Protein AF-A0A507EX76-F1 (afdb_monomer_lite)

Structure (mmCIF, N/CA/C/O backbone):
data_AF-A0A507EX76-F1
#
_entry.id   AF-A0A507EX76-F1
#
loop_
_atom_site.group_PDB
_atom_site.id
_atom_site.type_symbol
_atom_site.label_atom_id
_atom_site.label_alt_id
_atom_site.label_comp_id
_atom_site.label_asym_id
_atom_site.label_entity_id
_atom_site.label_seq_id
_atom_site.pdbx_PDB_ins_code
_atom_site.Cartn_x
_atom_site.Cartn_y
_atom_site.Cartn_z
_atom_site.occupancy
_atom_site.B_iso_or_equiv
_atom_site.auth_seq_id
_atom_site.auth_comp_id
_atom_site.auth_asym_id
_atom_site.auth_atom_id
_atom_site.pdbx_PDB_model_num
ATOM 1 N N . MET A 1 1 ? -33.481 60.467 2.332 1.00 41.09 1 MET A N 1
ATOM 2 C CA . MET A 1 1 ? -32.690 61.584 1.757 1.00 41.09 1 MET A CA 1
ATOM 3 C C . MET A 1 1 ? -32.570 61.379 0.252 1.00 41.09 1 MET A C 1
ATOM 5 O O . MET A 1 1 ? -32.519 60.219 -0.147 1.00 41.09 1 MET A O 1
ATOM 9 N N . PRO A 1 2 ? -32.547 62.432 -0.589 1.00 49.84 2 PRO A N 1
ATOM 10 C CA . PRO A 1 2 ? -32.192 62.260 -1.996 1.00 49.84 2 PRO A CA 1
ATOM 11 C C . PRO A 1 2 ? -30.768 61.697 -2.067 1.00 49.84 2 PRO A C 1
ATOM 13 O O . PRO A 1 2 ? -29.867 62.212 -1.405 1.00 49.84 2 PRO A O 1
ATOM 16 N N . LYS A 1 3 ? -30.585 60.593 -2.795 1.00 61.56 3 LYS A N 1
ATOM 17 C CA . LYS A 1 3 ? -29.275 59.946 -2.925 1.00 61.56 3 LYS A CA 1
ATOM 18 C C . LYS A 1 3 ? -28.311 60.891 -3.622 1.00 61.56 3 LYS A C 1
ATOM 20 O O . LYS A 1 3 ? -28.705 61.610 -4.540 1.00 61.56 3 LYS A O 1
ATOM 25 N N . SER A 1 4 ? -27.054 60.884 -3.189 1.00 78.00 4 SER A N 1
ATOM 26 C CA . SER A 1 4 ? -26.013 61.615 -3.896 1.00 78.00 4 SER A CA 1
ATOM 27 C C . SER A 1 4 ? -25.941 61.098 -5.345 1.00 78.00 4 SER A C 1
ATOM 29 O O . SER A 1 4 ? -26.165 59.909 -5.612 1.00 78.00 4 SER A O 1
ATOM 31 N N . LEU A 1 5 ? -25.678 61.988 -6.308 1.00 81.81 5 LEU A N 1
ATOM 32 C CA . LEU A 1 5 ? -25.467 61.589 -7.705 1.00 81.81 5 LEU A CA 1
ATOM 33 C C . LEU A 1 5 ? -24.406 60.462 -7.817 1.00 81.81 5 LEU A C 1
ATOM 35 O O . LEU A 1 5 ? -24.677 59.486 -8.520 1.00 81.81 5 LEU A O 1
ATOM 39 N N . PRO A 1 6 ? -23.274 60.505 -7.078 1.00 84.50 6 PRO A N 1
ATOM 40 C CA . PRO A 1 6 ? -22.315 59.400 -7.006 1.00 84.50 6 PRO A CA 1
ATOM 41 C C . PRO A 1 6 ? -22.879 58.046 -6.573 1.00 84.50 6 PRO A C 1
ATOM 43 O O . PRO A 1 6 ? -22.592 57.046 -7.225 1.00 84.50 6 PRO A O 1
ATOM 46 N N . ASP A 1 7 ? -23.685 57.989 -5.510 1.00 83.69 7 ASP A N 1
ATOM 47 C CA . ASP A 1 7 ? -24.254 56.723 -5.025 1.00 83.69 7 ASP A CA 1
ATOM 48 C C . ASP A 1 7 ? -25.274 56.151 -6.018 1.00 83.69 7 ASP A C 1
ATOM 50 O O . ASP A 1 7 ? -25.366 54.939 -6.205 1.00 83.69 7 ASP A O 1
ATOM 54 N N . THR A 1 8 ? -26.007 57.023 -6.717 1.00 85.00 8 THR A N 1
ATOM 55 C CA . THR A 1 8 ? -26.935 56.610 -7.783 1.00 85.00 8 THR A CA 1
ATOM 56 C C . THR A 1 8 ? -26.178 55.982 -8.955 1.00 85.00 8 THR A C 1
ATOM 58 O O . THR A 1 8 ? -26.580 54.935 -9.465 1.00 85.00 8 THR A O 1
ATOM 61 N N . ILE A 1 9 ? -25.047 56.577 -9.348 1.00 87.38 9 ILE A N 1
ATOM 62 C CA . ILE A 1 9 ? -24.164 56.030 -10.387 1.00 87.38 9 ILE A CA 1
ATOM 63 C C . ILE A 1 9 ? -23.546 54.704 -9.923 1.00 87.38 9 ILE A C 1
ATOM 65 O O . ILE A 1 9 ? -23.545 53.740 -10.685 1.00 87.38 9 ILE A O 1
ATOM 69 N N . ALA A 1 10 ? -23.070 54.619 -8.678 1.00 88.06 10 ALA A N 1
ATOM 70 C CA . ALA A 1 10 ? -22.468 53.406 -8.122 1.00 88.06 10 ALA A CA 1
ATOM 71 C C . ALA A 1 10 ? -23.462 52.235 -8.071 1.00 88.06 10 ALA A C 1
ATOM 73 O O . ALA A 1 10 ? -23.105 51.099 -8.388 1.00 88.06 10 ALA A O 1
ATOM 74 N N . PHE A 1 11 ? -24.722 52.512 -7.730 1.00 90.12 11 PHE A N 1
ATOM 75 C CA . PHE A 1 11 ? -25.801 51.528 -7.749 1.00 90.12 11 PHE A CA 1
ATOM 76 C C . PHE A 1 11 ? -26.088 51.004 -9.163 1.00 90.12 11 PHE A C 1
ATOM 78 O O . PHE A 1 11 ? -26.098 49.791 -9.375 1.00 90.12 11 PHE A O 1
ATOM 85 N N . LEU A 1 12 ? -26.279 51.902 -10.138 1.00 89.75 12 LEU A N 1
ATOM 86 C CA . LEU A 1 12 ? -26.525 51.517 -11.533 1.00 89.75 12 LEU A CA 1
ATOM 87 C C . LEU A 1 12 ? -25.348 50.727 -12.115 1.00 89.75 12 LEU A C 1
ATOM 89 O O . LEU A 1 12 ? -25.556 49.714 -12.782 1.00 89.75 12 LEU A O 1
ATOM 93 N N . LEU A 1 13 ? -24.118 51.154 -11.815 1.00 91.75 13 LEU A N 1
ATOM 94 C CA . LEU A 1 13 ? -22.902 50.459 -12.226 1.00 91.75 13 LEU A CA 1
ATOM 95 C C . LEU A 1 13 ? -22.820 49.059 -11.603 1.00 91.75 13 LEU A C 1
ATOM 97 O O . LEU A 1 13 ? -22.502 48.108 -12.307 1.00 91.75 13 LEU A O 1
ATOM 101 N N . SER A 1 14 ? -23.168 48.902 -10.324 1.00 91.81 14 SER A N 1
ATOM 102 C CA . SER A 1 14 ? -23.166 47.593 -9.654 1.00 91.81 14 SER A CA 1
ATOM 103 C C . SER A 1 14 ? -24.154 46.619 -10.306 1.00 91.81 14 SER A C 1
ATOM 105 O O . SER A 1 14 ? -23.786 45.489 -10.612 1.00 91.81 14 SER A O 1
ATOM 107 N N . ILE A 1 15 ? -25.379 47.059 -10.616 1.00 91.56 15 ILE A N 1
ATOM 108 C CA . ILE A 1 15 ? -26.365 46.217 -11.321 1.00 91.56 15 ILE A CA 1
ATOM 109 C C . ILE A 1 15 ? -25.871 45.843 -12.721 1.00 91.56 15 ILE A C 1
ATOM 111 O O . ILE A 1 15 ? -25.955 44.678 -13.114 1.00 91.56 15 ILE A O 1
ATOM 115 N N . ALA A 1 16 ? -25.331 46.811 -13.467 1.00 92.25 16 ALA A N 1
ATOM 116 C CA . ALA A 1 16 ? -24.793 46.563 -14.801 1.00 92.25 16 ALA A CA 1
ATOM 117 C C . ALA A 1 16 ? -23.645 45.539 -14.767 1.00 92.25 16 ALA A C 1
ATOM 119 O O . ALA A 1 16 ? -23.613 44.620 -15.586 1.00 92.25 16 ALA A O 1
ATOM 120 N N . MET A 1 17 ? -22.745 45.646 -13.787 1.00 93.06 17 MET A N 1
ATOM 121 C CA . MET A 1 17 ? -21.624 44.721 -13.621 1.00 93.06 17 MET A CA 1
ATOM 122 C C . MET A 1 17 ? -22.062 43.329 -13.142 1.00 93.06 17 MET A C 1
ATOM 124 O O . MET A 1 17 ? -21.502 42.339 -13.608 1.00 93.06 17 MET A O 1
ATOM 128 N N . ALA A 1 18 ? -23.095 43.216 -12.299 1.00 93.00 18 ALA A N 1
ATOM 129 C CA . ALA A 1 18 ? -23.684 41.925 -11.921 1.00 93.00 18 ALA A CA 1
ATOM 130 C C . ALA A 1 18 ? -24.320 41.208 -13.127 1.00 93.00 18 ALA A C 1
ATOM 132 O O . ALA A 1 18 ? -24.119 40.005 -13.328 1.00 93.00 18 ALA A O 1
ATOM 133 N N . ALA A 1 19 ? -25.050 41.952 -13.965 1.00 92.06 19 ALA A N 1
ATOM 134 C CA . ALA A 1 19 ? -25.617 41.425 -15.204 1.00 92.06 19 ALA A CA 1
ATOM 135 C C . ALA A 1 19 ? -24.511 40.988 -16.177 1.00 92.06 19 ALA A C 1
ATOM 137 O O . ALA A 1 19 ? -24.571 39.893 -16.735 1.00 92.06 19 ALA A O 1
ATOM 138 N N . PHE A 1 20 ? -23.460 41.798 -16.322 1.00 92.19 20 PHE A N 1
ATOM 139 C CA . PHE A 1 20 ? -22.304 41.466 -17.150 1.00 92.19 20 PHE A CA 1
ATOM 140 C C . PHE A 1 20 ? -21.574 40.205 -16.656 1.00 92.19 20 PHE A C 1
ATOM 142 O O . PHE A 1 20 ? -21.296 39.311 -17.453 1.00 92.19 20 PHE A O 1
ATOM 149 N N . ALA A 1 21 ? -21.345 40.076 -15.345 1.00 91.62 21 ALA A N 1
ATOM 150 C CA . ALA A 1 21 ? -20.762 38.881 -14.730 1.00 91.62 21 ALA A CA 1
ATOM 151 C C . ALA A 1 21 ? -21.608 37.622 -14.987 1.00 91.62 21 ALA A C 1
ATOM 153 O O . ALA A 1 21 ? -21.069 36.561 -15.299 1.00 91.62 21 ALA A O 1
ATOM 154 N N . SER A 1 22 ? -22.937 37.754 -14.925 1.00 92.50 22 SER A N 1
ATOM 155 C CA . SER A 1 22 ? -23.880 36.661 -15.200 1.00 92.50 22 SER A CA 1
ATOM 156 C C . SER A 1 22 ? -23.799 36.193 -16.653 1.00 92.50 22 SER A C 1
ATOM 158 O O . SER A 1 22 ? -23.755 34.992 -16.922 1.00 92.50 22 SER A O 1
ATOM 160 N N . VAL A 1 23 ? -23.712 37.134 -17.599 1.00 92.56 23 VAL A N 1
ATOM 161 C CA . VAL A 1 23 ? -23.510 36.819 -19.021 1.00 92.56 23 VAL A CA 1
ATOM 162 C C . VAL A 1 23 ? -22.162 36.130 -19.236 1.00 92.56 23 VAL A C 1
ATOM 164 O O . VAL A 1 23 ? -22.105 35.126 -19.943 1.00 92.56 23 VAL A O 1
ATOM 167 N N . LEU A 1 24 ? -21.086 36.608 -18.604 1.00 89.12 24 LEU A N 1
ATOM 168 C CA . LEU A 1 24 ? -19.767 35.977 -18.704 1.00 89.12 24 LEU A CA 1
ATOM 169 C C . LEU A 1 24 ? -19.748 34.553 -18.142 1.00 89.12 24 LEU A C 1
ATOM 171 O O . LEU A 1 24 ? -19.166 33.673 -18.775 1.00 89.12 24 LEU A O 1
ATOM 175 N N . LEU A 1 25 ? -20.409 34.301 -17.008 1.00 92.38 25 LEU A N 1
ATOM 176 C CA . LEU A 1 25 ? -20.537 32.955 -16.446 1.00 92.38 25 LEU A CA 1
ATOM 177 C C . LEU A 1 25 ? -21.272 32.022 -17.413 1.00 92.38 25 LEU A C 1
ATOM 179 O O . LEU A 1 25 ? -20.799 30.919 -17.681 1.00 92.38 25 LEU A O 1
ATOM 183 N N . LEU A 1 26 ? -22.393 32.470 -17.985 1.00 91.56 26 LEU A N 1
ATOM 184 C CA . LEU A 1 26 ? -23.139 31.683 -18.969 1.00 91.56 26 LEU A CA 1
ATOM 185 C C . LEU A 1 26 ? -22.303 31.390 -20.217 1.00 91.56 26 LEU A C 1
ATOM 187 O O . LEU A 1 26 ? -22.298 30.254 -20.688 1.00 91.56 26 LEU A O 1
ATOM 191 N N . LEU A 1 27 ? -21.563 32.376 -20.730 1.00 89.81 27 LEU A N 1
ATOM 192 C CA . LEU A 1 27 ? -20.666 32.189 -21.872 1.00 89.81 27 LEU A CA 1
ATOM 193 C C . LEU A 1 27 ? -19.531 31.209 -21.554 1.00 89.81 27 LEU A C 1
ATOM 195 O O . LEU A 1 27 ? -19.218 30.364 -22.390 1.00 89.81 27 LEU A O 1
ATOM 199 N N . LEU A 1 28 ? -18.948 31.279 -20.355 1.00 89.56 28 LEU A N 1
ATOM 200 C CA . LEU A 1 28 ? -17.910 30.353 -19.903 1.00 89.56 28 LEU A CA 1
ATOM 201 C C . LEU A 1 28 ? -18.449 28.921 -19.789 1.00 89.56 28 LEU A C 1
ATOM 203 O O . LEU A 1 28 ? -17.823 27.993 -20.297 1.00 89.56 28 LEU A O 1
ATOM 207 N N . LEU A 1 29 ? -19.622 28.735 -19.179 1.00 89.00 29 LEU A N 1
ATOM 208 C CA . LEU A 1 29 ? -20.264 27.423 -19.052 1.00 89.00 29 LEU A CA 1
ATOM 209 C C . LEU A 1 29 ? -20.664 26.854 -20.419 1.00 89.00 29 LEU A C 1
ATOM 211 O O . LEU A 1 29 ? -20.419 25.678 -20.686 1.00 89.00 29 LEU A O 1
ATOM 215 N N . CYS A 1 30 ? -21.205 27.689 -21.312 1.00 87.50 30 CYS A N 1
ATOM 216 C CA . CYS A 1 30 ? -21.492 27.299 -22.693 1.00 87.50 30 CYS A CA 1
ATOM 217 C C . CYS A 1 30 ? -20.215 26.900 -23.434 1.00 87.50 30 CYS A C 1
ATOM 219 O O . CYS A 1 30 ? -20.218 25.900 -24.147 1.00 87.50 30 CYS A O 1
ATOM 221 N N . PHE A 1 31 ? -19.120 27.641 -23.247 1.00 86.94 31 PHE A N 1
ATOM 222 C CA . PHE A 1 31 ? -17.830 27.321 -23.848 1.00 86.94 31 PHE A CA 1
ATOM 223 C C . PHE A 1 31 ? -17.302 25.966 -23.357 1.00 86.94 31 PHE A C 1
ATOM 225 O O . PHE A 1 31 ? -16.947 25.121 -24.177 1.00 86.94 31 PHE A O 1
ATOM 232 N N . ILE A 1 32 ? -17.310 25.719 -22.043 1.00 85.88 32 ILE A N 1
ATOM 233 C CA . ILE A 1 32 ? -16.873 24.439 -21.460 1.00 85.88 32 ILE A CA 1
ATOM 234 C C . ILE A 1 32 ? -17.737 23.288 -21.994 1.00 85.88 32 ILE A C 1
ATOM 236 O O . ILE A 1 32 ? -17.211 22.274 -22.453 1.00 85.88 32 ILE A O 1
ATOM 240 N N . TRP A 1 33 ? -19.060 23.456 -22.005 1.00 82.75 33 TRP A N 1
ATOM 241 C CA . TRP A 1 33 ? -19.975 22.446 -22.529 1.00 82.75 33 TRP A CA 1
ATOM 242 C C . TRP A 1 33 ? -19.717 22.140 -24.008 1.00 82.75 33 TRP A C 1
ATOM 244 O O . TRP A 1 33 ? -19.494 20.987 -24.378 1.00 82.75 33 TRP A O 1
ATOM 254 N N . GLN A 1 34 ? -19.744 23.169 -24.860 1.00 82.69 34 GLN A N 1
ATOM 255 C CA . GLN A 1 34 ? -19.665 23.003 -26.310 1.00 82.69 34 GLN A CA 1
ATOM 256 C C . GLN A 1 34 ? -18.292 22.490 -26.749 1.00 82.69 34 GLN A C 1
ATOM 258 O O . GLN A 1 34 ? -18.221 21.570 -27.561 1.00 82.69 34 GLN A O 1
ATOM 263 N N . TYR A 1 35 ? -17.209 23.039 -26.197 1.00 77.12 35 TYR A N 1
ATOM 264 C CA . TYR A 1 35 ? -15.861 22.828 -26.727 1.00 77.12 35 TYR A CA 1
ATOM 265 C C . TYR A 1 35 ? -15.013 21.827 -25.930 1.00 77.12 35 TYR A C 1
ATOM 267 O O . TYR A 1 35 ? -14.130 21.189 -26.506 1.00 77.12 35 TYR A O 1
ATOM 275 N N . GLU A 1 36 ? -15.263 21.630 -24.631 1.00 78.00 36 GLU A N 1
ATOM 276 C CA . GLU A 1 36 ? -14.480 20.681 -23.819 1.00 78.00 36 GLU A CA 1
ATOM 277 C C . GLU A 1 36 ? -15.178 19.326 -23.632 1.00 78.00 36 GLU A C 1
ATOM 279 O O . GLU A 1 36 ? -14.490 18.304 -23.542 1.00 78.00 36 GLU A O 1
ATOM 284 N N . VAL A 1 37 ? -16.517 19.295 -23.628 1.00 76.88 37 VAL A N 1
ATOM 285 C CA . VAL A 1 37 ? -17.309 18.066 -23.437 1.00 76.88 37 VAL A CA 1
ATOM 286 C C . VAL A 1 37 ? -17.909 17.572 -24.755 1.00 76.88 37 VAL A C 1
ATOM 288 O O . VAL A 1 37 ? -17.570 16.474 -25.204 1.00 76.88 37 VAL A O 1
ATOM 291 N N . ALA A 1 38 ? -18.750 18.383 -25.407 1.00 74.00 38 ALA A N 1
ATOM 292 C CA . ALA A 1 38 ? -19.508 17.971 -26.589 1.00 74.00 38 ALA A CA 1
ATOM 293 C C . ALA A 1 38 ? -18.615 17.762 -27.825 1.00 74.00 38 ALA A C 1
ATOM 295 O O . ALA A 1 38 ? -18.683 16.706 -28.453 1.00 74.00 38 ALA A O 1
ATOM 296 N N . ALA A 1 39 ? -17.716 18.705 -28.137 1.00 70.56 39 ALA A N 1
ATOM 297 C CA . ALA A 1 39 ? -16.789 18.585 -29.269 1.00 70.56 39 ALA A CA 1
ATOM 298 C C . ALA A 1 39 ? -15.811 17.397 -29.150 1.00 70.56 39 ALA A C 1
ATOM 300 O O . ALA A 1 39 ? -15.303 16.918 -30.160 1.00 70.56 39 ALA A O 1
ATOM 301 N N . LYS A 1 40 ? -15.559 16.900 -27.930 1.00 71.19 40 LYS A N 1
ATOM 302 C CA . LYS A 1 40 ? -14.662 15.762 -27.656 1.00 71.19 40 LYS A CA 1
ATOM 303 C C . LYS A 1 40 ? -15.400 14.445 -27.378 1.00 71.19 40 LYS A C 1
ATOM 305 O O . LYS A 1 40 ? -14.752 13.489 -26.963 1.00 71.19 40 LYS A O 1
ATOM 310 N N . GLN A 1 41 ? -16.726 14.401 -27.562 1.00 69.81 41 GLN A N 1
ATOM 311 C CA . GLN A 1 41 ? -17.591 13.240 -27.285 1.00 69.81 41 GLN A CA 1
ATOM 312 C C . GLN A 1 41 ? -17.397 12.621 -25.885 1.00 69.81 41 GLN A C 1
ATOM 314 O O . GLN A 1 41 ? -17.518 11.411 -25.698 1.00 69.81 41 GLN A O 1
ATOM 319 N N . ARG A 1 42 ? -17.082 13.437 -24.873 1.00 71.38 42 ARG A N 1
ATOM 320 C CA . ARG A 1 42 ? -16.904 12.947 -23.498 1.00 71.38 42 ARG A CA 1
ATOM 321 C C . ARG A 1 42 ? -18.252 12.846 -22.788 1.00 71.38 42 ARG A C 1
ATOM 323 O O . ARG A 1 42 ? -19.106 13.712 -22.950 1.00 71.38 42 ARG A O 1
ATOM 330 N N . VAL A 1 43 ? -18.422 11.819 -21.952 1.00 73.94 43 VAL A N 1
ATOM 331 C CA . VAL A 1 43 ? -19.617 11.670 -21.105 1.00 73.94 43 VAL A CA 1
ATOM 332 C C . VAL A 1 43 ? -19.693 12.833 -20.115 1.00 73.94 43 VAL A C 1
ATOM 334 O O . VAL A 1 43 ? -18.679 13.213 -19.516 1.00 73.94 43 VAL A O 1
ATOM 337 N N . LEU A 1 44 ? -20.893 13.387 -19.936 1.00 73.19 44 LEU A N 1
ATOM 338 C CA . LEU A 1 44 ? -21.138 14.486 -19.014 1.00 73.19 44 LEU A CA 1
ATOM 339 C C . LEU A 1 44 ? -21.016 14.016 -17.559 1.00 73.19 44 LEU A C 1
ATOM 341 O O . LEU A 1 44 ? -21.971 13.529 -16.963 1.00 73.19 44 LEU A O 1
ATOM 345 N N . THR A 1 45 ? -19.834 14.180 -16.977 1.00 74.94 45 THR A N 1
ATOM 346 C CA . THR A 1 45 ? -19.576 13.909 -15.560 1.00 74.94 45 THR A CA 1
ATOM 347 C C . THR A 1 45 ? -18.936 15.128 -14.905 1.00 74.94 45 THR A C 1
ATOM 349 O O . THR A 1 45 ? -18.193 15.873 -15.550 1.00 74.94 45 THR A O 1
ATOM 352 N N . PHE A 1 46 ? -19.179 15.323 -13.603 1.00 71.56 46 PHE A N 1
ATOM 353 C CA . PHE A 1 46 ? -18.568 16.417 -12.833 1.00 71.56 46 PHE A CA 1
ATOM 354 C C . PHE A 1 46 ? -17.036 16.408 -12.924 1.00 71.56 46 PHE A C 1
ATOM 356 O O . PHE A 1 46 ? -16.423 17.465 -13.013 1.00 71.56 46 PHE A O 1
ATOM 363 N N . LYS A 1 47 ? -16.423 15.221 -13.007 1.00 71.31 47 LYS A N 1
ATOM 364 C CA . LYS A 1 47 ? -14.974 15.042 -13.179 1.00 71.31 47 LYS A CA 1
ATOM 365 C C . LYS A 1 47 ? -14.456 15.580 -14.521 1.00 71.31 47 LYS A C 1
ATOM 367 O O . LYS A 1 47 ? -13.351 16.107 -14.580 1.00 71.31 47 LYS A O 1
ATOM 372 N N . ASN A 1 48 ? -15.252 15.480 -15.588 1.00 68.25 48 ASN A N 1
ATOM 373 C CA . ASN A 1 48 ? -14.870 15.938 -16.927 1.00 68.25 48 ASN A CA 1
ATOM 374 C C . ASN A 1 48 ? -15.059 17.451 -17.125 1.00 68.25 48 ASN A C 1
ATOM 376 O O . ASN A 1 48 ? -14.358 18.047 -17.938 1.00 68.25 48 ASN A O 1
ATOM 380 N N . ILE A 1 49 ? -15.983 18.067 -16.382 1.00 74.69 49 ILE A N 1
ATOM 381 C CA . ILE A 1 49 ? -16.257 19.515 -16.409 1.00 74.69 49 ILE A CA 1
ATOM 382 C C . ILE A 1 49 ? -15.366 20.252 -15.397 1.00 74.69 49 ILE A C 1
ATOM 384 O O . ILE A 1 49 ? -14.840 21.329 -15.683 1.00 74.69 49 ILE A O 1
ATOM 388 N N . GLY A 1 50 ? -15.176 19.657 -14.218 1.00 77.00 50 GLY A N 1
ATOM 389 C CA . GLY A 1 50 ? -14.507 20.220 -13.048 1.00 77.00 50 GLY A CA 1
ATOM 390 C C . GLY A 1 50 ? -12.988 20.110 -13.087 1.00 77.00 50 GLY A C 1
ATOM 391 O O . GLY A 1 50 ? -12.373 19.620 -12.144 1.00 77.00 50 GLY A O 1
ATOM 392 N N . THR A 1 51 ? -12.356 20.569 -14.168 1.00 82.81 51 THR A N 1
ATOM 393 C CA . THR A 1 51 ? -10.902 20.769 -14.137 1.00 82.81 51 THR A CA 1
ATOM 394 C C . THR A 1 51 ? -10.559 21.894 -13.149 1.00 82.81 51 THR A C 1
ATOM 396 O O . THR A 1 51 ? -11.351 22.833 -13.012 1.00 82.81 51 THR A O 1
ATOM 399 N N . PRO A 1 52 ? -9.381 21.874 -12.495 1.00 80.00 52 PRO A N 1
ATOM 400 C CA . PRO A 1 52 ? -8.984 22.936 -11.565 1.00 80.00 52 PRO A CA 1
ATOM 401 C C . PRO A 1 52 ? -9.099 24.351 -12.161 1.00 80.00 52 PRO A C 1
ATOM 403 O O . PRO A 1 52 ? -9.505 25.276 -11.465 1.00 80.00 52 PRO A O 1
ATOM 406 N N . PHE A 1 53 ? -8.833 24.503 -13.466 1.00 80.25 53 PHE A N 1
ATOM 407 C CA . PHE A 1 53 ? -8.979 25.764 -14.204 1.00 80.25 53 PHE A CA 1
ATOM 408 C C . PHE A 1 53 ? -10.445 26.197 -14.393 1.00 80.25 53 PHE A C 1
ATOM 410 O O . PHE A 1 53 ? -10.771 27.379 -14.262 1.00 80.25 53 PHE A O 1
ATOM 417 N N . ASN A 1 54 ? -11.343 25.254 -14.698 1.00 87.50 54 ASN A N 1
ATOM 418 C CA . ASN A 1 54 ? -12.770 25.539 -14.891 1.00 87.50 54 ASN A CA 1
ATOM 419 C C . ASN A 1 54 ? -13.452 25.899 -13.578 1.00 87.50 54 ASN A C 1
ATOM 421 O O . ASN A 1 54 ? -14.260 26.827 -13.544 1.00 87.50 54 ASN A O 1
ATOM 425 N N . ILE A 1 55 ? -13.095 25.186 -12.509 1.00 88.50 55 ILE A N 1
ATOM 426 C CA . ILE A 1 55 ? -13.602 25.437 -11.162 1.00 88.50 55 ILE A CA 1
ATOM 427 C C . ILE A 1 55 ? -13.184 26.838 -10.712 1.00 88.50 55 ILE A C 1
ATOM 429 O O . ILE A 1 55 ? -14.049 27.624 -10.337 1.00 88.50 55 ILE A O 1
ATOM 433 N N . SER A 1 56 ? -11.902 27.205 -10.839 1.00 89.62 56 SER A N 1
ATOM 434 C CA . SER A 1 56 ? -11.437 28.534 -10.421 1.00 89.62 56 SER A CA 1
ATOM 435 C C . SER A 1 56 ? -12.107 29.674 -11.193 1.00 89.62 56 SER A C 1
ATOM 437 O O . SER A 1 56 ? -12.539 30.644 -10.581 1.00 89.62 56 SER A O 1
ATOM 439 N N . LEU A 1 57 ? -12.247 29.574 -12.523 1.00 90.75 57 LEU A N 1
ATOM 440 C CA . LEU A 1 57 ? -12.868 30.646 -13.317 1.00 90.75 57 LEU A CA 1
ATOM 441 C C . LEU A 1 57 ? -14.376 30.763 -13.059 1.00 90.75 57 LEU A C 1
ATOM 443 O O . LEU A 1 57 ? -14.911 31.870 -13.018 1.00 90.75 57 LEU A O 1
ATOM 447 N N . SER A 1 58 ? -15.050 29.630 -12.858 1.00 90.81 58 SER A N 1
ATOM 448 C CA . SER A 1 58 ? -16.488 29.601 -12.579 1.00 90.81 58 SER A CA 1
ATOM 449 C C . SER A 1 58 ? -16.795 30.145 -11.182 1.00 90.81 58 SER A C 1
ATOM 451 O O . SER A 1 58 ? -17.750 30.904 -11.027 1.00 90.81 58 SER A O 1
ATOM 453 N N . LEU A 1 59 ? -15.952 29.834 -10.186 1.00 92.50 59 LEU A N 1
ATOM 454 C CA . LEU A 1 59 ? -16.040 30.417 -8.844 1.00 92.50 59 LEU A CA 1
ATOM 455 C C . LEU A 1 59 ? -15.793 31.928 -8.867 1.00 92.50 59 LEU A C 1
ATOM 457 O O . LEU A 1 59 ? -16.590 32.659 -8.292 1.00 92.50 59 LEU A O 1
ATOM 461 N N . ILE A 1 60 ? -14.777 32.417 -9.591 1.00 92.88 60 ILE A N 1
ATOM 462 C CA . ILE A 1 60 ? -14.538 33.867 -9.735 1.00 92.88 60 ILE A CA 1
ATOM 463 C C . ILE A 1 60 ? -15.775 34.571 -10.311 1.00 92.88 60 ILE A C 1
ATOM 465 O O . ILE A 1 60 ? -16.223 35.578 -9.762 1.00 92.88 60 ILE A O 1
ATOM 469 N N . ALA A 1 61 ? -16.358 34.039 -11.389 1.00 92.88 61 ALA A N 1
ATOM 470 C CA . ALA A 1 61 ? -17.540 34.630 -12.011 1.00 92.88 61 ALA A CA 1
ATOM 471 C C . ALA A 1 61 ? -18.760 34.625 -11.076 1.00 92.88 61 ALA A C 1
ATOM 473 O O . ALA A 1 61 ? -19.427 35.652 -10.939 1.00 92.88 61 ALA A O 1
ATOM 474 N N . ALA A 1 62 ? -19.028 33.505 -10.396 1.00 93.94 62 ALA A N 1
ATOM 475 C CA . ALA A 1 62 ? -20.114 33.401 -9.423 1.00 93.94 62 ALA A CA 1
ATOM 476 C C . ALA A 1 62 ? -19.930 34.387 -8.256 1.00 93.94 62 ALA A C 1
ATOM 478 O O . ALA A 1 62 ? -20.866 35.104 -7.897 1.00 93.94 62 ALA A O 1
ATOM 479 N N . SER A 1 63 ? -18.712 34.495 -7.719 1.00 95.25 63 SER A N 1
ATOM 480 C CA . SER A 1 63 ? -18.384 35.436 -6.647 1.00 95.25 63 SER A CA 1
ATOM 481 C C . SER A 1 63 ? -18.535 36.895 -7.081 1.00 95.25 63 SER A C 1
ATOM 483 O O . SER A 1 63 ? -19.003 37.701 -6.284 1.00 95.25 63 SER A O 1
ATOM 485 N N . PHE A 1 64 ? -18.225 37.260 -8.331 1.00 95.31 64 PHE A N 1
ATOM 486 C CA . PHE A 1 64 ? -18.473 38.622 -8.821 1.00 95.31 64 PHE A CA 1
ATOM 487 C C . PHE A 1 64 ? -19.963 38.968 -8.914 1.00 95.31 64 PHE A C 1
ATOM 489 O O . PHE A 1 64 ? -20.337 40.102 -8.610 1.00 95.31 64 PHE A O 1
ATOM 496 N N . ILE A 1 65 ? -20.818 38.021 -9.317 1.00 94.62 65 ILE A N 1
ATOM 497 C CA . ILE A 1 65 ? -22.275 38.238 -9.360 1.00 94.62 65 ILE A CA 1
ATOM 498 C C . ILE A 1 65 ? -22.770 38.591 -7.958 1.00 94.62 65 ILE A C 1
ATOM 500 O O . ILE A 1 65 ? -23.409 39.627 -7.768 1.00 94.62 65 ILE A O 1
ATOM 504 N N . VAL A 1 66 ? -22.418 37.761 -6.972 1.00 94.06 66 VAL A N 1
ATOM 505 C CA . VAL A 1 66 ? -22.814 37.970 -5.575 1.00 94.06 66 VAL A CA 1
ATOM 506 C C . VAL A 1 66 ? -22.222 39.274 -5.034 1.00 94.06 66 VAL A C 1
ATOM 508 O O . VAL A 1 66 ? -22.952 40.071 -4.452 1.00 94.06 66 VAL A O 1
ATOM 511 N N . LEU A 1 67 ? -20.945 39.561 -5.310 1.00 94.81 67 LEU A N 1
ATOM 512 C CA . LEU A 1 67 ? -20.265 40.789 -4.886 1.00 94.81 67 LEU A CA 1
ATOM 513 C C . LEU A 1 67 ? -21.007 42.055 -5.338 1.00 94.81 67 LEU A C 1
ATOM 515 O O . LEU A 1 67 ? -21.284 42.938 -4.525 1.00 94.81 67 LEU A O 1
ATOM 519 N N . TYR A 1 68 ? -21.349 42.155 -6.624 1.00 94.25 68 TYR A N 1
ATOM 520 C CA . TYR A 1 68 ? -22.021 43.340 -7.162 1.00 94.25 68 TYR A CA 1
ATOM 521 C C . TYR A 1 68 ? -23.486 43.454 -6.726 1.00 94.25 68 TYR A C 1
ATOM 523 O O . TYR A 1 68 ? -23.970 44.570 -6.519 1.00 94.25 68 TYR A O 1
ATOM 531 N N . VAL A 1 69 ? -24.183 42.330 -6.523 1.00 91.81 69 VAL A N 1
ATOM 532 C CA . VAL A 1 69 ? -25.522 42.326 -5.910 1.00 91.81 69 VAL A CA 1
ATOM 533 C C . VAL A 1 69 ? -25.448 42.848 -4.473 1.00 91.81 69 VAL A C 1
ATOM 535 O O . VAL A 1 69 ? -26.223 43.730 -4.103 1.00 91.81 69 VAL A O 1
ATOM 538 N N . CYS A 1 70 ? -24.475 42.391 -3.682 1.00 90.94 70 CYS A N 1
ATOM 539 C CA . CYS A 1 70 ? -24.263 42.884 -2.322 1.00 90.94 70 CYS A CA 1
ATOM 540 C C . CYS A 1 70 ? -23.876 44.372 -2.293 1.00 90.94 70 CYS A C 1
ATOM 542 O O . CYS A 1 70 ? -24.399 45.106 -1.456 1.00 90.94 70 CYS A O 1
ATOM 544 N N . PHE A 1 71 ? -23.049 44.861 -3.228 1.00 90.19 71 PHE A N 1
ATOM 545 C CA . PHE A 1 71 ? -22.780 46.302 -3.358 1.00 90.19 71 PHE A CA 1
ATOM 546 C C . PHE A 1 71 ? -24.050 47.103 -3.662 1.00 90.19 71 PHE A C 1
ATOM 548 O O . PHE A 1 71 ? -24.273 48.150 -3.053 1.00 90.19 71 PHE A O 1
ATOM 555 N N . ALA A 1 72 ? -24.914 46.612 -4.554 1.00 88.88 72 ALA A N 1
ATOM 556 C CA . ALA A 1 72 ? -26.173 47.277 -4.875 1.00 88.88 72 ALA A CA 1
ATOM 557 C C . ALA A 1 72 ? -27.109 47.363 -3.654 1.00 88.88 72 ALA A C 1
ATOM 559 O O . ALA A 1 72 ? -27.701 48.419 -3.419 1.00 88.88 72 ALA A O 1
ATOM 560 N N . ILE A 1 73 ? -27.197 46.295 -2.851 1.00 86.75 73 ILE A N 1
ATOM 561 C CA . ILE A 1 73 ? -27.979 46.256 -1.601 1.00 86.75 73 ILE A CA 1
ATOM 562 C C . ILE A 1 73 ? -27.399 47.231 -0.564 1.00 86.75 73 ILE A C 1
ATOM 564 O O . ILE A 1 73 ? -28.143 48.043 -0.007 1.00 86.75 73 ILE A O 1
ATOM 568 N N . ALA A 1 74 ? -26.076 47.216 -0.364 1.00 84.19 74 ALA A N 1
ATOM 569 C CA . ALA A 1 74 ? -25.381 48.090 0.584 1.00 84.19 74 ALA A CA 1
ATOM 570 C C . ALA A 1 74 ? -25.550 49.583 0.241 1.00 84.19 74 ALA A C 1
ATOM 572 O O . ALA A 1 74 ? -25.853 50.395 1.114 1.00 84.19 74 ALA A O 1
ATOM 573 N N . ILE A 1 75 ? -25.431 49.954 -1.040 1.00 84.00 75 ILE A N 1
ATOM 574 C CA . ILE A 1 75 ? -25.626 51.338 -1.514 1.00 84.00 75 ILE A CA 1
ATOM 575 C C . ILE A 1 75 ? -27.105 51.747 -1.434 1.00 84.00 75 ILE A C 1
ATOM 577 O O . ILE A 1 75 ? -27.431 52.918 -1.209 1.00 84.00 75 ILE A O 1
ATOM 581 N N . GLN A 1 76 ? -28.035 50.801 -1.617 1.00 79.88 76 GLN A N 1
ATOM 582 C CA . GLN A 1 76 ? -29.459 51.101 -1.499 1.00 79.88 76 GLN A CA 1
ATOM 583 C C . GLN A 1 76 ? -29.921 51.325 -0.061 1.00 79.88 76 GLN A C 1
ATOM 585 O O . GLN A 1 76 ? -30.969 51.950 0.103 1.00 79.88 76 GLN A O 1
ATOM 590 N N . GLN A 1 77 ? -29.138 50.881 0.930 1.00 71.19 77 GLN A N 1
ATOM 591 C CA . GLN A 1 77 ? -29.549 50.769 2.333 1.00 71.19 77 GLN A CA 1
ATOM 592 C C . GLN A 1 77 ? -30.853 49.968 2.479 1.00 71.19 77 GLN A C 1
ATOM 594 O O . GLN A 1 77 ? -31.673 50.249 3.347 1.00 71.19 77 GLN A O 1
ATOM 599 N N . ALA A 1 78 ? -31.060 48.977 1.604 1.00 61.31 78 ALA A N 1
ATOM 600 C CA . ALA A 1 78 ? -32.234 48.105 1.604 1.00 61.31 78 ALA A CA 1
ATOM 601 C C . ALA A 1 78 ? -32.093 47.001 2.672 1.00 61.31 78 ALA A C 1
ATOM 603 O O . ALA A 1 78 ? -32.143 45.811 2.367 1.00 61.31 78 ALA A O 1
ATOM 604 N N . TYR A 1 79 ? -31.867 47.408 3.924 1.00 62.88 79 TYR A N 1
ATOM 605 C CA . TYR A 1 79 ? -31.620 46.513 5.061 1.00 62.88 79 TYR A CA 1
ATOM 606 C C . TYR A 1 79 ? -32.888 45.836 5.603 1.00 62.88 79 TYR A C 1
ATOM 608 O O . TYR A 1 79 ? -32.803 45.027 6.518 1.00 62.88 79 TYR A O 1
ATOM 616 N N . ASP A 1 80 ? -34.052 46.101 5.002 1.00 58.22 80 ASP A N 1
ATOM 617 C CA . ASP A 1 80 ? -35.304 45.393 5.303 1.00 58.22 80 ASP A CA 1
ATOM 618 C C . ASP A 1 80 ? -35.275 43.913 4.850 1.00 58.22 80 ASP A C 1
ATOM 620 O O . ASP A 1 80 ? -36.119 43.126 5.268 1.00 58.22 80 ASP A O 1
ATOM 624 N N . ILE A 1 81 ? -34.318 43.527 3.988 1.00 57.16 81 ILE A N 1
ATOM 625 C CA . ILE A 1 81 ? -34.202 42.176 3.400 1.00 57.16 81 ILE A CA 1
ATOM 626 C C . ILE A 1 81 ? -33.017 41.384 3.986 1.00 57.16 81 ILE A C 1
ATOM 628 O O . ILE A 1 81 ? -33.105 40.164 4.106 1.00 57.16 81 ILE A O 1
ATOM 632 N N . LEU A 1 82 ? -31.908 42.045 4.343 1.00 62.59 82 LEU A N 1
ATOM 633 C CA . LEU A 1 82 ? -30.682 41.411 4.845 1.00 62.59 82 LEU A CA 1
ATOM 634 C C . LEU A 1 82 ? -29.928 42.371 5.786 1.00 62.59 82 LEU A C 1
ATOM 636 O O . LEU A 1 82 ? -29.786 43.552 5.463 1.00 62.59 82 LEU A O 1
ATOM 640 N N . ASP A 1 83 ? -29.406 41.865 6.908 1.00 76.75 83 ASP A N 1
ATOM 641 C CA . ASP A 1 83 ? -28.632 42.652 7.883 1.00 76.75 83 ASP A CA 1
ATOM 642 C C . ASP A 1 83 ? -27.372 43.282 7.242 1.00 76.75 83 ASP A C 1
ATOM 644 O O . ASP A 1 83 ? -26.652 42.636 6.475 1.00 76.75 83 ASP A O 1
ATOM 648 N N . ALA A 1 84 ? -27.085 44.549 7.556 1.00 73.44 84 ALA A N 1
ATOM 649 C CA . ALA A 1 84 ? -25.994 45.337 6.973 1.00 73.44 84 ALA A CA 1
ATOM 650 C C . ALA A 1 84 ? -24.610 44.711 7.200 1.00 73.44 84 ALA A C 1
ATOM 652 O O . ALA A 1 84 ? -23.731 44.759 6.327 1.00 73.44 84 ALA A O 1
ATOM 653 N N . ALA A 1 85 ? -24.422 44.099 8.368 1.00 75.94 85 ALA A N 1
ATOM 654 C CA . ALA A 1 85 ? -23.191 43.404 8.704 1.00 75.94 85 ALA A CA 1
ATOM 655 C C . ALA A 1 85 ? -23.044 42.097 7.915 1.00 75.94 85 ALA A C 1
ATOM 657 O O . ALA A 1 85 ? -21.964 41.803 7.403 1.00 75.94 85 ALA A O 1
ATOM 658 N N . LEU A 1 86 ? -24.148 41.372 7.716 1.00 81.81 86 LEU A N 1
ATOM 659 C CA . LEU A 1 86 ? -24.184 40.170 6.888 1.00 81.81 86 LEU A CA 1
ATOM 660 C C . LEU A 1 86 ? -23.844 40.495 5.423 1.00 81.81 86 LEU A C 1
ATOM 662 O O . LEU A 1 86 ? -23.029 39.811 4.808 1.00 81.81 86 LEU A O 1
ATOM 666 N N . VAL A 1 87 ? -24.399 41.583 4.872 1.00 85.19 87 VAL A N 1
ATOM 667 C CA . VAL A 1 87 ? -24.062 42.064 3.517 1.00 85.19 87 VAL A CA 1
ATOM 668 C C . VAL A 1 87 ? -22.571 42.403 3.408 1.00 85.19 87 VAL A C 1
ATOM 670 O O . VAL A 1 87 ? -21.925 42.030 2.429 1.00 85.19 87 VAL A O 1
ATOM 673 N N . SER A 1 88 ? -22.001 43.064 4.418 1.00 83.69 88 SER A N 1
ATOM 674 C CA . SER A 1 88 ? -20.572 43.409 4.451 1.00 83.69 88 SER A CA 1
ATOM 675 C C . SER A 1 88 ? -19.668 42.174 4.555 1.00 83.69 88 SER A C 1
ATOM 677 O O . SER A 1 88 ? -18.624 42.125 3.902 1.00 83.69 88 SER A O 1
ATOM 679 N N . LEU A 1 89 ? -20.086 41.153 5.309 1.00 87.56 89 LEU A N 1
ATOM 680 C CA . LEU A 1 89 ? -19.402 39.863 5.400 1.00 87.56 89 LEU A CA 1
ATOM 681 C C . LEU A 1 89 ? -19.385 39.146 4.042 1.00 87.56 89 LEU A C 1
ATOM 683 O O . LEU A 1 89 ? -18.326 38.703 3.596 1.00 87.56 89 LEU A O 1
ATOM 687 N N . PHE A 1 90 ? -20.526 39.096 3.345 1.00 89.62 90 PHE A N 1
ATOM 688 C CA . PHE A 1 90 ? -20.615 38.501 2.008 1.00 89.62 90 PHE A CA 1
ATOM 689 C C . PHE A 1 90 ? -19.743 39.227 0.978 1.00 89.62 90 PHE A C 1
ATOM 691 O O . PHE A 1 90 ? -19.110 38.565 0.155 1.00 89.62 90 PHE A O 1
ATOM 698 N N . ILE A 1 91 ? -19.650 40.561 1.044 1.00 90.25 91 ILE A N 1
ATOM 699 C CA . ILE A 1 91 ? -18.743 41.347 0.188 1.00 90.25 91 ILE A CA 1
ATOM 700 C C . ILE A 1 91 ? -17.290 40.901 0.393 1.00 90.25 91 ILE A C 1
ATOM 702 O O . ILE A 1 91 ? -16.597 40.627 -0.588 1.00 90.25 91 ILE A O 1
ATOM 706 N N . GLN A 1 92 ? -16.833 40.779 1.645 1.00 91.31 92 GLN A N 1
ATOM 707 C CA . GLN A 1 92 ? -15.456 40.351 1.925 1.00 91.31 92 GLN A CA 1
ATOM 708 C C . GLN A 1 92 ? -15.209 38.890 1.544 1.00 91.31 92 GLN A C 1
ATOM 710 O O . GLN A 1 92 ? -14.153 38.575 0.999 1.00 91.31 92 GLN A O 1
ATOM 715 N N . LEU A 1 93 ? -16.184 38.003 1.769 1.00 93.50 93 LEU A N 1
ATOM 716 C CA . LEU A 1 93 ? -16.081 36.593 1.394 1.00 93.50 93 LEU A CA 1
ATOM 717 C C . LEU A 1 93 ? -15.930 36.435 -0.121 1.00 93.50 93 LEU A C 1
ATOM 719 O O . LEU A 1 93 ? -15.051 35.709 -0.589 1.00 93.50 93 LEU A O 1
ATOM 723 N N . CYS A 1 94 ? -16.749 37.151 -0.894 1.00 94.12 94 CYS A N 1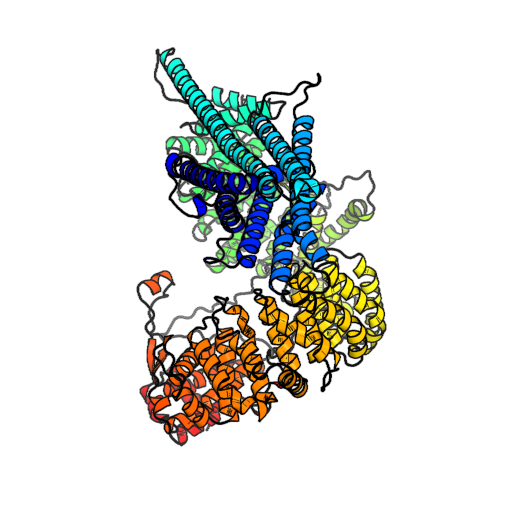
ATOM 724 C CA . CYS A 1 94 ? -16.672 37.130 -2.350 1.00 94.12 94 CYS A CA 1
ATOM 725 C C . CYS A 1 94 ? -15.338 37.692 -2.844 1.00 94.12 94 CYS A C 1
ATOM 727 O O . CYS A 1 94 ? -14.713 37.088 -3.714 1.00 94.12 94 CYS A O 1
ATOM 729 N N . LEU A 1 95 ? -14.869 38.807 -2.274 1.00 91.81 95 LEU A N 1
ATOM 730 C CA . LEU A 1 95 ? -13.596 39.417 -2.658 1.00 91.81 95 LEU A CA 1
ATOM 731 C C . LEU A 1 95 ? -12.399 38.504 -2.345 1.00 91.81 95 LEU A C 1
ATOM 733 O O . LEU A 1 95 ? -11.544 38.313 -3.212 1.00 91.81 95 LEU A O 1
ATOM 737 N N . GLY A 1 96 ? -12.372 37.885 -1.161 1.00 92.50 96 GLY A N 1
ATOM 738 C CA . GLY A 1 96 ? -11.346 36.909 -0.781 1.00 92.50 96 GLY A CA 1
ATOM 739 C C . GLY A 1 96 ? -11.352 35.676 -1.687 1.00 92.50 96 GLY A C 1
ATOM 740 O O . GLY A 1 96 ? -10.299 35.244 -2.156 1.00 92.50 96 GLY A O 1
ATOM 741 N N . THR A 1 97 ? -12.542 35.174 -2.037 1.00 94.12 97 THR A N 1
ATOM 742 C CA . THR A 1 97 ? -12.702 34.048 -2.976 1.00 94.12 97 THR A CA 1
ATOM 743 C C . THR A 1 97 ? -12.174 34.396 -4.368 1.00 94.12 97 THR A C 1
ATOM 745 O O . THR A 1 97 ? -11.450 33.596 -4.965 1.00 94.12 97 THR A O 1
ATOM 748 N N . ILE A 1 98 ? -12.478 35.597 -4.877 1.00 93.25 98 ILE A N 1
ATOM 749 C CA . ILE A 1 98 ? -11.989 36.088 -6.176 1.00 93.25 98 ILE A CA 1
ATOM 750 C C . ILE A 1 98 ? -10.459 36.162 -6.180 1.00 93.25 98 ILE A C 1
ATOM 752 O O . ILE A 1 98 ? -9.828 35.648 -7.104 1.00 93.25 98 ILE A O 1
ATOM 756 N N . GLN A 1 99 ? -9.858 36.768 -5.153 1.00 92.06 99 GLN A N 1
ATOM 757 C CA . GLN A 1 99 ? -8.405 36.953 -5.063 1.00 92.06 99 GLN A CA 1
ATOM 758 C C . GLN A 1 99 ? -7.662 35.617 -4.922 1.00 92.06 99 GLN A C 1
ATOM 760 O O . GLN A 1 99 ? -6.694 35.376 -5.645 1.00 92.06 99 GLN A O 1
ATOM 765 N N . PHE A 1 100 ? -8.151 34.712 -4.071 1.00 92.88 100 PHE A N 1
ATOM 766 C CA . PHE A 1 100 ? -7.572 33.377 -3.922 1.00 92.88 100 PHE A CA 1
ATOM 767 C C . PHE A 1 100 ? -7.679 32.560 -5.213 1.00 92.88 100 PHE A C 1
ATOM 769 O O . PHE A 1 100 ? -6.674 32.041 -5.699 1.00 92.88 100 PHE A O 1
ATOM 776 N N . CYS A 1 101 ? -8.873 32.477 -5.813 1.00 92.38 101 CYS A N 1
ATOM 777 C CA . CYS A 1 101 ? -9.070 31.711 -7.045 1.00 92.38 101 CYS A CA 1
ATOM 778 C C . CYS A 1 101 ? -8.233 32.270 -8.202 1.00 92.38 101 CYS A C 1
ATOM 780 O O . CYS A 1 101 ? -7.734 31.496 -9.020 1.00 92.38 101 CYS A O 1
ATOM 782 N N . TYR A 1 102 ? -8.040 33.593 -8.261 1.00 90.31 102 TYR A N 1
ATOM 783 C CA . TYR A 1 102 ? -7.161 34.239 -9.235 1.00 90.31 102 TYR A CA 1
ATOM 784 C C . TYR A 1 102 ? -5.704 33.790 -9.069 1.00 90.31 102 TYR A C 1
ATOM 786 O O . TYR A 1 102 ? -5.081 33.318 -10.024 1.00 90.31 102 TYR A O 1
ATOM 794 N N . VAL A 1 103 ? -5.167 33.886 -7.850 1.00 89.50 103 VAL A N 1
ATOM 795 C CA . VAL A 1 103 ? -3.777 33.515 -7.550 1.00 89.50 103 VAL A CA 1
ATOM 796 C C . VAL A 1 103 ? -3.554 32.013 -7.733 1.00 89.50 103 VAL A C 1
ATOM 798 O O . VAL A 1 103 ? -2.566 31.612 -8.351 1.00 89.50 103 VAL A O 1
ATOM 801 N N . PHE A 1 104 ? -4.503 31.178 -7.306 1.00 90.12 104 PHE A N 1
ATOM 802 C CA . PHE A 1 104 ? -4.476 29.735 -7.536 1.00 90.12 104 PHE A CA 1
ATOM 803 C C . PHE A 1 104 ? -4.476 29.396 -9.032 1.00 90.12 104 PHE A C 1
ATOM 805 O O . PHE A 1 104 ? -3.672 28.577 -9.478 1.00 90.12 104 PHE A O 1
ATOM 812 N N . HIS A 1 105 ? -5.311 30.060 -9.836 1.00 87.31 105 HIS A N 1
ATOM 813 C CA . HIS A 1 105 ? -5.323 29.888 -11.290 1.00 87.31 105 HIS A CA 1
ATOM 814 C C . HIS A 1 105 ? -3.981 30.301 -11.926 1.00 87.31 105 HIS A C 1
ATOM 816 O O . HIS A 1 105 ? -3.441 29.576 -12.768 1.00 87.31 105 HIS A O 1
ATOM 822 N N . SER A 1 106 ? -3.395 31.424 -11.491 1.00 85.56 106 SER A N 1
ATOM 823 C CA . SER A 1 106 ? -2.080 31.891 -11.963 1.00 85.56 106 SER A CA 1
ATOM 824 C C . SER A 1 106 ? -0.945 30.927 -11.566 1.00 85.56 106 SER A C 1
ATOM 826 O O . SER A 1 106 ? -0.048 30.663 -12.375 1.00 85.56 106 SER A O 1
ATOM 828 N N . TRP A 1 107 ? -1.025 30.304 -10.383 1.00 87.50 107 TRP A N 1
ATOM 829 C CA . TRP A 1 107 ? -0.111 29.245 -9.942 1.00 87.50 107 TRP A CA 1
ATOM 830 C C . TRP A 1 107 ? -0.252 27.960 -10.763 1.00 87.50 107 TRP A C 1
ATOM 832 O O . TRP A 1 107 ? 0.747 27.457 -11.272 1.00 87.50 107 TRP A O 1
ATOM 842 N N . GLN A 1 108 ? -1.470 27.442 -10.964 1.00 83.44 108 GLN A N 1
ATOM 843 C CA . GLN A 1 108 ? -1.690 26.217 -11.750 1.00 83.44 108 GLN A CA 1
ATOM 844 C C . GLN A 1 108 ? -1.142 26.340 -13.177 1.00 83.44 108 GLN A C 1
ATOM 846 O O . GLN A 1 108 ? -0.621 25.364 -13.721 1.00 83.44 108 GLN A O 1
ATOM 851 N N . ARG A 1 109 ? -1.195 27.547 -13.754 1.00 76.00 109 ARG A N 1
ATOM 852 C CA . ARG A 1 109 ? -0.574 27.881 -15.044 1.00 76.00 109 ARG A CA 1
ATOM 853 C C . ARG A 1 109 ? 0.956 27.871 -14.989 1.00 76.00 109 ARG A C 1
ATOM 855 O O . ARG A 1 109 ? 1.600 27.417 -15.928 1.00 76.00 109 ARG A O 1
ATOM 862 N N . SER A 1 110 ? 1.537 28.402 -13.918 1.00 77.31 110 SER A N 1
ATOM 863 C CA . SER A 1 110 ? 2.964 28.746 -13.871 1.00 77.31 110 SER A CA 1
ATOM 864 C C . SER A 1 110 ? 3.826 27.699 -13.154 1.00 77.31 110 SER A C 1
ATOM 866 O O . SER A 1 110 ? 5.039 27.693 -13.346 1.00 77.31 110 SER A O 1
ATOM 868 N N . LYS A 1 111 ? 3.238 26.773 -12.380 1.00 78.50 111 LYS A N 1
ATOM 869 C CA . LYS A 1 111 ? 3.955 25.824 -11.502 1.00 78.50 111 LYS A CA 1
ATOM 870 C C . LYS A 1 111 ? 5.015 24.986 -12.218 1.00 78.50 111 LYS A C 1
ATOM 872 O O . LYS A 1 111 ? 6.143 24.886 -11.750 1.00 78.50 111 LYS A O 1
ATOM 877 N N . PHE A 1 112 ? 4.700 24.444 -13.395 1.00 73.94 112 PHE A N 1
ATOM 878 C CA . PHE A 1 112 ? 5.642 23.615 -14.157 1.00 73.94 112 PHE A CA 1
ATOM 879 C C . PHE A 1 112 ? 6.795 24.434 -14.741 1.00 73.94 112 PHE A C 1
ATOM 881 O O . PHE A 1 112 ? 7.922 23.951 -14.833 1.00 73.94 112 PHE A O 1
ATOM 888 N N . ILE A 1 113 ? 6.517 25.687 -15.099 1.00 72.06 113 ILE A N 1
ATOM 889 C CA . ILE A 1 113 ? 7.514 26.611 -15.635 1.00 72.06 113 ILE A CA 1
ATOM 890 C C . ILE A 1 113 ? 8.435 27.056 -14.509 1.00 72.06 113 ILE A C 1
ATOM 892 O O . ILE A 1 113 ? 9.643 26.956 -14.658 1.00 72.06 113 ILE A O 1
ATOM 896 N N . ILE A 1 114 ? 7.876 27.426 -13.356 1.00 75.69 114 ILE A N 1
ATOM 897 C CA . ILE A 1 114 ? 8.628 27.807 -12.157 1.00 75.69 114 ILE A CA 1
ATOM 898 C C . ILE A 1 114 ? 9.500 26.643 -11.672 1.00 75.69 114 ILE A C 1
ATOM 900 O O . ILE A 1 114 ? 10.681 26.855 -11.406 1.00 75.69 114 ILE A O 1
ATOM 904 N N . LYS A 1 115 ? 8.982 25.403 -11.659 1.00 79.00 115 LYS A N 1
ATOM 905 C CA . LYS A 1 115 ? 9.766 24.192 -11.345 1.00 79.00 115 LYS A CA 1
ATOM 906 C C . LYS A 1 115 ? 11.000 24.057 -12.240 1.00 79.00 115 LYS A C 1
ATOM 908 O O . LYS A 1 115 ? 12.039 23.590 -11.789 1.00 79.00 115 LYS A O 1
ATOM 913 N N . ARG A 1 116 ? 10.890 24.475 -13.504 1.00 70.44 116 ARG A N 1
ATOM 914 C CA . ARG A 1 116 ? 11.957 24.362 -14.504 1.00 70.44 116 ARG A CA 1
ATOM 915 C C . ARG A 1 116 ? 12.872 25.588 -14.575 1.00 70.44 116 ARG A C 1
ATOM 917 O O . ARG A 1 116 ? 14.041 25.436 -14.906 1.00 70.44 116 ARG A O 1
ATOM 924 N N . SER A 1 117 ? 12.362 26.789 -14.305 1.00 71.94 117 SER A N 1
ATOM 925 C CA . SER A 1 117 ? 13.100 28.054 -14.414 1.00 71.94 117 SER A CA 1
ATOM 926 C C . SER A 1 117 ? 13.765 28.481 -13.106 1.00 71.94 117 SER A C 1
ATOM 928 O O . SER A 1 117 ? 14.772 29.182 -13.142 1.00 71.94 117 SER A O 1
ATOM 930 N N . ALA A 1 118 ? 13.191 28.104 -11.962 1.00 73.88 118 ALA A N 1
ATOM 931 C CA . ALA A 1 118 ? 13.651 28.465 -10.624 1.00 73.88 118 ALA A CA 1
ATOM 932 C C . ALA A 1 118 ? 13.286 27.353 -9.610 1.00 73.88 118 ALA A C 1
ATOM 934 O O . ALA A 1 118 ? 12.389 27.545 -8.783 1.00 73.88 118 ALA A O 1
ATOM 935 N N . PRO A 1 119 ? 13.967 26.189 -9.653 1.00 77.81 119 PRO A N 1
ATOM 936 C CA . PRO A 1 119 ? 13.615 25.017 -8.843 1.00 77.81 119 PRO A CA 1
ATOM 937 C C . PRO A 1 119 ? 13.659 25.289 -7.333 1.00 77.81 119 PRO A C 1
ATOM 939 O O . PRO A 1 119 ? 12.832 24.756 -6.603 1.00 77.81 119 PRO A O 1
ATOM 942 N N . LEU A 1 120 ? 14.545 26.183 -6.877 1.00 80.62 120 LEU A N 1
ATOM 943 C CA . LEU A 1 120 ? 14.642 26.604 -5.473 1.00 80.62 120 LEU A CA 1
ATOM 944 C C . LEU A 1 120 ? 13.426 27.421 -4.995 1.00 80.62 120 LEU A C 1
ATOM 946 O O . LEU A 1 120 ? 13.062 27.356 -3.827 1.00 80.62 120 LEU A O 1
ATOM 950 N N . LEU A 1 121 ? 12.773 28.177 -5.888 1.00 79.25 121 LEU A N 1
ATOM 951 C CA . LEU A 1 121 ? 11.594 28.988 -5.548 1.00 79.25 121 LEU A CA 1
ATOM 952 C C . LEU A 1 121 ? 10.283 28.200 -5.655 1.00 79.25 121 LEU A C 1
ATOM 954 O O . LEU A 1 121 ? 9.280 28.600 -5.070 1.00 79.25 121 LEU A O 1
ATOM 958 N N . HIS A 1 122 ? 10.268 27.087 -6.390 1.00 84.81 122 HIS A N 1
ATOM 959 C CA . HIS A 1 122 ? 9.082 26.246 -6.551 1.00 84.81 122 HIS A CA 1
ATOM 960 C C . HIS A 1 122 ? 8.482 25.741 -5.221 1.00 84.81 122 HIS A C 1
ATOM 962 O O . HIS A 1 122 ? 7.277 25.933 -5.042 1.00 84.81 122 HIS A O 1
ATOM 968 N N . PRO A 1 123 ? 9.247 25.141 -4.281 1.00 84.00 123 PRO A N 1
ATOM 969 C CA . PRO A 1 123 ? 8.683 24.706 -3.000 1.00 84.00 123 PRO A CA 1
ATOM 970 C C . PRO A 1 123 ? 8.184 25.893 -2.162 1.00 84.00 123 PRO A C 1
ATOM 972 O O . PRO A 1 123 ? 7.109 25.815 -1.575 1.00 84.00 123 PRO A O 1
ATOM 975 N N . ILE A 1 124 ? 8.891 27.029 -2.199 1.00 87.00 124 ILE A N 1
ATOM 976 C CA . ILE A 1 124 ? 8.507 28.257 -1.486 1.00 87.00 124 ILE A CA 1
ATOM 977 C C . ILE A 1 124 ? 7.164 28.789 -2.002 1.00 87.00 124 ILE A C 1
ATOM 979 O O . ILE A 1 124 ? 6.262 29.062 -1.214 1.00 87.00 124 ILE A O 1
ATOM 983 N N . PHE A 1 125 ? 6.989 28.900 -3.323 1.00 85.81 125 PHE A N 1
ATOM 984 C CA . PHE A 1 125 ? 5.707 29.308 -3.900 1.00 85.81 125 PHE A CA 1
ATOM 985 C C . PHE A 1 125 ? 4.596 28.290 -3.630 1.00 85.81 125 PHE A C 1
ATOM 987 O O . PHE A 1 125 ? 3.461 28.699 -3.405 1.00 85.81 125 PHE A O 1
ATOM 994 N N . GLY A 1 126 ? 4.911 26.991 -3.594 1.00 85.56 126 GLY A N 1
ATOM 995 C CA . GLY A 1 126 ? 3.964 25.949 -3.193 1.00 85.56 126 GLY A CA 1
ATOM 996 C C . GLY A 1 126 ? 3.388 26.203 -1.798 1.00 85.56 126 GLY A C 1
ATOM 997 O O . GLY A 1 126 ? 2.169 26.272 -1.647 1.00 85.56 126 GLY A O 1
ATOM 998 N N . ILE A 1 127 ? 4.256 26.446 -0.812 1.00 88.06 127 ILE A N 1
ATOM 999 C CA . ILE A 1 127 ? 3.861 26.767 0.569 1.00 88.06 127 ILE A CA 1
ATOM 1000 C C . ILE A 1 127 ? 3.074 28.082 0.621 1.00 88.06 127 ILE A C 1
ATOM 1002 O O . ILE A 1 127 ? 2.000 28.141 1.218 1.00 88.06 127 ILE A O 1
ATOM 1006 N N . LEU A 1 128 ? 3.558 29.133 -0.049 1.00 87.06 128 LEU A N 1
ATOM 1007 C CA . LEU A 1 128 ? 2.896 30.442 -0.059 1.00 87.06 128 LEU A CA 1
ATOM 1008 C C . LEU A 1 128 ? 1.478 30.387 -0.644 1.00 87.06 128 LEU A C 1
ATOM 1010 O O . LEU A 1 128 ? 0.600 31.099 -0.166 1.00 87.06 128 LEU A O 1
ATOM 1014 N N . ILE A 1 129 ? 1.232 29.549 -1.654 1.00 88.88 129 ILE A N 1
ATOM 1015 C CA . ILE A 1 129 ? -0.101 29.379 -2.246 1.00 88.88 129 ILE A CA 1
ATOM 1016 C C . ILE A 1 129 ? -1.037 28.625 -1.301 1.00 88.88 129 ILE A C 1
ATOM 1018 O O . ILE A 1 129 ? -2.191 29.032 -1.165 1.00 88.88 129 ILE A O 1
ATOM 1022 N N . VAL A 1 130 ? -0.548 27.589 -0.613 1.00 88.12 130 VAL A N 1
ATOM 1023 C CA . VAL A 1 130 ? -1.326 26.856 0.403 1.00 88.12 130 VAL A CA 1
ATOM 1024 C C . VAL A 1 130 ? -1.665 27.757 1.595 1.00 88.12 130 VAL A C 1
ATOM 1026 O O . VAL A 1 130 ? -2.787 27.706 2.088 1.00 88.12 130 VAL A O 1
ATOM 1029 N N . ALA A 1 131 ? -0.753 28.646 2.002 1.00 88.00 131 ALA A N 1
ATOM 1030 C CA . ALA A 1 131 ? -0.972 29.612 3.082 1.00 88.00 131 ALA A CA 1
ATOM 1031 C C . ALA A 1 131 ? -1.779 30.858 2.659 1.00 88.00 131 ALA A C 1
ATOM 1033 O O . ALA A 1 131 ? -2.320 31.573 3.504 1.00 88.00 131 ALA A O 1
ATOM 1034 N N . SER A 1 132 ? -1.898 31.130 1.355 1.00 89.31 132 SER A N 1
ATOM 1035 C CA . SER A 1 132 ? -2.557 32.334 0.829 1.00 89.31 132 SER A CA 1
ATOM 1036 C C . SER A 1 132 ? -4.029 32.550 1.239 1.00 89.31 132 SER A C 1
ATOM 1038 O O . SER A 1 132 ? -4.416 33.718 1.353 1.00 89.31 132 SER A O 1
ATOM 1040 N N . PRO A 1 133 ? -4.860 31.522 1.536 1.00 91.62 133 PRO A N 1
ATOM 1041 C CA . PRO A 1 133 ? -6.205 31.735 2.070 1.00 91.62 133 PRO A CA 1
ATOM 1042 C C . PRO A 1 133 ? -6.218 32.558 3.362 1.00 91.62 133 PRO A C 1
ATOM 1044 O O . PRO A 1 133 ? -7.094 33.402 3.526 1.00 91.62 133 PRO A O 1
ATOM 1047 N N . ILE A 1 134 ? -5.226 32.388 4.244 1.00 87.62 134 ILE A N 1
ATOM 1048 C CA . ILE A 1 134 ? -5.129 33.151 5.501 1.00 87.62 134 ILE A CA 1
ATOM 1049 C C . ILE A 1 134 ? -5.091 34.654 5.203 1.00 87.62 134 ILE A C 1
ATOM 1051 O O . ILE A 1 134 ? -5.760 35.449 5.858 1.00 87.62 134 ILE A O 1
ATOM 1055 N N . LEU A 1 135 ? -4.351 35.036 4.165 1.00 88.31 135 LEU A N 1
ATOM 1056 C CA . LEU A 1 135 ? -4.170 36.422 3.755 1.00 88.31 135 LEU A CA 1
ATOM 1057 C C . LEU A 1 135 ? -5.408 36.994 3.050 1.00 88.31 135 LEU A C 1
ATOM 1059 O O . LEU A 1 135 ? -5.826 38.108 3.358 1.00 88.31 135 LEU A O 1
ATOM 1063 N N . PHE A 1 136 ? -6.011 36.239 2.124 1.00 92.69 136 PHE A N 1
ATOM 1064 C CA . PHE A 1 136 ? -7.155 36.712 1.331 1.00 92.69 136 PHE A CA 1
ATOM 1065 C C . PHE A 1 136 ? -8.489 36.681 2.089 1.00 92.69 136 PHE A C 1
ATOM 1067 O O . PHE A 1 136 ? -9.376 37.473 1.776 1.00 92.69 136 PHE A O 1
ATOM 1074 N N . TYR A 1 137 ? -8.632 35.824 3.107 1.00 93.50 137 TYR A N 1
ATOM 1075 C CA . TYR A 1 137 ? -9.822 35.770 3.965 1.00 93.50 137 TYR A CA 1
ATOM 1076 C C . TYR A 1 137 ? -9.662 36.524 5.298 1.00 93.50 137 TYR A C 1
ATOM 1078 O O . TYR A 1 137 ? -10.646 36.684 6.021 1.00 93.50 137 TYR A O 1
ATOM 1086 N N . ALA A 1 138 ? -8.488 37.090 5.606 1.00 89.19 138 ALA A N 1
ATOM 1087 C CA . ALA A 1 138 ? -8.307 37.984 6.758 1.00 89.19 138 ALA A CA 1
ATOM 1088 C C . ALA A 1 138 ? -9.334 39.145 6.836 1.00 89.19 138 ALA A C 1
ATOM 1090 O O . ALA A 1 138 ? -9.803 39.450 7.940 1.00 89.19 138 ALA A O 1
ATOM 1091 N N . PRO A 1 139 ? -9.766 39.773 5.717 1.00 89.75 139 PRO A N 1
ATOM 1092 C CA . PRO A 1 139 ? -10.823 40.787 5.756 1.00 89.75 139 PRO A CA 1
ATOM 1093 C C . PRO A 1 139 ? -12.188 40.243 6.209 1.00 89.75 139 PRO A C 1
ATOM 1095 O O . PRO A 1 139 ? -12.966 40.972 6.824 1.00 89.75 139 PRO A O 1
ATOM 1098 N N . VAL A 1 140 ? -12.476 38.961 5.952 1.00 90.19 140 VAL A N 1
ATOM 1099 C CA . VAL A 1 140 ? -13.704 38.288 6.411 1.00 90.19 140 VAL A CA 1
ATOM 1100 C C . VAL A 1 140 ? -13.671 38.119 7.921 1.00 90.19 140 VAL A C 1
ATOM 1102 O O . VAL A 1 140 ? -14.641 38.458 8.591 1.00 90.19 140 VAL A O 1
ATOM 1105 N N . LEU A 1 141 ? -12.538 37.666 8.463 1.00 84.44 141 LEU A N 1
ATOM 1106 C CA . LEU A 1 141 ? -12.351 37.536 9.907 1.00 84.44 141 LEU A CA 1
ATOM 1107 C C . LEU A 1 141 ? -12.473 38.897 10.604 1.00 84.44 141 LEU A C 1
ATOM 1109 O O . LEU A 1 141 ? -13.143 39.009 11.626 1.00 84.44 141 LEU A O 1
ATOM 1113 N N . THR A 1 142 ? -11.900 39.945 10.007 1.00 82.06 142 THR A N 1
ATOM 1114 C CA . THR A 1 142 ? -12.010 41.323 10.512 1.00 82.06 142 THR A CA 1
ATOM 1115 C C . THR A 1 142 ? -13.473 41.772 10.577 1.00 82.06 142 THR A C 1
ATOM 1117 O O . THR A 1 142 ? -13.889 42.339 11.585 1.00 82.06 142 THR A O 1
ATOM 1120 N N . GLN A 1 143 ? -14.277 41.465 9.551 1.00 82.12 143 GLN A N 1
ATOM 1121 C CA . GLN A 1 143 ? -15.712 41.770 9.542 1.00 82.12 143 GLN A CA 1
ATOM 1122 C C . GLN A 1 143 ? -16.537 40.922 10.508 1.00 82.12 143 GLN A C 1
ATOM 1124 O O . GLN A 1 143 ? -17.478 41.422 11.119 1.00 82.12 143 GLN A O 1
ATOM 1129 N N . LEU A 1 144 ? -16.185 39.650 10.675 1.00 82.81 144 LEU A N 1
ATOM 1130 C CA . LEU A 1 144 ? -16.854 38.760 11.618 1.00 82.81 144 LEU A CA 1
ATOM 1131 C C . LEU A 1 144 ? -16.642 39.234 13.061 1.00 82.81 144 LEU A C 1
ATOM 1133 O O . LEU A 1 144 ? -17.588 39.280 13.841 1.00 82.81 144 LEU A O 1
ATOM 1137 N N . VAL A 1 145 ? -15.417 39.649 13.398 1.00 77.06 145 VAL A N 1
ATOM 1138 C CA . VAL A 1 145 ? -15.091 40.240 14.704 1.00 77.06 145 VAL A CA 1
ATOM 1139 C C . VAL A 1 145 ? -15.850 41.552 14.907 1.00 77.06 145 VAL A C 1
ATOM 1141 O O . VAL A 1 145 ? -16.453 41.748 15.955 1.00 77.06 145 VAL A O 1
ATOM 1144 N N . LEU A 1 146 ? -15.890 42.420 13.894 1.00 73.38 146 LEU A N 1
ATOM 1145 C CA . LEU A 1 146 ? -16.681 43.658 13.896 1.00 73.38 146 LEU A CA 1
ATOM 1146 C C . LEU A 1 146 ? -18.172 43.413 14.173 1.00 73.38 146 LEU A C 1
ATOM 1148 O O . LEU A 1 146 ? -18.777 44.138 14.961 1.00 73.38 146 LEU A O 1
ATOM 1152 N N . TRP A 1 147 ? -18.749 42.382 13.554 1.00 73.69 147 TRP A N 1
ATOM 1153 C CA . TRP A 1 147 ? -20.148 41.996 13.742 1.00 73.69 147 TRP A CA 1
ATOM 1154 C C . TRP A 1 147 ? -20.425 41.407 15.130 1.00 73.69 147 TRP A C 1
ATOM 1156 O O . TRP A 1 147 ? -21.450 41.712 15.730 1.00 73.69 147 TRP A O 1
ATOM 1166 N N . LEU A 1 148 ? -19.507 40.602 15.672 1.00 71.69 148 LEU A N 1
ATOM 1167 C CA . LEU A 1 148 ? -19.650 39.995 17.001 1.00 71.69 148 LEU A CA 1
ATOM 1168 C C . LEU A 1 148 ? -19.378 40.990 18.145 1.00 71.69 148 LEU A C 1
ATOM 1170 O O . LEU A 1 148 ? -19.921 40.841 19.239 1.00 71.69 148 LEU A O 1
ATOM 1174 N N . CYS A 1 149 ? -18.546 42.010 17.913 1.00 67.12 149 CYS A N 1
ATOM 1175 C CA . CYS A 1 149 ? -18.099 42.971 18.926 1.00 67.12 149 CYS A CA 1
ATOM 1176 C C . CYS A 1 149 ? -18.926 44.269 18.989 1.00 67.12 149 CYS A C 1
ATOM 1178 O O . CYS A 1 149 ? -18.449 45.256 19.553 1.00 67.12 149 CYS A O 1
ATOM 1180 N N . THR A 1 150 ? -20.171 44.283 18.494 1.00 56.94 150 THR A N 1
ATOM 1181 C CA . THR A 1 150 ? -21.072 45.461 18.438 1.00 56.94 150 THR A CA 1
ATOM 1182 C C . THR A 1 150 ? -21.346 46.173 19.778 1.00 56.94 150 THR A C 1
ATOM 1184 O O . THR A 1 150 ? -22.024 47.196 19.796 1.00 56.94 150 THR A O 1
ATOM 1187 N N . SER A 1 151 ? -20.802 45.685 20.897 1.00 51.69 151 SER A N 1
ATOM 1188 C CA . SER A 1 151 ? -20.969 46.236 22.250 1.00 51.69 151 SER A CA 1
ATOM 1189 C C . SER A 1 151 ? -19.755 47.017 22.793 1.00 51.69 151 SER A C 1
ATOM 1191 O O . SER A 1 151 ? -19.832 47.555 23.898 1.00 51.69 151 SER A O 1
ATOM 1193 N N . CYS A 1 152 ? -18.631 47.118 22.068 1.00 50.22 152 CYS A N 1
ATOM 1194 C CA . CYS A 1 152 ? -17.426 47.822 22.541 1.00 50.22 152 CYS A CA 1
ATOM 1195 C C . CYS A 1 152 ? -17.270 49.219 21.908 1.00 50.22 152 CYS A C 1
ATOM 1197 O O . CYS A 1 152 ? -16.625 49.388 20.881 1.00 50.22 152 CYS A O 1
ATOM 1199 N N . HIS A 1 153 ? -17.806 50.258 22.558 1.00 52.59 153 HIS A N 1
ATOM 1200 C CA . HIS A 1 153 ? -17.720 51.658 22.099 1.00 52.59 153 HIS A CA 1
ATOM 1201 C C . HIS A 1 153 ? -16.328 52.326 22.225 1.00 52.59 153 HIS A C 1
ATOM 1203 O O . HIS A 1 153 ? -16.165 53.483 21.832 1.00 52.59 153 HIS A O 1
ATOM 1209 N N . GLN A 1 154 ? -15.307 51.643 22.753 1.00 50.12 154 GLN A N 1
ATOM 1210 C CA . GLN A 1 154 ? -13.937 52.168 22.822 1.00 50.12 154 GLN A CA 1
ATOM 1211 C C . GLN A 1 154 ? -13.145 51.715 21.585 1.00 50.12 154 GLN A C 1
ATOM 1213 O O . GLN A 1 154 ? -12.796 50.548 21.483 1.00 50.12 154 GLN A O 1
ATOM 1218 N N . ASN A 1 155 ? -12.834 52.657 20.682 1.00 58.91 155 ASN A N 1
ATOM 1219 C CA . ASN A 1 155 ? -12.046 52.516 19.434 1.00 58.91 155 ASN A CA 1
ATOM 1220 C C . ASN A 1 155 ? -12.794 52.292 18.105 1.00 58.91 155 ASN A C 1
ATOM 1222 O O . ASN A 1 155 ? -12.170 51.844 17.144 1.00 58.91 155 ASN A O 1
ATOM 1226 N N . GLN A 1 156 ? -14.056 52.717 17.974 1.00 62.16 156 GLN A N 1
ATOM 1227 C CA . GLN A 1 156 ? -14.805 52.645 16.702 1.00 62.16 156 GLN A CA 1
ATOM 1228 C C . GLN A 1 156 ? -14.005 53.157 15.479 1.00 62.16 156 GLN A C 1
ATOM 1230 O O . GLN A 1 156 ? -13.951 52.491 14.455 1.00 62.16 156 GLN A O 1
ATOM 1235 N N . ALA A 1 157 ? -13.270 54.271 15.606 1.00 64.12 157 ALA A N 1
ATOM 1236 C CA . ALA A 1 157 ? -12.493 54.852 14.502 1.00 64.12 157 ALA A CA 1
ATOM 1237 C C . ALA A 1 157 ? -11.312 53.981 14.009 1.00 64.12 157 ALA A C 1
ATOM 1239 O O . ALA A 1 157 ? -10.985 53.990 12.819 1.00 64.12 157 ALA A O 1
ATOM 1240 N N . ALA A 1 158 ? -10.658 53.232 14.905 1.00 65.19 158 ALA A N 1
ATOM 1241 C CA . ALA A 1 158 ? -9.568 52.327 14.532 1.00 65.19 158 ALA A CA 1
ATOM 1242 C C . ALA A 1 158 ? -10.114 51.075 13.830 1.00 65.19 158 ALA A C 1
ATOM 1244 O O . ALA A 1 158 ? -9.532 50.603 12.853 1.00 65.19 158 ALA A O 1
ATOM 1245 N N . VAL A 1 159 ? -11.265 50.582 14.290 1.00 65.25 159 VAL A N 1
ATOM 1246 C CA . VAL A 1 159 ? -11.926 49.407 13.717 1.00 65.25 159 VAL A CA 1
ATOM 1247 C C . VAL A 1 159 ? -12.556 49.733 12.352 1.00 65.25 159 VAL A C 1
ATOM 1249 O O . VAL A 1 159 ? -12.359 48.981 11.397 1.00 65.25 159 VAL A O 1
ATOM 1252 N N . ASP A 1 160 ? -13.172 50.910 12.202 1.00 66.75 160 ASP A N 1
ATOM 1253 C CA . ASP A 1 160 ? -13.674 51.416 10.915 1.00 66.75 160 ASP A CA 1
ATOM 1254 C C . ASP A 1 160 ? -12.534 51.594 9.889 1.00 66.75 160 ASP A C 1
ATOM 1256 O O . ASP A 1 160 ? -12.729 51.411 8.688 1.00 66.75 160 ASP A O 1
ATOM 1260 N N . SER A 1 161 ? -11.314 51.909 10.343 1.00 72.56 161 SER A N 1
ATOM 1261 C CA . SER A 1 161 ? -10.133 52.009 9.471 1.00 72.56 161 SER A CA 1
ATOM 1262 C C . SER A 1 161 ? -9.630 50.631 9.015 1.00 72.56 161 SER A C 1
ATOM 1264 O O . SER A 1 161 ? -9.267 50.453 7.848 1.00 72.56 161 SER A O 1
ATOM 1266 N N . LEU A 1 162 ? -9.649 49.626 9.900 1.00 75.44 162 LEU A N 1
ATOM 1267 C CA . LEU A 1 162 ? -9.237 48.249 9.586 1.00 75.44 162 LEU A CA 1
ATOM 1268 C C . LEU A 1 162 ? -10.127 47.590 8.524 1.00 75.44 162 LEU A C 1
ATOM 1270 O O . LEU A 1 162 ? -9.622 46.821 7.699 1.00 75.44 162 LEU A O 1
ATOM 1274 N N . GLN A 1 163 ? -11.413 47.948 8.483 1.00 76.31 163 GLN A N 1
ATOM 1275 C CA . GLN A 1 163 ? -12.368 47.495 7.467 1.00 76.31 163 GLN A CA 1
ATOM 1276 C C . GLN A 1 163 ? -11.947 47.854 6.030 1.00 76.31 163 GLN A C 1
ATOM 1278 O O . GLN A 1 163 ? -12.273 47.117 5.100 1.00 76.31 163 GLN A O 1
ATOM 1283 N N . PHE A 1 164 ? -11.216 48.955 5.827 1.00 80.88 164 PHE A N 1
ATOM 1284 C CA . PHE A 1 164 ? -10.762 49.369 4.494 1.00 80.88 164 PHE A CA 1
ATOM 1285 C C . PHE A 1 164 ? -9.291 49.039 4.212 1.00 80.88 164 PHE A C 1
ATOM 1287 O O . PHE A 1 164 ? -8.928 48.855 3.047 1.00 80.88 164 PHE A O 1
ATOM 1294 N N . ILE A 1 165 ? -8.453 48.925 5.249 1.00 83.12 165 ILE A N 1
ATOM 1295 C CA . ILE A 1 165 ? -7.021 48.607 5.120 1.00 83.12 165 ILE A CA 1
ATOM 1296 C C . ILE A 1 165 ? -6.807 47.123 4.799 1.00 83.12 165 ILE A C 1
ATOM 1298 O O . ILE A 1 165 ? -6.028 46.800 3.902 1.00 83.12 165 ILE A O 1
ATOM 1302 N N . THR A 1 166 ? -7.511 46.217 5.485 1.00 85.75 166 THR A N 1
ATOM 1303 C CA . THR A 1 166 ? -7.307 44.766 5.3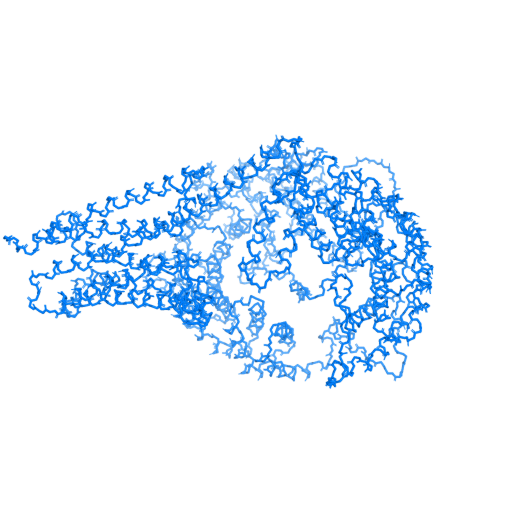23 1.00 85.75 166 THR A CA 1
ATOM 1304 C C . THR A 1 166 ? -7.601 44.252 3.903 1.00 85.75 166 THR A C 1
ATOM 1306 O O . THR A 1 166 ? -6.759 43.517 3.379 1.00 85.75 166 THR A O 1
ATOM 1309 N N . PRO A 1 167 ? -8.668 44.686 3.189 1.00 85.75 167 PRO A N 1
ATOM 1310 C CA . PRO A 1 167 ? -8.861 44.306 1.785 1.00 85.75 167 PRO A CA 1
ATOM 1311 C C . PRO A 1 167 ? -7.809 44.924 0.852 1.00 85.75 167 PRO A C 1
ATOM 1313 O O . PRO A 1 167 ? -7.475 44.341 -0.179 1.00 85.75 167 PRO A O 1
ATOM 1316 N N . GLY A 1 168 ? -7.262 46.092 1.213 1.00 85.62 168 GLY A N 1
ATOM 1317 C CA . GLY A 1 168 ? -6.176 46.738 0.478 1.00 85.62 168 GLY A CA 1
ATOM 1318 C C . GLY A 1 168 ? -4.880 45.927 0.530 1.00 85.62 168 GLY A C 1
ATOM 1319 O O . GLY A 1 168 ? -4.247 45.732 -0.505 1.00 85.62 168 GLY A O 1
ATOM 1320 N N . ILE A 1 169 ? -4.526 45.394 1.705 1.00 88.06 169 ILE A N 1
ATOM 1321 C CA . ILE A 1 169 ? -3.369 44.497 1.882 1.00 88.06 169 ILE A CA 1
ATOM 1322 C C . ILE A 1 169 ? -3.550 43.233 1.038 1.00 88.06 169 ILE A C 1
ATOM 1324 O O . ILE A 1 169 ? -2.661 42.892 0.261 1.00 88.06 169 ILE A O 1
ATOM 1328 N N . ALA A 1 170 ? -4.721 42.596 1.117 1.00 88.44 170 ALA A N 1
ATOM 1329 C CA . ALA A 1 170 ? -5.041 41.415 0.319 1.00 88.44 170 ALA A CA 1
ATOM 1330 C C . ALA A 1 170 ? -4.930 41.698 -1.197 1.00 88.44 170 ALA A C 1
ATOM 1332 O O . ALA A 1 170 ? -4.312 40.936 -1.942 1.00 88.44 170 ALA A O 1
ATOM 1333 N N . GLY A 1 171 ? -5.425 42.855 -1.655 1.00 87.38 171 GLY A N 1
ATOM 1334 C CA . GLY A 1 171 ? -5.269 43.309 -3.039 1.00 87.38 171 GLY A CA 1
ATOM 1335 C C . GLY A 1 171 ? -3.805 43.495 -3.461 1.00 87.38 171 GLY A C 1
ATOM 1336 O O . GLY A 1 171 ? -3.407 42.998 -4.514 1.00 87.38 171 GLY A O 1
ATOM 1337 N N . VAL A 1 172 ? -2.983 44.151 -2.634 1.00 89.81 172 VAL A N 1
ATOM 1338 C CA . VAL A 1 172 ? -1.541 44.334 -2.891 1.00 89.81 172 VAL A CA 1
ATOM 1339 C C . VAL A 1 172 ? -0.828 42.991 -2.995 1.00 89.81 172 VAL A C 1
ATOM 1341 O O . VAL A 1 172 ? -0.065 42.773 -3.936 1.00 89.81 172 VAL A O 1
ATOM 1344 N N . SER A 1 173 ? -1.112 42.064 -2.085 1.00 89.00 173 SER A N 1
ATOM 1345 C CA . SER A 1 173 ? -0.530 40.724 -2.108 1.00 89.00 173 SER A CA 1
ATOM 1346 C C . SER A 1 173 ? -0.888 39.955 -3.381 1.00 89.00 173 SER A C 1
ATOM 1348 O O . SER A 1 173 ? -0.016 39.309 -3.960 1.00 89.00 173 SER A O 1
ATOM 1350 N N . CYS A 1 174 ? -2.124 40.084 -3.876 1.00 88.19 174 CYS A N 1
ATOM 1351 C CA . CYS A 1 174 ? -2.539 39.507 -5.158 1.00 88.19 174 CYS A CA 1
ATOM 1352 C C . CYS A 1 174 ? -1.678 40.025 -6.330 1.00 88.19 174 CYS A C 1
ATOM 1354 O O . CYS A 1 174 ? -1.173 39.229 -7.124 1.00 88.19 174 CYS A O 1
ATOM 1356 N N . ALA A 1 175 ? -1.428 41.339 -6.403 1.00 86.69 175 ALA A N 1
ATOM 1357 C CA . ALA A 1 175 ? -0.565 41.915 -7.441 1.00 86.69 175 ALA A CA 1
ATOM 1358 C C . ALA A 1 175 ? 0.909 41.502 -7.303 1.00 86.69 175 ALA A C 1
ATOM 1360 O O . ALA A 1 175 ? 1.589 41.322 -8.311 1.00 86.69 175 ALA A O 1
ATOM 1361 N N . VAL A 1 176 ? 1.410 41.315 -6.077 1.00 89.12 176 VAL A N 1
ATOM 1362 C CA . VAL A 1 176 ? 2.776 40.819 -5.844 1.00 89.12 176 VAL A CA 1
ATOM 1363 C C . VAL A 1 176 ? 2.937 39.397 -6.379 1.00 89.12 176 VAL A C 1
ATOM 1365 O O . VAL A 1 176 ? 3.889 39.139 -7.115 1.00 89.12 176 VAL A O 1
ATOM 1368 N N . PHE A 1 177 ? 2.003 38.490 -6.069 1.00 87.56 177 PHE A N 1
ATOM 1369 C CA . PHE A 1 177 ? 2.034 37.126 -6.608 1.00 87.56 177 PHE A CA 1
ATOM 1370 C C . PHE A 1 177 ? 2.024 37.121 -8.139 1.00 87.56 177 PHE A C 1
ATOM 1372 O O . PHE A 1 177 ? 2.836 36.429 -8.755 1.00 87.56 177 PHE A O 1
ATOM 1379 N N . ASP A 1 178 ? 1.158 37.924 -8.760 1.00 84.19 178 ASP A N 1
ATOM 1380 C CA . ASP A 1 178 ? 1.045 37.960 -10.219 1.00 84.19 178 ASP A CA 1
ATOM 1381 C C . ASP A 1 178 ? 2.312 38.514 -10.892 1.00 84.19 178 ASP A C 1
ATOM 1383 O O . ASP A 1 178 ? 2.804 37.934 -11.861 1.00 84.19 178 ASP A O 1
ATOM 1387 N N . SER A 1 179 ? 2.916 39.560 -10.322 1.00 86.44 179 SER A N 1
ATOM 1388 C CA . SER A 1 179 ? 4.185 40.120 -10.804 1.00 86.44 179 SER A CA 1
ATOM 1389 C C . SER A 1 179 ? 5.355 39.148 -10.663 1.00 86.44 179 SER A C 1
ATOM 1391 O O . SER A 1 179 ? 6.189 39.058 -11.566 1.00 86.44 179 SER A O 1
ATOM 1393 N N . LEU A 1 180 ? 5.416 38.377 -9.573 1.00 85.62 180 LEU A N 1
ATOM 1394 C CA . LEU A 1 180 ? 6.445 37.348 -9.383 1.00 85.62 180 LEU A CA 1
ATOM 1395 C C . LEU A 1 180 ? 6.300 36.208 -10.399 1.00 85.62 180 LEU A C 1
ATOM 1397 O O . LEU A 1 180 ? 7.300 35.756 -10.969 1.00 85.62 180 LEU A O 1
ATOM 1401 N N . PHE A 1 181 ? 5.069 35.772 -10.675 1.00 84.69 181 PHE A N 1
ATOM 1402 C CA . PHE A 1 181 ? 4.802 34.751 -11.689 1.00 84.69 181 PHE A CA 1
ATOM 1403 C C . PHE A 1 181 ? 5.110 35.252 -13.101 1.00 84.69 181 PHE A C 1
ATOM 1405 O O . PHE A 1 181 ? 5.787 34.549 -13.857 1.00 84.69 181 PHE A O 1
ATOM 1412 N N . LEU A 1 182 ? 4.706 36.479 -13.442 1.00 83.31 182 LEU A N 1
ATOM 1413 C CA . LEU A 1 182 ? 5.021 37.095 -14.731 1.00 83.31 182 LEU A CA 1
ATOM 1414 C C . LEU A 1 182 ? 6.533 37.293 -14.913 1.00 83.31 182 LEU A C 1
ATOM 1416 O O . LEU A 1 182 ? 7.051 37.066 -16.009 1.00 83.31 182 LEU A O 1
ATOM 1420 N N . TRP A 1 183 ? 7.259 37.654 -13.853 1.00 84.25 183 TRP A N 1
ATOM 1421 C CA . TRP A 1 183 ? 8.717 37.786 -13.882 1.00 84.25 183 TRP A CA 1
ATOM 1422 C C . TRP A 1 183 ? 9.412 36.447 -14.151 1.00 84.25 183 TRP A C 1
ATOM 1424 O O . TRP A 1 183 ? 10.227 36.359 -15.074 1.00 84.25 183 TRP A O 1
ATOM 1434 N N . CYS A 1 184 ? 9.051 35.386 -13.417 1.00 78.62 184 CYS A N 1
ATOM 1435 C CA . CYS A 1 184 ? 9.600 34.042 -13.638 1.00 78.62 184 CYS A CA 1
ATOM 1436 C C . CYS A 1 184 ? 9.335 33.561 -15.071 1.00 78.62 184 CYS A C 1
ATOM 1438 O O . CYS A 1 184 ? 10.227 33.035 -15.739 1.00 78.62 184 CYS A O 1
ATOM 1440 N N . PHE A 1 185 ? 8.118 33.794 -15.560 1.00 76.38 185 PHE A N 1
ATOM 1441 C CA . PHE A 1 185 ? 7.694 33.422 -16.903 1.00 76.38 185 PHE A CA 1
ATOM 1442 C C . PHE A 1 185 ? 8.451 34.199 -17.995 1.00 76.38 185 PHE A C 1
ATOM 1444 O O . PHE A 1 185 ? 8.942 33.610 -18.955 1.00 76.38 185 PHE A O 1
ATOM 1451 N N . THR A 1 186 ? 8.628 35.512 -17.828 1.00 74.62 186 THR A N 1
ATOM 1452 C CA . THR A 1 186 ? 9.353 36.364 -18.789 1.00 74.62 186 THR A CA 1
ATOM 1453 C C . THR A 1 186 ? 10.843 36.027 -18.834 1.00 74.62 186 THR A C 1
ATOM 1455 O O . THR A 1 186 ? 11.436 35.990 -19.915 1.00 74.62 186 THR A O 1
ATOM 1458 N N . ARG A 1 187 ? 11.443 35.719 -17.676 1.00 75.56 187 ARG A N 1
ATOM 1459 C CA . ARG A 1 187 ? 12.830 35.247 -17.575 1.00 75.56 187 ARG A CA 1
ATOM 1460 C C . ARG A 1 187 ? 13.021 33.904 -18.279 1.00 75.56 187 ARG A C 1
ATOM 1462 O O . ARG A 1 187 ? 14.028 33.723 -18.954 1.00 75.56 187 ARG A O 1
ATOM 1469 N N . TYR A 1 188 ? 12.062 32.988 -18.144 1.00 72.56 188 TYR A N 1
ATOM 1470 C CA . TYR A 1 188 ? 12.076 31.701 -18.843 1.00 72.56 188 TYR A CA 1
ATOM 1471 C C . TYR A 1 188 ? 12.009 31.865 -20.368 1.00 72.56 188 TYR A C 1
ATOM 1473 O O . TYR A 1 188 ? 12.768 31.216 -21.080 1.00 72.56 188 TYR A O 1
ATOM 1481 N N . ILE A 1 189 ? 11.157 32.765 -20.873 1.00 68.19 189 ILE A N 1
ATOM 1482 C CA . ILE A 1 189 ? 11.097 33.068 -22.314 1.00 68.19 189 ILE A CA 1
ATOM 1483 C C . ILE A 1 189 ? 12.433 33.649 -22.798 1.00 68.19 189 ILE A C 1
ATOM 1485 O O . ILE A 1 189 ? 12.961 33.203 -23.815 1.00 68.19 189 ILE A O 1
ATOM 1489 N N . HIS A 1 190 ? 13.017 34.593 -22.053 1.00 67.25 190 HIS A N 1
ATOM 1490 C CA . HIS A 1 190 ? 14.301 35.197 -22.421 1.00 67.25 190 HIS A CA 1
ATOM 1491 C C . HIS A 1 190 ? 15.461 34.193 -22.416 1.00 67.25 190 HIS A C 1
ATOM 1493 O O . HIS A 1 190 ? 16.313 34.266 -23.291 1.00 67.25 190 HIS A O 1
ATOM 1499 N N . SER A 1 191 ? 15.508 33.241 -21.479 1.00 66.81 191 SER A N 1
ATOM 1500 C CA . SER A 1 191 ? 16.614 32.273 -21.416 1.00 66.81 191 SER A CA 1
ATOM 1501 C C . SER A 1 191 ? 16.558 31.180 -22.487 1.00 66.81 191 SER A C 1
ATOM 1503 O O . SER A 1 191 ? 17.552 30.485 -22.688 1.00 66.81 191 SER A O 1
ATOM 1505 N N . LYS A 1 192 ? 15.410 30.997 -23.152 1.00 60.81 192 LYS A N 1
ATOM 1506 C CA . LYS A 1 192 ? 15.173 29.906 -24.110 1.00 60.81 192 LYS A CA 1
ATOM 1507 C C . LYS A 1 192 ? 15.073 30.345 -25.575 1.00 60.81 192 LYS A C 1
ATOM 1509 O O . LYS A 1 192 ? 15.311 29.499 -26.427 1.00 60.81 192 LYS A O 1
ATOM 1514 N N . ASN A 1 193 ? 14.758 31.613 -25.863 1.00 56.56 193 ASN A N 1
ATOM 1515 C CA . ASN A 1 193 ? 14.427 32.084 -27.220 1.00 56.56 193 ASN A CA 1
ATOM 1516 C C . ASN A 1 193 ? 15.346 33.194 -27.779 1.00 56.56 193 ASN A C 1
ATOM 1518 O O . ASN A 1 193 ? 14.934 33.872 -28.718 1.00 56.56 193 ASN A O 1
ATOM 1522 N N . LEU A 1 194 ? 16.547 33.413 -27.231 1.00 51.88 194 LEU A N 1
ATOM 1523 C CA . LEU A 1 194 ? 17.539 34.319 -27.833 1.00 51.88 194 LEU A CA 1
ATOM 1524 C C . LEU A 1 194 ? 18.468 33.533 -28.768 1.00 51.88 194 LEU A C 1
ATOM 1526 O O . LEU A 1 194 ? 19.222 32.682 -28.298 1.00 51.88 194 LEU A O 1
ATOM 1530 N N . ASP A 1 195 ? 18.442 33.853 -30.062 1.00 51.66 195 ASP A N 1
ATOM 1531 C CA . ASP A 1 195 ? 19.516 33.467 -30.989 1.00 51.66 195 ASP A CA 1
ATOM 1532 C C . ASP A 1 195 ? 20.795 34.279 -30.700 1.00 51.66 195 ASP A C 1
ATOM 1534 O O . ASP A 1 195 ? 20.737 35.319 -30.038 1.00 51.66 195 ASP A O 1
ATOM 1538 N N . GLU A 1 196 ? 21.953 33.865 -31.235 1.00 49.81 196 GLU A N 1
ATOM 1539 C CA . GLU A 1 196 ? 23.268 34.519 -31.028 1.00 49.81 196 GLU A CA 1
ATOM 1540 C C . GLU A 1 196 ? 23.295 36.029 -31.373 1.00 49.81 196 GLU A C 1
ATOM 1542 O O . GLU A 1 196 ? 24.180 36.754 -30.922 1.00 49.81 196 GLU A O 1
ATOM 1547 N N . ALA A 1 197 ? 22.302 36.530 -32.120 1.00 47.16 197 ALA A N 1
ATOM 1548 C CA . ALA A 1 197 ? 22.125 37.943 -32.472 1.00 47.16 197 ALA A CA 1
ATOM 1549 C C . ALA A 1 197 ? 21.118 38.721 -31.588 1.00 47.16 197 ALA A C 1
ATOM 1551 O O . ALA A 1 197 ? 20.905 39.914 -31.805 1.00 47.16 197 ALA A O 1
ATOM 1552 N N . GLY A 1 198 ? 20.487 38.082 -30.599 1.00 49.56 198 GLY A N 1
ATOM 1553 C CA . GLY A 1 198 ? 19.624 38.740 -29.613 1.00 49.56 198 GLY A CA 1
ATOM 1554 C C . GLY A 1 198 ? 18.175 39.030 -30.042 1.00 49.56 198 GLY A C 1
ATOM 1555 O O . GLY A 1 198 ? 17.535 39.891 -29.438 1.00 49.56 198 GLY A O 1
ATOM 1556 N N . GLN A 1 199 ? 17.637 38.341 -31.057 1.00 43.97 199 GLN A N 1
ATOM 1557 C CA . GLN A 1 199 ? 16.219 38.428 -31.457 1.00 43.97 199 GLN A CA 1
ATOM 1558 C C . GLN A 1 199 ? 15.416 37.185 -31.021 1.00 43.97 199 GLN A C 1
ATOM 1560 O O . GLN A 1 199 ? 15.975 36.101 -30.885 1.00 43.97 199 GLN A O 1
ATOM 1565 N N . LEU A 1 200 ? 14.112 37.374 -30.758 1.00 48.91 200 LEU A N 1
ATOM 1566 C CA . LEU A 1 200 ? 13.179 36.361 -30.236 1.00 48.91 200 LEU A CA 1
ATOM 1567 C C . LEU A 1 200 ? 12.738 35.361 -31.321 1.00 48.91 200 LEU A C 1
ATOM 1569 O O . LEU A 1 200 ? 12.100 35.764 -32.291 1.00 48.91 200 LEU A O 1
ATOM 1573 N N . ASN A 1 201 ? 12.969 34.061 -31.105 1.00 49.81 201 ASN A N 1
ATOM 1574 C CA . ASN A 1 201 ? 12.421 32.988 -31.948 1.00 49.81 201 ASN A CA 1
ATOM 1575 C C . ASN A 1 201 ? 10.885 32.873 -31.818 1.00 49.81 201 ASN A C 1
ATOM 1577 O O . ASN A 1 201 ? 10.356 32.623 -30.732 1.00 49.81 201 ASN A O 1
ATOM 1581 N N . GLU A 1 202 ? 10.160 33.008 -32.936 1.00 51.59 202 GLU A N 1
ATOM 1582 C CA . GLU A 1 202 ? 8.683 32.969 -33.042 1.00 51.59 202 GLU A CA 1
ATOM 1583 C C . GLU A 1 202 ? 8.059 31.558 -32.886 1.00 51.59 202 GLU A C 1
ATOM 1585 O O . GLU A 1 202 ? 6.885 31.342 -33.189 1.00 51.59 202 GLU A O 1
ATOM 1590 N N . GLU A 1 203 ? 8.809 30.560 -32.417 1.00 54.97 203 GLU A N 1
ATOM 1591 C CA . GLU A 1 203 ? 8.447 29.146 -32.599 1.00 54.97 203 GLU A CA 1
ATOM 1592 C C . GLU A 1 203 ? 7.345 28.606 -31.660 1.00 54.97 203 GLU A C 1
ATOM 1594 O O . GLU A 1 203 ? 6.836 27.512 -31.901 1.00 54.97 203 GLU A O 1
ATOM 1599 N N . HIS A 1 204 ? 6.898 29.369 -30.651 1.00 61.41 204 HIS A N 1
ATOM 1600 C CA . HIS A 1 204 ? 5.844 28.943 -29.713 1.00 61.41 204 HIS A CA 1
ATOM 1601 C C . HIS A 1 204 ? 4.815 30.059 -29.398 1.00 61.41 204 HIS A C 1
ATOM 1603 O O . HIS A 1 204 ? 4.954 30.778 -28.399 1.00 61.41 204 HIS A O 1
ATOM 1609 N N . PRO A 1 205 ? 3.739 30.207 -30.201 1.00 67.38 205 PRO A N 1
ATOM 1610 C CA . PRO A 1 205 ? 2.748 31.285 -30.050 1.00 67.38 205 PRO A CA 1
ATOM 1611 C C . PRO A 1 205 ? 1.929 31.210 -28.748 1.00 67.38 205 PRO A C 1
ATOM 1613 O O . PRO A 1 205 ? 1.379 32.216 -28.292 1.00 67.38 205 PRO A O 1
ATOM 1616 N N . GLU A 1 206 ? 1.864 30.039 -28.115 1.00 72.31 206 GLU A N 1
ATOM 1617 C CA . GLU A 1 206 ? 1.184 29.816 -26.835 1.00 72.31 206 GLU A CA 1
ATOM 1618 C C . GLU A 1 206 ? 1.817 30.607 -25.679 1.00 72.31 206 GLU A C 1
ATOM 1620 O O . GLU A 1 206 ? 1.100 31.244 -24.904 1.00 72.31 206 GLU A O 1
ATOM 1625 N N . PHE A 1 207 ? 3.151 30.669 -25.601 1.00 73.19 207 PHE A N 1
ATOM 1626 C CA . PHE A 1 207 ? 3.846 31.398 -24.536 1.00 73.19 207 PHE A CA 1
ATOM 1627 C C . PHE A 1 207 ? 3.747 32.915 -24.713 1.00 73.19 207 PHE A C 1
ATOM 1629 O O . PHE A 1 207 ? 3.567 33.635 -23.730 1.00 73.19 207 PHE A O 1
ATOM 1636 N N . LEU A 1 208 ? 3.792 33.400 -25.957 1.00 73.94 208 LEU A N 1
ATOM 1637 C CA . LEU A 1 208 ? 3.566 34.813 -26.279 1.00 73.94 208 LEU A CA 1
ATOM 1638 C C . LEU A 1 208 ? 2.141 35.241 -25.920 1.00 73.94 208 LEU A C 1
ATOM 1640 O O . LEU A 1 208 ? 1.941 36.289 -25.308 1.00 73.94 208 LEU A O 1
ATOM 1644 N N . THR A 1 209 ? 1.160 34.389 -26.219 1.00 78.06 209 THR A N 1
ATOM 1645 C CA . THR A 1 209 ? -0.242 34.619 -25.853 1.00 78.06 209 THR A CA 1
ATOM 1646 C C . THR A 1 209 ? -0.403 34.670 -24.333 1.00 78.06 209 THR A C 1
ATOM 1648 O O . THR A 1 209 ? -0.987 35.614 -23.806 1.00 78.06 209 THR A O 1
ATOM 1651 N N . ILE A 1 210 ? 0.179 33.719 -23.598 1.00 77.50 210 ILE A N 1
ATOM 1652 C CA . ILE A 1 210 ? 0.154 33.724 -22.126 1.00 77.50 210 ILE A CA 1
ATOM 1653 C C . ILE A 1 210 ? 0.817 34.983 -21.554 1.00 77.50 210 ILE A C 1
ATOM 1655 O O . ILE A 1 210 ? 0.267 35.579 -20.626 1.00 77.50 210 ILE A O 1
ATOM 1659 N N . SER A 1 211 ? 1.956 35.409 -22.111 1.00 77.94 211 SER A N 1
ATOM 1660 C CA . SER A 1 211 ? 2.657 36.629 -21.688 1.00 77.94 211 SER A CA 1
ATOM 1661 C C . SER A 1 211 ? 1.795 37.874 -21.898 1.00 77.94 211 SER A C 1
ATOM 1663 O O . SER A 1 211 ? 1.627 38.666 -20.974 1.00 77.94 211 SER A O 1
ATOM 1665 N N . PHE A 1 212 ? 1.187 38.017 -23.078 1.00 83.50 212 PHE A N 1
ATOM 1666 C CA . PHE A 1 212 ? 0.358 39.168 -23.436 1.00 83.50 212 PHE A CA 1
ATOM 1667 C C . PHE A 1 212 ? -0.849 39.327 -22.506 1.00 83.50 212 PHE A C 1
ATOM 1669 O O . PHE A 1 212 ? -1.044 40.384 -21.905 1.00 83.50 212 PHE A O 1
ATOM 1676 N N . TYR A 1 213 ? -1.630 38.259 -22.318 1.00 84.88 213 TYR A N 1
ATOM 1677 C CA . TYR A 1 213 ? -2.774 38.304 -21.405 1.00 84.88 213 TYR A CA 1
ATOM 1678 C C . TYR A 1 213 ? -2.331 38.466 -19.941 1.00 84.88 213 TYR A C 1
ATOM 1680 O O . TYR A 1 213 ? -3.024 39.138 -19.181 1.00 84.88 213 TYR A O 1
ATOM 1688 N N . GLY A 1 214 ? -1.165 37.927 -19.554 1.00 81.50 214 GLY A N 1
ATOM 1689 C CA . GLY A 1 214 ? -0.565 38.133 -18.229 1.00 81.50 214 GLY A CA 1
ATOM 1690 C C . GLY A 1 214 ? -0.146 39.582 -17.951 1.00 81.50 214 GLY A C 1
ATOM 1691 O O . GLY A 1 214 ? -0.329 40.076 -16.843 1.00 81.50 214 GLY A O 1
ATOM 1692 N N . GLN A 1 215 ? 0.356 40.306 -18.955 1.00 85.06 215 GLN A N 1
ATOM 1693 C CA . GLN A 1 215 ? 0.648 41.739 -18.829 1.00 85.06 215 GLN A CA 1
ATOM 1694 C C . GLN A 1 215 ? -0.635 42.556 -18.647 1.00 85.06 215 GLN A C 1
ATOM 1696 O O . GLN A 1 215 ? -0.691 43.429 -17.782 1.00 85.06 215 GLN A O 1
ATOM 1701 N N . ILE A 1 216 ? -1.684 42.242 -19.418 1.00 87.31 216 ILE A N 1
ATOM 1702 C CA . ILE A 1 216 ? -2.992 42.900 -19.292 1.00 87.31 216 ILE A CA 1
ATOM 1703 C C . ILE A 1 216 ? -3.557 42.700 -17.885 1.00 87.31 216 ILE A C 1
ATOM 1705 O O . ILE A 1 216 ? -3.993 43.672 -17.268 1.00 87.31 216 ILE A O 1
ATOM 1709 N N . THR A 1 217 ? -3.522 41.473 -17.354 1.00 86.75 217 THR A N 1
ATOM 1710 C CA . THR A 1 217 ? -4.048 41.203 -16.010 1.00 86.75 217 THR A CA 1
ATOM 1711 C C . THR A 1 217 ? -3.265 41.943 -14.929 1.00 86.75 217 THR A C 1
ATOM 1713 O O . THR A 1 217 ? -3.880 42.625 -14.108 1.00 86.75 217 THR A O 1
ATOM 1716 N N . CYS A 1 218 ? -1.928 41.926 -14.982 1.00 85.94 218 CYS A N 1
ATOM 1717 C CA . CYS A 1 218 ? -1.078 42.693 -14.067 1.00 85.94 218 CYS A CA 1
ATOM 1718 C C . CYS A 1 218 ? -1.421 44.192 -14.082 1.00 85.94 218 CYS A C 1
ATOM 1720 O O . CYS A 1 218 ? -1.633 44.786 -13.024 1.00 85.94 218 CYS A O 1
ATOM 1722 N N . ILE A 1 219 ? -1.542 44.804 -15.269 1.00 88.19 219 ILE A N 1
ATOM 1723 C CA . ILE A 1 219 ? -1.903 46.225 -15.409 1.00 88.19 219 ILE A CA 1
ATOM 1724 C C . ILE A 1 219 ? -3.264 46.499 -14.762 1.00 88.19 219 ILE A C 1
ATOM 1726 O O . ILE A 1 219 ? -3.394 47.440 -13.978 1.00 88.19 219 ILE A O 1
ATOM 1730 N N . THR A 1 220 ? -4.272 45.666 -15.036 1.00 89.00 220 THR A N 1
ATOM 1731 C CA . THR A 1 220 ? -5.607 45.844 -14.444 1.00 89.00 220 THR A CA 1
ATOM 1732 C C . THR A 1 220 ? -5.608 45.697 -12.920 1.00 89.00 220 THR A C 1
ATOM 1734 O O . THR A 1 220 ? -6.292 46.469 -12.249 1.00 89.00 220 THR A O 1
ATOM 1737 N N . CYS A 1 221 ? -4.797 44.796 -12.354 1.00 87.69 221 CYS A N 1
ATOM 1738 C CA . CYS A 1 221 ? -4.642 44.638 -10.905 1.00 87.69 221 CYS A CA 1
ATOM 1739 C C . CYS A 1 221 ? -3.990 45.869 -10.257 1.00 87.69 221 CYS A C 1
ATOM 1741 O O . CYS A 1 221 ? -4.487 46.365 -9.245 1.00 87.69 221 CYS A O 1
ATOM 1743 N N . TYR A 1 222 ? -2.927 46.417 -10.855 1.00 90.56 222 TYR A N 1
ATOM 1744 C CA . TYR A 1 222 ? -2.282 47.633 -10.347 1.00 90.56 222 TYR A CA 1
ATOM 1745 C C . TYR A 1 222 ? -3.204 48.854 -10.409 1.00 90.56 222 TYR A C 1
ATOM 1747 O O . TYR A 1 222 ? -3.259 49.630 -9.454 1.00 90.56 222 TYR A O 1
ATOM 1755 N N . VAL A 1 223 ? -3.971 49.005 -11.494 1.00 91.62 223 VAL A N 1
ATOM 1756 C CA . VAL A 1 223 ? -4.969 50.079 -11.612 1.00 91.62 223 VAL A CA 1
ATOM 1757 C C . VAL A 1 223 ? -6.080 49.906 -10.573 1.00 91.62 223 VAL A C 1
ATOM 1759 O O . VAL A 1 223 ? -6.440 50.880 -9.913 1.00 91.62 223 VAL A O 1
ATOM 1762 N N . ALA A 1 224 ? -6.579 48.684 -10.359 1.00 91.12 224 ALA A N 1
ATOM 1763 C CA . ALA A 1 224 ? -7.584 48.400 -9.333 1.00 91.12 224 ALA A CA 1
ATOM 1764 C C . ALA A 1 224 ? -7.106 48.807 -7.928 1.00 91.12 224 ALA A C 1
ATOM 1766 O O . ALA A 1 224 ? -7.830 49.495 -7.206 1.00 91.12 224 ALA A O 1
ATOM 1767 N N . ILE A 1 225 ? -5.871 48.446 -7.562 1.00 90.62 225 ILE A N 1
ATOM 1768 C CA . ILE A 1 225 ? -5.265 48.802 -6.269 1.00 90.62 225 ILE A CA 1
ATOM 1769 C C . ILE A 1 225 ? -5.100 50.315 -6.142 1.00 90.62 225 ILE A C 1
ATOM 1771 O O . ILE A 1 225 ? -5.463 50.881 -5.113 1.00 90.62 225 ILE A O 1
ATOM 1775 N N . ALA A 1 226 ? -4.591 50.986 -7.178 1.00 89.38 226 ALA A N 1
ATOM 1776 C CA . ALA A 1 226 ? -4.397 52.433 -7.158 1.00 89.38 226 ALA A CA 1
ATOM 1777 C C . ALA A 1 226 ? -5.726 53.176 -6.944 1.00 89.38 226 ALA A C 1
ATOM 1779 O O . ALA A 1 226 ? -5.813 54.052 -6.082 1.00 89.38 226 ALA A O 1
ATOM 1780 N N . VAL A 1 227 ? -6.778 52.787 -7.672 1.00 91.06 227 VAL A N 1
ATOM 1781 C CA . VAL A 1 227 ? -8.126 53.361 -7.529 1.00 91.06 227 VAL A CA 1
ATOM 1782 C C . VAL A 1 227 ? -8.700 53.085 -6.135 1.00 91.06 227 VAL A C 1
ATOM 1784 O O . VAL A 1 227 ? -9.284 53.988 -5.533 1.00 91.06 227 VAL A O 1
ATOM 1787 N N . TYR A 1 228 ? -8.504 51.877 -5.597 1.00 90.62 228 TYR A N 1
ATOM 1788 C CA . TYR A 1 228 ? -8.968 51.509 -4.257 1.00 90.62 228 TYR A CA 1
ATOM 1789 C C . TYR A 1 228 ? -8.270 52.326 -3.160 1.00 90.62 228 TYR A C 1
ATOM 1791 O O . TYR A 1 228 ? -8.946 52.924 -2.324 1.00 90.62 228 TYR A O 1
ATOM 1799 N N . ILE A 1 229 ? -6.934 52.416 -3.192 1.00 87.88 229 ILE A N 1
ATOM 1800 C CA . ILE A 1 229 ? -6.147 53.177 -2.210 1.00 87.88 229 ILE A CA 1
ATOM 1801 C C . ILE A 1 229 ? -6.548 54.649 -2.245 1.00 87.88 229 ILE A C 1
ATOM 1803 O O . ILE A 1 229 ? -6.898 55.194 -1.204 1.00 87.88 229 ILE A O 1
ATOM 1807 N N . VAL A 1 230 ? -6.583 55.277 -3.428 1.00 87.81 230 VAL A N 1
ATOM 1808 C CA . VAL A 1 230 ? -6.976 56.690 -3.568 1.00 87.81 230 VAL A CA 1
ATOM 1809 C C . VAL A 1 230 ? -8.405 56.924 -3.068 1.00 87.81 230 VAL A C 1
ATOM 1811 O O . VAL A 1 230 ? -8.655 57.909 -2.374 1.00 87.81 230 VAL A O 1
ATOM 1814 N N . GLY A 1 231 ? -9.336 56.016 -3.375 1.00 84.50 231 GLY A N 1
ATOM 1815 C CA . GLY A 1 231 ? -10.732 56.111 -2.940 1.00 84.50 231 GLY A CA 1
ATOM 1816 C C . GLY A 1 231 ? -10.929 55.981 -1.426 1.00 84.50 231 GLY A C 1
ATOM 1817 O O . GLY A 1 231 ? -11.872 56.560 -0.887 1.00 84.50 231 GLY A O 1
ATOM 1818 N N . VAL A 1 232 ? -10.048 55.250 -0.739 1.00 84.00 232 VAL A N 1
ATOM 1819 C CA . VAL A 1 232 ? -10.110 55.017 0.713 1.00 84.00 232 VAL A CA 1
ATOM 1820 C C . VAL A 1 232 ? -9.302 56.052 1.501 1.00 84.00 232 VAL A C 1
ATOM 1822 O O . VAL A 1 232 ? -9.757 56.502 2.551 1.00 84.00 232 VAL A O 1
ATOM 1825 N N . SER A 1 233 ? -8.116 56.440 1.025 1.00 81.38 233 SER A N 1
ATOM 1826 C CA . SER A 1 233 ? -7.157 57.237 1.801 1.00 81.38 233 SER A CA 1
ATOM 1827 C C . SER A 1 233 ? -7.369 58.747 1.703 1.00 81.38 233 SER A C 1
ATOM 1829 O O . SER A 1 233 ? -6.860 59.479 2.549 1.00 81.38 233 SER A O 1
ATOM 1831 N N . ALA A 1 234 ? -8.074 59.241 0.679 1.00 83.50 234 ALA A N 1
ATOM 1832 C CA . ALA A 1 234 ? -8.277 60.671 0.461 1.00 83.50 234 ALA A CA 1
ATOM 1833 C C . ALA A 1 234 ? -9.574 61.169 1.136 1.00 83.50 234 ALA A C 1
ATOM 1835 O O . ALA A 1 234 ? -10.667 60.868 0.648 1.00 83.50 234 ALA A O 1
ATOM 1836 N N . PRO A 1 235 ? -9.505 62.011 2.190 1.00 77.62 235 PRO A N 1
ATOM 1837 C CA . PRO A 1 235 ? -10.699 62.491 2.899 1.00 77.62 235 PRO A CA 1
ATOM 1838 C C . PRO A 1 235 ? -11.658 63.287 2.000 1.00 77.62 235 PRO A C 1
ATOM 1840 O O . PRO A 1 235 ? -12.873 63.230 2.170 1.00 77.62 235 PRO A O 1
ATOM 1843 N N . VAL A 1 236 ? -11.113 63.987 0.997 1.00 80.38 236 VAL A N 1
ATOM 1844 C CA . VAL A 1 236 ? -11.867 64.779 0.005 1.00 80.38 236 VAL A CA 1
ATOM 1845 C C . VAL A 1 236 ? -12.774 63.899 -0.870 1.00 80.38 236 VAL A C 1
ATOM 1847 O O . VAL A 1 236 ? -13.787 64.372 -1.379 1.00 80.38 236 VAL A O 1
ATOM 1850 N N . LEU A 1 237 ? -12.451 62.609 -1.014 1.00 81.75 237 LEU A N 1
ATOM 1851 C CA . LEU A 1 237 ? -13.207 61.645 -1.819 1.00 81.75 237 LEU A CA 1
ATOM 1852 C C . LEU A 1 237 ? -14.236 60.845 -1.004 1.00 81.75 237 LEU A C 1
ATOM 1854 O O . LEU A 1 237 ? -14.929 60.001 -1.570 1.00 81.75 237 LEU A O 1
ATOM 1858 N N . ALA A 1 238 ? -14.414 61.130 0.291 1.00 78.44 238 ALA A N 1
ATOM 1859 C CA . ALA A 1 238 ? -15.418 60.462 1.125 1.00 78.44 238 ALA A CA 1
ATOM 1860 C C . ALA A 1 238 ? -16.845 60.429 0.515 1.00 78.44 238 ALA A C 1
ATOM 1862 O O . ALA A 1 238 ? -17.477 59.375 0.614 1.00 78.44 238 ALA A O 1
ATOM 1863 N N . PRO A 1 239 ? -17.349 61.481 -0.175 1.00 81.25 239 PRO A N 1
ATOM 1864 C CA . PRO A 1 239 ? -18.675 61.464 -0.813 1.00 81.25 239 PRO A CA 1
ATOM 1865 C C . PRO A 1 239 ? -18.789 60.556 -2.050 1.00 81.25 239 PRO A C 1
ATOM 1867 O O . PRO A 1 239 ? -19.891 60.256 -2.492 1.00 81.25 239 PRO A O 1
ATOM 1870 N N . VAL A 1 240 ? -17.661 60.148 -2.639 1.00 86.00 240 VAL A N 1
ATOM 1871 C CA . VAL A 1 240 ? -17.571 59.301 -3.848 1.00 86.00 240 VAL A CA 1
ATOM 1872 C C . VAL A 1 240 ? -16.906 57.949 -3.557 1.00 86.00 240 VAL A C 1
ATOM 1874 O O . VAL A 1 240 ? -16.687 57.158 -4.471 1.00 86.00 240 VAL A O 1
ATOM 1877 N N . ARG A 1 241 ? -16.611 57.636 -2.290 1.00 85.56 241 ARG A N 1
ATOM 1878 C CA . ARG A 1 241 ? -15.873 56.431 -1.877 1.00 85.56 241 ARG A CA 1
ATOM 1879 C C . ARG A 1 241 ? -16.522 55.130 -2.357 1.00 85.56 241 ARG A C 1
ATOM 1881 O O . ARG A 1 241 ? -15.828 54.276 -2.900 1.00 85.56 241 ARG A O 1
ATOM 1888 N N . ASN A 1 242 ? -17.843 54.995 -2.225 1.00 85.75 242 ASN A N 1
ATOM 1889 C CA . ASN A 1 242 ? -18.573 53.809 -2.693 1.00 85.75 242 ASN A CA 1
ATOM 1890 C C . ASN A 1 242 ? -18.427 53.617 -4.208 1.00 85.75 242 ASN A C 1
ATOM 1892 O O . ASN A 1 242 ? -18.163 52.513 -4.678 1.00 85.75 242 ASN A O 1
ATOM 1896 N N . LEU A 1 243 ? -18.531 54.712 -4.968 1.00 88.44 243 LEU A N 1
ATOM 1897 C CA . LEU A 1 243 ? -18.334 54.705 -6.413 1.00 88.44 243 LEU A CA 1
ATOM 1898 C C . LEU A 1 243 ? -16.903 54.281 -6.778 1.00 88.44 243 LEU A C 1
ATOM 1900 O O . LEU A 1 243 ? -16.724 53.431 -7.646 1.00 88.44 243 LEU A O 1
ATOM 1904 N N . MET A 1 244 ? -15.893 54.802 -6.079 1.00 89.25 244 MET A N 1
ATOM 1905 C CA . MET A 1 244 ? -14.487 54.441 -6.302 1.00 89.25 244 MET A CA 1
ATOM 1906 C C . MET A 1 244 ? -14.203 52.961 -6.010 1.00 89.25 244 MET A C 1
ATOM 1908 O O . MET A 1 244 ? -13.487 52.319 -6.776 1.00 89.25 244 MET A O 1
ATOM 1912 N N . ILE A 1 245 ? -14.803 52.388 -4.961 1.00 89.12 245 ILE A N 1
ATOM 1913 C CA . ILE A 1 245 ? -14.675 50.956 -4.638 1.00 89.12 245 ILE A CA 1
ATOM 1914 C C . ILE A 1 245 ? -15.308 50.088 -5.736 1.00 89.12 245 ILE A C 1
ATOM 1916 O O . ILE A 1 245 ? -14.710 49.097 -6.161 1.00 89.12 245 ILE A O 1
ATOM 1920 N N . VAL A 1 246 ? -16.485 50.462 -6.248 1.00 90.56 246 VAL A N 1
ATOM 1921 C CA . VAL A 1 246 ? -17.135 49.746 -7.362 1.00 90.56 246 VAL A CA 1
ATOM 1922 C C . VAL A 1 246 ? -16.290 49.839 -8.641 1.00 90.56 246 VAL A C 1
ATOM 1924 O O . VAL A 1 246 ? -16.130 48.840 -9.348 1.00 90.56 246 VAL A O 1
ATOM 1927 N N . ILE A 1 247 ? -15.684 50.998 -8.923 1.00 91.88 247 ILE A N 1
ATOM 1928 C CA . ILE A 1 247 ? -14.776 51.184 -10.068 1.00 91.88 247 ILE A CA 1
ATOM 1929 C C . ILE A 1 247 ? -13.516 50.321 -9.915 1.00 91.88 247 ILE A C 1
ATOM 1931 O O . ILE A 1 247 ? -13.146 49.624 -10.858 1.00 91.88 247 ILE A O 1
ATOM 1935 N N . ALA A 1 248 ? -12.891 50.297 -8.735 1.00 91.12 248 ALA A N 1
ATOM 1936 C CA . ALA A 1 248 ? -11.719 49.459 -8.468 1.00 91.12 248 ALA A CA 1
ATOM 1937 C C . ALA A 1 248 ? -12.004 47.970 -8.735 1.00 91.12 248 ALA A C 1
ATOM 1939 O O . ALA A 1 248 ? -11.253 47.305 -9.447 1.00 91.12 248 ALA A O 1
ATOM 1940 N N . ASN A 1 249 ? -13.139 47.457 -8.252 1.00 91.56 249 ASN A N 1
ATOM 1941 C CA . ASN A 1 249 ? -13.550 46.071 -8.501 1.00 91.56 249 ASN A CA 1
ATOM 1942 C C . ASN A 1 249 ? -13.908 45.806 -9.973 1.00 91.56 249 ASN A C 1
ATOM 1944 O O . ASN A 1 249 ? -13.741 44.690 -10.461 1.00 91.56 249 ASN A O 1
ATOM 1948 N N . SER A 1 250 ? -14.326 46.833 -10.717 1.00 91.81 250 SER A N 1
ATOM 1949 C CA . SER A 1 250 ? -14.578 46.718 -12.160 1.00 91.81 250 SER A CA 1
ATOM 1950 C C . SER A 1 250 ? -13.291 46.503 -12.961 1.00 91.81 250 SER A C 1
ATOM 1952 O O . SER A 1 250 ? -13.306 45.785 -13.960 1.00 91.81 250 SER A O 1
ATOM 1954 N N . PHE A 1 251 ? -12.154 47.028 -12.493 1.00 92.19 251 PHE A N 1
ATOM 1955 C CA . PHE A 1 251 ? -10.845 46.690 -13.060 1.00 92.19 251 PHE A CA 1
ATOM 1956 C C . PHE A 1 251 ? -10.423 45.247 -12.744 1.00 92.19 251 PHE A C 1
ATOM 1958 O O . PHE A 1 251 ? -9.861 44.587 -13.615 1.00 92.19 251 PHE A O 1
ATOM 1965 N N . LEU A 1 252 ? -10.763 44.706 -11.567 1.00 89.81 252 LEU A N 1
ATOM 1966 C CA . LEU A 1 252 ? -10.560 43.275 -11.281 1.00 89.81 252 LEU A CA 1
ATOM 1967 C C . LEU A 1 252 ? -11.413 42.384 -12.199 1.00 89.81 252 LEU A C 1
ATOM 1969 O O . LEU A 1 252 ? -10.926 41.370 -12.700 1.00 89.81 252 LEU A O 1
ATOM 1973 N N . MET A 1 253 ? -12.654 42.786 -12.494 1.00 90.56 253 MET A N 1
ATOM 1974 C CA . MET A 1 253 ? -13.496 42.112 -13.489 1.00 90.56 253 MET A CA 1
ATOM 1975 C C . MET A 1 253 ? -12.879 42.162 -14.899 1.00 90.56 253 MET A C 1
ATOM 1977 O O . MET A 1 253 ? -12.928 41.175 -15.631 1.00 90.56 253 MET A O 1
ATOM 1981 N N . ALA A 1 254 ? -12.253 43.278 -15.287 1.00 90.12 254 ALA A N 1
ATOM 1982 C CA . ALA A 1 254 ? -11.518 43.362 -16.553 1.00 90.12 254 ALA A CA 1
ATOM 1983 C C . ALA A 1 254 ? -10.319 42.391 -16.591 1.00 90.12 254 ALA A C 1
ATOM 1985 O O . ALA A 1 254 ? -10.076 41.751 -17.617 1.00 90.12 254 ALA A O 1
ATOM 1986 N N . GLY A 1 255 ? -9.626 42.207 -15.463 1.00 87.69 255 GLY A N 1
ATOM 1987 C CA . GLY A 1 255 ? -8.610 41.164 -15.301 1.00 87.69 255 GLY A CA 1
ATOM 1988 C C . GLY A 1 255 ? -9.183 39.752 -15.475 1.00 87.69 255 GLY A C 1
ATOM 1989 O O . GLY A 1 255 ? -8.626 38.936 -16.209 1.00 87.69 255 GLY A O 1
ATOM 1990 N N . PHE A 1 256 ? -10.351 39.468 -14.895 1.00 90.31 256 PHE A N 1
ATOM 1991 C CA . PHE A 1 256 ? -11.051 38.195 -15.105 1.00 90.31 256 PHE A CA 1
ATOM 1992 C C . PHE A 1 256 ? -11.452 37.967 -16.573 1.00 90.31 256 PHE A C 1
ATOM 1994 O O . PHE A 1 256 ? -11.287 36.863 -17.102 1.00 90.31 256 PHE A O 1
ATOM 2001 N N . LEU A 1 257 ? -11.914 39.009 -17.270 1.00 89.81 257 LEU A N 1
ATOM 2002 C CA . LEU A 1 257 ? -12.226 38.936 -18.698 1.00 89.81 257 LEU A CA 1
ATOM 2003 C C . LEU A 1 257 ? -10.987 38.583 -19.533 1.00 89.81 257 LEU A C 1
ATOM 2005 O O . LEU A 1 257 ? -11.077 37.766 -20.450 1.00 89.81 257 LEU A O 1
ATOM 2009 N N . SER A 1 258 ? -9.826 39.143 -19.181 1.00 88.81 258 SER A N 1
ATOM 2010 C CA . SER A 1 258 ? -8.538 38.795 -19.791 1.00 88.81 258 SER A CA 1
ATOM 2011 C C . SER A 1 258 ? -8.199 37.309 -19.591 1.00 88.81 258 SER A C 1
ATOM 2013 O O . SER A 1 258 ? -7.802 36.642 -20.545 1.00 88.81 258 SER A O 1
ATOM 2015 N N . LEU A 1 259 ? -8.452 36.734 -18.407 1.00 87.81 259 LEU A N 1
ATOM 2016 C CA . LEU A 1 259 ? -8.258 35.294 -18.165 1.00 87.81 259 LEU A CA 1
ATOM 2017 C C . LEU A 1 259 ? -9.196 34.412 -19.005 1.00 87.81 259 LEU A C 1
ATOM 2019 O O . LEU A 1 259 ? -8.765 33.392 -19.548 1.00 87.81 259 LEU A O 1
ATOM 2023 N N . CYS A 1 260 ? -10.460 34.812 -19.161 1.00 87.88 260 CYS A N 1
ATOM 2024 C CA . CYS A 1 260 ? -11.397 34.120 -20.051 1.00 87.88 260 CYS A CA 1
ATOM 2025 C C . CYS A 1 260 ? -10.948 34.210 -21.519 1.00 87.88 260 CYS A C 1
ATOM 2027 O O . CYS A 1 260 ? -10.994 33.217 -22.251 1.00 87.88 260 CYS A O 1
ATOM 2029 N N . GLY A 1 261 ? -10.463 35.383 -21.936 1.00 86.25 261 GLY A N 1
ATOM 2030 C CA . GLY A 1 261 ? -9.871 35.614 -23.253 1.00 86.25 261 GLY A CA 1
ATOM 2031 C C . GLY A 1 261 ? -8.648 34.736 -23.501 1.00 86.25 261 GLY A C 1
ATOM 2032 O O . GLY A 1 261 ? -8.566 34.097 -24.548 1.00 86.25 261 GLY A O 1
ATOM 2033 N N . LEU A 1 262 ? -7.759 34.613 -22.514 1.00 86.19 262 LEU A N 1
ATOM 2034 C CA . LEU A 1 262 ? -6.596 33.731 -22.565 1.00 86.19 262 LEU A CA 1
ATOM 2035 C C . LEU A 1 262 ? -7.003 32.264 -22.730 1.00 86.19 262 LEU A C 1
ATOM 2037 O O . LEU A 1 262 ? -6.466 31.581 -23.599 1.00 86.19 262 LEU A O 1
ATOM 2041 N N . LYS A 1 263 ? -7.969 31.779 -21.938 1.00 85.81 263 LYS A N 1
ATOM 2042 C CA . LYS A 1 263 ? -8.472 30.399 -22.046 1.00 85.81 263 LYS A CA 1
ATOM 2043 C C . LYS A 1 263 ? -9.003 30.116 -23.451 1.00 85.81 263 LYS A C 1
ATOM 2045 O O . LYS A 1 263 ? -8.674 29.089 -24.042 1.00 85.81 263 LYS A O 1
ATOM 2050 N N . ARG A 1 264 ? -9.775 31.049 -24.014 1.00 85.19 264 ARG A N 1
ATOM 2051 C CA . ARG A 1 264 ? -10.278 30.946 -25.387 1.00 85.19 264 ARG A CA 1
ATOM 2052 C C . ARG A 1 264 ? -9.151 31.009 -26.420 1.00 85.19 264 ARG A C 1
ATOM 2054 O O . ARG A 1 264 ? -9.167 30.224 -27.358 1.00 85.19 264 ARG A O 1
ATOM 2061 N N . ALA A 1 265 ? -8.184 31.910 -26.263 1.00 83.44 265 ALA A N 1
ATOM 2062 C CA . ALA A 1 265 ? -7.066 32.065 -27.192 1.00 83.44 265 ALA A CA 1
ATOM 2063 C C . ALA A 1 265 ? -6.165 30.823 -27.214 1.00 83.44 265 ALA A C 1
ATOM 2065 O O . ALA A 1 265 ? -5.795 30.361 -28.287 1.00 83.44 265 ALA A O 1
ATOM 2066 N N . LEU A 1 266 ? -5.880 30.233 -26.051 1.00 80.75 266 LEU A N 1
ATOM 2067 C CA . LEU A 1 266 ? -5.143 28.972 -25.949 1.00 80.75 266 LEU A CA 1
ATOM 2068 C C . LEU A 1 266 ? -5.914 27.804 -26.557 1.00 80.75 266 LEU A C 1
ATOM 2070 O O . LEU A 1 266 ? -5.323 26.973 -27.239 1.00 80.75 266 LEU A O 1
ATOM 2074 N N . PHE A 1 267 ? -7.233 27.756 -26.360 1.00 80.00 267 PHE A N 1
ATOM 2075 C CA . PHE A 1 267 ? -8.065 26.757 -27.020 1.00 80.00 267 PHE A CA 1
ATOM 2076 C C . PHE A 1 267 ? -8.035 26.915 -28.545 1.00 80.00 267 PHE A C 1
ATOM 2078 O O . PHE A 1 267 ? -7.814 25.932 -29.241 1.00 80.00 267 PHE A O 1
ATOM 2085 N N . LEU A 1 268 ? -8.197 28.138 -29.060 1.00 78.75 268 LEU A N 1
ATOM 2086 C CA . LEU A 1 268 ? -8.147 28.420 -30.497 1.00 78.75 268 LEU A CA 1
ATOM 2087 C C . LEU A 1 268 ? -6.765 28.140 -31.089 1.00 78.75 268 LEU A C 1
ATOM 2089 O O . LEU A 1 268 ? -6.695 27.629 -32.196 1.00 78.75 268 LEU A O 1
ATOM 2093 N N . LEU A 1 269 ? -5.677 28.410 -30.365 1.00 75.69 269 LEU A N 1
ATOM 2094 C CA . LEU A 1 269 ? -4.325 28.016 -30.774 1.00 75.69 269 LEU A CA 1
ATOM 2095 C C . LEU A 1 269 ? -4.168 26.496 -30.795 1.00 75.69 269 LEU A C 1
ATOM 2097 O O . LEU A 1 269 ? -3.625 25.958 -31.754 1.00 75.69 269 LEU A O 1
ATOM 2101 N N . GLY A 1 270 ? -4.691 25.793 -29.789 1.00 70.62 270 GLY A N 1
ATOM 2102 C CA . GLY A 1 270 ? -4.720 24.331 -29.761 1.00 70.62 270 GLY A CA 1
ATOM 2103 C C . GLY A 1 270 ? -5.570 23.734 -30.886 1.00 70.62 270 GLY A C 1
ATOM 2104 O O . GLY A 1 270 ? -5.195 22.721 -31.469 1.00 70.62 270 GLY A O 1
ATOM 2105 N N . GLU A 1 271 ? -6.682 24.375 -31.246 1.00 70.69 271 GLU A N 1
ATOM 2106 C CA . GLU A 1 271 ? -7.535 23.990 -32.369 1.00 70.69 271 GLU A CA 1
ATOM 2107 C C . GLU A 1 271 ? -6.899 24.358 -33.709 1.00 70.69 271 GLU A C 1
ATOM 2109 O O . GLU A 1 271 ? -6.959 23.565 -34.636 1.00 70.69 271 GLU A O 1
ATOM 2114 N N . GLU A 1 272 ? -6.230 25.502 -33.840 1.00 68.69 272 GLU A N 1
ATOM 2115 C CA . GLU A 1 272 ? -5.468 25.868 -35.032 1.00 68.69 272 GLU A CA 1
ATOM 2116 C C . GLU A 1 272 ? -4.260 24.969 -35.221 1.00 68.69 272 GLU A C 1
ATOM 2118 O O . GLU A 1 272 ? -3.955 24.626 -36.356 1.00 68.69 272 GLU A O 1
ATOM 2123 N N . GLN A 1 273 ? -3.593 24.553 -34.150 1.00 62.41 273 GLN A N 1
ATOM 2124 C CA . GLN A 1 273 ? -2.505 23.587 -34.193 1.00 62.41 273 GLN A CA 1
ATOM 2125 C C . GLN A 1 273 ? -3.043 22.186 -34.464 1.00 62.41 273 GLN A C 1
ATOM 2127 O O . GLN A 1 273 ? -2.487 21.490 -35.297 1.00 62.41 273 GLN A O 1
ATOM 2132 N N . GLY A 1 274 ? -4.186 21.803 -33.895 1.00 58.12 274 GLY A N 1
ATOM 2133 C CA . GLY A 1 274 ? -4.897 20.568 -34.229 1.00 58.12 274 GLY A CA 1
ATOM 2134 C C . GLY A 1 274 ? -5.420 20.554 -35.667 1.00 58.12 274 GLY A C 1
ATOM 2135 O O . GLY A 1 274 ? -5.338 19.536 -36.344 1.00 58.12 274 GLY A O 1
ATOM 2136 N N . ARG A 1 275 ? -5.887 21.691 -36.186 1.00 60.72 275 ARG A N 1
ATOM 2137 C CA . ARG A 1 275 ? -6.370 21.883 -37.558 1.00 60.72 275 ARG A CA 1
ATOM 2138 C C . ARG A 1 275 ? -5.217 22.051 -38.526 1.00 60.72 275 ARG A C 1
ATOM 2140 O O . ARG A 1 275 ? -5.357 21.603 -39.649 1.00 60.72 275 ARG A O 1
ATOM 2147 N N . ARG A 1 276 ? -4.085 22.641 -38.130 1.00 57.50 276 ARG A N 1
ATOM 2148 C CA . ARG A 1 276 ? -2.824 22.616 -38.881 1.00 57.50 276 ARG A CA 1
ATOM 2149 C C . ARG A 1 276 ? -2.327 21.193 -38.918 1.00 57.50 276 ARG A C 1
ATOM 2151 O O . ARG A 1 276 ? -2.179 20.707 -40.009 1.00 57.50 276 ARG A O 1
ATOM 2158 N N . ASN A 1 277 ? -2.219 20.478 -37.809 1.00 53.59 277 ASN A N 1
ATOM 2159 C CA . ASN A 1 277 ? -1.832 19.070 -37.788 1.00 53.59 277 ASN A CA 1
ATOM 2160 C C . ASN A 1 277 ? -2.798 18.213 -38.610 1.00 53.59 277 ASN A C 1
ATOM 2162 O O . ASN A 1 277 ? -2.342 17.411 -39.402 1.00 53.59 277 ASN A O 1
ATOM 2166 N N . SER A 1 278 ? -4.110 18.448 -38.542 1.00 46.75 278 SER A N 1
ATOM 2167 C CA . SER A 1 278 ? -5.118 17.751 -39.352 1.00 46.75 278 SER A CA 1
ATOM 2168 C C . SER A 1 278 ? -5.132 18.200 -40.819 1.00 46.75 278 SER A C 1
ATOM 2170 O O . SER A 1 278 ? -5.437 17.401 -41.693 1.00 46.75 278 SER A O 1
ATOM 2172 N N . ALA A 1 279 ? -4.778 19.448 -41.136 1.00 49.25 279 ALA A N 1
ATOM 2173 C CA . ALA A 1 279 ? -4.640 19.967 -42.499 1.00 49.25 279 ALA A CA 1
ATOM 2174 C C . ALA A 1 279 ? -3.284 19.616 -43.112 1.00 49.25 279 ALA A C 1
ATOM 2176 O O . ALA A 1 279 ? -3.201 19.485 -44.322 1.00 49.25 279 ALA A O 1
ATOM 2177 N N . THR A 1 280 ? -2.239 19.453 -42.308 1.00 50.81 280 THR A N 1
ATOM 2178 C CA . THR A 1 280 ? -0.933 18.903 -42.661 1.00 50.81 280 THR A CA 1
ATOM 2179 C C . THR A 1 280 ? -1.110 17.414 -42.863 1.00 50.81 280 THR A C 1
ATOM 2181 O O . THR A 1 280 ? -0.735 16.950 -43.916 1.00 50.81 280 THR A O 1
ATOM 2184 N N . LEU A 1 281 ? -1.829 16.707 -41.988 1.00 43.94 281 LEU A N 1
ATOM 2185 C CA . LEU A 1 281 ? -2.245 15.317 -42.169 1.00 43.94 281 LEU A CA 1
ATOM 2186 C C . LEU A 1 281 ? -3.130 15.161 -43.410 1.00 43.94 281 LEU A C 1
ATOM 2188 O O . LEU A 1 281 ? -2.845 14.314 -44.235 1.00 43.94 281 LEU A O 1
ATOM 2192 N N . LYS A 1 282 ? -4.135 16.017 -43.640 1.00 47.94 282 LYS A N 1
ATOM 2193 C CA . LYS A 1 282 ? -4.947 16.013 -44.873 1.00 47.94 282 LYS A CA 1
ATOM 2194 C C . LYS A 1 282 ? -4.146 16.407 -46.102 1.00 47.94 282 LYS A C 1
ATOM 2196 O O . LYS A 1 282 ? -4.382 15.833 -47.148 1.00 47.94 282 LYS A O 1
ATOM 2201 N N . ARG A 1 283 ? -3.200 17.346 -46.017 1.00 48.34 283 ARG A N 1
ATOM 2202 C CA . ARG A 1 283 ? -2.283 17.683 -47.119 1.00 48.34 283 ARG A CA 1
ATOM 2203 C C . ARG A 1 283 ? -1.239 16.598 -47.328 1.00 48.34 283 ARG A C 1
ATOM 2205 O O . ARG A 1 283 ? -0.792 16.467 -48.450 1.00 48.34 283 ARG A O 1
ATOM 2212 N N . SER A 1 284 ? -0.868 15.831 -46.312 1.00 44.28 284 SER A N 1
ATOM 2213 C CA . SER A 1 284 ? 0.018 14.671 -46.385 1.00 44.28 284 SER A CA 1
ATOM 2214 C C . SER A 1 284 ? -0.734 13.464 -46.927 1.00 44.28 284 SER A C 1
ATOM 2216 O O . SER A 1 284 ? -0.173 12.757 -47.739 1.00 44.28 284 SER A O 1
ATOM 2218 N N . ILE A 1 285 ? -2.021 13.297 -46.611 1.00 45.97 285 ILE A N 1
ATOM 2219 C CA . ILE A 1 285 ? -2.937 12.313 -47.206 1.00 45.97 285 ILE A CA 1
ATOM 2220 C C . ILE A 1 285 ? -3.301 12.716 -48.640 1.00 45.97 285 ILE A C 1
ATOM 2222 O O . ILE A 1 285 ? -3.351 11.863 -49.510 1.00 45.97 285 ILE A O 1
ATOM 2226 N N . GLU A 1 286 ? -3.500 14.002 -48.939 1.00 45.00 286 GLU A N 1
ATOM 2227 C CA . GLU A 1 286 ? -3.710 14.508 -50.302 1.00 45.00 286 GLU A CA 1
ATOM 2228 C C . GLU A 1 286 ? -2.410 14.542 -51.105 1.00 45.00 286 GLU A C 1
ATOM 2230 O O . GLU A 1 286 ? -2.473 14.409 -52.316 1.00 45.00 286 GLU A O 1
ATOM 2235 N N . ARG A 1 287 ? -1.232 14.724 -50.493 1.00 44.09 287 ARG A N 1
ATOM 2236 C CA . ARG A 1 287 ? 0.074 14.605 -51.167 1.00 44.09 287 ARG A CA 1
ATOM 2237 C C . ARG A 1 287 ? 0.482 13.153 -51.323 1.00 44.09 287 ARG A C 1
ATOM 2239 O O . ARG A 1 287 ? 1.025 12.845 -52.365 1.00 44.09 287 ARG A O 1
ATOM 2246 N N . ALA A 1 288 ? 0.181 12.272 -50.374 1.00 40.16 288 ALA A N 1
ATOM 2247 C CA . ALA A 1 288 ? 0.304 10.827 -50.530 1.00 40.16 288 ALA A CA 1
ATOM 2248 C C . ALA A 1 288 ? -0.687 10.345 -51.591 1.00 40.16 288 ALA A C 1
ATOM 2250 O O . ALA A 1 288 ? -0.291 9.639 -52.499 1.00 40.16 288 ALA A O 1
ATOM 2251 N N . GLY A 1 289 ? -1.929 10.832 -51.568 1.00 37.41 289 GLY A N 1
ATOM 2252 C CA . GLY A 1 289 ? -2.966 10.580 -52.569 1.00 37.41 289 GLY A CA 1
ATOM 2253 C C . GLY A 1 289 ? -2.643 11.160 -53.950 1.00 37.41 289 GLY A C 1
ATOM 2254 O O . GLY A 1 289 ? -2.884 10.497 -54.951 1.00 37.41 289 GLY A O 1
ATOM 2255 N N . ARG A 1 290 ? -2.037 12.356 -54.033 1.00 39.78 290 ARG A N 1
ATOM 2256 C CA . ARG A 1 290 ? -1.542 12.954 -55.290 1.00 39.78 290 ARG A CA 1
ATOM 2257 C C . ARG A 1 290 ? -0.221 12.348 -55.752 1.00 39.78 290 ARG A C 1
ATOM 2259 O O . ARG A 1 290 ? 0.003 12.299 -56.950 1.00 39.78 290 ARG A O 1
ATOM 2266 N N . ALA A 1 291 ? 0.634 11.862 -54.856 1.00 40.25 291 ALA A N 1
ATOM 2267 C CA . ALA A 1 291 ? 1.811 11.067 -55.202 1.00 40.25 291 ALA A CA 1
ATOM 2268 C C . ALA A 1 291 ? 1.388 9.676 -55.702 1.00 40.25 291 ALA A C 1
ATOM 2270 O O . ALA A 1 291 ? 1.944 9.205 -56.686 1.00 40.25 291 ALA A O 1
ATOM 2271 N N . LEU A 1 292 ? 0.337 9.085 -55.123 1.00 36.75 292 LEU A N 1
ATOM 2272 C CA . LEU A 1 292 ? -0.346 7.869 -55.586 1.00 36.75 292 LEU A CA 1
ATOM 2273 C C . LEU A 1 292 ? -1.083 8.080 -56.924 1.00 36.75 292 LEU A C 1
ATOM 2275 O O . LEU A 1 292 ? -1.134 7.164 -57.737 1.00 36.75 292 LEU A O 1
ATOM 2279 N N . SER A 1 293 ? -1.618 9.279 -57.203 1.00 36.31 293 SER A N 1
ATOM 2280 C CA . SER A 1 293 ? -2.295 9.587 -58.477 1.00 36.31 293 SER A CA 1
ATOM 2281 C C . SER A 1 293 ? -1.373 10.148 -59.568 1.00 36.31 293 SER A C 1
ATOM 2283 O O . SER A 1 293 ? -1.723 10.088 -60.738 1.00 36.31 293 SER A O 1
ATOM 2285 N N . ALA A 1 294 ? -0.212 10.714 -59.220 1.00 39.62 294 ALA A N 1
ATOM 2286 C CA . ALA A 1 294 ? 0.816 11.147 -60.175 1.00 39.62 294 ALA A CA 1
ATOM 2287 C C . ALA A 1 294 ? 1.784 10.010 -60.545 1.00 39.62 294 ALA A C 1
ATOM 2289 O O . ALA A 1 294 ? 2.448 10.084 -61.575 1.00 39.62 294 ALA A O 1
ATOM 2290 N N . SER A 1 295 ? 1.823 8.944 -59.741 1.00 39.78 295 SER A N 1
ATOM 2291 C CA . SER A 1 295 ? 2.503 7.681 -60.047 1.00 39.78 295 SER A CA 1
ATOM 2292 C C . SER A 1 295 ? 1.536 6.589 -60.516 1.00 39.78 295 SER A C 1
ATOM 2294 O O . SER A 1 295 ? 1.884 5.412 -60.473 1.00 39.78 295 SER A O 1
ATOM 2296 N N . SER A 1 296 ? 0.339 6.955 -61.008 1.00 33.22 296 SER A N 1
ATOM 2297 C CA . SER A 1 296 ? -0.625 6.016 -61.594 1.00 33.22 296 SER A CA 1
ATOM 2298 C C . SER A 1 296 ? -0.109 5.439 -62.917 1.00 33.22 296 SER A C 1
ATOM 2300 O O . SER A 1 296 ? -0.514 5.809 -64.018 1.00 33.22 296 SER A O 1
ATOM 2302 N N . GLY A 1 297 ? 0.804 4.501 -62.739 1.00 32.78 297 GLY A N 1
ATOM 2303 C CA . GLY A 1 297 ? 1.242 3.451 -63.622 1.00 32.78 297 GLY A CA 1
ATOM 2304 C C . GLY A 1 297 ? 1.662 2.228 -62.798 1.00 32.78 297 GLY A C 1
ATOM 2305 O O . GLY A 1 297 ? 2.575 1.541 -63.223 1.00 32.78 297 GLY A O 1
ATOM 2306 N N . SER A 1 298 ? 1.091 1.986 -61.603 1.00 32.84 298 SER A N 1
ATOM 2307 C CA . SER A 1 298 ? 0.790 0.650 -61.029 1.00 32.84 298 SER A CA 1
ATOM 2308 C C . SER A 1 298 ? 0.418 0.715 -59.531 1.00 32.84 298 SER A C 1
ATOM 2310 O O . SER A 1 298 ? 1.067 1.389 -58.747 1.00 32.84 298 SER A O 1
ATOM 2312 N N . SER A 1 299 ? -0.683 0.033 -59.185 1.00 34.34 299 SER A N 1
ATOM 2313 C CA . SER A 1 299 ? -1.119 -0.501 -57.872 1.00 34.34 299 SER A CA 1
ATOM 2314 C C . SER A 1 299 ? -0.616 0.127 -56.552 1.00 34.34 299 SER A C 1
ATOM 2316 O O . SER A 1 299 ? 0.529 -0.050 -56.151 1.00 34.34 299 SER A O 1
ATOM 2318 N N . ALA A 1 300 ? -1.550 0.718 -55.799 1.00 41.25 300 ALA A N 1
ATOM 2319 C CA . ALA A 1 300 ? -1.432 1.048 -54.376 1.00 41.25 300 ALA A CA 1
ATOM 2320 C C . ALA A 1 300 ? -1.386 -0.214 -53.482 1.00 41.25 300 ALA A C 1
ATOM 2322 O O . ALA A 1 300 ? -2.194 -1.095 -53.762 1.00 41.25 300 ALA A O 1
ATOM 2323 N N . THR A 1 301 ? -0.527 -0.247 -52.433 1.00 40.44 301 THR A N 1
ATOM 2324 C CA . THR A 1 301 ? -0.848 -0.664 -51.026 1.00 40.44 301 THR A CA 1
ATOM 2325 C C . THR A 1 301 ? 0.324 -0.854 -50.025 1.00 40.44 301 THR A C 1
ATOM 2327 O O . THR A 1 301 ? 0.020 -1.068 -48.859 1.00 40.44 301 THR A O 1
ATOM 2330 N N . SER A 1 302 ? 1.625 -0.756 -50.340 1.00 54.06 302 SER A N 1
ATOM 2331 C CA . SER A 1 302 ? 2.684 -1.075 -49.340 1.00 54.06 302 SER A CA 1
ATOM 2332 C C . SER A 1 302 ? 3.518 0.125 -48.865 1.00 54.06 302 SER A C 1
ATOM 2334 O O . SER A 1 302 ? 4.073 0.861 -49.682 1.00 54.06 302 SER A O 1
ATOM 2336 N N . LEU A 1 303 ? 3.658 0.287 -47.542 1.00 70.69 303 LEU A N 1
ATOM 2337 C CA . LEU A 1 303 ? 4.687 1.128 -46.915 1.00 70.69 303 LEU A CA 1
ATOM 2338 C C . LEU A 1 303 ? 6.086 0.624 -47.339 1.00 70.69 303 LEU A C 1
ATOM 2340 O O . LEU A 1 303 ? 6.336 -0.577 -47.298 1.00 70.69 303 LEU A O 1
ATOM 2344 N N . ASP A 1 304 ? 6.983 1.518 -47.774 1.00 79.38 304 ASP A N 1
ATOM 2345 C CA . ASP A 1 304 ? 8.337 1.160 -48.240 1.00 79.38 304 ASP A CA 1
ATOM 2346 C C . ASP A 1 304 ? 9.345 1.158 -47.076 1.00 79.38 304 ASP A C 1
ATOM 2348 O O . ASP A 1 304 ? 9.472 2.149 -46.345 1.00 79.38 304 ASP A O 1
ATOM 2352 N N . ALA A 1 305 ? 10.109 0.071 -46.928 1.00 81.00 305 ALA A N 1
ATOM 2353 C CA . ALA A 1 305 ? 11.159 -0.061 -45.920 1.00 81.00 305 ALA A CA 1
ATOM 2354 C C . ALA A 1 305 ? 12.233 1.036 -46.037 1.00 81.00 305 ALA A C 1
ATOM 2356 O O . ALA A 1 305 ? 12.756 1.496 -45.019 1.00 81.00 305 ALA A O 1
ATOM 2357 N N . ASN A 1 306 ? 12.516 1.541 -47.244 1.00 82.25 306 ASN A N 1
ATOM 2358 C CA . ASN A 1 306 ? 13.470 2.642 -47.428 1.00 82.25 306 ASN A CA 1
ATOM 2359 C C . ASN A 1 306 ? 12.971 3.960 -46.820 1.00 82.25 306 ASN A C 1
ATOM 2361 O O . ASN A 1 306 ? 13.765 4.738 -46.288 1.00 82.25 306 ASN A O 1
ATOM 2365 N N . ALA A 1 307 ? 11.658 4.207 -46.855 1.00 81.19 307 ALA A N 1
ATOM 2366 C CA . ALA A 1 307 ? 11.062 5.399 -46.257 1.00 81.19 307 ALA A CA 1
ATOM 2367 C C . ALA A 1 307 ? 11.147 5.354 -44.723 1.00 81.19 307 ALA A C 1
ATOM 2369 O O . ALA A 1 307 ? 11.516 6.350 -44.096 1.00 81.19 307 ALA A O 1
ATOM 2370 N N . VAL A 1 308 ? 10.886 4.185 -44.126 1.00 87.12 308 VAL A N 1
ATOM 2371 C CA . VAL A 1 308 ? 11.044 3.964 -42.679 1.00 87.12 308 VAL A CA 1
ATOM 2372 C C . VAL A 1 308 ? 12.515 4.095 -42.270 1.00 87.12 308 VAL A C 1
ATOM 2374 O O . VAL A 1 308 ? 12.822 4.791 -41.302 1.00 87.12 308 VAL A O 1
ATOM 2377 N N . ALA A 1 309 ? 13.445 3.518 -43.036 1.00 85.56 309 ALA A N 1
ATOM 2378 C CA . ALA A 1 309 ? 14.881 3.657 -42.788 1.00 85.56 309 ALA A CA 1
ATOM 2379 C C . ALA A 1 309 ? 15.347 5.124 -42.851 1.00 85.56 309 ALA A C 1
ATOM 2381 O O . ALA A 1 309 ? 16.130 5.556 -42.005 1.00 85.56 309 ALA A O 1
ATOM 2382 N N . GLY A 1 310 ? 14.827 5.911 -43.799 1.00 85.00 310 GLY A N 1
ATOM 2383 C CA . GLY A 1 310 ? 15.098 7.348 -43.903 1.00 85.00 310 GLY A CA 1
ATOM 2384 C C . GLY A 1 310 ? 14.586 8.153 -42.703 1.00 85.00 310 GLY A C 1
ATOM 2385 O O . GLY A 1 310 ? 15.291 9.035 -42.205 1.00 85.00 310 GLY A O 1
ATOM 2386 N N . ALA A 1 311 ? 13.396 7.826 -42.188 1.00 84.50 311 ALA A N 1
ATOM 2387 C CA . ALA A 1 311 ? 12.857 8.446 -40.976 1.00 84.50 311 ALA A CA 1
ATOM 2388 C C . ALA A 1 311 ? 13.705 8.101 -39.739 1.00 84.50 311 ALA A C 1
ATOM 2390 O O . ALA A 1 311 ? 14.093 9.001 -38.995 1.00 84.50 311 ALA A O 1
ATOM 2391 N N . LEU A 1 312 ? 14.084 6.829 -39.569 1.00 89.06 312 LEU A N 1
ATOM 2392 C CA . LEU A 1 312 ? 14.988 6.395 -38.495 1.00 89.06 312 LEU A CA 1
ATOM 2393 C C . LEU A 1 312 ? 16.349 7.097 -38.585 1.00 89.06 312 LEU A C 1
ATOM 2395 O O . LEU A 1 312 ? 16.858 7.586 -37.578 1.00 89.06 312 LEU A O 1
ATOM 2399 N N . GLN A 1 313 ? 16.920 7.205 -39.788 1.00 90.50 313 GLN A N 1
ATOM 2400 C CA . GLN A 1 313 ? 18.178 7.918 -40.010 1.00 90.50 313 GLN A CA 1
ATOM 2401 C C . GLN A 1 313 ? 18.066 9.392 -39.619 1.00 90.50 313 GLN A C 1
ATOM 2403 O O . GLN A 1 313 ? 18.995 9.917 -39.012 1.00 90.50 313 GLN A O 1
ATOM 2408 N N . SER A 1 314 ? 16.929 10.027 -39.913 1.00 85.31 314 SER A N 1
ATOM 2409 C CA . SER A 1 314 ? 16.665 11.431 -39.581 1.00 85.31 314 SER A CA 1
ATOM 2410 C C . SER A 1 314 ? 16.567 11.664 -38.072 1.00 85.31 314 SER A C 1
ATOM 2412 O O . SER A 1 314 ? 17.079 12.670 -37.583 1.00 85.31 314 SER A O 1
ATOM 2414 N N . VAL A 1 315 ? 15.972 10.724 -37.323 1.00 88.19 315 VAL A N 1
ATOM 2415 C CA . VAL A 1 315 ? 15.951 10.762 -35.847 1.00 88.19 315 VAL A CA 1
ATOM 2416 C C . VAL A 1 315 ? 17.372 10.674 -35.289 1.00 88.19 315 VAL A C 1
ATOM 2418 O O . VAL A 1 315 ? 17.731 11.431 -34.391 1.00 88.19 315 VAL A O 1
ATOM 2421 N N . LEU A 1 316 ? 18.192 9.772 -35.833 1.00 87.50 316 LEU A N 1
ATOM 2422 C CA . LEU A 1 316 ? 19.554 9.528 -35.346 1.00 87.50 316 LEU A CA 1
ATOM 2423 C C . LEU A 1 316 ? 20.550 10.624 -35.743 1.00 87.50 316 LEU A C 1
ATOM 2425 O O . LEU A 1 316 ? 21.537 10.823 -35.042 1.00 87.50 316 LEU A O 1
ATOM 2429 N N . SER A 1 317 ? 20.321 11.324 -36.858 1.00 85.88 317 SER A N 1
ATOM 2430 C CA . SER A 1 317 ? 21.192 12.408 -37.330 1.00 85.88 317 SER A CA 1
ATOM 2431 C C . SER A 1 317 ? 20.819 13.791 -36.791 1.00 85.88 317 SER A C 1
ATOM 2433 O O . SER A 1 317 ? 21.498 14.763 -37.113 1.00 85.88 317 SER A O 1
ATOM 2435 N N . ALA A 1 318 ? 19.728 13.910 -36.032 1.00 84.62 318 ALA A N 1
ATOM 2436 C CA . ALA A 1 318 ? 19.266 15.184 -35.497 1.00 84.62 318 ALA A CA 1
ATOM 2437 C C . ALA A 1 318 ? 20.262 15.762 -34.476 1.00 84.62 318 ALA A C 1
ATOM 2439 O O . ALA A 1 318 ? 20.582 15.127 -33.472 1.00 84.62 318 ALA A O 1
ATOM 2440 N N . THR A 1 319 ? 20.732 16.987 -34.719 1.00 80.69 319 THR A N 1
ATOM 2441 C CA . THR A 1 319 ? 21.676 17.706 -33.842 1.00 80.69 319 THR A CA 1
ATOM 2442 C C . THR A 1 319 ? 20.984 18.579 -32.794 1.00 80.69 319 THR A C 1
ATOM 2444 O O . THR A 1 319 ? 21.628 19.048 -31.858 1.00 80.69 319 THR A O 1
ATOM 2447 N N . ASP A 1 320 ? 19.677 18.804 -32.934 1.00 82.75 320 ASP A N 1
ATOM 2448 C CA . ASP A 1 320 ? 18.865 19.638 -32.052 1.00 82.75 320 ASP A CA 1
ATOM 2449 C C . ASP A 1 320 ? 17.537 18.950 -31.686 1.00 82.75 320 ASP A C 1
ATOM 2451 O O . ASP A 1 320 ? 17.031 18.069 -32.383 1.00 82.75 320 ASP A O 1
ATOM 2455 N N . ASN A 1 321 ? 16.950 19.349 -30.553 1.00 79.38 321 ASN A N 1
ATOM 2456 C CA . ASN A 1 321 ? 15.740 18.702 -30.034 1.00 79.38 321 ASN A CA 1
ATOM 2457 C C . ASN A 1 321 ? 14.519 18.872 -30.952 1.00 79.38 321 ASN A C 1
ATOM 2459 O O . ASN A 1 321 ? 13.636 18.019 -30.930 1.00 79.38 321 ASN A O 1
ATOM 2463 N N . ARG A 1 322 ? 14.450 19.948 -31.745 1.00 77.31 322 ARG A N 1
ATOM 2464 C CA . ARG A 1 322 ? 13.304 20.236 -32.615 1.00 77.31 322 ARG A CA 1
ATOM 2465 C C . ARG A 1 322 ? 13.331 19.351 -33.857 1.00 77.31 322 ARG A C 1
ATOM 2467 O O . ARG A 1 322 ? 12.305 18.766 -34.202 1.00 77.31 322 ARG A O 1
ATOM 2474 N N . THR A 1 323 ? 14.484 19.203 -34.510 1.00 77.06 323 THR A N 1
ATOM 2475 C CA . THR A 1 323 ? 14.637 18.269 -35.640 1.00 77.06 323 THR A CA 1
ATOM 2476 C C . THR A 1 323 ? 14.392 16.827 -35.209 1.00 77.06 323 THR A C 1
ATOM 2478 O O . THR A 1 323 ? 13.687 16.106 -35.918 1.00 77.06 323 THR A O 1
ATOM 2481 N N . ARG A 1 324 ? 14.848 16.437 -34.009 1.00 81.06 324 ARG A N 1
ATOM 2482 C CA . ARG A 1 324 ? 14.555 15.112 -33.443 1.00 81.06 324 ARG A CA 1
ATOM 2483 C C . ARG A 1 324 ? 13.061 14.907 -33.193 1.00 81.06 324 ARG A C 1
ATOM 2485 O O . ARG A 1 324 ? 12.521 13.905 -33.644 1.00 81.06 324 ARG A O 1
ATOM 2492 N N . GLN A 1 325 ? 12.378 15.864 -32.559 1.00 81.25 325 GLN A N 1
ATOM 2493 C CA . GLN A 1 325 ? 10.929 15.787 -32.314 1.00 81.25 325 GLN A CA 1
ATOM 2494 C C . GLN A 1 325 ? 10.114 15.695 -33.609 1.00 81.25 325 GLN A C 1
ATOM 2496 O O . GLN A 1 325 ? 9.170 14.915 -33.684 1.00 81.25 325 GLN A O 1
ATOM 2501 N N . ASN A 1 326 ? 10.492 16.447 -34.647 1.00 77.81 326 ASN A N 1
ATOM 2502 C CA . ASN A 1 326 ? 9.832 16.365 -35.951 1.00 77.81 326 ASN A CA 1
ATOM 2503 C C . ASN A 1 326 ? 10.034 14.988 -36.602 1.00 77.81 326 ASN A C 1
ATOM 2505 O O . ASN A 1 326 ? 9.086 14.417 -37.138 1.00 77.81 326 ASN A O 1
ATOM 2509 N N . ALA A 1 327 ? 11.249 14.437 -36.544 1.00 75.31 327 ALA A N 1
ATOM 2510 C CA . ALA A 1 327 ? 11.538 13.107 -37.074 1.00 75.31 327 ALA A CA 1
ATOM 2511 C C . ALA A 1 327 ? 10.828 11.994 -36.272 1.00 75.31 327 ALA A C 1
ATOM 2513 O O . ALA A 1 327 ? 10.281 11.067 -36.867 1.00 75.31 327 ALA A O 1
ATOM 2514 N N . GLU A 1 328 ? 10.761 12.113 -34.941 1.00 83.50 328 GLU A N 1
ATOM 2515 C CA . GLU A 1 328 ? 9.996 11.217 -34.060 1.00 83.50 328 GLU A CA 1
ATOM 2516 C C . GLU A 1 328 ? 8.491 11.291 -34.344 1.00 83.50 328 GLU A C 1
ATOM 2518 O O . GLU A 1 328 ? 7.823 10.258 -34.372 1.00 83.50 328 GLU A O 1
ATOM 2523 N N . GLN A 1 329 ? 7.951 12.483 -34.619 1.00 82.19 329 GLN A N 1
ATOM 2524 C CA . GLN A 1 329 ? 6.552 12.643 -35.016 1.00 82.19 329 GLN A CA 1
ATOM 2525 C C . GLN A 1 329 ? 6.268 11.939 -36.349 1.00 82.19 329 GLN A C 1
ATOM 2527 O O . GLN A 1 329 ? 5.283 11.212 -36.445 1.00 82.19 329 GLN A O 1
ATOM 2532 N N . ILE A 1 330 ? 7.136 12.106 -37.354 1.00 80.88 330 ILE A N 1
ATOM 2533 C CA . ILE A 1 330 ? 7.005 11.418 -38.651 1.00 80.88 330 ILE A CA 1
ATOM 2534 C C . ILE A 1 330 ? 7.029 9.898 -38.457 1.00 80.88 330 ILE A C 1
ATOM 2536 O O . ILE A 1 330 ? 6.203 9.188 -39.029 1.00 80.88 330 ILE A O 1
ATOM 2540 N N . LEU A 1 331 ? 7.939 9.391 -37.623 1.00 84.06 331 LEU A N 1
ATOM 2541 C CA . LEU A 1 331 ? 8.010 7.966 -37.306 1.00 84.06 331 LEU A CA 1
ATOM 2542 C C . LEU A 1 331 ? 6.744 7.481 -36.576 1.00 84.06 331 LEU A C 1
ATOM 2544 O O . LEU A 1 331 ? 6.237 6.404 -36.879 1.00 84.06 331 LEU A O 1
ATOM 2548 N N . GLY A 1 332 ? 6.196 8.293 -35.667 1.00 81.50 332 GLY A N 1
ATOM 2549 C CA . GLY A 1 332 ? 4.927 8.025 -34.989 1.00 81.50 332 GLY A CA 1
ATOM 2550 C C . GLY A 1 332 ? 3.724 7.996 -35.936 1.00 81.50 332 GLY A C 1
ATOM 2551 O O . GLY A 1 332 ? 2.832 7.172 -35.759 1.00 81.50 332 GLY A O 1
ATOM 2552 N N . GLU A 1 333 ? 3.711 8.839 -36.972 1.00 79.69 333 GLU A N 1
ATOM 2553 C CA . GLU A 1 333 ? 2.693 8.808 -38.032 1.00 79.69 333 GLU A CA 1
ATOM 2554 C C . GLU A 1 333 ? 2.819 7.541 -38.896 1.00 79.69 333 GLU A C 1
ATOM 2556 O O . GLU A 1 333 ? 1.810 6.906 -39.206 1.00 79.69 333 GLU A O 1
ATOM 2561 N N . MET A 1 334 ? 4.048 7.127 -39.236 1.00 81.94 334 MET A N 1
ATOM 2562 C CA . MET A 1 334 ? 4.304 5.872 -39.959 1.00 81.94 334 MET A CA 1
ATOM 2563 C C . MET A 1 334 ? 3.900 4.635 -39.149 1.00 81.94 334 MET A C 1
ATOM 2565 O O . MET A 1 334 ? 3.428 3.664 -39.735 1.00 81.94 334 MET A O 1
ATOM 2569 N N . ALA A 1 335 ? 4.022 4.679 -37.818 1.00 80.44 335 ALA A N 1
ATOM 2570 C CA . ALA A 1 335 ? 3.698 3.561 -36.931 1.00 80.44 335 ALA A CA 1
ATOM 2571 C C . ALA A 1 335 ? 2.215 3.149 -36.933 1.00 80.44 335 ALA A C 1
ATOM 2573 O O . ALA A 1 335 ? 1.883 2.057 -36.478 1.00 80.44 335 ALA A O 1
ATOM 2574 N N . ILE A 1 336 ? 1.325 4.002 -37.451 1.00 78.56 336 ILE A N 1
ATOM 2575 C CA . ILE A 1 336 ? -0.117 3.731 -37.567 1.00 78.56 336 ILE A CA 1
ATOM 2576 C C . ILE A 1 336 ? -0.431 2.915 -38.837 1.00 78.56 336 ILE A C 1
ATOM 2578 O O . ILE A 1 336 ? -1.494 2.301 -38.931 1.00 78.56 336 ILE A O 1
ATOM 2582 N N . VAL A 1 337 ? 0.471 2.912 -39.824 1.00 79.31 337 VAL A N 1
ATOM 2583 C CA . VAL A 1 337 ? 0.249 2.283 -41.132 1.00 79.31 337 VAL A CA 1
ATOM 2584 C C . VAL A 1 337 ? 0.463 0.769 -41.061 1.00 79.31 337 VAL A C 1
ATOM 2586 O O . VAL A 1 337 ? 1.457 0.284 -40.517 1.00 79.31 337 VAL A O 1
ATOM 2589 N N . GLU A 1 338 ? -0.456 0.019 -41.672 1.00 71.56 338 GLU A N 1
ATOM 2590 C CA . GLU A 1 338 ? -0.354 -1.434 -41.816 1.00 71.56 338 GLU A CA 1
ATOM 2591 C C . GLU A 1 338 ? 0.931 -1.808 -42.581 1.00 71.56 338 GLU A C 1
ATOM 2593 O O . GLU A 1 338 ? 1.222 -1.264 -43.646 1.00 71.56 338 GLU A O 1
ATOM 2598 N N . GLY A 1 339 ? 1.743 -2.697 -42.003 1.00 81.75 339 GLY A N 1
ATOM 2599 C CA . GLY A 1 339 ? 3.052 -3.084 -42.546 1.00 81.75 339 GLY A CA 1
ATOM 2600 C C . GLY A 1 339 ? 4.263 -2.374 -41.924 1.00 81.75 339 GLY A C 1
ATOM 2601 O O . GLY A 1 339 ? 5.383 -2.838 -42.117 1.00 81.75 339 GLY A O 1
ATOM 2602 N N . PHE A 1 340 ? 4.082 -1.340 -41.091 1.00 88.25 340 PHE A N 1
ATOM 2603 C CA . PHE A 1 340 ? 5.184 -0.720 -40.337 1.00 88.25 340 PHE A CA 1
ATOM 2604 C C . PHE A 1 340 ? 6.084 -1.712 -39.569 1.00 88.25 340 PHE A C 1
ATOM 2606 O O . PHE A 1 340 ? 7.306 -1.653 -39.745 1.00 88.25 340 PHE A O 1
ATOM 2613 N N . PRO A 1 341 ? 5.553 -2.664 -38.772 1.00 91.19 341 PRO A N 1
ATOM 2614 C CA . PRO A 1 341 ? 6.407 -3.623 -38.069 1.00 91.19 341 PRO A CA 1
ATOM 2615 C C . PRO A 1 341 ? 7.128 -4.600 -39.016 1.00 91.19 341 PRO A C 1
ATOM 2617 O O . PRO A 1 341 ? 8.224 -5.057 -38.693 1.00 91.19 341 PRO A O 1
ATOM 2620 N N . VAL A 1 342 ? 6.574 -4.868 -40.205 1.00 92.31 342 VAL A N 1
ATOM 2621 C CA . VAL A 1 342 ? 7.221 -5.682 -41.251 1.00 92.31 342 VAL A CA 1
ATOM 2622 C C . VAL A 1 342 ? 8.424 -4.937 -41.833 1.00 92.31 342 VAL A C 1
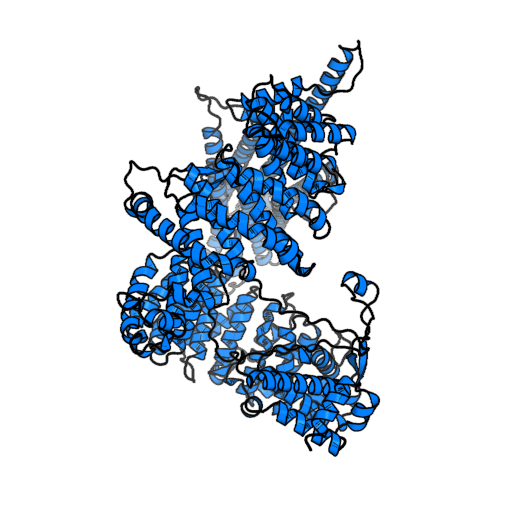ATOM 2624 O O . VAL A 1 342 ? 9.503 -5.517 -41.932 1.00 92.31 342 VAL A O 1
ATOM 2627 N N . CYS A 1 343 ? 8.287 -3.637 -42.118 1.00 91.69 343 CYS A N 1
ATOM 2628 C CA . CYS A 1 343 ? 9.404 -2.797 -42.558 1.00 91.69 343 CYS A CA 1
ATOM 2629 C C . CYS A 1 343 ? 10.519 -2.723 -41.504 1.00 91.69 343 CYS A C 1
ATOM 2631 O O . CYS A 1 343 ? 11.696 -2.830 -41.844 1.00 91.69 343 CYS A O 1
ATOM 2633 N N . LEU A 1 344 ? 10.172 -2.570 -40.219 1.00 94.12 344 LEU A N 1
ATOM 2634 C CA . LEU A 1 344 ? 11.159 -2.575 -39.132 1.00 94.12 344 LEU A CA 1
ATOM 2635 C C . LEU A 1 344 ? 11.919 -3.906 -39.059 1.00 94.12 344 LEU A C 1
ATOM 2637 O O . LEU A 1 344 ? 13.146 -3.905 -38.938 1.00 94.12 344 LEU A O 1
ATOM 2641 N N . ALA A 1 345 ? 11.209 -5.031 -39.176 1.00 94.19 345 ALA A N 1
ATOM 2642 C CA . ALA A 1 345 ? 11.818 -6.357 -39.218 1.00 94.19 345 ALA A CA 1
ATOM 2643 C C . ALA A 1 345 ? 12.742 -6.520 -40.442 1.00 94.19 345 ALA A C 1
ATOM 2645 O O . ALA A 1 345 ? 13.871 -6.995 -40.311 1.00 94.19 345 ALA A O 1
ATOM 2646 N N . GLU A 1 346 ? 12.324 -6.060 -41.622 1.00 93.25 346 GLU A N 1
ATOM 2647 C CA . GLU A 1 346 ? 13.133 -6.121 -42.843 1.00 93.25 346 GLU A CA 1
ATOM 2648 C C . GLU A 1 346 ? 14.431 -5.305 -42.737 1.00 93.25 346 GLU A C 1
ATOM 2650 O O . GLU A 1 346 ? 15.511 -5.807 -43.074 1.00 93.25 346 GLU A O 1
ATOM 2655 N N . ILE A 1 347 ? 14.359 -4.081 -42.202 1.00 93.06 347 ILE A N 1
ATOM 2656 C CA . ILE A 1 347 ? 15.540 -3.237 -41.962 1.00 93.06 347 ILE A CA 1
ATOM 2657 C C . ILE A 1 347 ? 16.482 -3.924 -40.971 1.00 93.06 347 ILE A C 1
ATOM 2659 O O . ILE A 1 347 ? 17.686 -4.000 -41.216 1.00 93.06 347 ILE A O 1
ATOM 2663 N N . ALA A 1 348 ? 15.948 -4.465 -39.874 1.00 93.19 348 ALA A N 1
ATOM 2664 C CA . ALA A 1 348 ? 16.752 -5.137 -38.861 1.00 93.19 348 ALA A CA 1
ATOM 2665 C C . ALA A 1 348 ? 17.459 -6.396 -39.409 1.00 93.19 348 ALA A C 1
ATOM 2667 O O . ALA A 1 348 ? 18.619 -6.645 -39.067 1.00 93.19 348 ALA A O 1
ATOM 2668 N N . ARG A 1 349 ? 16.817 -7.145 -40.318 1.00 91.88 349 ARG A N 1
ATOM 2669 C CA . ARG A 1 349 ? 17.381 -8.336 -40.986 1.00 91.88 349 ARG A CA 1
ATOM 2670 C C . ARG A 1 349 ? 18.482 -8.013 -42.003 1.00 91.88 349 ARG A C 1
ATOM 2672 O O . ARG A 1 349 ? 19.332 -8.855 -42.276 1.00 91.88 349 ARG A O 1
ATOM 2679 N N . THR A 1 350 ? 18.462 -6.828 -42.608 1.00 90.06 350 THR A N 1
ATOM 2680 C CA . THR A 1 350 ? 19.329 -6.503 -43.750 1.00 90.06 350 THR A CA 1
ATOM 2681 C C . THR A 1 350 ? 20.782 -6.309 -43.310 1.00 90.06 350 THR A C 1
ATOM 2683 O O . THR A 1 350 ? 21.166 -5.233 -42.863 1.00 90.06 350 THR A O 1
ATOM 2686 N N . THR A 1 351 ? 21.618 -7.339 -43.468 1.00 84.31 351 THR A N 1
ATOM 2687 C CA . THR A 1 351 ? 23.025 -7.351 -43.013 1.00 84.31 351 THR A CA 1
ATOM 2688 C C . THR A 1 351 ? 23.896 -6.263 -43.646 1.00 84.31 351 THR A C 1
ATOM 2690 O O . THR A 1 351 ? 24.815 -5.771 -43.001 1.00 84.31 351 THR A O 1
ATOM 2693 N N . ASN A 1 352 ? 23.579 -5.840 -44.873 1.00 83.12 352 ASN A N 1
ATOM 2694 C CA . ASN A 1 352 ? 24.284 -4.763 -45.577 1.00 83.12 352 ASN A CA 1
ATOM 2695 C C . ASN A 1 352 ? 23.872 -3.346 -45.125 1.00 83.12 352 ASN A C 1
ATOM 2697 O O . ASN A 1 352 ? 24.482 -2.371 -45.561 1.00 83.12 352 ASN A O 1
ATOM 2701 N N . ALA A 1 353 ? 22.831 -3.202 -44.295 1.00 86.31 353 ALA A N 1
ATOM 2702 C CA . ALA A 1 353 ? 22.403 -1.903 -43.786 1.00 86.31 353 ALA A CA 1
ATOM 2703 C C . ALA A 1 353 ? 23.311 -1.429 -42.630 1.00 86.31 353 ALA A C 1
ATOM 2705 O O . ALA A 1 353 ? 23.830 -2.255 -41.875 1.00 86.31 353 ALA A O 1
ATOM 2706 N N . PRO A 1 354 ? 23.482 -0.106 -42.433 1.00 89.25 354 PRO A N 1
ATOM 2707 C CA . PRO A 1 354 ? 24.261 0.424 -41.317 1.00 89.25 354 PRO A CA 1
ATOM 2708 C C . PRO A 1 354 ? 23.775 -0.087 -39.953 1.00 89.25 354 PRO A C 1
ATOM 2710 O O . PRO A 1 354 ? 22.579 -0.053 -39.658 1.00 89.25 354 PRO A O 1
ATOM 2713 N N . VAL A 1 355 ? 24.707 -0.517 -39.094 1.00 90.19 355 VAL A N 1
ATOM 2714 C CA . VAL A 1 355 ? 24.396 -1.159 -37.802 1.00 90.19 355 VAL A CA 1
ATOM 2715 C C . VAL A 1 355 ? 23.498 -0.288 -36.918 1.00 90.19 355 VAL A C 1
ATOM 2717 O O . VAL A 1 355 ? 22.549 -0.796 -36.330 1.00 90.19 355 VAL A O 1
ATOM 2720 N N . HIS A 1 356 ? 23.724 1.030 -36.862 1.00 89.50 356 HIS A N 1
ATOM 2721 C CA . HIS A 1 356 ? 22.891 1.946 -36.069 1.00 89.50 356 HIS A CA 1
ATOM 2722 C C . HIS A 1 356 ? 21.432 1.995 -36.545 1.00 89.50 356 HIS A C 1
ATOM 2724 O O . HIS A 1 356 ? 20.530 2.119 -35.718 1.00 89.50 356 HIS A O 1
ATOM 2730 N N . LEU A 1 357 ? 21.181 1.839 -37.850 1.00 91.75 357 LEU A N 1
ATOM 2731 C CA . LEU A 1 357 ? 19.823 1.750 -38.395 1.00 91.75 357 LEU A CA 1
ATOM 2732 C C . LEU A 1 357 ? 19.172 0.413 -38.067 1.00 91.75 357 LEU A C 1
ATOM 2734 O O . LEU A 1 357 ? 18.015 0.398 -37.653 1.00 91.75 357 LEU A O 1
ATOM 2738 N N . ARG A 1 358 ? 19.918 -0.691 -38.184 1.00 94.31 358 ARG A N 1
ATOM 2739 C CA . ARG A 1 358 ? 19.436 -2.025 -37.793 1.00 94.31 358 ARG A CA 1
ATOM 2740 C C . ARG A 1 358 ? 19.053 -2.061 -36.309 1.00 94.31 358 ARG A C 1
ATOM 2742 O O . ARG A 1 358 ? 17.988 -2.566 -35.966 1.00 94.31 358 ARG A O 1
ATOM 2749 N N . LEU A 1 359 ? 19.879 -1.462 -35.443 1.00 92.19 359 LEU A N 1
ATOM 2750 C CA . LEU A 1 359 ? 19.619 -1.345 -34.004 1.00 92.19 359 LEU A CA 1
ATOM 2751 C C . LEU A 1 359 ? 18.381 -0.490 -33.723 1.00 92.19 359 LEU A C 1
ATOM 2753 O O . LEU A 1 359 ? 17.509 -0.907 -32.966 1.00 92.19 359 LEU A O 1
ATOM 2757 N N . SER A 1 360 ? 18.269 0.678 -34.359 1.00 93.50 360 SER A N 1
ATOM 2758 C CA . SER A 1 360 ? 17.107 1.556 -34.195 1.00 93.50 360 SER A CA 1
ATOM 2759 C C . SER A 1 360 ? 15.810 0.889 -34.664 1.00 93.50 360 SER A C 1
ATOM 2761 O O . SER A 1 360 ? 14.790 0.964 -33.975 1.00 93.50 360 SER A O 1
ATOM 2763 N N . ALA A 1 361 ? 15.852 0.157 -35.782 1.00 94.62 361 ALA A N 1
ATOM 2764 C CA . ALA A 1 361 ? 14.715 -0.614 -36.270 1.00 94.62 361 ALA A CA 1
ATOM 2765 C C . ALA A 1 361 ? 14.309 -1.722 -35.285 1.00 94.62 361 ALA A C 1
ATOM 2767 O O . ALA A 1 361 ? 13.132 -1.833 -34.950 1.00 94.62 361 ALA A O 1
ATOM 2768 N N . ALA A 1 362 ? 15.272 -2.480 -34.750 1.00 94.81 362 ALA A N 1
ATOM 2769 C CA . ALA A 1 362 ? 15.015 -3.519 -33.753 1.00 94.81 362 ALA A CA 1
ATOM 2770 C C . ALA A 1 362 ? 14.461 -2.951 -32.428 1.00 94.81 362 ALA A C 1
ATOM 2772 O O . ALA A 1 362 ? 13.529 -3.516 -31.861 1.00 94.81 362 ALA A O 1
ATOM 2773 N N . VAL A 1 363 ? 14.952 -1.801 -31.949 1.00 95.25 363 VAL A N 1
ATOM 2774 C CA . VAL A 1 363 ? 14.395 -1.126 -30.757 1.00 95.25 363 VAL A CA 1
ATOM 2775 C C . VAL A 1 363 ? 12.943 -0.705 -30.988 1.00 95.25 363 VAL A C 1
ATOM 2777 O O . VAL A 1 363 ? 12.088 -0.939 -30.132 1.00 95.25 363 VAL A O 1
ATOM 2780 N N . ASN A 1 364 ? 12.642 -0.114 -32.147 1.00 93.12 364 ASN A N 1
ATOM 2781 C CA . ASN A 1 364 ? 11.273 0.269 -32.494 1.00 93.12 364 ASN A CA 1
ATOM 2782 C C . ASN A 1 364 ? 10.365 -0.955 -32.660 1.00 93.12 364 ASN A C 1
ATOM 2784 O O . ASN A 1 364 ? 9.221 -0.916 -32.213 1.00 93.12 364 ASN A O 1
ATOM 2788 N N . LEU A 1 365 ? 10.881 -2.057 -33.213 1.00 95.44 365 LEU A N 1
ATOM 2789 C CA . LEU A 1 365 ? 10.146 -3.315 -33.321 1.00 95.44 365 LEU A CA 1
ATOM 2790 C C . LEU A 1 365 ? 9.821 -3.876 -31.933 1.00 95.44 365 LEU A C 1
ATOM 2792 O O . LEU A 1 365 ? 8.668 -4.198 -31.672 1.00 95.44 365 LEU A O 1
ATOM 2796 N N . LYS A 1 366 ? 10.785 -3.897 -31.005 1.00 95.12 366 LYS A N 1
ATOM 2797 C CA . LYS A 1 366 ? 10.554 -4.296 -29.605 1.00 95.12 366 LYS A CA 1
ATOM 2798 C C . LYS A 1 366 ? 9.456 -3.465 -28.944 1.00 95.12 366 LYS A C 1
ATOM 2800 O O . LYS A 1 366 ? 8.554 -4.013 -28.314 1.00 95.12 366 LYS A O 1
ATOM 2805 N N . ASN A 1 367 ? 9.514 -2.144 -29.108 1.00 91.62 367 ASN A N 1
ATOM 2806 C CA . ASN A 1 367 ? 8.514 -1.231 -28.552 1.00 91.62 367 ASN A CA 1
ATOM 2807 C C . ASN A 1 367 ? 7.130 -1.433 -29.179 1.00 91.62 367 ASN A C 1
ATOM 2809 O O . ASN A 1 367 ? 6.127 -1.309 -28.479 1.00 91.62 367 ASN A O 1
ATOM 2813 N N . PHE A 1 368 ? 7.080 -1.752 -30.474 1.00 91.62 368 PHE A N 1
ATOM 2814 C CA . PHE A 1 368 ? 5.847 -2.108 -31.164 1.00 91.62 368 PHE A CA 1
ATOM 2815 C C . PHE A 1 368 ? 5.269 -3.414 -30.609 1.00 91.62 368 PHE A C 1
ATOM 2817 O O . PHE A 1 368 ? 4.102 -3.434 -30.235 1.00 91.62 368 PHE A O 1
ATOM 2824 N N . VAL A 1 369 ? 6.074 -4.477 -30.472 1.00 92.69 369 VAL A N 1
ATOM 2825 C CA . VAL A 1 369 ? 5.604 -5.750 -29.897 1.00 92.69 369 VAL A CA 1
ATOM 2826 C C . VAL A 1 369 ? 5.024 -5.527 -28.496 1.00 92.69 369 VAL A C 1
ATOM 2828 O O . VAL A 1 369 ? 3.930 -5.988 -28.190 1.00 92.69 369 VAL A O 1
ATOM 2831 N N . ALA A 1 370 ? 5.697 -4.737 -27.662 1.00 89.25 370 ALA A N 1
ATOM 2832 C CA . ALA A 1 370 ? 5.238 -4.477 -26.301 1.00 89.25 370 ALA A CA 1
ATOM 2833 C C . ALA A 1 370 ? 3.898 -3.722 -26.204 1.00 89.25 370 ALA A C 1
ATOM 2835 O O . ALA A 1 370 ? 3.246 -3.813 -25.169 1.00 89.25 370 ALA A O 1
ATOM 2836 N N . LYS A 1 371 ? 3.504 -2.954 -27.230 1.00 87.75 371 LYS A N 1
ATOM 2837 C CA . LYS A 1 371 ? 2.320 -2.072 -27.186 1.00 87.75 371 LYS A CA 1
ATOM 2838 C C . LYS A 1 371 ? 1.210 -2.459 -28.158 1.00 87.75 371 LYS A C 1
ATOM 2840 O O . LYS A 1 371 ? 0.078 -2.033 -27.966 1.00 87.75 371 LYS A O 1
ATOM 2845 N N . SER A 1 372 ? 1.524 -3.209 -29.207 1.00 87.69 372 SER A N 1
ATOM 2846 C CA . SER A 1 372 ? 0.656 -3.360 -30.379 1.00 87.69 372 SER A CA 1
ATOM 2847 C C . SER A 1 372 ? 0.606 -4.795 -30.914 1.00 87.69 372 SER A C 1
ATOM 2849 O O . SER A 1 372 ? 0.022 -5.017 -31.967 1.00 87.69 372 SER A O 1
ATOM 2851 N N . TRP A 1 373 ? 1.194 -5.788 -30.231 1.00 91.50 373 TRP A N 1
ATOM 2852 C CA . TRP A 1 373 ? 1.239 -7.171 -30.735 1.00 91.50 373 TRP A CA 1
ATOM 2853 C C . TRP A 1 373 ? -0.079 -7.946 -30.610 1.00 91.50 373 TRP A C 1
ATOM 2855 O O . TRP A 1 373 ? -0.389 -8.758 -31.481 1.00 91.50 373 TRP A O 1
ATOM 2865 N N . SER A 1 374 ? -0.845 -7.714 -29.540 1.00 88.06 374 SER A N 1
ATOM 2866 C CA . SER A 1 374 ? -2.095 -8.425 -29.240 1.00 88.06 374 SER A CA 1
ATOM 2867 C C . SER A 1 374 ? -3.102 -7.483 -28.594 1.00 88.06 374 SER A C 1
ATOM 2869 O O . SER A 1 374 ? -2.776 -6.816 -27.610 1.00 88.06 374 SER A O 1
ATOM 2871 N N . SER A 1 375 ? -4.343 -7.456 -29.091 1.00 86.19 375 SER A N 1
ATOM 2872 C CA . SER A 1 375 ? -5.407 -6.615 -28.524 1.00 86.19 375 SER A CA 1
ATOM 2873 C C . SER A 1 375 ? -5.869 -7.046 -27.124 1.00 86.19 375 SER A C 1
ATOM 2875 O O . SER A 1 375 ? -6.750 -6.405 -26.550 1.00 86.19 375 SER A O 1
ATOM 2877 N N . ARG A 1 376 ? -5.351 -8.166 -26.601 1.00 81.00 376 ARG A N 1
ATOM 2878 C CA . ARG A 1 376 ? -5.695 -8.720 -25.280 1.00 81.00 376 ARG A CA 1
ATOM 2879 C C . ARG A 1 376 ? -4.871 -8.110 -24.141 1.00 81.00 376 ARG A C 1
ATOM 2881 O O . ARG A 1 376 ? -5.288 -8.201 -22.992 1.00 81.00 376 ARG A O 1
ATOM 2888 N N . GLU A 1 377 ? -3.747 -7.473 -24.462 1.00 81.06 377 GLU A N 1
ATOM 2889 C CA . GLU A 1 377 ? -2.824 -6.895 -23.483 1.00 81.06 377 GLU A CA 1
ATOM 2890 C C . GLU A 1 377 ? -3.357 -5.590 -22.867 1.00 81.06 377 GLU A C 1
ATOM 2892 O O . GLU A 1 377 ? -3.913 -4.720 -23.551 1.00 81.06 377 GLU A O 1
ATOM 2897 N N . PHE A 1 378 ? -3.135 -5.404 -21.562 1.00 72.44 378 PHE A N 1
ATOM 2898 C CA . PHE A 1 378 ? -3.453 -4.149 -20.881 1.00 72.44 378 PHE A CA 1
ATOM 2899 C C . PHE A 1 378 ? -2.539 -3.020 -21.390 1.00 72.44 378 PHE A C 1
ATOM 2901 O O . PHE A 1 378 ? -1.317 -3.106 -21.309 1.00 72.44 378 PHE A O 1
ATOM 2908 N N . GLY A 1 379 ? -3.128 -1.936 -21.905 1.00 76.12 379 GLY A N 1
ATOM 2909 C CA . GLY A 1 379 ? -2.371 -0.816 -22.482 1.00 76.12 379 GLY A CA 1
ATOM 2910 C C . GLY A 1 379 ? -2.077 -0.932 -23.983 1.00 76.12 379 GLY A C 1
ATOM 2911 O O . GLY A 1 379 ? -1.219 -0.198 -24.475 1.00 76.12 379 GLY A O 1
ATOM 2912 N N . PHE A 1 380 ? -2.789 -1.802 -24.711 1.00 81.56 380 PHE A N 1
ATOM 2913 C CA . PHE A 1 380 ? -2.708 -1.918 -26.171 1.00 81.56 380 PHE A CA 1
ATOM 2914 C C . PHE A 1 380 ? -2.966 -0.585 -26.906 1.00 81.56 380 PHE A C 1
ATOM 2916 O O . PHE A 1 380 ? -3.912 0.148 -26.601 1.00 81.56 380 PHE A O 1
ATOM 2923 N N . VAL A 1 381 ? -2.142 -0.286 -27.913 1.00 73.75 381 VAL A N 1
ATOM 2924 C CA . VAL A 1 381 ? -2.213 0.920 -28.752 1.00 73.75 381 VAL A CA 1
ATOM 2925 C C . VAL A 1 381 ? -2.131 0.535 -30.228 1.00 73.75 381 VAL A C 1
ATOM 2927 O O . VAL A 1 381 ? -1.231 -0.193 -30.631 1.00 73.75 381 VAL A O 1
ATOM 2930 N N . GLY A 1 382 ? -2.996 1.108 -31.066 1.00 76.44 382 GLY A N 1
ATOM 2931 C CA . GLY A 1 382 ? -2.913 0.964 -32.523 1.00 76.44 382 GLY A CA 1
ATOM 2932 C C . GLY A 1 382 ? -3.716 -0.216 -33.071 1.00 76.44 382 GLY A C 1
ATOM 2933 O O . GLY A 1 382 ? -4.778 -0.539 -32.544 1.00 76.44 382 GLY A O 1
ATOM 2934 N N . THR A 1 383 ? -3.250 -0.796 -34.178 1.00 77.31 383 THR A N 1
ATOM 2935 C CA . THR A 1 383 ? -3.889 -1.940 -34.845 1.00 77.31 383 THR A CA 1
ATOM 2936 C C . THR A 1 383 ? -3.049 -3.199 -34.666 1.00 77.31 383 THR A C 1
ATOM 2938 O O . THR A 1 383 ? -1.819 -3.144 -34.671 1.00 77.31 383 THR A O 1
ATOM 2941 N N . GLU A 1 384 ? -3.720 -4.334 -34.468 1.00 85.56 384 GLU A N 1
ATOM 2942 C CA . GLU A 1 384 ? -3.047 -5.617 -34.278 1.00 85.56 384 GLU A CA 1
ATOM 2943 C C . GLU A 1 384 ? -2.511 -6.135 -35.628 1.00 85.56 384 GLU A C 1
ATOM 2945 O O . GLU A 1 384 ? -3.253 -6.106 -36.615 1.00 85.56 384 GLU A O 1
ATOM 2950 N N . PRO A 1 385 ? -1.254 -6.618 -35.709 1.00 87.56 385 PRO A N 1
ATOM 2951 C CA . PRO A 1 385 ? -0.707 -7.185 -36.937 1.00 87.56 385 PRO A CA 1
ATOM 2952 C C . PRO A 1 385 ? -1.481 -8.417 -37.410 1.00 87.56 385 PRO A C 1
ATOM 2954 O O . PRO A 1 385 ? -1.799 -9.307 -36.620 1.00 87.56 385 PRO A O 1
ATOM 2957 N N . GLY A 1 386 ? -1.696 -8.519 -38.724 1.00 86.88 386 GLY A N 1
ATOM 2958 C CA . GLY A 1 386 ? -2.247 -9.724 -39.345 1.00 86.88 386 GLY A CA 1
ATOM 2959 C C . GLY A 1 386 ? -1.335 -10.952 -39.192 1.00 86.88 386 GLY A C 1
ATOM 2960 O O . GLY A 1 386 ? -0.129 -10.831 -38.969 1.00 86.88 386 GLY A O 1
ATOM 2961 N N . ALA A 1 387 ? -1.903 -12.150 -39.363 1.00 87.56 387 ALA A N 1
ATOM 2962 C CA . ALA A 1 387 ? -1.196 -13.420 -39.156 1.00 87.56 387 ALA A CA 1
ATOM 2963 C C . ALA A 1 387 ? 0.070 -13.574 -40.026 1.00 87.56 387 ALA A C 1
ATOM 2965 O O . ALA A 1 387 ? 1.098 -14.036 -39.539 1.00 87.56 387 ALA A O 1
ATOM 2966 N N . GLU A 1 388 ? 0.024 -13.136 -41.288 1.00 88.12 388 GLU A N 1
ATOM 2967 C CA . GLU A 1 388 ? 1.175 -13.175 -42.203 1.00 88.12 388 GLU A CA 1
ATOM 2968 C C . GLU A 1 388 ? 2.310 -12.245 -41.741 1.00 88.12 388 GLU A C 1
ATOM 2970 O O . GLU A 1 388 ? 3.477 -12.637 -41.728 1.00 88.12 388 GLU A O 1
ATOM 2975 N N . ALA A 1 389 ? 1.965 -11.042 -41.267 1.00 89.00 389 ALA A N 1
ATOM 2976 C CA . ALA A 1 389 ? 2.929 -10.104 -40.699 1.00 89.00 389 ALA A CA 1
ATOM 2977 C C . ALA A 1 389 ? 3.567 -10.663 -39.417 1.00 89.00 389 ALA A C 1
ATOM 2979 O O . ALA A 1 389 ? 4.789 -10.603 -39.272 1.00 89.00 389 ALA A O 1
ATOM 2980 N N . LYS A 1 390 ? 2.770 -11.262 -38.516 1.00 93.75 390 LYS A N 1
ATOM 2981 C CA . LYS A 1 390 ? 3.287 -11.933 -37.310 1.00 93.75 390 LYS A CA 1
ATOM 2982 C C . LYS A 1 390 ? 4.243 -13.070 -37.669 1.00 93.75 390 LYS A C 1
ATOM 2984 O O . LYS A 1 390 ? 5.335 -13.128 -37.109 1.00 93.75 390 LYS A O 1
ATOM 2989 N N . ALA A 1 391 ? 3.881 -13.928 -38.624 1.00 92.56 391 ALA A N 1
ATOM 2990 C CA . ALA A 1 391 ? 4.721 -15.041 -39.069 1.00 92.56 391 ALA A CA 1
ATOM 2991 C C . ALA A 1 391 ? 6.063 -14.564 -39.653 1.00 92.56 391 ALA A C 1
ATOM 2993 O O . ALA A 1 391 ? 7.117 -15.090 -39.295 1.00 92.56 391 ALA A O 1
ATOM 2994 N N . PHE A 1 392 ? 6.047 -13.523 -40.493 1.00 93.56 392 PHE A N 1
ATOM 2995 C CA . PHE A 1 392 ? 7.272 -12.934 -41.039 1.00 93.56 392 PHE A CA 1
ATOM 2996 C C . PHE A 1 392 ? 8.173 -12.345 -39.947 1.00 93.56 392 PHE A C 1
ATOM 2998 O O . PHE A 1 392 ? 9.376 -12.608 -39.928 1.00 93.56 392 PHE A O 1
ATOM 3005 N N . ILE A 1 393 ? 7.600 -11.576 -39.016 1.00 95.56 393 ILE A N 1
ATOM 3006 C CA . ILE A 1 393 ? 8.350 -10.974 -37.906 1.00 95.56 393 ILE A CA 1
ATOM 3007 C C . ILE A 1 393 ? 8.963 -12.067 -37.026 1.00 95.56 393 ILE A C 1
ATOM 3009 O O . ILE A 1 393 ? 10.151 -11.993 -36.721 1.00 95.56 393 ILE A O 1
ATOM 3013 N N . LYS A 1 394 ? 8.201 -13.113 -36.681 1.00 95.69 394 LYS A N 1
ATOM 3014 C CA . LYS A 1 394 ? 8.700 -14.281 -35.939 1.00 95.69 394 LYS A CA 1
ATOM 3015 C C . LYS A 1 394 ? 9.889 -14.938 -36.648 1.00 95.69 394 LYS A C 1
ATOM 3017 O O . LYS A 1 394 ? 10.917 -15.169 -36.017 1.00 95.69 394 LYS A O 1
ATOM 3022 N N . ALA A 1 395 ? 9.801 -15.169 -37.959 1.00 94.69 395 ALA A N 1
ATOM 3023 C CA . ALA A 1 395 ? 10.897 -15.752 -38.737 1.00 94.69 395 ALA A CA 1
ATOM 3024 C C . ALA A 1 395 ? 12.158 -14.864 -38.752 1.00 94.69 395 ALA A C 1
ATOM 3026 O O . ALA A 1 395 ? 13.274 -15.363 -38.600 1.00 94.69 395 ALA A O 1
ATOM 3027 N N . VAL A 1 396 ? 11.990 -13.544 -38.894 1.00 95.06 396 VAL A N 1
ATOM 3028 C CA . VAL A 1 396 ? 13.095 -12.572 -38.828 1.00 95.06 396 VAL A CA 1
ATOM 3029 C C . VAL A 1 396 ? 13.756 -12.579 -37.452 1.00 95.06 396 VAL A C 1
ATOM 3031 O O . VAL A 1 396 ? 14.983 -12.575 -37.366 1.00 95.06 396 VAL A O 1
ATOM 3034 N N . VAL A 1 397 ? 12.953 -12.591 -36.388 1.00 96.19 397 VAL A N 1
ATOM 3035 C CA . VAL A 1 397 ? 13.429 -12.596 -35.002 1.00 96.19 397 VAL A CA 1
ATOM 3036 C C . VAL A 1 397 ? 14.250 -13.854 -34.719 1.00 96.19 397 VAL A C 1
ATOM 3038 O O . VAL A 1 397 ? 15.362 -13.729 -34.211 1.00 96.19 397 VAL A O 1
ATOM 3041 N N . LEU A 1 398 ? 13.770 -15.038 -35.124 1.00 94.69 398 LEU A N 1
ATOM 3042 C CA . LEU A 1 398 ? 14.506 -16.301 -34.966 1.00 94.69 398 LEU A CA 1
ATOM 3043 C C . LEU A 1 398 ? 15.838 -16.294 -35.724 1.00 94.69 398 LEU A C 1
ATOM 3045 O O . LEU A 1 398 ? 16.868 -16.646 -35.154 1.00 94.69 398 LEU A O 1
ATOM 3049 N N . ALA A 1 399 ? 15.846 -15.832 -36.977 1.00 93.19 399 ALA A N 1
ATOM 3050 C CA . ALA A 1 399 ? 17.080 -15.706 -37.756 1.00 93.19 399 ALA A CA 1
ATOM 3051 C C . ALA A 1 399 ? 18.063 -14.695 -37.134 1.00 93.19 399 ALA A C 1
ATOM 3053 O O . ALA A 1 399 ? 19.277 -14.891 -37.167 1.00 93.19 399 ALA A O 1
ATOM 3054 N N . GLY A 1 400 ? 17.540 -13.621 -36.536 1.00 92.75 400 GLY A N 1
ATOM 3055 C CA . GLY A 1 400 ? 18.318 -12.578 -35.874 1.00 92.75 400 GLY A CA 1
ATOM 3056 C C . GLY A 1 400 ? 19.001 -13.017 -34.574 1.00 92.75 400 GLY A C 1
ATOM 3057 O O . GLY A 1 400 ? 19.935 -12.347 -34.131 1.00 92.75 400 GLY A O 1
ATOM 3058 N N . LEU A 1 401 ? 18.609 -14.153 -33.985 1.00 93.06 401 LEU A N 1
ATOM 3059 C CA . LEU A 1 401 ? 19.315 -14.744 -32.838 1.00 93.06 401 LEU A CA 1
ATOM 3060 C C . LEU A 1 401 ? 20.735 -15.196 -33.199 1.00 93.06 401 LEU A C 1
ATOM 3062 O O . LEU A 1 401 ? 21.588 -15.276 -32.322 1.00 93.06 401 LEU A O 1
ATOM 3066 N N . SER A 1 402 ? 21.000 -15.447 -34.481 1.00 93.31 402 SER A N 1
ATOM 3067 C CA . SER A 1 402 ? 22.297 -15.888 -35.005 1.00 93.31 402 SER A CA 1
ATOM 3068 C C . SER A 1 402 ? 23.107 -14.756 -35.654 1.00 93.31 402 SER A C 1
ATOM 3070 O O . SER A 1 402 ? 24.079 -15.029 -36.355 1.00 93.31 402 SER A O 1
ATOM 3072 N N . ASP A 1 403 ? 22.712 -13.489 -35.474 1.00 92.88 403 ASP A N 1
ATOM 3073 C CA . ASP A 1 403 ? 23.384 -12.348 -36.111 1.00 92.88 403 ASP A CA 1
ATOM 3074 C C . ASP A 1 403 ? 24.840 -12.197 -35.649 1.00 92.88 403 ASP A C 1
ATOM 3076 O O . ASP A 1 403 ? 25.149 -12.452 -34.490 1.00 92.88 403 ASP A O 1
ATOM 3080 N N . SER A 1 404 ? 25.744 -11.722 -36.508 1.00 89.69 404 SER A N 1
ATOM 3081 C CA . SER A 1 404 ? 27.140 -11.473 -36.121 1.00 89.69 404 SER A CA 1
ATOM 3082 C C . SER A 1 404 ? 27.282 -10.341 -35.092 1.00 89.69 404 SER A C 1
ATOM 3084 O O . SER A 1 404 ? 28.166 -10.392 -34.237 1.00 89.69 404 SER A O 1
ATOM 3086 N N . GLU A 1 405 ? 26.401 -9.334 -35.123 1.00 89.00 405 GLU A N 1
ATOM 3087 C CA . GLU A 1 405 ? 26.421 -8.200 -34.192 1.00 89.00 405 GLU A CA 1
ATOM 3088 C C . GLU A 1 405 ? 25.719 -8.555 -32.869 1.00 89.00 405 GLU A C 1
ATOM 3090 O O . GLU A 1 405 ? 24.504 -8.770 -32.820 1.00 89.00 405 GLU A O 1
ATOM 3095 N N . SER A 1 406 ? 26.464 -8.547 -31.758 1.00 86.69 406 SER A N 1
ATOM 3096 C CA . SER A 1 406 ? 25.954 -8.946 -30.434 1.00 86.69 406 SER A CA 1
ATOM 3097 C C . SER A 1 406 ? 24.746 -8.127 -29.974 1.00 86.69 406 SER A C 1
ATOM 3099 O O . SER A 1 406 ? 23.782 -8.690 -29.459 1.00 86.69 406 SER A O 1
ATOM 3101 N N . ARG A 1 407 ? 24.745 -6.811 -30.214 1.00 88.19 407 ARG A N 1
ATOM 3102 C CA . ARG A 1 407 ? 23.635 -5.915 -29.841 1.00 88.19 407 ARG A CA 1
ATOM 3103 C C . ARG A 1 407 ? 22.346 -6.212 -30.611 1.00 88.19 407 ARG A C 1
ATOM 3105 O O . ARG A 1 407 ? 21.261 -6.069 -30.052 1.00 88.19 407 ARG A O 1
ATOM 3112 N N . ILE A 1 408 ? 22.450 -6.655 -31.868 1.00 90.75 408 ILE A N 1
ATOM 3113 C CA . ILE A 1 408 ? 21.287 -7.098 -32.649 1.00 90.75 408 ILE A CA 1
ATOM 3114 C C . ILE A 1 408 ? 20.758 -8.411 -32.077 1.00 90.75 408 ILE A C 1
ATOM 3116 O O . ILE A 1 408 ? 19.561 -8.489 -31.812 1.00 90.75 408 ILE A O 1
ATOM 3120 N N . ARG A 1 409 ? 21.632 -9.390 -31.788 1.00 91.31 409 ARG A N 1
ATOM 3121 C CA . ARG A 1 409 ? 21.221 -10.648 -31.133 1.00 91.31 409 ARG A CA 1
ATOM 3122 C C . ARG A 1 409 ? 20.473 -10.394 -29.825 1.00 91.31 409 ARG A C 1
ATOM 3124 O O . ARG A 1 409 ? 19.431 -10.994 -29.592 1.00 91.31 409 ARG A O 1
ATOM 3131 N N . VAL A 1 410 ? 20.974 -9.478 -28.993 1.00 89.56 410 VAL A N 1
ATOM 3132 C CA . VAL A 1 410 ? 20.352 -9.099 -27.713 1.00 89.56 410 VAL A CA 1
ATOM 3133 C C . VAL A 1 410 ? 18.950 -8.518 -27.908 1.00 89.56 410 VAL A C 1
ATOM 3135 O O . VAL A 1 410 ? 18.019 -8.918 -27.208 1.00 89.56 410 VAL A O 1
ATOM 3138 N N . LEU A 1 411 ? 18.772 -7.606 -28.868 1.00 91.56 411 LEU A N 1
ATOM 3139 C CA . LEU A 1 411 ? 17.459 -7.028 -29.162 1.00 91.56 411 LEU A CA 1
ATOM 3140 C C . LEU A 1 411 ? 16.495 -8.058 -29.755 1.00 91.56 411 LEU A C 1
ATOM 3142 O O . LEU A 1 411 ? 15.331 -8.072 -29.369 1.00 91.56 411 LEU A O 1
ATOM 3146 N N . MET A 1 412 ? 16.968 -8.929 -30.648 1.00 94.75 412 MET A N 1
ATOM 3147 C CA . MET A 1 412 ? 16.153 -9.999 -31.230 1.00 94.75 412 MET A CA 1
ATOM 3148 C C . MET A 1 412 ? 15.711 -11.001 -30.168 1.00 94.75 412 MET A C 1
ATOM 3150 O O . MET A 1 412 ? 14.536 -11.351 -30.131 1.00 94.75 412 MET A O 1
ATOM 3154 N N . ALA A 1 413 ? 16.600 -11.376 -29.247 1.00 91.44 413 ALA A N 1
ATOM 3155 C CA . ALA A 1 413 ? 16.242 -12.202 -28.101 1.00 91.44 413 ALA A CA 1
ATOM 3156 C C . ALA A 1 413 ? 15.162 -11.531 -27.240 1.00 91.44 413 ALA A C 1
ATOM 3158 O O . ALA A 1 413 ? 14.148 -12.153 -26.959 1.00 91.44 413 ALA A O 1
ATOM 3159 N N . ALA A 1 414 ? 15.310 -10.241 -26.916 1.00 91.25 414 ALA A N 1
ATOM 3160 C CA . ALA A 1 414 ? 14.306 -9.505 -26.145 1.00 91.25 414 ALA A CA 1
ATOM 3161 C C . ALA A 1 414 ? 12.943 -9.400 -26.860 1.00 91.25 414 ALA A C 1
ATOM 3163 O O . ALA A 1 414 ? 11.899 -9.415 -26.210 1.00 91.25 414 ALA A O 1
ATOM 3164 N N . ILE A 1 415 ? 12.935 -9.286 -28.194 1.00 94.62 415 ILE A N 1
ATOM 3165 C CA . ILE A 1 415 ? 11.700 -9.329 -28.989 1.00 94.62 415 ILE A CA 1
ATOM 3166 C C . ILE A 1 415 ? 11.088 -10.733 -28.936 1.00 94.62 415 ILE A C 1
ATOM 3168 O O . ILE A 1 415 ? 9.885 -10.843 -28.718 1.00 94.62 415 ILE A O 1
ATOM 3172 N N . ALA A 1 416 ? 11.895 -11.787 -29.099 1.00 93.75 416 ALA A N 1
ATOM 3173 C CA . ALA A 1 416 ? 11.441 -13.177 -29.033 1.00 93.75 416 ALA A CA 1
ATOM 3174 C C . ALA A 1 416 ? 10.781 -13.483 -27.685 1.00 93.75 416 ALA A C 1
ATOM 3176 O O . ALA A 1 416 ? 9.650 -13.959 -27.672 1.00 93.75 416 ALA A O 1
ATOM 3177 N N . THR A 1 417 ? 11.435 -13.118 -26.578 1.00 90.62 417 THR A N 1
ATOM 3178 C CA . THR A 1 417 ? 10.877 -13.193 -25.221 1.00 90.62 417 THR A CA 1
ATOM 3179 C C . THR A 1 417 ? 9.533 -12.484 -25.144 1.00 90.62 417 THR A C 1
ATOM 3181 O O . THR A 1 417 ? 8.541 -13.062 -24.724 1.00 90.62 417 THR A O 1
ATOM 3184 N N . LYS A 1 418 ? 9.456 -11.229 -25.607 1.00 90.62 418 LYS A N 1
ATOM 3185 C CA . LYS A 1 418 ? 8.214 -10.458 -25.494 1.00 90.62 418 LYS A CA 1
ATOM 3186 C C . LYS A 1 418 ? 7.065 -11.079 -26.292 1.00 90.62 418 LYS A C 1
ATOM 3188 O O . LYS A 1 418 ? 5.930 -10.994 -25.845 1.00 90.62 418 LYS A O 1
ATOM 3193 N N . ILE A 1 419 ? 7.344 -11.678 -27.451 1.00 92.31 419 ILE A N 1
ATOM 3194 C CA . ILE A 1 419 ? 6.339 -12.414 -28.232 1.00 92.31 419 ILE A CA 1
ATOM 3195 C C . ILE A 1 419 ? 5.931 -13.698 -27.498 1.00 92.31 419 ILE A C 1
ATOM 3197 O O . ILE A 1 419 ? 4.737 -13.968 -27.401 1.00 92.31 419 ILE A O 1
ATOM 3201 N N . ALA A 1 420 ? 6.897 -14.461 -26.975 1.00 88.25 420 ALA A N 1
ATOM 3202 C CA . ALA A 1 420 ? 6.647 -15.706 -26.251 1.00 88.25 420 ALA A CA 1
ATOM 3203 C C . ALA A 1 420 ? 5.735 -15.482 -25.038 1.00 88.25 420 ALA A C 1
ATOM 3205 O O . ALA A 1 420 ? 4.733 -16.171 -24.917 1.00 88.25 420 ALA A O 1
ATOM 3206 N N . ASN A 1 421 ? 5.985 -14.446 -24.235 1.00 86.56 421 ASN A N 1
ATOM 3207 C CA . ASN A 1 421 ? 5.168 -14.139 -23.056 1.00 86.56 421 ASN A CA 1
ATOM 3208 C C . ASN A 1 421 ? 3.739 -13.669 -23.402 1.00 86.56 421 ASN A C 1
ATOM 3210 O O . ASN A 1 421 ? 2.885 -13.638 -22.526 1.00 86.56 421 ASN A O 1
ATOM 3214 N N . ILE A 1 422 ? 3.473 -13.247 -24.648 1.00 88.31 422 ILE A N 1
ATOM 3215 C CA . ILE A 1 422 ? 2.132 -12.819 -25.091 1.00 88.31 422 ILE A CA 1
ATOM 3216 C C . ILE A 1 422 ? 1.353 -13.978 -25.730 1.00 88.31 422 ILE A C 1
ATOM 3218 O O . ILE A 1 422 ? 0.129 -14.030 -25.622 1.00 88.31 422 ILE A O 1
ATOM 3222 N N . GLU A 1 423 ? 2.029 -14.861 -26.470 1.00 85.44 423 GLU A N 1
ATOM 3223 C CA . GLU A 1 423 ? 1.377 -15.917 -27.257 1.00 85.44 423 GLU A CA 1
ATOM 3224 C C . GLU A 1 423 ? 1.539 -17.335 -26.677 1.00 85.44 423 GLU A C 1
ATOM 3226 O O . GLU A 1 423 ? 0.847 -18.237 -27.143 1.00 85.44 423 GLU A O 1
ATOM 3231 N N . ASP A 1 424 ? 2.379 -17.529 -25.658 1.00 76.19 424 ASP A N 1
ATOM 3232 C CA . ASP A 1 424 ? 2.839 -18.820 -25.123 1.00 76.19 424 ASP A CA 1
ATOM 3233 C C . ASP A 1 424 ? 3.602 -19.706 -26.128 1.00 76.19 424 ASP A C 1
ATOM 3235 O O . ASP A 1 424 ? 3.531 -19.554 -27.355 1.00 76.19 424 ASP A O 1
ATOM 3239 N N . LEU A 1 425 ? 4.349 -20.682 -25.595 1.00 75.75 425 LEU A N 1
ATOM 3240 C CA . LEU A 1 425 ? 5.107 -21.669 -26.380 1.00 75.75 425 LEU A CA 1
ATOM 3241 C C . LEU A 1 425 ? 4.204 -22.538 -27.271 1.00 75.75 425 LEU A C 1
ATOM 3243 O O . LEU A 1 425 ? 4.614 -22.929 -28.364 1.00 75.75 425 LEU A O 1
ATOM 3247 N N . GLU A 1 426 ? 2.966 -22.804 -26.847 1.00 77.56 426 GLU A N 1
ATOM 3248 C CA . GLU A 1 426 ? 2.008 -23.615 -27.611 1.00 77.56 426 GLU A CA 1
ATOM 3249 C C . GLU A 1 426 ? 1.585 -22.940 -28.922 1.00 77.56 426 GLU A C 1
ATOM 3251 O O . GLU A 1 426 ? 1.441 -23.608 -29.949 1.00 77.56 426 GLU A O 1
ATOM 3256 N N . SER A 1 427 ? 1.440 -21.610 -28.922 1.00 81.88 427 SER A N 1
ATOM 3257 C CA . SER A 1 427 ? 1.080 -20.845 -30.125 1.00 81.88 427 SER A CA 1
ATOM 3258 C C . SER A 1 427 ? 2.291 -20.497 -30.997 1.00 81.88 427 SER A C 1
ATOM 3260 O O . SER A 1 427 ? 2.129 -19.948 -32.094 1.00 81.88 427 SER A O 1
ATOM 3262 N N . TRP A 1 428 ? 3.512 -20.787 -30.534 1.00 88.56 428 TRP A N 1
ATOM 3263 C CA . TRP A 1 428 ? 4.748 -20.586 -31.290 1.00 88.56 428 TRP A CA 1
ATOM 3264 C C . TRP A 1 428 ? 5.721 -21.778 -31.168 1.00 88.56 428 TRP A C 1
ATOM 3266 O O . TRP A 1 428 ? 6.846 -21.629 -30.681 1.00 88.56 428 TRP A O 1
ATOM 3276 N N . PRO A 1 429 ? 5.336 -22.967 -31.668 1.00 82.25 429 PRO A N 1
ATOM 3277 C CA . PRO A 1 429 ? 6.110 -24.199 -31.493 1.00 82.25 429 PRO A CA 1
ATOM 3278 C C . PRO A 1 429 ? 7.481 -24.170 -32.191 1.00 82.25 429 PRO A C 1
ATOM 3280 O O . PRO A 1 429 ? 8.412 -24.872 -31.781 1.00 82.25 429 PRO A O 1
ATOM 3283 N N . GLU A 1 430 ? 7.653 -23.349 -33.237 1.00 87.88 430 GLU A N 1
ATOM 3284 C CA . GLU A 1 430 ? 8.948 -23.225 -33.916 1.00 87.88 430 GLU A CA 1
ATOM 3285 C C . GLU A 1 430 ? 10.024 -22.575 -33.035 1.00 87.88 430 GLU A C 1
ATOM 3287 O O . GLU A 1 430 ? 11.212 -22.791 -33.287 1.00 87.88 430 GLU A O 1
ATOM 3292 N N . LEU A 1 431 ? 9.639 -21.813 -32.001 1.00 89.81 431 LEU A N 1
ATOM 3293 C CA . LEU A 1 431 ? 10.577 -21.125 -31.115 1.00 89.81 431 LEU A CA 1
ATOM 3294 C C . LEU A 1 431 ? 11.504 -22.122 -30.416 1.00 89.81 431 LEU A C 1
ATOM 3296 O O . LEU A 1 431 ? 12.716 -22.066 -30.613 1.00 89.81 431 LEU A O 1
ATOM 3300 N N . PHE A 1 432 ? 10.949 -23.073 -29.659 1.00 86.94 432 PHE A N 1
ATOM 3301 C CA . PHE A 1 432 ? 11.751 -24.048 -28.914 1.00 86.94 432 PHE A CA 1
ATOM 3302 C C . PHE A 1 432 ? 12.627 -24.894 -29.849 1.00 86.94 432 PHE A C 1
ATOM 3304 O O . PHE A 1 432 ? 13.823 -25.059 -29.611 1.00 86.94 432 PHE A O 1
ATOM 3311 N N . THR A 1 433 ? 12.063 -25.341 -30.975 1.00 88.56 433 THR A N 1
ATOM 3312 C CA . THR A 1 433 ? 12.793 -26.125 -31.984 1.00 88.56 433 THR A CA 1
ATOM 3313 C C . THR A 1 433 ? 13.991 -25.350 -32.548 1.00 88.56 433 THR A C 1
ATOM 3315 O O . THR A 1 433 ? 15.091 -25.894 -32.658 1.00 88.56 433 THR A O 1
ATOM 3318 N N . SER A 1 434 ? 13.812 -24.062 -32.862 1.00 91.44 434 SER A N 1
ATOM 3319 C CA . SER A 1 434 ? 14.891 -23.203 -33.362 1.00 91.44 434 SER A CA 1
ATOM 3320 C C . SER A 1 434 ? 15.960 -22.930 -32.305 1.00 91.44 434 SER A C 1
ATOM 3322 O O . SER A 1 434 ? 17.141 -22.847 -32.644 1.00 91.44 434 SER A O 1
ATOM 3324 N N . LEU A 1 435 ? 15.573 -22.774 -31.038 1.00 92.12 435 LEU A N 1
ATOM 3325 C CA . LEU A 1 435 ? 16.514 -22.547 -29.941 1.00 92.12 435 LEU A CA 1
ATOM 3326 C C . LEU A 1 435 ? 17.388 -23.778 -29.701 1.00 92.12 435 LEU A C 1
ATOM 3328 O O . LEU A 1 435 ? 18.608 -23.640 -29.629 1.00 92.12 435 LEU A O 1
ATOM 3332 N N . MET A 1 436 ? 16.797 -24.974 -29.681 1.00 90.75 436 MET A N 1
ATOM 3333 C CA . MET A 1 436 ? 17.550 -26.224 -29.537 1.00 90.75 436 MET A CA 1
ATOM 3334 C C . MET A 1 436 ? 18.523 -26.451 -30.699 1.00 90.75 436 MET A C 1
ATOM 3336 O O . MET A 1 436 ? 19.681 -26.796 -30.467 1.00 90.75 436 MET A O 1
ATOM 3340 N N . ALA A 1 437 ? 18.103 -26.177 -31.939 1.00 92.00 437 ALA A N 1
ATOM 3341 C CA . ALA A 1 437 ? 18.989 -26.254 -33.103 1.00 92.00 437 ALA A CA 1
ATOM 3342 C C . ALA A 1 437 ? 20.175 -25.274 -33.002 1.00 92.00 437 ALA A C 1
ATOM 3344 O O . ALA A 1 437 ? 21.301 -25.613 -33.366 1.00 92.00 437 ALA A O 1
ATOM 3345 N N . ASN A 1 438 ? 19.943 -24.071 -32.469 1.00 92.56 438 ASN A N 1
ATOM 3346 C CA . ASN A 1 438 ? 20.995 -23.081 -32.250 1.00 92.56 438 ASN A CA 1
ATOM 3347 C C . ASN A 1 438 ? 21.978 -23.501 -31.145 1.00 92.56 438 ASN A C 1
ATOM 3349 O O . ASN A 1 438 ? 23.182 -23.302 -31.324 1.00 92.56 438 ASN A O 1
ATOM 3353 N N . LEU A 1 439 ? 21.508 -24.122 -30.055 1.00 91.50 439 LEU A N 1
ATOM 3354 C CA . LEU A 1 439 ? 22.383 -24.685 -29.014 1.00 91.50 439 LEU A CA 1
ATOM 3355 C C . LEU A 1 439 ? 23.291 -25.795 -29.570 1.00 91.50 439 LEU A C 1
ATOM 3357 O O . LEU A 1 439 ? 24.479 -25.832 -29.262 1.00 91.50 439 LEU A O 1
ATOM 3361 N N . GLN A 1 440 ? 22.757 -26.633 -30.461 1.00 90.88 440 GLN A N 1
ATOM 3362 C CA . GLN A 1 440 ? 23.469 -27.754 -31.090 1.00 90.88 440 GLN A CA 1
ATOM 3363 C C . GLN A 1 440 ? 24.376 -27.352 -32.265 1.00 90.88 440 GLN A C 1
ATOM 3365 O O . GLN A 1 440 ? 25.085 -28.188 -32.822 1.00 90.88 440 GLN A O 1
ATOM 3370 N N . SER A 1 441 ? 24.363 -26.081 -32.673 1.00 87.62 441 SER A N 1
ATOM 3371 C CA . SER A 1 441 ? 25.060 -25.624 -33.883 1.00 87.62 441 SER A CA 1
ATOM 3372 C C . SER A 1 441 ? 26.590 -25.582 -33.761 1.00 87.62 441 SER A C 1
ATOM 3374 O O . SER A 1 441 ? 27.284 -25.544 -34.777 1.00 87.62 441 SER A O 1
ATOM 3376 N N . GLY A 1 442 ? 27.122 -25.536 -32.533 1.00 79.94 442 GLY A N 1
ATOM 3377 C CA . GLY A 1 442 ? 28.548 -25.338 -32.246 1.00 79.94 442 GLY A CA 1
ATOM 3378 C C . GLY A 1 442 ? 29.069 -23.910 -32.481 1.00 79.94 442 GLY A C 1
ATOM 3379 O O . GLY A 1 442 ? 30.233 -23.640 -32.189 1.00 79.94 442 GLY A O 1
ATOM 3380 N N . GLY A 1 443 ? 28.239 -22.989 -32.986 1.00 87.56 443 GLY A N 1
ATOM 3381 C CA . GLY A 1 443 ? 28.597 -21.585 -33.202 1.00 87.56 443 GLY A CA 1
ATOM 3382 C C . GLY A 1 443 ? 28.338 -20.718 -31.966 1.00 87.56 443 GLY A C 1
ATOM 3383 O O . GLY A 1 443 ? 27.257 -20.765 -31.377 1.00 87.56 443 GLY A O 1
ATOM 3384 N N . ALA A 1 444 ? 29.323 -19.911 -31.564 1.00 86.62 444 ALA A N 1
ATOM 3385 C CA . ALA A 1 444 ? 29.271 -19.114 -30.334 1.00 86.62 444 ALA A CA 1
ATOM 3386 C C . ALA A 1 444 ? 28.129 -18.076 -30.341 1.00 86.62 444 ALA A C 1
ATOM 3388 O O . ALA A 1 444 ? 27.516 -17.787 -29.314 1.00 86.62 444 ALA A O 1
ATOM 3389 N N . GLU A 1 445 ? 27.821 -17.523 -31.506 1.00 88.25 445 GLU A N 1
ATOM 3390 C CA . GLU A 1 445 ? 26.841 -16.475 -31.753 1.00 88.25 445 GLU A CA 1
ATOM 3391 C C . GLU A 1 445 ? 25.418 -17.028 -31.670 1.00 88.25 445 GLU A C 1
ATOM 3393 O O . GLU A 1 445 ? 24.576 -16.449 -30.979 1.00 88.25 445 GLU A O 1
ATOM 3398 N N . GLN A 1 446 ? 25.178 -18.173 -32.314 1.00 91.19 446 GLN A N 1
ATOM 3399 C CA . GLN A 1 446 ? 23.925 -18.924 -32.264 1.00 91.19 446 GLN A CA 1
ATOM 3400 C C . GLN A 1 446 ? 23.611 -19.364 -30.833 1.00 91.19 446 GLN A C 1
ATOM 3402 O O . GLN A 1 446 ? 22.504 -19.127 -30.348 1.00 91.19 446 GLN A O 1
ATOM 3407 N N . ILE A 1 447 ? 24.597 -19.953 -30.148 1.00 92.19 447 ILE A N 1
ATOM 3408 C CA . ILE A 1 447 ? 24.463 -20.404 -28.758 1.00 92.19 447 ILE A CA 1
ATOM 3409 C C . ILE A 1 447 ? 24.149 -19.216 -27.847 1.00 92.19 447 ILE A C 1
ATOM 3411 O O . ILE A 1 447 ? 23.211 -19.276 -27.054 1.00 92.19 447 ILE A O 1
ATOM 3415 N N . HIS A 1 448 ? 24.876 -18.106 -27.993 1.00 87.88 448 HIS A N 1
ATOM 3416 C CA . HIS A 1 448 ? 24.637 -16.897 -27.209 1.00 87.88 448 HIS A CA 1
ATOM 3417 C C . HIS A 1 448 ? 23.206 -16.362 -27.382 1.00 87.88 448 HIS A C 1
ATOM 3419 O O . HIS A 1 448 ? 22.558 -16.004 -26.398 1.00 87.88 448 HIS A O 1
ATOM 3425 N N . GLY A 1 449 ? 22.709 -16.271 -28.621 1.00 88.19 449 GLY A N 1
ATOM 3426 C CA . GLY A 1 449 ? 21.337 -15.831 -28.891 1.00 88.19 449 GLY A CA 1
ATOM 3427 C C . GLY A 1 449 ? 20.291 -16.771 -28.292 1.00 88.19 449 GLY A C 1
ATOM 3428 O O . GLY A 1 449 ? 19.335 -16.305 -27.675 1.00 88.19 449 GLY A O 1
ATOM 3429 N N . ALA A 1 450 ? 20.503 -18.083 -28.418 1.00 92.69 450 ALA A N 1
ATOM 3430 C CA . ALA A 1 450 ? 19.583 -19.091 -27.904 1.00 92.69 450 ALA A CA 1
ATOM 3431 C C . ALA A 1 450 ? 19.514 -19.112 -26.372 1.00 92.69 450 ALA A C 1
ATOM 3433 O O . ALA A 1 450 ? 18.420 -19.020 -25.817 1.00 92.69 450 ALA A O 1
ATOM 3434 N N . LEU A 1 451 ? 20.662 -19.148 -25.684 1.00 90.88 451 LEU A N 1
ATOM 3435 C CA . LEU A 1 451 ? 20.714 -19.137 -24.217 1.00 90.88 451 LEU A CA 1
ATOM 3436 C C . LEU A 1 451 ? 20.034 -17.899 -23.621 1.00 90.88 451 LEU A C 1
ATOM 3438 O O . LEU A 1 451 ? 19.425 -17.989 -22.559 1.00 90.88 451 LEU A O 1
ATOM 3442 N N . ARG A 1 452 ? 20.096 -16.749 -24.305 1.00 87.75 452 ARG A N 1
ATOM 3443 C CA . ARG A 1 452 ? 19.442 -15.518 -23.843 1.00 87.75 452 ARG A CA 1
ATOM 3444 C C . ARG A 1 452 ? 17.919 -15.617 -23.873 1.00 87.75 452 ARG A C 1
ATOM 3446 O O . ARG A 1 452 ? 17.273 -15.171 -22.933 1.00 87.75 452 ARG A O 1
ATOM 3453 N N . VAL A 1 453 ? 17.350 -16.200 -24.928 1.00 89.69 453 VAL A N 1
ATOM 3454 C CA . VAL A 1 453 ? 15.897 -16.424 -24.993 1.00 89.69 453 VAL A CA 1
ATOM 3455 C C . VAL A 1 453 ? 15.488 -17.487 -23.977 1.00 89.69 453 VAL A C 1
ATOM 3457 O O . VAL A 1 453 ? 14.526 -17.282 -23.248 1.00 89.69 453 VAL A O 1
ATOM 3460 N N . ILE A 1 454 ? 16.252 -18.573 -23.856 1.00 90.06 454 ILE A N 1
ATOM 3461 C CA . ILE A 1 454 ? 15.987 -19.638 -22.877 1.00 90.06 454 ILE A CA 1
ATOM 3462 C C . ILE A 1 454 ? 15.958 -19.093 -21.453 1.00 90.06 454 ILE A C 1
ATOM 3464 O O . ILE A 1 454 ? 14.981 -19.297 -20.744 1.00 90.06 454 ILE A O 1
ATOM 3468 N N . SER A 1 455 ? 16.958 -18.300 -21.073 1.00 86.88 455 SER A N 1
ATOM 3469 C CA . SER A 1 455 ? 17.004 -17.640 -19.765 1.00 86.88 455 SER A CA 1
ATOM 3470 C C . SER A 1 455 ? 15.750 -16.809 -19.458 1.00 86.88 455 SER A C 1
ATOM 3472 O O . SER A 1 455 ? 15.438 -16.590 -18.297 1.00 86.88 455 SER A O 1
ATOM 3474 N N . SER A 1 456 ? 15.012 -16.347 -20.467 1.00 81.81 456 SER A N 1
ATOM 3475 C CA . SER A 1 456 ? 13.824 -15.522 -20.251 1.00 81.81 456 SER A CA 1
ATOM 3476 C C . SER A 1 456 ? 12.500 -16.275 -20.126 1.00 81.81 456 SER A C 1
ATOM 3478 O O . SER A 1 456 ? 11.582 -15.694 -19.570 1.00 81.81 456 SER A O 1
ATOM 3480 N N . PHE A 1 457 ? 12.390 -17.511 -20.630 1.00 80.00 457 PHE A N 1
ATOM 3481 C CA . PHE A 1 457 ? 11.142 -18.290 -20.539 1.00 80.00 457 PHE A CA 1
ATOM 3482 C C . PHE A 1 457 ? 11.260 -19.520 -19.641 1.00 80.00 457 PHE A C 1
ATOM 3484 O O . PHE A 1 457 ? 10.245 -20.146 -19.368 1.00 80.00 457 PHE A O 1
ATOM 3491 N N . VAL A 1 458 ? 12.469 -19.908 -19.206 1.00 83.25 458 VAL A N 1
ATOM 3492 C CA . VAL A 1 458 ? 12.643 -21.064 -18.307 1.00 83.25 458 VAL A CA 1
ATOM 3493 C C . VAL A 1 458 ? 11.785 -20.916 -17.051 1.00 83.25 458 VAL A C 1
ATOM 3495 O O . VAL A 1 458 ? 11.127 -21.880 -16.681 1.00 83.25 458 VAL A O 1
ATOM 3498 N N . ASP A 1 459 ? 11.713 -19.701 -16.502 1.00 78.38 459 ASP A N 1
ATOM 3499 C CA . ASP A 1 459 ? 10.902 -19.365 -15.325 1.00 78.38 459 ASP A CA 1
ATOM 3500 C C . ASP A 1 459 ? 9.380 -19.488 -15.589 1.00 78.38 459 ASP A C 1
ATOM 3502 O O . ASP A 1 459 ? 8.604 -19.686 -14.659 1.00 78.38 459 ASP A O 1
ATOM 3506 N N . ASP A 1 460 ? 8.957 -19.423 -16.859 1.00 75.69 460 ASP A N 1
ATOM 3507 C CA . ASP A 1 460 ? 7.559 -19.515 -17.307 1.00 75.69 460 ASP A CA 1
ATOM 3508 C C . ASP A 1 460 ? 7.167 -20.948 -17.741 1.00 75.69 460 ASP A C 1
ATOM 3510 O O . ASP A 1 460 ? 6.056 -21.184 -18.227 1.00 75.69 460 ASP A O 1
ATOM 3514 N N . ILE A 1 461 ? 8.064 -21.935 -17.606 1.00 81.94 461 ILE A N 1
ATOM 3515 C CA . ILE A 1 461 ? 7.757 -23.331 -17.945 1.00 81.94 461 ILE A CA 1
ATOM 3516 C C . ILE A 1 461 ? 6.752 -23.887 -16.930 1.00 81.94 461 ILE A C 1
ATOM 3518 O O . ILE A 1 461 ? 7.049 -24.027 -15.746 1.00 81.94 461 ILE A O 1
ATOM 3522 N N . SER A 1 462 ? 5.572 -24.282 -17.411 1.00 78.69 462 SER A N 1
ATOM 3523 C CA . SER A 1 462 ? 4.562 -24.930 -16.564 1.00 78.69 462 SER A CA 1
ATOM 3524 C C . SER A 1 462 ? 5.005 -26.312 -16.063 1.00 78.69 462 SER A C 1
ATOM 3526 O O . SER A 1 462 ? 5.768 -27.017 -16.728 1.00 78.69 462 SER A O 1
ATOM 3528 N N . GLU A 1 463 ? 4.420 -26.765 -14.951 1.00 79.75 463 GLU A N 1
ATOM 3529 C CA . GLU A 1 463 ? 4.617 -28.113 -14.383 1.00 79.75 463 GLU A CA 1
ATOM 3530 C C . GLU A 1 463 ? 4.426 -29.229 -15.426 1.00 79.75 463 GLU A C 1
ATOM 3532 O O . GLU A 1 463 ? 5.193 -30.191 -15.490 1.00 79.75 463 GLU A O 1
ATOM 3537 N N . THR A 1 464 ? 3.440 -29.069 -16.314 1.00 79.19 464 THR A N 1
ATOM 3538 C CA . THR A 1 464 ? 3.146 -30.046 -17.375 1.00 79.19 464 THR A CA 1
ATOM 3539 C C . THR A 1 464 ? 4.206 -30.080 -18.481 1.00 79.19 464 THR A C 1
ATOM 3541 O O . THR A 1 464 ? 4.479 -31.139 -19.052 1.00 79.19 464 THR A O 1
ATOM 3544 N N . GLN A 1 465 ? 4.831 -28.938 -18.778 1.00 82.44 465 GLN A N 1
ATOM 3545 C CA . GLN A 1 465 ? 5.855 -28.801 -19.817 1.00 82.44 465 GLN A CA 1
ATOM 3546 C C . GLN A 1 465 ? 7.252 -29.153 -19.296 1.00 82.44 465 GLN A C 1
ATOM 3548 O O . GLN A 1 465 ? 8.097 -29.618 -20.067 1.00 82.44 465 GLN A O 1
ATOM 3553 N N . PHE A 1 466 ? 7.486 -28.999 -17.991 1.00 86.62 466 PHE A N 1
ATOM 3554 C CA . PHE A 1 466 ? 8.767 -29.258 -17.339 1.00 86.62 466 PHE A CA 1
ATOM 3555 C C . PHE A 1 466 ? 9.317 -30.650 -17.672 1.00 86.62 466 PHE A C 1
ATOM 3557 O O . PHE A 1 466 ? 10.443 -30.780 -18.153 1.00 86.62 466 PHE A O 1
ATOM 3564 N N . SER A 1 467 ? 8.480 -31.684 -17.542 1.00 84.81 467 SER A N 1
ATOM 3565 C CA . SER A 1 467 ? 8.859 -33.083 -17.799 1.00 84.81 467 SER A CA 1
ATOM 3566 C C . SER A 1 467 ? 9.297 -33.354 -19.247 1.00 84.81 467 SER A C 1
ATOM 3568 O O . SER A 1 467 ? 10.042 -34.303 -19.501 1.00 84.81 467 SER A O 1
ATOM 3570 N N . GLN A 1 468 ? 8.848 -32.531 -20.202 1.00 84.56 468 GLN A N 1
ATOM 3571 C CA . GLN A 1 468 ? 9.186 -32.654 -21.624 1.00 84.56 468 GLN A CA 1
ATOM 3572 C C . GLN A 1 468 ? 10.436 -31.847 -21.991 1.00 84.56 468 GLN A C 1
ATOM 3574 O O . GLN A 1 468 ? 11.244 -32.295 -22.805 1.00 84.56 468 GLN A O 1
ATOM 3579 N N . ILE A 1 469 ? 10.606 -30.666 -21.391 1.00 87.56 469 ILE A N 1
ATOM 3580 C CA . ILE A 1 469 ? 11.698 -29.738 -21.710 1.00 87.56 469 ILE A CA 1
ATOM 3581 C C . ILE A 1 469 ? 12.989 -30.124 -20.975 1.00 87.56 469 ILE A C 1
ATOM 3583 O O . ILE A 1 469 ? 14.067 -30.109 -21.577 1.00 87.56 469 ILE A O 1
ATOM 3587 N N . ALA A 1 470 ? 12.893 -30.524 -19.705 1.00 88.12 470 ALA A N 1
ATOM 3588 C CA . ALA A 1 470 ? 14.036 -30.816 -18.841 1.00 88.12 470 ALA A CA 1
ATOM 3589 C C . ALA A 1 470 ? 15.039 -31.840 -19.415 1.00 88.12 470 ALA A C 1
ATOM 3591 O O . ALA A 1 470 ? 16.230 -31.516 -19.468 1.00 88.12 470 ALA A O 1
ATOM 3592 N N . PRO A 1 471 ? 14.619 -33.030 -19.913 1.00 88.12 471 PRO A N 1
ATOM 3593 C CA . PRO A 1 471 ? 15.555 -34.036 -20.431 1.00 88.12 471 PRO A CA 1
ATOM 3594 C C . PRO A 1 471 ? 16.341 -33.575 -21.660 1.00 88.12 471 PRO A C 1
ATOM 3596 O O . PRO A 1 471 ? 17.400 -34.121 -21.958 1.00 88.12 471 PRO A O 1
ATOM 3599 N N . VAL A 1 472 ? 15.797 -32.615 -22.409 1.00 88.81 472 VAL A N 1
ATOM 3600 C CA . VAL A 1 472 ? 16.370 -32.139 -23.671 1.00 88.81 472 VAL A CA 1
ATOM 3601 C C . VAL A 1 472 ? 17.259 -30.920 -23.433 1.00 88.81 472 VAL A C 1
ATOM 3603 O O . VAL A 1 472 ? 18.331 -30.814 -24.028 1.00 88.81 472 VAL A O 1
ATOM 3606 N N . LEU A 1 473 ? 16.837 -30.011 -22.551 1.00 90.19 473 LEU A N 1
ATOM 3607 C CA . LEU A 1 473 ? 17.538 -28.758 -22.296 1.00 90.19 473 LEU A CA 1
ATOM 3608 C C . LEU A 1 473 ? 18.754 -28.938 -21.375 1.00 90.19 473 LEU A C 1
ATOM 3610 O O . LEU A 1 473 ? 19.832 -28.437 -21.698 1.00 90.19 473 LEU A O 1
ATOM 3614 N N . LEU A 1 474 ? 18.612 -29.667 -20.261 1.00 90.69 474 LEU A N 1
ATOM 3615 C CA . LEU A 1 474 ? 19.669 -29.790 -19.246 1.00 90.69 474 LEU A CA 1
ATOM 3616 C C . LEU A 1 474 ? 20.992 -30.354 -19.794 1.00 90.69 474 LEU A C 1
ATOM 3618 O O . LEU A 1 474 ? 22.032 -29.736 -19.543 1.00 90.69 474 LEU A O 1
ATOM 3622 N N . PRO A 1 475 ? 21.006 -31.451 -20.585 1.00 91.06 475 PRO A N 1
ATOM 3623 C CA . PRO A 1 475 ? 22.258 -31.978 -21.129 1.00 91.06 475 PRO A CA 1
ATOM 3624 C C . PRO A 1 475 ? 22.953 -30.988 -22.067 1.00 91.06 475 PRO A C 1
ATOM 3626 O O . PRO A 1 475 ? 24.172 -30.856 -22.032 1.00 91.06 475 PRO A O 1
ATOM 3629 N N . GLN A 1 476 ? 22.184 -30.251 -22.873 1.00 91.75 476 GLN A N 1
ATOM 3630 C CA . GLN A 1 476 ? 22.725 -29.276 -23.824 1.00 91.75 476 GLN A CA 1
ATOM 3631 C C . GLN A 1 476 ? 23.352 -28.073 -23.115 1.00 91.75 476 GLN A C 1
ATOM 3633 O O . GLN A 1 476 ? 24.425 -27.606 -23.496 1.00 91.75 476 GLN A O 1
ATOM 3638 N N . VAL A 1 477 ? 22.715 -27.596 -22.044 1.00 93.62 477 VAL A N 1
ATOM 3639 C CA . VAL A 1 477 ? 23.259 -26.525 -21.202 1.00 93.62 477 VAL A CA 1
ATOM 3640 C C . VAL A 1 477 ? 24.556 -26.980 -20.519 1.00 93.62 477 VAL A C 1
ATOM 3642 O O . VAL A 1 477 ? 25.534 -26.228 -20.518 1.00 93.62 477 VAL A O 1
ATOM 3645 N N . TYR A 1 478 ? 24.610 -28.219 -20.015 1.00 94.25 478 TYR A N 1
ATOM 3646 C CA . TYR A 1 478 ? 25.832 -28.778 -19.430 1.00 94.25 478 TYR A CA 1
ATOM 3647 C C . TYR A 1 478 ? 26.967 -28.917 -20.455 1.00 94.25 478 TYR A C 1
ATOM 3649 O O . TYR A 1 478 ? 28.090 -28.509 -20.168 1.00 94.25 478 TYR A O 1
ATOM 3657 N N . GLU A 1 479 ? 26.695 -29.421 -21.664 1.00 93.31 479 GLU A N 1
ATOM 3658 C CA . GLU A 1 479 ? 27.699 -29.551 -22.735 1.00 93.31 479 GLU A CA 1
ATOM 3659 C C . GLU A 1 479 ? 28.342 -28.202 -23.093 1.00 93.31 479 GLU A C 1
ATOM 3661 O O . GLU A 1 479 ? 29.562 -28.114 -23.255 1.00 93.31 479 GLU A O 1
ATOM 3666 N N . ILE A 1 480 ? 27.545 -27.131 -23.162 1.00 93.50 480 ILE A N 1
ATOM 3667 C CA . ILE A 1 480 ? 28.048 -25.773 -23.418 1.00 93.50 480 ILE A CA 1
ATOM 3668 C C . ILE A 1 480 ? 28.907 -25.275 -22.250 1.00 93.50 480 ILE A C 1
ATOM 3670 O O . ILE A 1 480 ? 29.967 -24.688 -22.472 1.00 93.50 480 ILE A O 1
ATOM 3674 N N . PHE A 1 481 ? 28.480 -25.511 -21.010 1.00 93.94 481 PHE A N 1
ATOM 3675 C CA . PHE A 1 481 ? 29.237 -25.129 -19.817 1.00 93.94 481 PHE A CA 1
ATOM 3676 C C . PHE A 1 481 ? 30.564 -25.899 -19.685 1.00 93.94 481 PHE A C 1
ATOM 3678 O O . PHE A 1 481 ? 31.592 -25.303 -19.343 1.00 93.94 481 PHE A O 1
ATOM 3685 N N . ALA A 1 482 ? 30.569 -27.202 -19.966 1.00 91.62 482 ALA A N 1
ATOM 3686 C CA . ALA A 1 482 ? 31.736 -28.069 -19.821 1.00 91.62 482 ALA A CA 1
ATOM 3687 C C . ALA A 1 482 ? 32.782 -27.860 -20.931 1.00 91.62 482 ALA A C 1
ATOM 3689 O O . ALA A 1 482 ? 33.963 -28.140 -20.732 1.00 91.62 482 ALA A O 1
ATOM 3690 N N . ASN A 1 483 ? 32.379 -27.347 -22.095 1.00 90.62 483 ASN A N 1
ATOM 3691 C CA . ASN A 1 483 ? 33.275 -27.168 -23.230 1.00 90.62 483 ASN A CA 1
ATOM 3692 C C . ASN A 1 483 ? 34.175 -25.924 -23.081 1.00 90.62 483 ASN A C 1
ATOM 3694 O O . ASN A 1 483 ? 33.746 -24.781 -23.246 1.00 90.62 483 ASN A O 1
ATOM 3698 N N . GLU A 1 484 ? 35.466 -26.160 -22.834 1.00 86.44 484 GLU A N 1
ATOM 3699 C CA . GLU A 1 484 ? 36.493 -25.118 -22.684 1.00 86.44 484 GLU A CA 1
ATOM 3700 C C . GLU A 1 484 ? 36.771 -24.307 -23.962 1.00 86.44 484 GLU A C 1
ATOM 3702 O O . GLU A 1 484 ? 37.403 -23.254 -23.884 1.00 86.44 484 GLU A O 1
ATOM 3707 N N . ALA A 1 485 ? 36.295 -24.749 -25.133 1.00 87.00 485 ALA A N 1
ATOM 3708 C CA . ALA A 1 485 ? 36.427 -23.990 -26.378 1.00 87.00 485 ALA A CA 1
ATOM 3709 C C . ALA A 1 485 ? 35.541 -22.731 -26.406 1.00 87.00 485 ALA A C 1
ATOM 3711 O O . ALA A 1 485 ? 35.809 -21.809 -27.181 1.00 87.00 485 ALA A O 1
ATOM 3712 N N . PHE A 1 486 ? 34.492 -22.673 -25.577 1.00 87.12 486 PHE A N 1
ATOM 3713 C CA . PHE A 1 486 ? 33.649 -21.487 -25.448 1.00 87.12 486 PHE A CA 1
ATOM 3714 C C . PHE A 1 486 ? 34.236 -20.481 -24.457 1.00 87.12 486 PHE A C 1
ATOM 3716 O O . PHE A 1 486 ? 34.850 -20.834 -23.450 1.00 87.12 486 PHE A O 1
ATOM 3723 N N . ASN A 1 487 ? 34.006 -19.193 -24.723 1.00 82.81 487 ASN A N 1
ATOM 3724 C CA . ASN A 1 487 ? 34.466 -18.132 -23.833 1.00 82.81 487 ASN A CA 1
ATOM 3725 C C . ASN A 1 487 ? 33.743 -18.174 -22.463 1.00 82.81 487 ASN A C 1
ATOM 3727 O O . ASN A 1 487 ? 32.623 -18.689 -22.366 1.00 82.81 487 ASN A O 1
ATOM 3731 N N . PRO A 1 488 ? 34.337 -17.595 -21.399 1.00 82.81 488 PRO A N 1
ATOM 3732 C CA . PRO A 1 488 ? 33.742 -17.602 -20.059 1.00 82.81 488 PRO A CA 1
ATOM 3733 C C . PRO A 1 488 ? 32.334 -16.997 -19.992 1.00 82.81 488 PRO A C 1
ATOM 3735 O O . PRO A 1 488 ? 31.523 -17.436 -19.186 1.00 82.81 488 PRO A O 1
ATOM 3738 N N . ARG A 1 489 ? 32.001 -16.035 -20.864 1.00 79.81 489 ARG A N 1
ATOM 3739 C CA . ARG A 1 489 ? 30.679 -15.383 -20.889 1.00 79.81 489 ARG A CA 1
ATOM 3740 C C . ARG A 1 489 ? 29.562 -16.332 -21.334 1.00 79.81 489 ARG A C 1
ATOM 3742 O O . ARG A 1 489 ? 28.508 -16.367 -20.708 1.00 79.81 489 ARG A O 1
ATOM 3749 N N . ILE A 1 490 ? 29.785 -17.121 -22.387 1.00 85.56 490 ILE A N 1
ATOM 3750 C CA . ILE A 1 490 ? 28.815 -18.123 -22.864 1.00 85.56 490 ILE A CA 1
ATOM 3751 C C . ILE A 1 490 ? 28.649 -19.235 -21.825 1.00 85.56 490 ILE A C 1
ATOM 3753 O O . ILE A 1 490 ? 27.526 -19.641 -21.532 1.00 85.56 490 ILE A O 1
ATOM 3757 N N . ARG A 1 491 ? 29.758 -19.680 -21.225 1.00 89.94 491 ARG A N 1
ATOM 3758 C CA . ARG A 1 491 ? 29.746 -20.698 -20.167 1.00 89.94 491 ARG A CA 1
ATOM 3759 C C . ARG A 1 491 ? 29.022 -20.202 -18.912 1.00 89.94 491 ARG A C 1
ATOM 3761 O O . ARG A 1 491 ? 28.194 -20.931 -18.382 1.00 89.94 491 ARG A O 1
ATOM 3768 N N . SER A 1 492 ? 29.260 -18.956 -18.494 1.00 87.06 492 SER A N 1
ATOM 3769 C CA . SER A 1 492 ? 28.533 -18.293 -17.400 1.00 87.06 492 SER A CA 1
ATOM 3770 C C . SER A 1 492 ? 27.029 -18.262 -17.673 1.00 87.06 492 SER A C 1
ATOM 3772 O O . SER A 1 492 ? 26.224 -18.678 -16.848 1.00 87.06 492 SER A O 1
ATOM 3774 N N . ARG A 1 493 ? 26.629 -17.887 -18.894 1.00 87.06 493 ARG A N 1
ATOM 3775 C CA . ARG A 1 493 ? 25.214 -17.880 -19.278 1.00 87.06 493 ARG A CA 1
ATOM 3776 C C . ARG A 1 493 ? 24.569 -19.266 -19.194 1.00 87.06 493 ARG A C 1
ATOM 3778 O O . ARG A 1 493 ? 23.412 -19.360 -18.799 1.00 87.06 493 ARG A O 1
ATOM 3785 N N . ALA A 1 494 ? 25.288 -20.325 -19.558 1.00 92.19 494 ALA A N 1
ATOM 3786 C CA . ALA A 1 494 ? 24.793 -21.691 -19.406 1.00 92.19 494 ALA A CA 1
ATOM 3787 C C . ALA A 1 494 ? 24.554 -22.044 -17.925 1.00 92.19 494 ALA A C 1
ATOM 3789 O O . ALA A 1 494 ? 23.501 -22.582 -17.593 1.00 92.19 494 ALA A O 1
ATOM 3790 N N . VAL A 1 495 ? 25.467 -21.655 -17.027 1.00 93.00 495 VAL A N 1
ATOM 3791 C CA . VAL A 1 495 ? 25.277 -21.787 -15.568 1.00 93.00 495 VAL A CA 1
ATOM 3792 C C . VAL A 1 495 ? 24.042 -21.005 -15.099 1.00 93.00 495 VAL A C 1
ATOM 3794 O O . VAL A 1 495 ? 23.218 -21.543 -14.369 1.00 93.00 495 VAL A O 1
ATOM 3797 N N . SER A 1 496 ? 23.850 -19.784 -15.599 1.00 89.81 496 SER A N 1
ATOM 3798 C CA . SER A 1 496 ? 22.677 -18.954 -15.297 1.00 89.81 496 SER A CA 1
ATOM 3799 C C . SER A 1 496 ? 21.352 -19.605 -15.700 1.00 89.81 496 SER A C 1
ATOM 3801 O O . SER A 1 496 ? 20.391 -19.629 -14.932 1.00 89.81 496 SER A O 1
ATOM 3803 N N . VAL A 1 497 ? 21.300 -20.180 -16.908 1.00 91.69 497 VAL A N 1
ATOM 3804 C CA . VAL A 1 497 ? 20.133 -20.931 -17.397 1.00 91.69 497 VAL A CA 1
ATOM 3805 C C . VAL A 1 497 ? 19.872 -22.158 -16.525 1.00 91.69 497 VAL A C 1
ATOM 3807 O O . VAL A 1 497 ? 18.717 -22.443 -16.222 1.00 91.69 497 VAL A O 1
ATOM 3810 N N . PHE A 1 498 ? 20.924 -22.858 -16.095 1.00 93.94 498 PHE A N 1
ATOM 3811 C CA . PHE A 1 498 ? 20.790 -23.969 -15.158 1.00 93.94 498 PHE A CA 1
ATOM 3812 C C . PHE A 1 498 ? 20.216 -23.506 -13.814 1.00 93.94 498 PHE A C 1
ATOM 3814 O O . PHE A 1 498 ? 19.242 -24.092 -13.360 1.00 93.94 498 PHE A O 1
ATOM 3821 N N . ARG A 1 499 ? 20.718 -22.414 -13.220 1.00 91.88 499 ARG A N 1
ATOM 3822 C CA . ARG A 1 499 ? 20.172 -21.861 -11.967 1.00 91.88 499 ARG A CA 1
ATOM 3823 C C . ARG A 1 499 ? 18.686 -21.513 -12.081 1.00 91.88 499 ARG A C 1
ATOM 3825 O O . ARG A 1 499 ? 17.904 -21.940 -11.244 1.00 91.88 499 ARG A O 1
ATOM 3832 N N . LYS A 1 500 ? 18.274 -20.817 -13.143 1.00 90.38 500 LYS A N 1
ATOM 3833 C CA . LYS A 1 500 ? 16.850 -20.518 -13.403 1.00 90.38 500 LYS A CA 1
ATOM 3834 C C . LYS A 1 500 ? 15.990 -21.773 -13.534 1.00 90.38 500 LYS A C 1
ATOM 3836 O O . LYS A 1 500 ? 14.863 -21.842 -13.047 1.00 90.38 500 LYS A O 1
ATOM 3841 N N . PHE A 1 501 ? 16.548 -22.806 -14.157 1.00 91.25 501 PHE A N 1
ATOM 3842 C CA . PHE A 1 501 ? 15.889 -24.098 -14.229 1.00 91.25 501 PHE A CA 1
ATOM 3843 C C . PHE A 1 501 ? 15.710 -24.721 -12.834 1.00 91.25 501 PHE A C 1
ATOM 3845 O O . PHE A 1 501 ? 14.660 -25.298 -12.571 1.00 91.25 501 PHE A O 1
ATOM 3852 N N . LEU A 1 502 ? 16.681 -24.570 -11.924 1.00 91.81 502 LEU A N 1
ATOM 3853 C CA . LEU A 1 502 ? 16.544 -25.003 -10.528 1.00 91.81 502 LEU A CA 1
ATOM 3854 C C . LEU A 1 502 ? 15.438 -24.234 -9.792 1.00 91.81 502 LEU A C 1
ATOM 3856 O O . LEU A 1 502 ? 14.671 -24.843 -9.053 1.00 91.81 502 LEU A O 1
ATOM 3860 N N . THR A 1 503 ? 15.306 -22.927 -10.031 1.00 90.12 503 THR A N 1
ATOM 3861 C CA . THR A 1 503 ? 14.196 -22.124 -9.490 1.00 90.12 503 THR A CA 1
ATOM 3862 C C . THR A 1 503 ? 12.845 -22.666 -9.955 1.00 90.12 503 THR A C 1
ATOM 3864 O O . THR A 1 503 ? 11.936 -22.868 -9.154 1.00 90.12 503 THR A O 1
ATOM 3867 N N . THR A 1 504 ? 12.730 -22.997 -11.242 1.00 89.75 504 THR A N 1
ATOM 3868 C CA . THR A 1 504 ? 11.512 -23.610 -11.796 1.00 89.75 504 THR A CA 1
ATOM 3869 C C . THR A 1 504 ? 11.264 -24.997 -11.203 1.00 89.75 504 THR A C 1
ATOM 3871 O O . THR A 1 504 ? 10.142 -25.321 -10.827 1.00 89.75 504 THR A O 1
ATOM 3874 N N . LEU A 1 505 ? 12.314 -25.812 -11.064 1.00 91.12 505 LEU A N 1
ATOM 3875 C CA . LEU A 1 505 ? 12.239 -27.132 -10.441 1.00 91.12 505 LEU A CA 1
ATOM 3876 C C . LEU A 1 505 ? 11.700 -27.052 -9.008 1.00 91.12 505 LEU A C 1
ATOM 3878 O O . LEU A 1 505 ? 10.872 -27.883 -8.643 1.00 91.12 505 LEU A O 1
ATOM 3882 N N . LYS A 1 506 ? 12.123 -26.053 -8.222 1.00 88.00 506 LYS A N 1
ATOM 3883 C CA . LYS A 1 506 ? 11.644 -25.862 -6.847 1.00 88.00 506 LYS A CA 1
ATOM 3884 C C . LYS A 1 506 ? 10.138 -25.608 -6.795 1.00 88.00 506 LYS A C 1
ATOM 3886 O O . LYS A 1 506 ? 9.444 -26.153 -5.943 1.00 88.00 506 LYS A O 1
ATOM 3891 N N . ASN A 1 507 ? 9.619 -24.840 -7.750 1.00 86.06 507 ASN A N 1
ATOM 3892 C CA . ASN A 1 507 ? 8.180 -24.612 -7.875 1.00 86.06 507 ASN A CA 1
ATOM 3893 C C . ASN A 1 507 ? 7.433 -25.896 -8.264 1.00 86.06 507 ASN A C 1
ATOM 3895 O O . ASN A 1 507 ? 6.376 -26.182 -7.709 1.00 86.06 507 ASN A O 1
ATOM 3899 N N . VAL A 1 508 ? 7.993 -26.690 -9.183 1.00 88.31 508 VAL A N 1
ATOM 3900 C CA . VAL A 1 508 ? 7.382 -27.944 -9.660 1.00 88.31 508 VAL A CA 1
ATOM 3901 C C . VAL A 1 508 ? 7.407 -29.048 -8.596 1.00 88.31 508 VAL A C 1
ATOM 3903 O O . VAL A 1 508 ? 6.467 -29.840 -8.532 1.00 88.31 508 VAL A O 1
ATOM 3906 N N . GLU A 1 509 ? 8.432 -29.089 -7.741 1.00 88.06 509 GLU A N 1
ATOM 3907 C CA . GLU A 1 509 ? 8.543 -30.029 -6.613 1.00 88.06 509 GLU A CA 1
ATOM 3908 C C . GLU A 1 509 ? 7.308 -29.978 -5.698 1.00 88.06 509 GLU A C 1
ATOM 3910 O O . GLU A 1 509 ? 6.846 -31.023 -5.245 1.00 88.06 509 GLU A O 1
ATOM 3915 N N . LYS A 1 510 ? 6.712 -28.789 -5.509 1.00 83.12 510 LYS A N 1
ATOM 3916 C CA . LYS A 1 510 ? 5.502 -28.599 -4.687 1.00 83.12 510 LYS A CA 1
ATOM 3917 C C . LYS A 1 510 ? 4.273 -29.345 -5.218 1.00 83.12 510 LYS A C 1
ATOM 3919 O O . LYS A 1 510 ? 3.335 -29.578 -4.461 1.00 83.12 510 LYS A O 1
ATOM 3924 N N . VAL A 1 511 ? 4.242 -29.681 -6.509 1.00 84.62 511 VAL A N 1
ATOM 3925 C CA . VAL A 1 511 ? 3.076 -30.306 -7.159 1.00 84.62 511 VAL A CA 1
ATOM 3926 C C . VAL A 1 511 ? 3.363 -31.723 -7.639 1.00 84.62 511 VAL A C 1
ATOM 3928 O O . VAL A 1 511 ? 2.466 -32.567 -7.639 1.00 84.62 511 VAL A O 1
ATOM 3931 N N . ILE A 1 512 ? 4.603 -32.009 -8.036 1.00 83.75 512 ILE A N 1
ATOM 3932 C CA . ILE A 1 512 ? 5.016 -33.326 -8.511 1.00 83.75 512 ILE A CA 1
ATOM 3933 C C . ILE A 1 512 ? 6.081 -33.880 -7.549 1.00 83.75 512 ILE A C 1
ATOM 3935 O O . ILE A 1 512 ? 7.246 -33.468 -7.617 1.00 83.75 512 ILE A O 1
ATOM 3939 N N . PRO A 1 513 ? 5.717 -34.845 -6.683 1.00 81.81 513 PRO A N 1
ATOM 3940 C CA . PRO A 1 513 ? 6.668 -35.501 -5.792 1.00 81.81 513 PRO A CA 1
ATOM 3941 C C . PRO A 1 513 ? 7.809 -36.166 -6.573 1.00 81.81 513 PRO A C 1
ATOM 3943 O O . PRO A 1 513 ? 7.612 -36.656 -7.687 1.00 81.81 513 PRO A O 1
ATOM 3946 N N . ASN A 1 514 ? 9.001 -36.241 -5.977 1.00 86.56 514 ASN A N 1
ATOM 3947 C CA . ASN A 1 514 ? 10.195 -36.906 -6.531 1.00 86.56 514 ASN A CA 1
ATOM 3948 C C . ASN A 1 514 ? 10.815 -36.284 -7.803 1.00 86.56 514 ASN A C 1
ATOM 3950 O O . ASN A 1 514 ? 11.756 -36.851 -8.362 1.00 86.56 514 ASN A O 1
ATOM 3954 N N . VAL A 1 515 ? 10.373 -35.112 -8.277 1.00 88.69 515 VAL A N 1
ATOM 3955 C CA . VAL A 1 515 ? 10.989 -34.485 -9.470 1.00 88.69 515 VAL A CA 1
ATOM 3956 C C . VAL A 1 515 ? 12.453 -34.098 -9.222 1.00 88.69 515 VAL A C 1
ATOM 3958 O O . VAL A 1 515 ? 13.277 -34.199 -10.133 1.00 88.69 515 VAL A O 1
ATOM 3961 N N . VAL A 1 516 ? 12.823 -33.742 -7.989 1.00 89.00 516 VAL A N 1
ATOM 3962 C CA . VAL A 1 516 ? 14.218 -33.442 -7.621 1.00 89.00 516 VAL A CA 1
ATOM 3963 C C . VAL A 1 516 ? 15.128 -34.662 -7.794 1.00 89.00 516 VAL A C 1
ATOM 3965 O O . VAL A 1 516 ? 16.164 -34.561 -8.459 1.00 89.00 516 VAL A O 1
ATOM 3968 N N . SER A 1 517 ? 14.731 -35.830 -7.285 1.00 90.00 517 SER A N 1
ATOM 3969 C CA . SER A 1 517 ? 15.518 -37.063 -7.433 1.00 90.00 517 SER A CA 1
ATOM 3970 C C . SER A 1 517 ? 15.561 -37.556 -8.882 1.00 90.00 517 SER A C 1
ATOM 3972 O O . SER A 1 517 ? 16.562 -38.118 -9.328 1.00 90.00 517 SER A O 1
ATOM 3974 N N . GLN A 1 518 ? 14.517 -37.281 -9.668 1.00 89.81 518 GLN A N 1
ATOM 3975 C CA . GLN A 1 518 ? 14.465 -37.653 -11.079 1.00 89.81 518 GLN A CA 1
ATOM 3976 C C . GLN A 1 518 ? 15.342 -36.768 -11.982 1.00 89.81 518 GLN A C 1
ATOM 3978 O O . GLN A 1 518 ? 15.962 -37.283 -12.917 1.00 89.81 518 GLN A O 1
ATOM 3983 N N . TYR A 1 519 ? 15.380 -35.452 -11.748 1.00 89.31 519 TYR A N 1
ATOM 3984 C CA . TYR A 1 519 ? 15.973 -34.492 -12.690 1.00 89.31 519 TYR A CA 1
ATOM 3985 C C . TYR A 1 519 ? 17.214 -33.758 -12.170 1.00 89.31 519 TYR A C 1
ATOM 3987 O O . TYR A 1 519 ? 18.089 -33.454 -12.981 1.00 89.31 519 TYR A O 1
ATOM 3995 N N . LEU A 1 520 ? 17.331 -33.488 -10.865 1.00 91.56 520 LEU A N 1
ATOM 3996 C CA . LEU A 1 520 ? 18.474 -32.767 -10.287 1.00 91.56 520 LEU A CA 1
ATOM 3997 C C . LEU A 1 520 ? 19.585 -33.709 -9.825 1.00 91.56 520 LEU A C 1
ATOM 3999 O O . LEU A 1 520 ? 20.730 -33.555 -10.254 1.00 91.56 520 LEU A O 1
ATOM 4003 N N . GLU A 1 521 ? 19.267 -34.701 -8.990 1.00 91.69 521 GLU A N 1
ATOM 4004 C CA . GLU A 1 521 ? 20.273 -35.609 -8.414 1.00 91.69 521 GLU A CA 1
ATOM 4005 C C . GLU A 1 521 ? 21.180 -36.288 -9.460 1.00 91.69 521 GLU A C 1
ATOM 4007 O O . GLU A 1 521 ? 22.395 -36.321 -9.241 1.00 91.69 521 GLU A O 1
ATOM 4012 N N . PRO A 1 522 ? 20.683 -36.747 -10.632 1.00 92.12 522 PRO A N 1
ATOM 4013 C CA . PRO A 1 522 ? 21.539 -37.344 -11.659 1.00 92.12 522 PRO A CA 1
ATOM 4014 C C . PRO A 1 522 ? 22.524 -36.355 -12.299 1.00 92.12 522 PRO A C 1
ATOM 4016 O O . PRO A 1 522 ? 23.529 -36.771 -12.877 1.00 92.12 522 PRO A O 1
ATOM 4019 N N . GLN A 1 523 ? 22.238 -35.053 -12.229 1.00 90.56 523 GLN A N 1
ATOM 4020 C CA . GLN A 1 523 ? 23.054 -33.995 -12.829 1.00 90.56 523 GLN A CA 1
ATOM 4021 C C . GLN A 1 523 ? 24.142 -33.502 -11.866 1.00 90.56 523 GLN A C 1
ATOM 4023 O O . GLN A 1 523 ? 25.253 -33.187 -12.305 1.00 90.56 523 GLN A O 1
ATOM 4028 N N . LEU A 1 524 ? 23.858 -33.469 -10.558 1.00 93.06 524 LEU A N 1
ATOM 4029 C CA . LEU A 1 524 ? 24.742 -32.884 -9.542 1.00 93.06 524 LEU A CA 1
ATOM 4030 C C . LEU A 1 524 ? 26.199 -33.382 -9.579 1.00 93.06 524 LEU A C 1
ATOM 4032 O O . LEU A 1 524 ? 27.080 -32.523 -9.522 1.00 93.06 524 LEU A O 1
ATOM 4036 N N . PRO A 1 525 ? 26.517 -34.685 -9.743 1.00 94.62 525 PRO A N 1
ATOM 4037 C CA . PRO A 1 525 ? 27.910 -35.142 -9.733 1.00 94.62 525 PRO A CA 1
ATOM 4038 C C . PRO A 1 525 ? 28.782 -34.453 -10.793 1.00 94.62 525 PRO A C 1
ATOM 4040 O O . PRO A 1 525 ? 29.898 -34.012 -10.511 1.00 94.62 525 PRO A O 1
ATOM 4043 N N . SER A 1 526 ? 28.254 -34.322 -12.012 1.00 93.38 526 SER A N 1
ATOM 4044 C CA . SER A 1 526 ? 28.967 -33.754 -13.161 1.00 93.38 526 SER A CA 1
ATOM 4045 C C . SER A 1 526 ? 29.114 -32.236 -13.042 1.00 93.38 526 SER A C 1
ATOM 4047 O O . SER A 1 526 ? 30.187 -31.686 -13.317 1.00 93.38 526 SER A O 1
ATOM 4049 N N . TRP A 1 527 ? 28.052 -31.556 -12.599 1.00 95.31 527 TRP A N 1
ATOM 4050 C CA . TRP A 1 527 ? 28.043 -30.108 -12.378 1.00 95.31 527 TRP A CA 1
ATOM 4051 C C . TRP A 1 527 ? 28.966 -29.706 -11.227 1.00 95.31 527 TRP A C 1
ATOM 4053 O O . TRP A 1 527 ? 29.844 -28.868 -11.425 1.00 95.31 527 TRP A O 1
ATOM 4063 N N . MET A 1 528 ? 28.851 -30.359 -10.067 1.00 95.00 528 MET A N 1
ATOM 4064 C CA . MET A 1 528 ? 29.661 -30.049 -8.885 1.00 95.00 528 MET A CA 1
ATOM 4065 C C . MET A 1 528 ? 31.147 -30.315 -9.117 1.00 95.00 528 MET A C 1
ATOM 4067 O O . MET A 1 528 ? 31.966 -29.445 -8.828 1.00 95.00 528 MET A O 1
ATOM 4071 N N . SER A 1 529 ? 31.503 -31.446 -9.738 1.00 93.88 529 SER A N 1
ATOM 4072 C CA . SER A 1 529 ? 32.902 -31.735 -10.086 1.00 93.88 529 SER A CA 1
ATOM 4073 C C . SER A 1 529 ? 33.498 -30.661 -11.006 1.00 93.88 529 SER A C 1
ATOM 4075 O O . SER A 1 529 ? 34.628 -30.212 -10.806 1.00 93.88 529 SER A O 1
ATOM 4077 N N . SER A 1 530 ? 32.714 -30.186 -11.978 1.00 93.38 530 SER A N 1
ATOM 4078 C CA . SER A 1 530 ? 33.134 -29.119 -12.893 1.00 93.38 530 SER A CA 1
ATOM 4079 C C . SER A 1 530 ? 33.245 -27.764 -12.184 1.00 93.38 530 SER A C 1
ATOM 4081 O O . SER A 1 530 ? 34.212 -27.036 -12.410 1.00 93.38 530 SER A O 1
ATOM 4083 N N . PHE A 1 531 ? 32.301 -27.425 -11.297 1.00 94.25 531 PHE A N 1
ATOM 4084 C CA . PHE A 1 531 ? 32.371 -26.218 -10.470 1.00 94.25 531 PHE A CA 1
ATOM 4085 C C . PHE A 1 531 ? 33.622 -26.213 -9.594 1.00 94.25 531 PHE A C 1
ATOM 4087 O O . PHE A 1 531 ? 34.378 -25.243 -9.619 1.00 94.25 531 PHE A O 1
ATOM 4094 N N . HIS A 1 532 ? 33.905 -27.305 -8.882 1.00 91.69 532 HIS A N 1
ATOM 4095 C CA . HIS A 1 532 ? 35.106 -27.421 -8.052 1.00 91.69 532 HIS A CA 1
ATOM 4096 C C . HIS A 1 532 ? 36.386 -27.299 -8.879 1.00 91.69 532 HIS A C 1
ATOM 4098 O O . HIS A 1 532 ? 37.284 -26.548 -8.496 1.00 91.69 532 HIS A O 1
ATOM 4104 N N . ALA A 1 533 ? 36.452 -27.946 -10.047 1.00 89.62 533 ALA A N 1
ATOM 4105 C CA . ALA A 1 533 ? 37.603 -27.858 -10.945 1.00 89.62 533 ALA A CA 1
ATOM 4106 C C . ALA A 1 533 ? 37.862 -26.426 -11.453 1.00 89.62 533 ALA A C 1
ATOM 4108 O O . ALA A 1 533 ? 39.017 -26.011 -11.544 1.00 89.62 533 ALA A O 1
ATOM 4109 N N . ILE A 1 534 ? 36.807 -25.657 -11.747 1.00 88.44 534 ILE A N 1
ATOM 4110 C CA . ILE A 1 534 ? 36.902 -24.265 -12.224 1.00 88.44 534 ILE A CA 1
ATOM 4111 C C . ILE A 1 534 ? 37.231 -23.293 -11.082 1.00 88.44 534 ILE A C 1
ATOM 4113 O O . ILE A 1 534 ? 37.984 -22.332 -11.272 1.00 88.44 534 ILE A O 1
ATOM 4117 N N . LEU A 1 535 ? 36.688 -23.526 -9.886 1.00 86.69 535 LEU A N 1
ATOM 4118 C CA . LEU A 1 535 ? 36.908 -22.666 -8.723 1.00 86.69 535 LEU A CA 1
ATOM 4119 C C . LEU A 1 535 ? 38.277 -22.901 -8.059 1.00 86.69 535 LEU A C 1
ATOM 4121 O O . LEU A 1 535 ? 38.855 -21.957 -7.519 1.00 86.69 535 LEU A O 1
ATOM 4125 N N . ALA A 1 536 ? 38.835 -24.115 -8.142 1.00 78.75 536 ALA A N 1
ATOM 4126 C CA . ALA A 1 536 ? 40.126 -24.483 -7.550 1.00 78.75 536 ALA A CA 1
ATOM 4127 C C . ALA A 1 536 ? 41.339 -23.623 -7.996 1.00 78.75 536 ALA A C 1
ATOM 4129 O O . ALA A 1 536 ? 42.157 -23.263 -7.134 1.00 78.75 536 ALA A O 1
ATOM 4130 N N . PRO A 1 537 ? 41.529 -23.284 -9.292 1.00 75.38 537 PRO A N 1
ATOM 4131 C CA . PRO A 1 537 ? 42.592 -22.381 -9.727 1.00 75.38 537 PRO A CA 1
ATOM 4132 C C . PRO A 1 537 ? 42.253 -20.912 -9.429 1.00 75.38 537 PRO A C 1
ATOM 4134 O O . PRO A 1 537 ? 41.243 -20.370 -9.873 1.00 75.38 537 PRO A O 1
ATOM 4137 N N . MET A 1 538 ? 43.148 -20.215 -8.725 1.00 65.38 538 MET A N 1
ATOM 4138 C CA . MET A 1 538 ? 42.997 -18.795 -8.380 1.00 65.38 538 MET A CA 1
ATOM 4139 C C . MET A 1 538 ? 43.477 -17.879 -9.517 1.00 65.38 538 MET A C 1
ATOM 4141 O O . MET A 1 538 ? 44.556 -17.296 -9.445 1.00 65.38 538 MET A O 1
ATOM 4145 N N . HIS A 1 539 ? 42.678 -17.759 -10.579 1.00 66.69 539 HIS A N 1
ATOM 4146 C CA . HIS A 1 539 ? 42.823 -16.700 -11.582 1.00 66.69 539 HIS A CA 1
ATOM 4147 C C . HIS A 1 539 ? 41.780 -15.598 -11.336 1.00 66.69 539 HIS A C 1
ATOM 4149 O O . HIS A 1 539 ? 40.620 -15.909 -11.068 1.00 66.69 539 HIS A O 1
ATOM 4155 N N . LEU A 1 540 ? 42.213 -14.332 -11.365 1.00 65.38 540 LEU A N 1
ATOM 4156 C CA . LEU A 1 540 ? 41.457 -13.158 -10.896 1.00 65.38 540 LEU A CA 1
ATOM 4157 C C . LEU A 1 540 ? 41.382 -12.055 -11.970 1.00 65.38 540 LEU A C 1
ATOM 4159 O O . LEU A 1 540 ? 41.492 -10.874 -11.661 1.00 65.38 540 LEU A O 1
ATOM 4163 N N . SER A 1 541 ? 41.247 -12.425 -13.247 1.00 69.75 541 SER A N 1
ATOM 4164 C CA . SER A 1 541 ? 40.853 -11.453 -14.277 1.00 69.75 541 SER A CA 1
ATOM 4165 C C . SER A 1 541 ? 39.361 -11.117 -14.145 1.00 69.75 541 SER A C 1
ATOM 4167 O O . SER A 1 541 ? 38.589 -11.962 -13.696 1.00 69.75 541 SER A O 1
ATOM 4169 N N . ASN A 1 542 ? 38.927 -9.929 -14.581 1.00 65.06 542 ASN A N 1
ATOM 4170 C CA . ASN A 1 542 ? 37.518 -9.500 -14.487 1.00 65.06 542 ASN A CA 1
ATOM 4171 C C . ASN A 1 542 ? 36.541 -10.516 -15.109 1.00 65.06 542 ASN A C 1
ATOM 4173 O O . ASN A 1 542 ? 35.572 -10.917 -14.473 1.00 65.06 542 ASN A O 1
ATOM 4177 N N . GLU A 1 543 ? 36.860 -11.045 -16.296 1.00 66.44 543 GLU A N 1
ATOM 4178 C CA . GLU A 1 543 ? 36.048 -12.084 -16.951 1.00 66.44 543 GLU A CA 1
ATOM 4179 C C . GLU A 1 543 ? 35.938 -13.385 -16.133 1.00 66.44 543 GLU A C 1
ATOM 4181 O O . GLU A 1 543 ? 34.931 -14.086 -16.212 1.00 66.44 543 GLU A O 1
ATOM 4186 N N . GLN A 1 544 ? 36.968 -13.718 -15.349 1.00 74.06 544 GLN A N 1
ATOM 4187 C CA . GLN A 1 544 ? 36.965 -14.889 -14.471 1.00 74.06 544 GLN A CA 1
ATOM 4188 C C . GLN A 1 544 ? 36.227 -14.610 -13.164 1.00 74.06 544 GLN A C 1
ATOM 4190 O O . GLN A 1 544 ? 35.608 -15.524 -12.633 1.00 74.06 544 GLN A O 1
ATOM 4195 N N . ILE A 1 545 ? 36.249 -13.371 -12.663 1.00 74.00 545 ILE A N 1
ATOM 4196 C CA . ILE A 1 545 ? 35.436 -12.958 -11.513 1.00 74.00 545 ILE A CA 1
ATOM 4197 C C . ILE A 1 545 ? 33.958 -13.134 -11.863 1.00 74.00 545 ILE A C 1
ATOM 4199 O O . ILE A 1 545 ? 33.283 -13.883 -11.173 1.00 74.00 545 ILE A O 1
ATOM 4203 N N . ILE A 1 546 ? 33.495 -12.576 -12.987 1.00 72.81 546 ILE A N 1
ATOM 4204 C CA . ILE A 1 546 ? 32.111 -12.721 -13.481 1.00 72.81 546 ILE A CA 1
ATOM 4205 C C . ILE A 1 546 ? 31.712 -14.196 -13.605 1.00 72.81 546 ILE A C 1
ATOM 4207 O O . ILE A 1 546 ? 30.682 -14.625 -13.089 1.00 72.81 546 ILE A O 1
ATOM 4211 N N . PHE A 1 547 ? 32.548 -15.005 -14.263 1.00 81.06 547 PHE A N 1
ATOM 4212 C CA . PHE A 1 547 ? 32.244 -16.421 -14.456 1.00 81.06 547 PHE A CA 1
ATOM 4213 C C . PHE A 1 547 ? 32.163 -17.193 -13.132 1.00 81.06 547 PHE A C 1
ATOM 4215 O O . PHE A 1 547 ? 31.274 -18.024 -12.953 1.00 81.06 547 PHE A O 1
ATOM 4222 N N . LYS A 1 548 ? 33.061 -16.907 -12.183 1.00 84.62 548 LYS A N 1
ATOM 4223 C CA . LYS A 1 548 ? 33.053 -17.543 -10.861 1.00 84.62 548 LYS A CA 1
ATOM 4224 C C . LYS A 1 548 ? 31.896 -17.069 -9.991 1.00 84.62 548 LYS A C 1
ATOM 4226 O O . LYS A 1 548 ? 31.329 -17.896 -9.287 1.00 84.62 548 LYS A O 1
ATOM 4231 N N . THR A 1 549 ? 31.528 -15.791 -10.047 1.00 83.69 549 THR A N 1
ATOM 4232 C CA . THR A 1 549 ? 30.366 -15.243 -9.333 1.00 83.69 549 THR A CA 1
ATOM 4233 C C . THR A 1 549 ? 29.096 -16.000 -9.702 1.00 83.69 549 THR A C 1
ATOM 4235 O O . THR A 1 549 ? 28.354 -16.399 -8.809 1.00 83.69 549 THR A O 1
ATOM 4238 N N . GLU A 1 550 ? 28.893 -16.299 -10.987 1.00 86.62 550 GLU A N 1
ATOM 4239 C CA . GLU A 1 550 ? 27.716 -17.052 -11.437 1.00 86.62 550 GLU A CA 1
ATOM 4240 C C . GLU A 1 550 ? 27.696 -18.501 -10.922 1.00 86.62 550 GLU A C 1
ATOM 4242 O O . GLU A 1 550 ? 26.642 -19.027 -10.552 1.00 86.62 550 GLU A O 1
ATOM 4247 N N . ILE A 1 551 ? 28.870 -19.134 -10.821 1.00 91.69 551 ILE A N 1
ATOM 4248 C CA . ILE A 1 551 ? 29.009 -20.448 -10.182 1.00 91.69 551 ILE A CA 1
ATOM 4249 C C . ILE A 1 551 ? 28.675 -20.355 -8.687 1.00 91.69 551 ILE A C 1
ATOM 4251 O O . ILE A 1 551 ? 27.932 -21.196 -8.188 1.00 91.69 551 ILE A O 1
ATOM 4255 N N . PHE A 1 552 ? 29.170 -19.338 -7.973 1.00 90.56 552 PHE A N 1
ATOM 4256 C CA . PHE A 1 552 ? 28.866 -19.163 -6.548 1.00 90.56 552 PHE A CA 1
ATOM 4257 C C . PHE A 1 552 ? 27.383 -18.903 -6.290 1.00 90.56 552 PHE A C 1
ATOM 4259 O O . PHE A 1 552 ? 26.843 -19.548 -5.403 1.00 90.56 552 PHE A O 1
ATOM 4266 N N . TYR A 1 553 ? 26.704 -18.069 -7.085 1.00 90.06 553 TYR A N 1
ATOM 4267 C CA . TYR A 1 553 ? 25.244 -17.916 -6.990 1.00 90.06 553 TYR A CA 1
ATOM 4268 C C . TYR A 1 553 ? 24.510 -19.251 -7.164 1.00 90.06 553 TYR A C 1
ATOM 4270 O O . TYR A 1 553 ? 23.516 -19.526 -6.507 1.00 90.06 553 TYR A O 1
ATOM 4278 N N . THR A 1 554 ? 24.987 -20.100 -8.075 1.00 93.25 554 THR A N 1
ATOM 4279 C CA . THR A 1 554 ? 24.350 -21.402 -8.317 1.00 93.25 554 THR A CA 1
ATOM 4280 C C . THR A 1 554 ? 24.592 -22.372 -7.161 1.00 93.25 554 THR A C 1
ATOM 4282 O O . THR A 1 554 ? 23.690 -23.113 -6.787 1.00 93.25 554 THR A O 1
ATOM 4285 N N . ILE A 1 555 ? 25.794 -22.365 -6.577 1.00 94.00 555 ILE A N 1
ATOM 4286 C CA . ILE A 1 555 ? 26.129 -23.163 -5.388 1.00 94.00 555 ILE A CA 1
ATOM 4287 C C . ILE A 1 555 ? 25.331 -22.698 -4.170 1.00 94.00 555 ILE A C 1
ATOM 4289 O O . ILE A 1 555 ? 24.854 -23.537 -3.415 1.00 94.00 555 ILE A O 1
ATOM 4293 N N . GLU A 1 556 ? 25.208 -21.388 -3.978 1.00 91.56 556 GLU A N 1
ATOM 4294 C CA . GLU A 1 556 ? 24.402 -20.792 -2.915 1.00 91.56 556 GLU A CA 1
ATOM 4295 C C . GLU A 1 556 ? 22.941 -21.229 -3.028 1.00 91.56 556 GLU A C 1
ATOM 4297 O O . GLU A 1 556 ? 22.424 -21.823 -2.087 1.00 91.56 556 GLU A O 1
ATOM 4302 N N . PHE A 1 557 ? 22.329 -21.054 -4.202 1.00 92.19 557 PHE A N 1
ATOM 4303 C CA . PHE A 1 557 ? 20.961 -21.501 -4.463 1.00 92.19 557 PHE A CA 1
ATOM 4304 C C . PHE A 1 557 ? 20.783 -23.006 -4.201 1.00 92.19 557 PHE A C 1
ATOM 4306 O O . PHE A 1 557 ? 19.849 -23.427 -3.531 1.00 92.19 557 PHE A O 1
ATOM 4313 N N . LEU A 1 558 ? 21.718 -23.846 -4.660 1.00 93.69 558 LEU A N 1
ATOM 4314 C CA . LEU A 1 558 ? 21.687 -25.287 -4.375 1.00 93.69 558 LEU A CA 1
ATOM 4315 C C . LEU A 1 558 ? 21.805 -25.605 -2.877 1.00 93.69 558 LEU A C 1
ATOM 4317 O O . LEU A 1 558 ? 21.184 -26.556 -2.411 1.00 93.69 558 LEU A O 1
ATOM 4321 N N . ALA A 1 559 ? 22.615 -24.855 -2.129 1.00 90.56 559 ALA A N 1
ATOM 4322 C CA . ALA A 1 559 ? 22.796 -25.063 -0.695 1.00 90.56 559 ALA A CA 1
ATOM 4323 C C . ALA A 1 559 ? 21.587 -24.595 0.126 1.00 90.56 559 ALA A C 1
ATOM 4325 O O . ALA A 1 559 ? 21.282 -25.235 1.131 1.00 90.56 559 ALA A O 1
ATOM 4326 N N . SER A 1 560 ? 20.928 -23.519 -0.310 1.00 89.31 560 SER A N 1
ATOM 4327 C CA . SER A 1 560 ? 19.741 -22.942 0.326 1.00 89.31 560 SER A CA 1
ATOM 4328 C C . SER A 1 560 ? 18.480 -23.756 0.021 1.00 89.31 560 SER A C 1
ATOM 4330 O O . SER A 1 560 ? 17.840 -24.275 0.929 1.00 89.31 560 SER A O 1
ATOM 4332 N N . ASP A 1 561 ? 18.156 -23.942 -1.261 1.00 90.56 561 ASP A N 1
ATOM 4333 C CA . ASP A 1 561 ? 16.863 -24.483 -1.704 1.00 90.56 561 ASP A CA 1
ATOM 4334 C C . ASP A 1 561 ? 16.841 -26.015 -1.847 1.00 90.56 561 ASP A C 1
ATOM 4336 O O . ASP A 1 561 ? 15.769 -26.634 -1.839 1.00 90.56 561 ASP A O 1
ATOM 4340 N N . PHE A 1 562 ? 18.021 -26.641 -1.968 1.00 92.06 562 PHE A N 1
ATOM 4341 C CA . PHE A 1 562 ? 18.193 -28.096 -2.105 1.00 92.06 562 PHE A CA 1
ATOM 4342 C C . PHE A 1 562 ? 19.258 -28.666 -1.139 1.00 92.06 562 PHE A C 1
ATOM 4344 O O . PHE A 1 562 ? 20.187 -29.370 -1.566 1.00 92.06 562 PHE A O 1
ATOM 4351 N N . PRO A 1 563 ? 19.133 -28.434 0.184 1.00 88.62 563 PRO A N 1
ATOM 4352 C CA . PRO A 1 563 ? 20.165 -28.787 1.160 1.00 88.62 563 PRO A CA 1
ATOM 4353 C C . PRO A 1 563 ? 20.421 -30.299 1.239 1.00 88.62 563 PRO A C 1
ATOM 4355 O O . PRO A 1 563 ? 21.561 -30.725 1.447 1.00 88.62 563 PRO A O 1
ATOM 4358 N N . ILE A 1 564 ? 19.384 -31.124 1.035 1.00 88.69 564 ILE A N 1
ATOM 4359 C CA . ILE A 1 564 ? 19.472 -32.590 1.106 1.00 88.69 564 ILE A CA 1
ATOM 4360 C C . ILE A 1 564 ? 20.380 -33.145 -0.014 1.00 88.69 564 ILE A C 1
ATOM 4362 O O . ILE A 1 564 ? 21.402 -33.755 0.329 1.00 88.69 564 ILE A O 1
ATOM 4366 N N . PRO A 1 565 ? 20.113 -32.903 -1.319 1.00 90.12 565 PRO A N 1
ATOM 4367 C CA . PRO A 1 565 ? 21.034 -33.292 -2.390 1.00 90.12 565 PRO A CA 1
ATOM 4368 C C . PRO A 1 565 ? 22.428 -32.656 -2.281 1.00 90.12 565 PRO A C 1
ATOM 4370 O O . PRO A 1 565 ? 23.432 -33.290 -2.619 1.00 90.12 565 PRO A O 1
ATOM 4373 N N . MET A 1 566 ? 22.517 -31.409 -1.805 1.00 90.94 566 MET A N 1
ATOM 4374 C CA . MET A 1 566 ? 23.776 -30.656 -1.764 1.00 90.94 566 MET A CA 1
ATOM 4375 C C . MET A 1 566 ? 24.731 -31.121 -0.651 1.00 90.94 566 MET A C 1
ATOM 4377 O O . MET A 1 566 ? 25.954 -30.986 -0.774 1.00 90.94 566 MET A O 1
ATOM 4381 N N . LYS A 1 567 ? 24.208 -31.739 0.416 1.00 87.56 567 LYS A N 1
ATOM 4382 C CA . LYS A 1 567 ? 24.960 -32.175 1.606 1.00 87.56 567 LYS A CA 1
ATOM 4383 C C . LYS A 1 567 ? 26.230 -32.975 1.299 1.00 87.56 567 LYS A C 1
ATOM 4385 O O . LYS A 1 567 ? 27.239 -32.799 1.979 1.00 87.56 567 LYS A O 1
ATOM 4390 N N . ALA A 1 568 ? 26.208 -33.836 0.279 1.00 89.75 568 ALA A N 1
ATOM 4391 C CA . ALA A 1 568 ? 27.357 -34.664 -0.098 1.00 89.75 568 ALA A CA 1
ATOM 4392 C C . ALA A 1 568 ? 28.541 -33.853 -0.664 1.00 89.75 568 ALA A C 1
ATOM 4394 O O . ALA A 1 568 ? 29.682 -34.309 -0.599 1.00 89.75 568 ALA A O 1
ATOM 4395 N N . TYR A 1 569 ? 28.285 -32.651 -1.186 1.00 91.31 569 TYR A N 1
ATOM 4396 C CA . TYR A 1 569 ? 29.270 -31.820 -1.884 1.00 91.31 569 TYR A CA 1
ATOM 4397 C C . TYR A 1 569 ? 29.793 -30.657 -1.032 1.00 91.31 569 TYR A C 1
ATOM 4399 O O . TYR A 1 569 ? 30.856 -30.100 -1.330 1.00 91.31 569 TYR A O 1
ATOM 4407 N N . LEU A 1 570 ? 29.090 -30.281 0.042 1.00 86.12 570 LEU A N 1
ATOM 4408 C CA . LEU A 1 570 ? 29.501 -29.196 0.943 1.00 86.12 570 LEU A CA 1
ATOM 4409 C C . LEU A 1 570 ? 30.906 -29.380 1.553 1.00 86.12 570 LEU A C 1
ATOM 4411 O O . LEU A 1 570 ? 31.653 -28.398 1.559 1.00 86.12 570 LEU A O 1
ATOM 4415 N N . PRO A 1 571 ? 31.342 -30.583 1.989 1.00 83.88 571 PRO A N 1
ATOM 4416 C CA . PRO A 1 571 ? 32.678 -30.766 2.568 1.00 83.88 571 PRO A CA 1
ATOM 4417 C C . PRO A 1 571 ? 33.834 -30.382 1.633 1.00 83.88 571 PRO A C 1
ATOM 4419 O O . PRO A 1 571 ? 34.866 -29.906 2.100 1.00 83.88 571 PRO A O 1
ATOM 4422 N N . GLU A 1 572 ? 33.664 -30.559 0.320 1.00 84.69 572 GLU A N 1
ATOM 4423 C CA . GLU A 1 572 ? 34.642 -30.141 -0.696 1.00 84.69 572 GLU A CA 1
ATOM 4424 C C . GLU A 1 572 ? 34.438 -28.677 -1.126 1.00 84.69 572 GLU A C 1
ATOM 4426 O O . GLU A 1 572 ? 35.401 -27.957 -1.393 1.00 84.69 572 GLU A O 1
ATOM 4431 N N . THR A 1 573 ? 33.191 -28.200 -1.113 1.00 87.88 573 THR A N 1
ATOM 4432 C CA . THR A 1 573 ? 32.822 -26.834 -1.512 1.00 87.88 573 THR A CA 1
ATOM 4433 C C . THR A 1 573 ? 33.336 -25.773 -0.533 1.00 87.88 573 THR A C 1
ATOM 4435 O O . THR A 1 573 ? 33.918 -24.773 -0.959 1.00 87.88 573 THR A O 1
ATOM 4438 N N . ILE A 1 574 ? 33.177 -25.977 0.778 1.00 83.88 574 ILE A N 1
ATOM 4439 C CA . ILE A 1 574 ? 33.501 -24.965 1.802 1.00 83.88 574 ILE A CA 1
ATOM 4440 C C . ILE A 1 574 ? 34.989 -24.563 1.816 1.00 83.88 574 ILE A C 1
ATOM 4442 O O . ILE A 1 574 ? 35.271 -23.361 1.817 1.00 83.88 574 ILE A O 1
ATOM 4446 N N . PRO A 1 575 ? 35.969 -25.488 1.742 1.00 81.19 575 PRO A N 1
ATOM 4447 C CA . PRO A 1 575 ? 37.379 -25.112 1.623 1.00 81.19 575 PRO A CA 1
ATOM 4448 C C . PRO A 1 575 ? 37.682 -24.240 0.395 1.00 81.19 575 PRO A C 1
ATOM 4450 O O . PRO A 1 575 ? 38.525 -23.342 0.463 1.00 81.19 575 PRO A O 1
ATOM 4453 N N . ILE A 1 576 ? 36.991 -24.477 -0.725 1.00 82.69 576 ILE A N 1
ATOM 4454 C CA . ILE A 1 576 ? 37.138 -23.702 -1.965 1.00 82.69 576 ILE A CA 1
ATOM 4455 C C . ILE A 1 576 ? 36.542 -22.296 -1.795 1.00 82.69 576 ILE A C 1
ATOM 4457 O O . ILE A 1 576 ? 37.194 -21.312 -2.162 1.00 82.69 576 ILE A O 1
ATOM 4461 N N . VAL A 1 577 ? 35.354 -22.187 -1.188 1.00 83.12 577 VAL A N 1
ATOM 4462 C CA . VAL A 1 577 ? 34.700 -20.910 -0.835 1.00 83.12 577 VAL A CA 1
ATOM 4463 C C . VAL A 1 577 ? 35.620 -20.080 0.069 1.00 83.12 577 VAL A C 1
ATOM 4465 O O . VAL A 1 577 ? 35.951 -18.940 -0.258 1.00 83.12 577 VAL A O 1
ATOM 4468 N N . TRP A 1 578 ? 36.140 -20.678 1.146 1.00 78.81 578 TRP A N 1
ATOM 4469 C CA . TRP A 1 578 ? 37.027 -20.011 2.106 1.00 78.81 578 TRP A CA 1
ATOM 4470 C C . TRP A 1 578 ? 38.350 -19.547 1.486 1.00 78.81 578 TRP A C 1
ATOM 4472 O O . TRP A 1 578 ? 38.814 -18.424 1.716 1.00 78.81 578 TRP A O 1
ATOM 4482 N N . ARG A 1 579 ? 38.967 -20.398 0.658 1.00 79.75 579 ARG A N 1
ATOM 4483 C CA . ARG A 1 579 ? 40.188 -20.049 -0.078 1.00 79.75 579 ARG A CA 1
ATOM 4484 C C . ARG A 1 579 ? 39.948 -18.879 -1.031 1.00 79.75 579 ARG A C 1
ATOM 4486 O O . ARG A 1 579 ? 40.814 -18.013 -1.148 1.00 79.75 579 ARG A O 1
ATOM 4493 N N . THR A 1 580 ? 38.789 -18.848 -1.685 1.00 77.88 580 THR A N 1
ATOM 4494 C CA . THR A 1 580 ? 38.405 -17.756 -2.586 1.00 77.88 580 THR A CA 1
ATOM 4495 C C . THR A 1 580 ? 38.218 -16.455 -1.806 1.00 77.88 580 THR A C 1
ATOM 4497 O O . THR A 1 580 ? 38.827 -15.451 -2.171 1.00 77.88 580 THR A O 1
ATOM 4500 N N . ALA A 1 581 ? 37.499 -16.485 -0.677 1.00 75.69 581 ALA A N 1
ATOM 4501 C CA . ALA A 1 581 ? 37.328 -15.342 0.227 1.00 75.69 581 ALA A CA 1
ATOM 4502 C C . ALA A 1 581 ? 38.678 -14.749 0.670 1.00 75.69 581 ALA A C 1
ATOM 4504 O O . ALA A 1 581 ? 38.942 -13.553 0.522 1.00 75.69 581 ALA A O 1
ATOM 4505 N N . SER A 1 582 ? 39.576 -15.623 1.136 1.00 75.75 582 SER A N 1
ATOM 4506 C CA . SER A 1 582 ? 40.908 -15.256 1.631 1.00 75.75 582 SER A CA 1
ATOM 4507 C C . SER A 1 582 ? 41.766 -14.583 0.559 1.00 75.75 582 SER A C 1
ATOM 4509 O O . SER A 1 582 ? 42.554 -13.686 0.851 1.00 75.75 582 SER A O 1
ATOM 4511 N N . ALA A 1 583 ? 41.623 -15.008 -0.694 1.00 72.62 583 ALA A N 1
ATOM 4512 C CA . ALA A 1 583 ? 42.393 -14.467 -1.803 1.00 72.62 583 ALA A CA 1
ATOM 4513 C C . ALA A 1 583 ? 41.781 -13.200 -2.427 1.00 72.62 583 ALA A C 1
ATOM 4515 O O . ALA A 1 583 ? 42.504 -12.445 -3.077 1.00 72.62 583 ALA A O 1
ATOM 4516 N N . LEU A 1 584 ? 40.488 -12.936 -2.213 1.00 74.50 584 LEU A N 1
ATOM 4517 C CA . LEU A 1 584 ? 39.842 -11.674 -2.595 1.00 74.50 584 LEU A CA 1
ATOM 4518 C C . LEU A 1 584 ? 40.165 -10.539 -1.618 1.00 74.50 584 LEU A C 1
ATOM 4520 O O . LEU A 1 584 ? 40.215 -9.382 -2.033 1.00 74.50 584 LEU A O 1
ATOM 4524 N N . PHE A 1 585 ? 40.445 -10.853 -0.350 1.00 71.25 585 PHE A N 1
ATOM 4525 C CA . PHE A 1 585 ? 40.711 -9.862 0.697 1.00 71.25 585 PHE A CA 1
ATOM 4526 C C . PHE A 1 585 ? 41.796 -8.817 0.340 1.00 71.25 585 PHE A C 1
ATOM 4528 O O . PHE A 1 585 ? 41.530 -7.625 0.504 1.00 71.25 585 PHE A O 1
ATOM 4535 N N . PRO A 1 586 ? 42.976 -9.173 -0.218 1.00 69.88 586 PRO A N 1
ATOM 4536 C CA . PRO A 1 586 ? 43.980 -8.179 -0.622 1.00 69.88 586 PRO A CA 1
ATOM 4537 C C . PRO A 1 586 ? 43.503 -7.246 -1.749 1.00 69.88 586 PRO A C 1
ATOM 4539 O O . PRO A 1 586 ? 43.872 -6.069 -1.791 1.00 69.88 586 PRO A O 1
ATOM 4542 N N . ILE A 1 587 ? 42.661 -7.748 -2.657 1.00 70.25 587 ILE A N 1
ATOM 4543 C CA . ILE A 1 587 ? 42.107 -6.964 -3.770 1.00 70.25 587 ILE A CA 1
ATOM 4544 C C . ILE A 1 587 ? 41.016 -6.032 -3.245 1.00 70.25 587 ILE A C 1
ATOM 4546 O O . ILE A 1 587 ? 41.044 -4.836 -3.523 1.00 70.25 587 ILE A O 1
ATOM 4550 N N . TYR A 1 588 ? 40.113 -6.543 -2.410 1.00 70.00 588 TYR A N 1
ATOM 4551 C CA . TYR A 1 588 ? 39.090 -5.743 -1.742 1.00 70.00 588 TYR A CA 1
ATOM 4552 C C . TYR A 1 588 ? 39.710 -4.629 -0.883 1.00 70.00 588 TYR A C 1
ATOM 4554 O O . TYR A 1 588 ? 39.325 -3.467 -0.988 1.00 70.00 588 TYR A O 1
ATOM 4562 N N . SER A 1 589 ? 40.752 -4.941 -0.106 1.00 68.00 589 SER A N 1
ATOM 4563 C CA . SER A 1 589 ? 41.452 -3.952 0.719 1.00 68.00 589 SER A CA 1
ATOM 4564 C C . SER A 1 589 ? 42.113 -2.844 -0.105 1.00 68.00 589 SER A C 1
ATOM 4566 O O . SER A 1 589 ? 42.124 -1.692 0.326 1.00 68.00 589 SER A O 1
ATOM 4568 N N . SER A 1 590 ? 42.667 -3.160 -1.275 1.00 64.81 590 SER A N 1
ATOM 4569 C CA . SER A 1 590 ? 43.345 -2.161 -2.115 1.00 64.81 590 SER A CA 1
ATOM 4570 C C . SER A 1 590 ? 42.386 -1.313 -2.958 1.00 64.81 590 SER A C 1
ATOM 4572 O O . SER A 1 590 ? 42.702 -0.158 -3.234 1.00 64.81 590 SER A O 1
ATOM 4574 N N . THR A 1 591 ? 41.215 -1.849 -3.316 1.00 62.53 591 THR A N 1
ATOM 4575 C CA . THR A 1 591 ? 40.201 -1.172 -4.150 1.00 62.53 591 THR A CA 1
ATOM 4576 C C . THR A 1 591 ? 39.144 -0.420 -3.341 1.00 62.53 591 THR A C 1
ATOM 4578 O O . THR A 1 591 ? 38.764 0.677 -3.728 1.00 62.53 591 THR A O 1
ATOM 4581 N N . SER A 1 592 ? 38.690 -0.974 -2.211 1.00 60.47 592 SER A N 1
ATOM 4582 C CA . SER A 1 592 ? 37.538 -0.452 -1.452 1.00 60.47 592 SER A CA 1
ATOM 4583 C C . SER A 1 592 ? 37.911 0.195 -0.112 1.00 60.47 592 SER A C 1
ATOM 4585 O O . SER A 1 592 ? 37.172 1.043 0.373 1.00 60.47 592 SER A O 1
ATOM 4587 N N . ILE A 1 593 ? 39.051 -0.173 0.496 1.00 62.16 593 ILE A N 1
ATOM 4588 C CA . ILE A 1 593 ? 39.452 0.325 1.831 1.00 62.16 593 ILE A CA 1
ATOM 4589 C C . ILE A 1 593 ? 40.523 1.424 1.744 1.00 62.16 593 ILE A C 1
ATOM 4591 O O . ILE A 1 593 ? 40.431 2.428 2.442 1.00 62.16 593 ILE A O 1
ATOM 4595 N N . VAL A 1 594 ? 41.554 1.245 0.909 1.00 60.47 594 VAL A N 1
ATOM 4596 C CA . VAL A 1 594 ? 42.707 2.171 0.838 1.00 60.47 594 VAL A CA 1
ATOM 4597 C C . VAL A 1 594 ? 42.579 3.211 -0.289 1.00 60.47 594 VAL A C 1
ATOM 4599 O O . VAL A 1 594 ? 43.315 4.190 -0.270 1.00 60.47 594 VAL A O 1
ATOM 4602 N N . VAL A 1 595 ? 41.646 3.022 -1.236 1.00 53.06 595 VAL A N 1
ATOM 4603 C CA . VAL A 1 595 ? 41.376 3.865 -2.426 1.00 53.06 595 VAL A CA 1
ATOM 4604 C C . VAL A 1 595 ? 42.647 4.513 -3.000 1.00 53.06 595 VAL A C 1
ATOM 4606 O O . VAL A 1 595 ? 42.913 5.700 -2.823 1.00 53.06 595 VAL A O 1
ATOM 4609 N N . ASN A 1 596 ? 43.460 3.729 -3.711 1.00 50.53 596 ASN A N 1
ATOM 4610 C CA . ASN A 1 596 ? 44.498 4.305 -4.566 1.00 50.53 596 ASN A CA 1
ATOM 4611 C C . ASN A 1 596 ? 43.844 4.834 -5.852 1.00 50.53 596 ASN A C 1
ATOM 4613 O O . ASN A 1 596 ? 43.273 4.044 -6.598 1.00 50.53 596 ASN A O 1
ATOM 4617 N N . GLU A 1 597 ? 44.016 6.124 -6.168 1.00 48.56 597 GLU A N 1
ATOM 4618 C CA . GLU A 1 597 ? 43.479 6.812 -7.369 1.00 48.56 597 GLU A CA 1
ATOM 4619 C C . GLU A 1 597 ? 43.879 6.179 -8.729 1.00 48.56 597 GLU A C 1
ATOM 4621 O O . GLU A 1 597 ? 43.443 6.639 -9.777 1.00 48.56 597 GLU A O 1
ATOM 4626 N N . ASN A 1 598 ? 44.706 5.126 -8.731 1.00 46.66 598 ASN A N 1
ATOM 4627 C CA . ASN A 1 598 ? 45.223 4.443 -9.922 1.00 46.66 598 ASN A CA 1
ATOM 4628 C C . ASN A 1 598 ? 44.666 3.019 -10.133 1.00 46.66 598 ASN A C 1
ATOM 4630 O O . ASN A 1 598 ? 45.162 2.310 -11.009 1.00 46.66 598 ASN A O 1
ATOM 4634 N N . ILE A 1 599 ? 43.706 2.560 -9.321 1.00 49.38 599 ILE A N 1
ATOM 4635 C CA . ILE A 1 599 ? 43.080 1.239 -9.477 1.00 49.38 599 ILE A CA 1
ATOM 4636 C C . ILE A 1 599 ? 41.572 1.447 -9.599 1.00 49.38 599 ILE A C 1
ATOM 4638 O O . ILE A 1 599 ? 40.886 1.571 -8.588 1.00 49.38 599 ILE A O 1
ATOM 4642 N N . ASP A 1 600 ? 41.064 1.488 -10.832 1.00 48.94 600 ASP A N 1
ATOM 4643 C CA . ASP A 1 600 ? 39.622 1.450 -11.075 1.00 48.94 600 ASP A CA 1
ATOM 4644 C C . ASP A 1 600 ? 39.070 0.161 -10.446 1.00 48.94 600 ASP A C 1
ATOM 4646 O O . ASP A 1 600 ? 39.495 -0.946 -10.800 1.00 48.94 600 ASP A O 1
ATOM 4650 N N . ALA A 1 601 ? 38.161 0.290 -9.475 1.00 52.34 601 ALA A N 1
ATOM 4651 C CA . ALA A 1 601 ? 37.390 -0.845 -8.992 1.00 52.34 601 ALA A CA 1
ATOM 4652 C C . ALA A 1 601 ? 36.660 -1.434 -10.205 1.00 52.34 601 ALA A C 1
ATOM 4654 O O . ALA A 1 601 ? 35.891 -0.742 -10.869 1.00 52.34 601 ALA A O 1
ATOM 4655 N N . ALA A 1 602 ? 36.981 -2.679 -10.555 1.00 53.66 602 ALA A N 1
ATOM 4656 C CA . ALA A 1 602 ? 36.459 -3.334 -11.743 1.00 53.66 602 ALA A CA 1
ATOM 4657 C C . ALA A 1 602 ? 34.982 -3.712 -11.552 1.00 53.66 602 ALA A C 1
ATOM 4659 O O . ALA A 1 602 ? 34.649 -4.865 -11.289 1.00 53.66 602 ALA A O 1
ATOM 4660 N N . GLU A 1 603 ? 34.104 -2.722 -11.652 1.00 57.56 603 GLU A N 1
ATOM 4661 C CA . GLU A 1 603 ? 32.679 -2.909 -11.882 1.00 57.56 603 GLU A CA 1
ATOM 4662 C C . GLU A 1 603 ? 32.481 -3.067 -13.391 1.00 57.56 603 GLU A C 1
ATOM 4664 O O . GLU A 1 603 ? 32.536 -2.098 -14.151 1.00 57.56 603 GLU A O 1
ATOM 4669 N N . GLU A 1 604 ? 32.308 -4.306 -13.853 1.00 55.16 604 GLU A N 1
ATOM 4670 C CA . GLU A 1 604 ? 31.816 -4.550 -15.206 1.00 55.16 604 GLU A CA 1
ATOM 4671 C C . GLU A 1 604 ? 30.302 -4.738 -15.142 1.00 55.16 604 GLU A C 1
ATOM 4673 O O . GLU A 1 604 ? 29.778 -5.586 -14.421 1.00 55.16 604 GLU A O 1
ATOM 4678 N N . VAL A 1 605 ? 29.602 -3.925 -15.926 1.00 55.41 605 VAL A N 1
ATOM 4679 C CA . VAL A 1 605 ? 28.197 -4.151 -16.241 1.00 55.41 605 VAL A CA 1
ATOM 4680 C C . VAL A 1 605 ? 28.157 -5.312 -17.223 1.00 55.41 605 VAL A C 1
ATOM 4682 O O . VAL A 1 605 ? 28.753 -5.243 -18.306 1.00 55.41 605 VAL A O 1
ATOM 4685 N N . ASP A 1 606 ? 27.501 -6.397 -16.838 1.00 56.94 606 ASP A N 1
ATOM 4686 C CA . ASP A 1 606 ? 27.359 -7.556 -17.698 1.00 56.94 606 ASP A CA 1
ATOM 4687 C C . ASP A 1 606 ? 26.485 -7.227 -18.935 1.00 56.94 606 ASP A C 1
ATOM 4689 O O . ASP A 1 606 ? 25.965 -6.125 -19.124 1.00 56.94 606 ASP A O 1
ATOM 4693 N N . THR A 1 607 ? 26.319 -8.193 -19.838 1.00 43.41 607 THR A N 1
ATOM 4694 C CA . THR A 1 607 ? 25.481 -8.021 -21.044 1.00 43.41 607 THR A CA 1
ATOM 4695 C C . THR A 1 607 ? 23.991 -7.748 -20.770 1.00 43.41 607 THR A C 1
ATOM 4697 O O . THR A 1 607 ? 23.252 -7.484 -21.727 1.00 43.41 607 THR A O 1
ATOM 4700 N N . ASP A 1 608 ? 23.538 -7.840 -19.521 1.00 47.59 608 ASP A N 1
ATOM 4701 C CA . ASP A 1 608 ? 22.150 -7.647 -19.094 1.00 47.59 608 ASP A CA 1
ATOM 4702 C C . ASP A 1 608 ? 21.931 -6.360 -18.303 1.00 47.59 608 ASP A C 1
ATOM 4704 O O . ASP A 1 608 ? 20.786 -5.923 -18.187 1.00 47.59 608 ASP A O 1
ATOM 4708 N N . GLY A 1 609 ? 23.005 -5.681 -17.904 1.00 48.91 609 GLY A N 1
ATOM 4709 C CA . GLY A 1 609 ? 22.928 -4.447 -17.130 1.00 48.91 609 GLY A CA 1
ATOM 4710 C C . GLY A 1 609 ? 23.247 -4.639 -15.651 1.00 48.91 609 GLY A C 1
ATOM 4711 O O . GLY A 1 609 ? 23.232 -3.647 -14.922 1.00 48.91 609 GLY A O 1
ATOM 4712 N N . ASP A 1 610 ? 23.566 -5.861 -15.223 1.00 53.22 610 ASP A N 1
ATOM 4713 C CA . ASP A 1 610 ? 23.870 -6.165 -13.833 1.00 53.22 610 ASP A CA 1
ATOM 4714 C C . ASP A 1 610 ? 25.319 -5.796 -13.536 1.00 53.22 610 ASP A C 1
ATOM 4716 O O . ASP A 1 610 ? 26.255 -6.210 -14.228 1.00 53.22 610 ASP A O 1
ATOM 4720 N N . VAL A 1 611 ? 25.511 -4.990 -12.494 1.00 57.59 611 VAL A N 1
ATOM 4721 C CA . VAL A 1 611 ? 26.844 -4.650 -11.998 1.00 57.59 611 VAL A CA 1
ATOM 4722 C C . VAL A 1 611 ? 27.380 -5.876 -11.268 1.00 57.59 611 VAL A C 1
ATOM 4724 O O . VAL A 1 611 ? 26.986 -6.165 -10.138 1.00 57.59 611 VAL A O 1
ATOM 4727 N N . GLN A 1 612 ? 28.270 -6.620 -11.921 1.00 65.06 612 GLN A N 1
ATOM 4728 C CA . GLN A 1 612 ? 28.956 -7.744 -11.298 1.00 65.06 612 GLN A CA 1
ATOM 4729 C C . GLN A 1 612 ? 30.363 -7.309 -10.906 1.00 65.06 612 GLN A C 1
ATOM 4731 O O . GLN A 1 612 ? 31.202 -6.982 -11.746 1.00 65.06 612 GLN A O 1
ATOM 4736 N N . GLY A 1 613 ? 30.614 -7.296 -9.599 1.00 67.00 613 GLY A N 1
ATOM 4737 C CA . GLY A 1 613 ? 31.881 -6.859 -9.031 1.00 67.00 613 GLY A CA 1
ATOM 4738 C C . GLY A 1 613 ? 32.344 -7.740 -7.878 1.00 67.00 613 GLY A C 1
ATOM 4739 O O . GLY A 1 613 ? 31.728 -8.746 -7.521 1.00 67.00 613 GLY A O 1
ATOM 4740 N N . ILE A 1 614 ? 33.450 -7.330 -7.262 1.00 72.69 614 ILE A N 1
ATOM 4741 C CA . ILE A 1 614 ? 34.040 -8.020 -6.105 1.00 72.69 614 ILE A CA 1
ATOM 4742 C C . ILE A 1 614 ? 33.048 -8.084 -4.931 1.00 72.69 614 ILE A C 1
ATOM 4744 O O . ILE A 1 614 ? 33.041 -9.069 -4.199 1.00 72.69 614 ILE A O 1
ATOM 4748 N N . GLN A 1 615 ? 32.196 -7.068 -4.768 1.00 73.25 615 GLN A N 1
ATOM 4749 C CA . GLN A 1 615 ? 31.202 -7.011 -3.693 1.00 73.25 615 GLN A CA 1
ATOM 4750 C C . GLN A 1 615 ? 30.131 -8.100 -3.829 1.00 73.25 615 GLN A C 1
ATOM 4752 O O . GLN A 1 615 ? 29.889 -8.818 -2.863 1.00 73.25 615 GLN A O 1
ATOM 4757 N N . SER A 1 616 ? 29.562 -8.293 -5.025 1.00 74.88 616 SER A N 1
ATOM 4758 C CA . SER A 1 616 ? 28.568 -9.346 -5.288 1.00 74.88 616 SER A CA 1
ATOM 4759 C C . SER A 1 616 ? 29.147 -10.738 -5.018 1.00 74.88 616 SER A C 1
ATOM 4761 O O . SER A 1 616 ? 28.514 -11.581 -4.391 1.00 74.88 616 SER A O 1
ATOM 4763 N N . LEU A 1 617 ? 30.403 -10.958 -5.421 1.00 78.06 617 LEU A N 1
ATOM 4764 C CA . LEU A 1 617 ? 31.112 -12.205 -5.145 1.00 78.06 617 LEU A CA 1
ATOM 4765 C C . LEU A 1 617 ? 31.332 -12.431 -3.640 1.00 78.06 617 LEU A C 1
ATOM 4767 O O . LEU A 1 617 ? 31.148 -13.547 -3.158 1.00 78.06 617 LEU A O 1
ATOM 4771 N N . LEU A 1 618 ? 31.724 -11.392 -2.895 1.00 76.94 618 LEU A N 1
ATOM 4772 C CA . LEU A 1 618 ? 31.905 -11.475 -1.442 1.00 76.94 618 LEU A CA 1
ATOM 4773 C C . LEU A 1 618 ? 30.590 -11.769 -0.720 1.00 76.94 618 LEU A C 1
ATOM 4775 O O . LEU A 1 618 ? 30.583 -12.621 0.163 1.00 76.94 618 LEU A O 1
ATOM 4779 N N . PHE A 1 619 ? 29.498 -11.110 -1.112 1.00 79.62 619 PHE A N 1
ATOM 4780 C CA . PHE A 1 619 ? 28.171 -11.369 -0.557 1.00 79.62 619 PHE A CA 1
ATOM 4781 C C . PHE A 1 619 ? 27.795 -12.849 -0.692 1.00 79.62 619 PHE A C 1
ATOM 4783 O O . PHE A 1 619 ? 27.527 -13.500 0.312 1.00 79.62 619 PHE A O 1
ATOM 4790 N N . ASN A 1 620 ? 27.907 -13.417 -1.897 1.00 80.25 620 ASN A N 1
ATOM 4791 C CA . ASN A 1 620 ? 27.581 -14.827 -2.142 1.00 80.25 620 ASN A CA 1
ATOM 4792 C C . ASN A 1 620 ? 28.462 -15.784 -1.335 1.00 80.25 620 ASN A C 1
ATOM 4794 O O . ASN A 1 620 ? 27.990 -16.784 -0.802 1.00 80.25 620 ASN A O 1
ATOM 4798 N N . ILE A 1 621 ? 29.758 -15.480 -1.235 1.00 82.25 621 ILE A N 1
ATOM 4799 C CA . ILE A 1 621 ? 30.698 -16.262 -0.428 1.00 82.25 621 ILE A CA 1
ATOM 4800 C C . ILE A 1 621 ? 30.257 -16.277 1.039 1.00 82.25 621 ILE A C 1
ATOM 4802 O O . ILE A 1 621 ? 30.258 -17.342 1.656 1.00 82.25 621 ILE A O 1
ATOM 4806 N N . PHE A 1 622 ? 29.885 -15.124 1.600 1.00 80.50 622 PHE A N 1
ATOM 4807 C CA . PHE A 1 622 ? 29.424 -15.043 2.985 1.00 80.50 622 PHE A CA 1
ATOM 4808 C C . PHE A 1 622 ? 28.044 -15.676 3.183 1.00 80.50 622 PHE A C 1
ATOM 4810 O O . PHE A 1 622 ? 27.867 -16.343 4.197 1.00 80.50 622 PHE A O 1
ATOM 4817 N N . SER A 1 623 ? 27.130 -15.562 2.214 1.00 84.06 623 SER A N 1
ATOM 4818 C CA . SER A 1 623 ? 25.832 -16.256 2.220 1.00 84.06 623 SER A CA 1
ATOM 4819 C C . SER A 1 623 ? 26.021 -17.774 2.336 1.00 84.06 623 SER A C 1
ATOM 4821 O O . SER A 1 623 ? 25.543 -18.393 3.286 1.00 84.06 623 SER A O 1
ATOM 4823 N N . ILE A 1 624 ? 26.860 -18.372 1.476 1.00 83.75 624 ILE A N 1
ATOM 4824 C CA . ILE A 1 624 ? 27.171 -19.815 1.523 1.00 83.75 624 ILE A CA 1
ATOM 4825 C C . ILE A 1 624 ? 27.769 -20.224 2.877 1.00 83.75 624 ILE A C 1
ATOM 4827 O O . ILE A 1 624 ? 27.449 -21.294 3.399 1.00 83.75 624 ILE A O 1
ATOM 4831 N N . LEU A 1 625 ? 28.658 -19.402 3.449 1.00 80.25 625 LEU A N 1
ATOM 4832 C CA . LEU A 1 625 ? 29.247 -19.672 4.764 1.00 80.25 625 LEU A CA 1
ATOM 4833 C C . LEU A 1 625 ? 28.212 -19.565 5.893 1.00 80.25 625 LEU A C 1
ATOM 4835 O O . LEU A 1 625 ? 28.263 -20.385 6.807 1.00 80.25 625 LEU A O 1
ATOM 4839 N N . GLY A 1 626 ? 27.286 -18.605 5.818 1.00 76.56 626 GLY A N 1
ATOM 4840 C CA . GLY A 1 626 ? 26.167 -18.442 6.749 1.00 76.56 626 GLY A CA 1
ATOM 4841 C C . GLY A 1 626 ? 25.255 -19.666 6.745 1.00 76.56 626 GLY A C 1
ATOM 4842 O O . GLY A 1 626 ? 25.151 -20.341 7.769 1.00 76.56 626 GLY A O 1
ATOM 4843 N N . ILE A 1 627 ? 24.744 -20.041 5.567 1.00 79.62 627 ILE A N 1
ATOM 4844 C CA . ILE A 1 627 ? 23.919 -21.244 5.363 1.00 79.62 627 ILE A CA 1
ATOM 4845 C C . ILE A 1 627 ? 24.628 -22.481 5.933 1.00 79.62 627 ILE A C 1
ATOM 4847 O O . ILE A 1 627 ? 24.072 -23.248 6.718 1.00 79.62 627 ILE A O 1
ATOM 4851 N N . ALA A 1 628 ? 25.903 -22.674 5.584 1.00 77.81 628 ALA A N 1
ATOM 4852 C CA . ALA A 1 628 ? 26.661 -23.827 6.055 1.00 77.81 628 ALA A CA 1
ATOM 4853 C C . ALA A 1 628 ? 26.912 -23.813 7.575 1.00 77.81 628 ALA A C 1
ATOM 4855 O O . ALA A 1 628 ? 27.080 -24.884 8.159 1.00 77.81 628 ALA A O 1
ATOM 4856 N N . SER A 1 629 ? 26.941 -22.642 8.219 1.00 73.50 629 SER A N 1
ATOM 4857 C CA . SER A 1 629 ? 27.118 -22.521 9.671 1.00 73.50 629 SER A CA 1
ATOM 4858 C C . SER A 1 629 ? 25.866 -22.912 10.464 1.00 73.50 629 SER A C 1
ATOM 4860 O O . SER A 1 629 ? 25.986 -23.458 11.561 1.00 73.50 629 SER A O 1
ATOM 4862 N N . GLU A 1 630 ? 24.682 -22.720 9.883 1.00 74.44 630 GLU A N 1
ATOM 4863 C CA . GLU A 1 630 ? 23.389 -23.091 10.474 1.00 74.44 630 GLU A CA 1
ATOM 4864 C C . GLU A 1 630 ? 23.082 -24.590 10.307 1.00 74.44 630 GLU A C 1
ATOM 4866 O O . GLU A 1 630 ? 22.367 -25.203 11.107 1.00 74.44 630 GLU A O 1
ATOM 4871 N N . MET A 1 631 ? 23.691 -25.241 9.310 1.00 72.06 631 MET A N 1
ATOM 4872 C CA . MET A 1 631 ? 23.544 -26.678 9.094 1.00 72.06 631 MET A CA 1
ATOM 4873 C C . MET A 1 631 ? 24.199 -27.498 10.218 1.00 72.06 631 MET A C 1
ATOM 4875 O O . MET A 1 631 ? 25.418 -27.680 10.259 1.00 72.06 631 MET A O 1
ATOM 4879 N N . LYS A 1 632 ? 23.382 -28.151 11.060 1.00 69.31 632 LYS A N 1
ATOM 4880 C CA . LYS A 1 632 ? 23.835 -29.041 12.159 1.00 69.31 632 LYS A CA 1
ATOM 4881 C C . LYS A 1 632 ? 24.912 -30.053 11.739 1.00 69.31 632 LYS A C 1
ATOM 4883 O O . LYS A 1 632 ? 25.835 -30.330 12.500 1.00 69.31 632 LYS A O 1
ATOM 4888 N N . SER A 1 633 ? 24.817 -30.599 10.523 1.00 66.12 633 SER A N 1
ATOM 4889 C CA . SER A 1 633 ? 25.784 -31.579 9.998 1.00 66.12 633 SER A CA 1
ATOM 4890 C C . SER A 1 633 ? 27.166 -31.002 9.658 1.00 66.12 633 SER A C 1
ATOM 4892 O O . SER A 1 633 ? 28.141 -31.750 9.617 1.00 66.12 633 SER A O 1
ATOM 4894 N N . MET A 1 634 ? 27.257 -29.685 9.464 1.00 64.38 634 MET A N 1
ATOM 4895 C CA . MET A 1 634 ? 28.475 -28.951 9.114 1.00 64.38 634 MET A CA 1
ATOM 4896 C C . MET A 1 634 ? 29.096 -28.221 10.310 1.00 64.38 634 MET A C 1
ATOM 4898 O O . MET A 1 634 ? 30.191 -27.678 10.176 1.00 64.38 634 MET A O 1
ATOM 4902 N N . GLY A 1 635 ? 28.476 -28.273 11.497 1.00 59.59 635 GLY A N 1
ATOM 4903 C CA . GLY A 1 635 ? 28.978 -27.606 12.703 1.00 59.59 635 GLY A CA 1
ATOM 4904 C C . GLY A 1 635 ? 30.450 -27.916 13.006 1.00 59.59 635 GLY A C 1
ATOM 4905 O O . GLY A 1 635 ? 31.214 -27.015 13.326 1.00 59.59 635 GLY A O 1
ATOM 4906 N N . HIS A 1 636 ? 30.905 -29.157 12.787 1.00 60.78 636 HIS A N 1
ATOM 4907 C CA . HIS A 1 636 ? 32.312 -29.544 12.969 1.00 60.78 636 HIS A CA 1
ATOM 4908 C C . HIS A 1 636 ? 33.305 -28.830 12.031 1.00 60.78 636 HIS A C 1
ATOM 4910 O O . HIS A 1 636 ? 34.478 -28.730 12.380 1.00 60.78 636 HIS A O 1
ATOM 4916 N N . ALA A 1 637 ? 32.868 -28.335 10.866 1.00 54.78 637 ALA A N 1
ATOM 4917 C CA . ALA A 1 637 ? 33.713 -27.601 9.919 1.00 54.78 637 ALA A CA 1
ATOM 4918 C C . ALA A 1 637 ? 33.961 -26.142 10.348 1.00 54.78 637 ALA A C 1
ATOM 4920 O O . ALA A 1 637 ? 34.979 -25.562 9.975 1.00 54.78 637 ALA A O 1
ATOM 4921 N N . PHE A 1 638 ? 33.064 -25.577 11.163 1.00 58.06 638 PHE A N 1
ATOM 4922 C CA . PHE A 1 638 ? 33.178 -24.235 11.747 1.00 58.06 638 PHE A CA 1
ATOM 4923 C C . PHE A 1 638 ? 33.712 -24.257 13.191 1.00 58.06 638 PHE A C 1
ATOM 4925 O O . PHE A 1 638 ? 33.951 -23.210 13.792 1.00 58.06 638 PHE A O 1
ATOM 4932 N N . VAL A 1 639 ? 33.961 -25.450 13.744 1.00 52.91 639 VAL A N 1
ATOM 4933 C CA . VAL A 1 639 ? 34.641 -25.643 15.029 1.00 52.91 639 VAL A CA 1
ATOM 4934 C C . VAL A 1 639 ? 36.147 -25.491 14.820 1.00 52.91 639 VAL A C 1
ATOM 4936 O O . VAL A 1 639 ? 36.820 -26.368 14.279 1.00 52.91 639 VAL A O 1
ATOM 4939 N N . VAL A 1 640 ? 36.699 -24.364 15.269 1.00 46.34 640 VAL A N 1
ATOM 4940 C CA . VAL A 1 640 ? 38.150 -24.145 15.285 1.00 46.34 640 VAL A CA 1
ATOM 4941 C C . VAL A 1 640 ? 38.789 -25.039 16.366 1.00 46.34 640 VAL A C 1
ATOM 4943 O O . VAL A 1 640 ? 38.393 -24.947 17.530 1.00 46.34 640 VAL A O 1
ATOM 4946 N N . PRO A 1 641 ? 39.803 -25.873 16.052 1.00 42.56 641 PRO A N 1
ATOM 4947 C CA . PRO A 1 641 ? 40.511 -26.654 17.062 1.00 42.56 641 PRO A CA 1
ATOM 4948 C C . PRO A 1 641 ? 41.481 -25.783 17.878 1.00 42.56 641 PRO A C 1
ATOM 4950 O O . PRO A 1 641 ? 42.346 -25.126 17.300 1.00 42.56 641 PRO A O 1
ATOM 4953 N N . GLU A 1 642 ? 41.314 -25.812 19.209 1.00 43.25 642 GLU A N 1
ATOM 4954 C CA . GLU A 1 642 ? 42.170 -25.452 20.375 1.00 43.25 642 GLU A CA 1
ATOM 4955 C C . GLU A 1 642 ? 43.303 -24.396 20.286 1.00 43.25 642 GLU A C 1
ATOM 4957 O O . GLU A 1 642 ? 44.030 -24.201 21.257 1.00 43.25 642 GLU A O 1
ATOM 4962 N N . SER A 1 643 ? 43.459 -23.635 19.205 1.00 42.81 643 SER A N 1
ATOM 4963 C CA . SER A 1 643 ? 44.544 -22.648 19.064 1.00 42.81 643 SER A CA 1
ATOM 4964 C C . SER A 1 643 ? 44.108 -21.259 18.584 1.00 42.81 643 SER A C 1
ATOM 4966 O O . SER A 1 643 ? 44.963 -20.405 18.363 1.00 42.81 643 SER A O 1
ATOM 4968 N N . GLY A 1 644 ? 42.800 -20.978 18.504 1.00 47.88 644 GLY A N 1
ATOM 4969 C CA . GLY A 1 644 ? 42.317 -19.630 18.173 1.00 47.88 644 GLY A CA 1
ATOM 4970 C C . GLY A 1 644 ? 40.838 -19.524 17.798 1.00 47.88 644 GLY A C 1
ATOM 4971 O O . GLY A 1 644 ? 40.531 -19.025 16.721 1.00 47.88 644 GLY A O 1
ATOM 4972 N N . ALA A 1 645 ? 39.926 -19.980 18.662 1.00 40.88 645 ALA A N 1
ATOM 4973 C CA . ALA A 1 645 ? 38.485 -19.809 18.459 1.00 40.88 645 ALA A CA 1
ATOM 4974 C C . ALA A 1 645 ? 37.963 -18.487 19.074 1.00 40.88 645 ALA A C 1
ATOM 4976 O O . ALA A 1 645 ? 38.368 -18.152 20.194 1.00 40.88 645 ALA A O 1
ATOM 4977 N N . PRO A 1 646 ? 37.029 -17.769 18.413 1.00 38.88 646 PRO A N 1
ATOM 4978 C CA . PRO A 1 646 ? 36.095 -16.892 19.109 1.00 38.88 646 PRO A CA 1
ATOM 4979 C C . PRO A 1 646 ? 35.223 -17.765 20.023 1.00 38.88 646 PRO A C 1
ATOM 4981 O O . PRO A 1 646 ? 34.731 -18.815 19.615 1.00 38.88 646 PRO A O 1
ATOM 4984 N N . SER A 1 647 ? 35.140 -17.386 21.295 1.00 41.44 647 SER A N 1
ATOM 4985 C CA . SER A 1 647 ? 34.628 -18.241 22.365 1.00 41.44 647 SER A CA 1
ATOM 4986 C C . SER A 1 647 ? 33.108 -18.410 22.315 1.00 41.44 647 SER A C 1
ATOM 4988 O O . SER A 1 647 ? 32.403 -17.630 21.674 1.00 41.44 647 SER A O 1
ATOM 4990 N N . ASP A 1 648 ? 32.608 -19.374 23.098 1.00 43.38 648 ASP A N 1
ATOM 4991 C CA . ASP A 1 648 ? 31.205 -19.569 23.511 1.00 43.38 648 ASP A CA 1
ATOM 4992 C C . ASP A 1 648 ? 30.427 -18.273 23.831 1.00 43.38 648 ASP A C 1
ATOM 4994 O O . ASP A 1 648 ? 29.202 -18.270 23.866 1.00 43.38 648 ASP A O 1
ATOM 4998 N N . PHE A 1 649 ? 31.146 -17.169 24.030 1.00 41.91 649 PHE A N 1
ATOM 4999 C CA . PHE A 1 649 ? 30.668 -15.799 24.091 1.00 41.91 649 PHE A CA 1
ATOM 5000 C C . PHE A 1 649 ? 29.800 -15.370 22.900 1.00 41.91 649 PHE A C 1
ATOM 5002 O O . PHE A 1 649 ? 28.722 -14.849 23.142 1.00 41.91 649 PHE A O 1
ATOM 5009 N N . LEU A 1 650 ? 30.216 -15.576 21.640 1.00 42.44 650 LEU A N 1
ATOM 5010 C CA . LEU A 1 650 ? 29.421 -15.110 20.485 1.00 42.44 650 LEU A CA 1
ATOM 5011 C C . LEU A 1 650 ? 28.135 -15.923 20.314 1.00 42.44 650 LEU A C 1
ATOM 5013 O O . LEU A 1 650 ? 27.090 -15.361 20.006 1.00 42.44 650 LEU A O 1
ATOM 5017 N N . ARG A 1 651 ? 28.206 -17.227 20.600 1.00 40.72 651 ARG A N 1
ATOM 5018 C CA . ARG A 1 651 ? 27.036 -18.108 20.629 1.00 40.72 651 ARG A CA 1
ATOM 5019 C C . ARG A 1 651 ? 26.074 -17.721 21.759 1.00 40.72 651 ARG A C 1
ATOM 5021 O O . ARG A 1 651 ? 24.881 -17.604 21.528 1.00 40.72 651 ARG A O 1
ATOM 5028 N N . GLY A 1 652 ? 26.596 -17.424 22.951 1.00 41.53 652 GLY A N 1
ATOM 5029 C CA . GLY A 1 652 ? 25.790 -16.945 24.077 1.00 41.53 652 GLY A CA 1
ATOM 5030 C C . GLY A 1 652 ? 25.183 -15.551 23.867 1.00 41.53 652 GLY A C 1
ATOM 5031 O O . GLY A 1 652 ? 24.072 -15.308 24.326 1.00 41.53 652 GLY A O 1
ATOM 5032 N N . LEU A 1 653 ? 25.877 -14.651 23.159 1.00 41.38 653 LEU A N 1
ATOM 5033 C CA . LEU A 1 653 ? 25.403 -13.295 22.854 1.00 41.38 653 LEU A CA 1
ATOM 5034 C C . LEU A 1 653 ? 24.257 -13.295 21.830 1.00 41.38 653 LEU A C 1
ATOM 5036 O O . LEU A 1 653 ? 23.351 -12.478 21.952 1.00 41.38 653 LEU A O 1
ATOM 5040 N N . ALA A 1 654 ? 24.308 -14.202 20.848 1.00 41.00 654 ALA A N 1
ATOM 5041 C CA . ALA A 1 654 ? 23.266 -14.364 19.837 1.00 41.00 654 ALA A CA 1
ATOM 5042 C C . ALA A 1 654 ? 22.027 -15.094 20.382 1.00 41.00 654 ALA A C 1
ATOM 5044 O O . ALA A 1 654 ? 20.911 -14.752 20.017 1.00 41.00 654 ALA A O 1
ATOM 5045 N N . GLU A 1 655 ? 22.212 -16.076 21.272 1.00 39.91 655 GLU A N 1
ATOM 5046 C CA . GLU A 1 655 ? 21.099 -16.880 21.791 1.00 39.91 655 GLU A CA 1
ATOM 5047 C C . GLU A 1 655 ? 20.373 -16.219 22.977 1.00 39.91 655 GLU A C 1
ATOM 5049 O O . GLU A 1 655 ? 19.145 -16.247 23.009 1.00 39.91 655 GLU A O 1
ATOM 5054 N N . LYS A 1 656 ? 21.090 -15.647 23.966 1.00 49.22 656 LYS A N 1
ATOM 5055 C CA . LYS A 1 656 ? 20.509 -14.964 25.149 1.00 49.22 656 LYS A CA 1
ATOM 5056 C C . LYS A 1 656 ? 21.481 -13.935 25.760 1.00 49.22 656 LYS A C 1
ATOM 5058 O O . LYS A 1 656 ? 22.288 -14.305 26.622 1.00 49.22 656 LYS A O 1
ATOM 5063 N N . PRO A 1 657 ? 21.363 -12.633 25.435 1.00 44.47 657 PRO A N 1
ATOM 5064 C CA . PRO A 1 657 ? 22.245 -11.579 25.958 1.00 44.47 657 PRO A CA 1
ATOM 5065 C C . PRO A 1 657 ? 22.301 -11.524 27.496 1.00 44.47 657 PRO A C 1
ATOM 5067 O O . PRO A 1 657 ? 23.357 -11.289 28.087 1.00 44.47 657 PRO A O 1
ATOM 5070 N N . GLU A 1 658 ? 21.175 -11.811 28.154 1.00 44.69 658 GLU A N 1
ATOM 5071 C CA . GLU A 1 658 ? 21.008 -11.795 29.615 1.00 44.69 658 GLU A CA 1
ATOM 5072 C C . GLU A 1 658 ? 21.771 -12.914 30.344 1.00 44.69 658 GLU A C 1
ATOM 5074 O O . GLU A 1 658 ? 22.066 -12.806 31.536 1.00 44.69 658 GLU A O 1
ATOM 5079 N N . ALA A 1 659 ? 22.127 -13.995 29.641 1.00 45.91 659 ALA A N 1
ATOM 5080 C CA . ALA A 1 659 ? 22.847 -15.133 30.213 1.00 45.91 659 ALA A CA 1
ATOM 5081 C C . ALA A 1 659 ? 24.356 -14.864 30.383 1.00 45.91 659 ALA A C 1
ATOM 5083 O O . ALA A 1 659 ? 25.072 -15.649 31.015 1.00 45.91 659 ALA A O 1
ATOM 5084 N N . VAL A 1 660 ? 24.863 -13.747 29.848 1.00 52.56 660 VAL A N 1
ATOM 5085 C CA . VAL A 1 660 ? 26.285 -13.392 29.879 1.00 52.56 660 VAL A CA 1
ATOM 5086 C C . VAL A 1 660 ? 26.591 -12.545 31.118 1.00 52.56 660 VAL A C 1
ATOM 5088 O O . VAL A 1 660 ? 26.428 -11.327 31.132 1.00 52.56 660 VAL A O 1
ATOM 5091 N N . SER A 1 661 ? 27.132 -13.185 32.159 1.00 49.88 661 SER A N 1
ATOM 5092 C CA . SER A 1 661 ? 27.425 -12.587 33.481 1.00 49.88 661 SER A CA 1
ATOM 5093 C C . SER A 1 661 ? 28.354 -11.353 33.494 1.00 49.88 661 SER A C 1
ATOM 5095 O O . SER A 1 661 ? 28.584 -10.769 34.556 1.00 49.88 661 SER A O 1
ATOM 5097 N N . HIS A 1 662 ? 28.924 -10.944 32.356 1.00 57.69 662 HIS A N 1
ATOM 5098 C CA . HIS A 1 662 ? 29.810 -9.776 32.217 1.00 57.69 662 HIS A CA 1
ATOM 5099 C C . HIS A 1 662 ? 29.269 -8.695 31.264 1.00 57.69 662 HIS A C 1
ATOM 5101 O O . HIS A 1 662 ? 29.854 -7.615 31.198 1.00 57.69 662 HIS A O 1
ATOM 5107 N N . PHE A 1 663 ? 28.149 -8.932 30.568 1.00 61.25 663 PHE A N 1
ATOM 5108 C CA . PHE A 1 663 ? 27.578 -7.978 29.607 1.00 61.25 663 PHE A CA 1
ATOM 5109 C C . PHE A 1 663 ? 27.147 -6.664 30.277 1.00 61.25 663 PHE A C 1
ATOM 5111 O O . PHE A 1 663 ? 27.402 -5.585 29.744 1.00 61.25 663 PHE A O 1
ATOM 5118 N N . ASN A 1 664 ? 26.643 -6.735 31.516 1.00 63.06 664 ASN A N 1
ATOM 5119 C CA . ASN A 1 664 ? 26.206 -5.565 32.289 1.00 63.06 664 ASN A CA 1
ATOM 5120 C C . ASN A 1 664 ? 27.292 -4.488 32.469 1.00 63.06 664 ASN A C 1
ATOM 5122 O O . ASN A 1 664 ? 26.979 -3.309 32.615 1.00 63.06 664 ASN A O 1
ATOM 5126 N N . GLN A 1 665 ? 28.577 -4.861 32.428 1.00 68.31 665 GLN A N 1
ATOM 5127 C CA . GLN A 1 665 ? 29.689 -3.910 32.548 1.00 68.31 665 GLN A CA 1
ATOM 5128 C C . GLN A 1 665 ? 29.904 -3.076 31.275 1.00 68.31 665 GLN A C 1
ATOM 5130 O O . GLN A 1 665 ? 30.478 -1.989 31.348 1.00 68.31 665 GLN A O 1
ATOM 5135 N N . PHE A 1 666 ? 29.434 -3.560 30.123 1.00 69.69 666 PHE A N 1
ATOM 5136 C CA . PHE A 1 666 ? 29.602 -2.917 28.819 1.00 69.69 666 PHE A CA 1
ATOM 5137 C C . PHE A 1 666 ? 28.389 -2.085 28.389 1.00 69.69 666 PHE A C 1
ATOM 5139 O O . PHE A 1 666 ? 28.533 -1.252 27.499 1.00 69.69 666 PHE A O 1
ATOM 5146 N N . ILE A 1 667 ? 27.237 -2.222 29.057 1.00 73.44 667 ILE A N 1
ATOM 5147 C CA . ILE A 1 667 ? 26.012 -1.465 28.740 1.00 73.44 667 ILE A CA 1
ATOM 5148 C C . ILE A 1 667 ? 26.268 0.045 28.745 1.00 73.44 667 ILE A C 1
ATOM 5150 O O . ILE A 1 667 ? 25.958 0.726 27.773 1.00 73.44 667 ILE A O 1
ATOM 5154 N N . GLY A 1 668 ? 26.871 0.573 29.815 1.00 76.44 668 GLY A N 1
ATOM 5155 C CA . GLY A 1 668 ? 27.153 2.008 29.936 1.00 76.44 668 GLY A CA 1
ATOM 5156 C C . GLY A 1 668 ? 28.011 2.556 28.784 1.00 76.44 668 GLY A C 1
ATOM 5157 O O . GLY A 1 668 ? 27.576 3.487 28.107 1.00 76.44 668 GLY A O 1
ATOM 5158 N N . PRO A 1 669 ? 29.190 1.963 28.509 1.00 78.00 669 PRO A N 1
ATOM 5159 C CA . PRO A 1 669 ? 30.013 2.326 27.355 1.00 78.00 669 PRO A CA 1
ATOM 5160 C C . PRO A 1 669 ? 29.296 2.223 26.001 1.00 78.00 669 PRO A C 1
ATOM 5162 O O . PRO A 1 669 ? 29.509 3.074 25.139 1.00 78.00 669 PRO A O 1
ATOM 5165 N N . ILE A 1 670 ? 28.442 1.211 25.802 1.00 77.38 670 ILE A N 1
ATOM 5166 C CA . ILE A 1 670 ? 27.680 1.047 24.555 1.00 77.38 670 ILE A CA 1
ATOM 5167 C C . ILE A 1 670 ? 26.636 2.165 24.416 1.00 77.38 670 ILE A C 1
ATOM 5169 O O . ILE A 1 670 ? 26.577 2.795 23.363 1.00 77.38 670 ILE A O 1
ATOM 5173 N N . ILE A 1 671 ? 25.876 2.485 25.473 1.00 83.00 671 ILE A N 1
ATOM 5174 C CA . ILE A 1 671 ? 24.916 3.609 25.470 1.00 83.00 671 ILE A CA 1
ATOM 5175 C C . ILE A 1 671 ? 25.633 4.929 25.166 1.00 83.00 671 ILE A C 1
ATOM 5177 O O . ILE A 1 671 ? 25.139 5.733 24.375 1.00 83.00 671 ILE A O 1
ATOM 5181 N N . GLU A 1 672 ? 26.804 5.158 25.763 1.00 83.38 672 GLU A N 1
ATOM 5182 C CA . GLU A 1 672 ? 27.611 6.358 25.519 1.00 83.38 672 GLU A CA 1
ATOM 5183 C C . GLU A 1 672 ? 28.075 6.446 24.058 1.00 83.38 672 GLU A C 1
ATOM 5185 O O . GLU A 1 672 ? 27.971 7.506 23.433 1.00 83.38 672 GLU A O 1
ATOM 5190 N N . CYS A 1 673 ? 28.515 5.322 23.486 1.00 78.81 673 CYS A N 1
ATOM 5191 C CA . CYS A 1 673 ? 28.898 5.230 22.082 1.00 78.81 673 CYS A CA 1
ATOM 5192 C C . CYS A 1 673 ? 27.709 5.525 21.160 1.00 78.81 673 CYS A C 1
ATOM 5194 O O . CYS A 1 673 ? 27.812 6.403 20.304 1.00 78.81 673 CYS A O 1
ATOM 5196 N N . ILE A 1 674 ? 26.554 4.897 21.395 1.00 84.81 674 ILE A N 1
ATOM 5197 C CA . ILE A 1 674 ? 25.339 5.145 20.611 1.00 84.81 674 ILE A CA 1
ATOM 5198 C C . ILE A 1 674 ? 24.919 6.619 20.707 1.00 84.81 674 ILE A C 1
ATOM 5200 O O . ILE A 1 674 ? 24.672 7.250 19.681 1.00 84.81 674 ILE A O 1
ATOM 5204 N N . CYS A 1 675 ? 24.925 7.216 21.906 1.00 86.12 675 CYS A N 1
ATOM 5205 C CA . CYS A 1 675 ? 24.617 8.640 22.089 1.00 86.12 675 CYS A CA 1
ATOM 5206 C C . CYS A 1 675 ? 25.571 9.558 21.303 1.00 86.12 675 CYS A C 1
ATOM 5208 O O . CYS A 1 675 ? 25.157 10.620 20.843 1.00 86.12 675 CYS A O 1
ATOM 5210 N N . SER A 1 676 ? 26.838 9.166 21.131 1.00 84.88 676 SER A N 1
ATOM 5211 C CA . SER A 1 676 ? 27.808 9.931 20.333 1.00 84.88 676 SER A CA 1
ATOM 5212 C C . SER A 1 676 ? 27.576 9.825 18.820 1.00 84.88 676 SER A C 1
ATOM 5214 O O . SER A 1 676 ? 27.935 10.743 18.080 1.00 84.88 676 SER A O 1
ATOM 5216 N N . MET A 1 677 ? 26.966 8.728 18.362 1.00 84.12 677 MET A N 1
ATOM 5217 C CA . MET A 1 677 ? 26.724 8.440 16.945 1.00 84.12 677 MET A CA 1
ATOM 5218 C C . MET A 1 677 ? 25.352 8.931 16.468 1.00 84.12 677 MET A C 1
ATOM 5220 O O . MET A 1 677 ? 25.247 9.377 15.327 1.00 84.12 677 MET A O 1
ATOM 5224 N N . LEU A 1 678 ? 24.339 8.926 17.345 1.00 85.31 678 LEU A N 1
ATOM 5225 C CA . LEU A 1 678 ? 22.952 9.317 17.048 1.00 85.31 678 LEU A CA 1
ATOM 5226 C C . LEU A 1 678 ? 22.818 10.639 16.258 1.00 85.31 678 LEU A C 1
ATOM 5228 O O . LEU A 1 678 ? 22.078 10.656 15.280 1.00 85.31 678 LEU A O 1
ATOM 5232 N N . PRO A 1 679 ? 23.529 11.737 16.605 1.00 84.06 679 PRO A N 1
ATOM 5233 C CA . PRO A 1 679 ? 23.372 13.022 15.915 1.00 84.06 679 PRO A CA 1
ATOM 5234 C C . PRO A 1 679 ? 23.822 13.031 14.450 1.00 84.06 679 PRO A C 1
ATOM 5236 O O . PRO A 1 679 ? 23.415 13.914 13.700 1.00 84.06 679 PRO A O 1
ATOM 5239 N N . ASN A 1 680 ? 24.711 12.110 14.071 1.00 80.31 680 ASN A N 1
ATOM 5240 C CA . ASN A 1 680 ? 25.304 12.039 12.734 1.00 80.31 680 ASN A CA 1
ATOM 5241 C C . ASN A 1 680 ? 24.816 10.818 11.942 1.00 80.31 680 ASN A C 1
ATOM 5243 O O . ASN A 1 680 ? 25.245 10.626 10.806 1.00 80.31 680 ASN A O 1
ATOM 5247 N N . ALA A 1 681 ? 23.979 9.975 12.547 1.00 81.88 681 ALA A N 1
ATOM 5248 C CA . ALA A 1 681 ? 23.415 8.811 11.890 1.00 81.88 681 ALA A CA 1
ATOM 5249 C C . ALA A 1 681 ? 22.287 9.236 10.940 1.00 81.88 681 ALA A C 1
ATOM 5251 O O . ALA A 1 681 ? 21.505 10.132 11.255 1.00 81.88 681 ALA A O 1
ATOM 5252 N N . ALA A 1 682 ? 22.219 8.595 9.777 1.00 75.88 682 ALA A N 1
ATOM 5253 C CA . ALA A 1 682 ? 21.195 8.827 8.766 1.00 75.88 682 ALA A CA 1
ATOM 5254 C C . ALA A 1 682 ? 20.663 7.485 8.254 1.00 75.88 682 ALA A C 1
ATOM 5256 O O . ALA A 1 682 ? 21.369 6.475 8.336 1.00 75.88 682 ALA A O 1
ATOM 5257 N N . ASP A 1 683 ? 19.439 7.513 7.727 1.00 79.12 683 ASP A N 1
ATOM 5258 C CA . ASP A 1 683 ? 18.777 6.394 7.053 1.00 79.12 683 ASP A CA 1
ATOM 5259 C C . ASP A 1 683 ? 18.839 5.095 7.890 1.00 79.12 683 ASP A C 1
ATOM 5261 O O . ASP A 1 683 ? 18.573 5.108 9.096 1.00 79.12 683 ASP A O 1
ATOM 5265 N N . ASP A 1 684 ? 19.240 3.980 7.280 1.00 76.25 684 ASP A N 1
ATOM 5266 C CA . ASP A 1 684 ? 19.261 2.652 7.904 1.00 76.25 684 ASP A CA 1
ATOM 5267 C C . ASP A 1 684 ? 20.192 2.568 9.124 1.00 76.25 684 ASP A C 1
ATOM 5269 O O . ASP A 1 684 ? 19.934 1.826 10.072 1.00 76.25 684 ASP A O 1
ATOM 5273 N N . PHE A 1 685 ? 21.269 3.363 9.151 1.00 81.94 685 PHE A N 1
ATOM 5274 C CA . PHE A 1 685 ? 22.194 3.359 10.283 1.00 81.94 685 PHE A CA 1
ATOM 5275 C C . PHE A 1 685 ? 21.569 3.982 11.537 1.00 81.94 685 PHE A C 1
ATOM 5277 O O . PHE A 1 685 ? 21.820 3.516 12.648 1.00 81.94 685 PHE A O 1
ATOM 5284 N N . LEU A 1 686 ? 20.731 5.012 11.380 1.00 84.81 686 LEU A N 1
ATOM 5285 C CA . LEU A 1 686 ? 19.980 5.590 12.498 1.00 84.81 686 LEU A CA 1
ATOM 5286 C C . LEU A 1 686 ? 18.998 4.566 13.079 1.00 84.81 686 LEU A C 1
ATOM 5288 O O . LEU A 1 686 ? 18.909 4.434 14.300 1.00 84.81 686 LEU A O 1
ATOM 5292 N N . LEU A 1 687 ? 18.305 3.827 12.213 1.00 84.69 687 LEU A N 1
ATOM 5293 C CA . LEU A 1 687 ? 17.335 2.807 12.611 1.00 84.69 687 LEU A CA 1
ATOM 5294 C C . LEU A 1 687 ? 18.012 1.665 13.371 1.00 84.69 687 LEU A C 1
ATOM 5296 O O . LEU A 1 687 ? 17.596 1.370 14.490 1.00 84.69 687 LEU A O 1
ATOM 5300 N N . LEU A 1 688 ? 19.140 1.158 12.867 1.00 83.00 688 LEU A N 1
ATOM 5301 C CA . LEU A 1 688 ? 19.947 0.149 13.559 1.00 83.00 688 LEU A CA 1
ATOM 5302 C C . LEU A 1 688 ? 20.371 0.602 14.967 1.00 83.00 688 LEU A C 1
ATOM 5304 O O . LEU A 1 688 ? 20.303 -0.172 15.923 1.00 83.00 688 LEU A O 1
ATOM 5308 N N . LEU A 1 689 ? 20.806 1.859 15.125 1.00 84.88 689 LEU A N 1
ATOM 5309 C CA . LEU A 1 689 ? 21.191 2.393 16.436 1.00 84.88 689 LEU A CA 1
ATOM 5310 C C . LEU A 1 689 ? 20.004 2.474 17.405 1.00 84.88 689 LEU A C 1
ATOM 5312 O O . LEU A 1 689 ? 20.164 2.166 18.587 1.00 84.88 689 LEU A O 1
ATOM 5316 N N . LEU A 1 690 ? 18.829 2.892 16.928 1.00 86.62 690 LEU A N 1
ATOM 5317 C CA . LEU A 1 690 ? 17.615 2.977 17.743 1.00 86.62 690 LEU A CA 1
ATOM 5318 C C . LEU A 1 690 ? 17.095 1.589 18.133 1.00 86.62 690 LEU A C 1
ATOM 5320 O O . LEU A 1 690 ? 16.746 1.385 19.294 1.00 86.62 690 LEU A O 1
ATOM 5324 N N . GLU A 1 691 ? 17.103 0.629 17.211 1.00 84.19 691 GLU A N 1
ATOM 5325 C CA . GLU A 1 691 ? 16.740 -0.767 17.482 1.00 84.19 691 GLU A CA 1
ATOM 5326 C C . GLU A 1 691 ? 17.700 -1.410 18.479 1.00 84.19 691 GLU A C 1
ATOM 5328 O O . GLU A 1 691 ? 17.261 -2.073 19.413 1.00 84.19 691 GLU A O 1
ATOM 5333 N N . THR A 1 692 ? 19.000 -1.120 18.373 1.00 80.94 692 THR A N 1
ATOM 5334 C CA . THR A 1 692 ? 20.003 -1.590 19.342 1.00 80.94 692 THR A CA 1
ATOM 5335 C C . THR A 1 692 ? 19.762 -1.012 20.744 1.00 80.94 692 THR A C 1
ATOM 5337 O O . THR A 1 692 ? 20.055 -1.672 21.745 1.00 80.94 692 THR A O 1
ATOM 5340 N N . LEU A 1 693 ? 19.214 0.207 20.860 1.00 84.00 693 LEU A N 1
ATOM 5341 C CA . LEU A 1 693 ? 18.900 0.814 22.160 1.00 84.00 693 LEU A CA 1
ATOM 5342 C C . LEU A 1 693 ? 17.751 0.109 22.883 1.00 84.00 693 LEU A C 1
ATOM 5344 O O . LEU A 1 693 ? 17.804 0.032 24.109 1.00 84.00 693 LEU A O 1
ATOM 5348 N N . ILE A 1 694 ? 16.741 -0.395 22.166 1.00 83.06 694 ILE A N 1
ATOM 5349 C CA . ILE A 1 694 ? 15.526 -0.999 22.744 1.00 83.06 694 ILE A CA 1
ATOM 5350 C C . ILE A 1 694 ? 15.851 -2.113 23.757 1.00 83.06 694 ILE A C 1
ATOM 5352 O O . ILE A 1 694 ? 15.460 -1.968 24.920 1.00 83.06 694 ILE A O 1
ATOM 5356 N N . PRO A 1 695 ? 16.584 -3.187 23.403 1.00 76.88 695 PRO A N 1
ATOM 5357 C CA . PRO A 1 695 ? 16.940 -4.222 24.367 1.00 76.88 695 PRO A CA 1
ATOM 5358 C C . PRO A 1 695 ? 17.964 -3.702 25.381 1.00 76.88 695 PRO A C 1
ATOM 5360 O O . PRO A 1 695 ? 17.867 -4.005 26.567 1.00 76.88 695 PRO A O 1
ATOM 5363 N N . LEU A 1 696 ? 18.908 -2.854 24.958 1.00 79.75 696 LEU A N 1
ATOM 5364 C CA . LEU A 1 696 ? 20.006 -2.382 25.803 1.00 79.75 696 LEU A CA 1
ATOM 5365 C C . LEU A 1 696 ? 19.524 -1.617 27.043 1.00 79.75 696 LEU A C 1
ATOM 5367 O O . LEU A 1 696 ? 20.079 -1.794 28.130 1.00 79.75 696 LEU A O 1
ATOM 5371 N N . VAL A 1 697 ? 18.480 -0.792 26.902 1.00 82.06 697 VAL A N 1
ATOM 5372 C CA . VAL A 1 697 ? 17.908 -0.035 28.028 1.00 82.06 697 VAL A CA 1
ATOM 5373 C C . VAL A 1 697 ? 17.057 -0.901 28.969 1.00 82.06 697 VAL A C 1
ATOM 5375 O O . VAL A 1 697 ? 16.847 -0.495 30.114 1.00 82.06 697 VAL A O 1
ATOM 5378 N N . LYS A 1 698 ? 16.604 -2.093 28.535 1.00 80.25 698 LYS A N 1
ATOM 5379 C CA . LYS A 1 698 ? 15.900 -3.069 29.394 1.00 80.25 698 LYS A CA 1
ATOM 5380 C C . LYS A 1 698 ? 16.862 -3.795 30.346 1.00 80.25 698 LYS A C 1
ATOM 5382 O O . LYS A 1 698 ? 16.495 -4.034 31.494 1.00 80.25 698 LYS A O 1
ATOM 5387 N N . VAL A 1 699 ? 18.094 -4.091 29.907 1.00 76.31 699 VAL A N 1
ATOM 5388 C CA . VAL A 1 699 ? 19.025 -4.983 30.635 1.00 76.31 699 VAL A CA 1
ATOM 5389 C C . VAL A 1 699 ? 19.439 -4.451 32.017 1.00 76.31 699 VAL A C 1
ATOM 5391 O O . VAL A 1 699 ? 19.435 -5.200 32.992 1.00 76.31 699 VAL A O 1
ATOM 5394 N N . ASP A 1 700 ? 19.795 -3.165 32.138 1.00 77.50 700 ASP A N 1
ATOM 5395 C CA . ASP A 1 700 ? 20.139 -2.551 33.432 1.00 77.50 700 ASP A CA 1
ATOM 5396 C C . ASP A 1 700 ? 19.479 -1.175 33.601 1.00 77.50 700 ASP A C 1
ATOM 5398 O O . ASP A 1 700 ? 19.980 -0.120 33.185 1.00 77.50 700 ASP A O 1
ATOM 5402 N N . SER A 1 701 ? 18.340 -1.195 34.293 1.00 78.06 701 SER A N 1
ATOM 5403 C CA . SER A 1 701 ? 17.554 -0.005 34.624 1.00 78.06 701 SER A CA 1
ATOM 5404 C C . SER A 1 701 ? 18.309 1.004 35.503 1.00 78.06 701 SER A C 1
ATOM 5406 O O . SER A 1 701 ? 18.038 2.201 35.420 1.00 78.06 701 SER A O 1
ATOM 5408 N N . ALA A 1 702 ? 19.261 0.579 36.340 1.00 79.38 702 ALA A N 1
ATOM 5409 C CA . ALA A 1 702 ? 20.010 1.483 37.217 1.00 79.38 702 ALA A CA 1
ATOM 5410 C C . ALA A 1 702 ? 21.187 2.148 36.485 1.00 79.38 702 ALA A C 1
ATOM 5412 O O . ALA A 1 702 ? 21.485 3.323 36.726 1.00 79.38 702 ALA A O 1
ATOM 5413 N N . ALA A 1 703 ? 21.848 1.423 35.579 1.00 78.12 703 ALA A N 1
ATOM 5414 C CA . ALA A 1 703 ? 22.899 1.977 34.728 1.00 78.12 703 ALA A CA 1
ATOM 5415 C C . ALA A 1 703 ? 22.341 3.012 33.741 1.00 78.12 703 ALA A C 1
ATOM 5417 O O . ALA A 1 703 ? 22.915 4.095 33.612 1.00 78.12 703 ALA A O 1
ATOM 5418 N N . THR A 1 704 ? 21.193 2.722 33.123 1.00 83.44 704 THR A N 1
ATOM 5419 C CA . THR A 1 704 ? 20.542 3.589 32.125 1.00 83.44 704 THR A CA 1
ATOM 5420 C C . THR A 1 704 ? 20.209 4.982 32.676 1.00 83.44 704 THR A C 1
ATOM 5422 O O . THR A 1 704 ? 20.417 5.986 31.996 1.00 83.44 704 THR A O 1
ATOM 5425 N N . VAL A 1 705 ? 19.796 5.081 33.947 1.00 84.50 705 VAL A N 1
ATOM 5426 C CA . VAL A 1 705 ? 19.455 6.360 34.608 1.00 84.50 705 VAL A CA 1
ATOM 5427 C C . VAL A 1 705 ? 20.618 7.359 34.594 1.00 84.50 705 VAL A C 1
ATOM 5429 O O . VAL A 1 705 ? 20.389 8.564 34.508 1.00 84.50 705 VAL A O 1
ATOM 5432 N N . LYS A 1 706 ? 21.875 6.894 34.628 1.00 85.75 706 LYS A N 1
ATOM 5433 C CA . LYS A 1 706 ? 23.058 7.778 34.591 1.00 85.75 706 LYS A CA 1
ATOM 5434 C C . LYS A 1 706 ? 23.178 8.552 33.278 1.00 85.75 706 LYS A C 1
ATOM 5436 O O . LYS A 1 706 ? 23.756 9.635 33.271 1.00 85.75 706 LYS A O 1
ATOM 5441 N N . TYR A 1 707 ? 22.628 8.004 32.198 1.00 86.62 707 TYR A N 1
ATOM 5442 C CA . TYR A 1 707 ? 22.695 8.564 30.851 1.00 86.62 707 TYR A CA 1
ATOM 5443 C C . TYR A 1 707 ? 21.425 9.334 30.463 1.00 86.62 707 TYR A C 1
ATOM 5445 O O . TYR A 1 707 ? 21.373 9.900 29.375 1.00 86.62 707 TYR A O 1
ATOM 5453 N N . GLU A 1 708 ? 20.427 9.427 31.353 1.00 87.00 708 GLU A N 1
ATOM 5454 C CA . GLU A 1 708 ? 19.156 10.137 31.130 1.00 87.00 708 GLU A CA 1
ATOM 5455 C C . GLU A 1 708 ? 19.351 11.545 30.561 1.00 87.00 708 GLU A C 1
ATOM 5457 O O . GLU A 1 708 ? 18.710 11.914 29.578 1.00 87.00 708 GLU A O 1
ATOM 5462 N N . ALA A 1 709 ? 20.277 12.307 31.149 1.00 86.06 709 ALA A N 1
ATOM 5463 C CA . ALA A 1 709 ? 20.496 13.710 30.814 1.00 86.06 709 ALA A CA 1
ATOM 5464 C C . ALA A 1 709 ? 21.045 13.923 29.394 1.00 86.06 709 ALA A C 1
ATOM 5466 O O . ALA A 1 709 ? 20.960 15.036 28.876 1.00 86.06 709 ALA A O 1
ATOM 5467 N N . THR A 1 710 ? 21.597 12.875 28.778 1.00 88.12 710 THR A N 1
ATOM 5468 C CA . THR A 1 710 ? 22.133 12.890 27.411 1.00 88.12 710 THR A CA 1
ATOM 5469 C C . THR A 1 710 ? 21.198 12.165 26.448 1.00 88.12 710 THR A C 1
ATOM 5471 O O . THR A 1 710 ? 20.875 12.705 25.395 1.00 88.12 710 THR A O 1
ATOM 5474 N N . LEU A 1 711 ? 20.712 10.980 26.826 1.00 89.44 711 LEU A N 1
ATOM 5475 C CA . LEU A 1 711 ? 19.888 10.122 25.978 1.00 89.44 711 LEU A CA 1
ATOM 5476 C C . LEU A 1 711 ? 18.514 10.740 25.681 1.00 89.44 711 LEU A C 1
ATOM 5478 O O . LEU A 1 711 ? 18.116 10.809 24.522 1.00 89.44 711 LEU A O 1
ATOM 5482 N N . VAL A 1 712 ? 17.798 11.239 26.698 1.00 89.50 712 VAL A N 1
ATOM 5483 C CA . VAL A 1 712 ? 16.428 11.762 26.520 1.00 89.50 712 VAL A CA 1
ATOM 5484 C C . VAL A 1 712 ? 16.392 12.971 25.573 1.00 89.50 712 VAL A C 1
ATOM 5486 O O . VAL A 1 712 ? 15.582 12.955 24.646 1.00 89.50 712 VAL A O 1
ATOM 5489 N N . PRO A 1 713 ? 17.255 14.001 25.716 1.00 89.31 713 PRO A N 1
ATOM 5490 C CA . PRO A 1 713 ? 17.285 15.111 24.761 1.00 89.31 713 PRO A CA 1
ATOM 5491 C C . PRO A 1 713 ? 17.629 14.691 23.328 1.00 89.31 713 PRO A C 1
ATOM 5493 O O . PRO A 1 713 ? 17.049 15.241 22.394 1.00 89.31 713 PRO A O 1
ATOM 5496 N N . LEU A 1 714 ? 18.535 13.722 23.147 1.00 89.75 714 LEU A N 1
ATOM 5497 C CA . LEU A 1 714 ? 18.897 13.208 21.822 1.00 89.75 714 LEU A CA 1
ATOM 5498 C C . LEU A 1 714 ? 17.726 12.484 21.158 1.00 89.75 714 LEU A C 1
ATOM 5500 O O . LEU A 1 714 ? 17.449 12.731 19.989 1.00 89.75 714 LEU A O 1
ATOM 5504 N N . LEU A 1 715 ? 16.990 11.660 21.905 1.00 89.69 715 LEU A N 1
ATOM 5505 C CA . LEU A 1 715 ? 15.788 10.998 21.393 1.00 89.69 715 LEU A CA 1
ATOM 5506 C C . LEU A 1 715 ? 14.704 12.012 21.004 1.00 89.69 715 LEU A C 1
ATOM 5508 O O . LEU A 1 715 ? 14.088 11.867 19.954 1.00 89.69 715 LEU A O 1
ATOM 5512 N N . VAL A 1 716 ? 14.511 13.082 21.787 1.00 87.69 716 VAL A N 1
ATOM 5513 C CA . VAL A 1 716 ? 13.592 14.179 21.419 1.00 87.69 716 VAL A CA 1
ATOM 5514 C C . VAL A 1 716 ? 14.066 14.900 20.155 1.00 87.69 716 VAL A C 1
ATOM 5516 O O . VAL A 1 716 ? 13.251 15.258 19.305 1.00 87.69 716 VAL A O 1
ATOM 5519 N N . GLN A 1 717 ? 15.374 15.117 20.009 1.00 86.94 717 GLN A N 1
ATOM 5520 C CA . GLN A 1 717 ? 15.941 15.734 18.813 1.00 86.94 717 GLN A CA 1
ATOM 5521 C C . GLN A 1 717 ? 15.714 14.860 17.575 1.00 86.94 717 GLN A C 1
ATOM 5523 O O . GLN A 1 717 ? 15.272 15.382 16.559 1.00 86.94 717 GLN A O 1
ATOM 5528 N N . VAL A 1 718 ? 15.967 13.552 17.662 1.00 88.12 718 VAL A N 1
ATOM 5529 C CA . VAL A 1 718 ? 15.719 12.606 16.561 1.00 88.12 718 VAL A CA 1
ATOM 5530 C C . VAL A 1 718 ? 14.230 12.561 16.216 1.00 88.12 718 VAL A C 1
ATOM 5532 O O . VAL A 1 718 ? 13.867 12.733 15.056 1.00 88.12 718 VAL A O 1
ATOM 5535 N N . TRP A 1 719 ? 13.363 12.448 17.224 1.00 85.56 719 TRP A N 1
ATOM 5536 C CA . TRP A 1 719 ? 11.908 12.458 17.053 1.00 85.56 719 TRP A CA 1
ATOM 5537 C C . TRP A 1 719 ? 11.400 13.715 16.329 1.00 85.56 719 TRP A C 1
ATOM 5539 O O . TRP A 1 719 ? 10.583 13.635 15.418 1.00 85.56 719 TRP A O 1
ATOM 5549 N N . THR A 1 720 ? 11.917 14.891 16.694 1.00 80.38 720 THR A N 1
ATOM 5550 C CA . THR A 1 720 ? 11.494 16.167 16.088 1.00 80.38 720 THR A CA 1
ATOM 5551 C C . THR A 1 720 ? 12.158 16.466 14.743 1.00 80.38 720 THR A C 1
ATOM 5553 O O . THR A 1 720 ? 11.587 17.205 13.941 1.00 80.38 720 THR A O 1
ATOM 5556 N N . ALA A 1 721 ? 13.345 15.913 14.476 1.00 83.88 721 ALA A N 1
ATOM 5557 C CA . ALA A 1 721 ? 14.059 16.086 13.211 1.00 83.88 721 ALA A CA 1
ATOM 5558 C C . ALA A 1 721 ? 13.488 15.221 12.075 1.00 83.88 721 ALA A C 1
ATOM 5560 O O . ALA A 1 721 ? 13.588 15.621 10.914 1.00 83.88 721 ALA A O 1
ATOM 5561 N N . HIS A 1 722 ? 12.862 14.085 12.404 1.00 81.44 722 HIS A N 1
ATOM 5562 C CA . HIS A 1 722 ? 12.339 13.109 11.440 1.00 81.44 722 HIS A CA 1
ATOM 5563 C C . HIS A 1 722 ? 10.816 12.894 11.578 1.00 81.44 722 HIS A C 1
ATOM 5565 O O . HIS A 1 722 ? 10.362 11.777 11.818 1.00 81.44 722 HIS A O 1
ATOM 5571 N N . PRO A 1 723 ? 9.985 13.943 11.419 1.00 71.19 723 PRO A N 1
ATOM 5572 C CA . PRO A 1 723 ? 8.548 13.842 11.674 1.00 71.19 723 PRO A CA 1
ATOM 5573 C C . PRO A 1 723 ? 7.773 13.007 10.647 1.00 71.19 723 PRO A C 1
ATOM 5575 O O . PRO A 1 723 ? 6.701 12.507 10.970 1.00 71.19 723 PRO A O 1
ATOM 5578 N N . ASP A 1 724 ? 8.304 12.868 9.431 1.00 73.06 724 ASP A N 1
ATOM 5579 C CA . ASP A 1 724 ? 7.674 12.122 8.334 1.00 73.06 724 ASP A CA 1
ATOM 5580 C C . ASP A 1 724 ? 8.169 10.662 8.248 1.00 73.06 724 ASP A C 1
ATOM 5582 O O . ASP A 1 724 ? 7.683 9.892 7.419 1.00 73.06 724 ASP A O 1
ATOM 5586 N N . ASP A 1 725 ? 9.141 10.274 9.083 1.00 83.69 725 ASP A N 1
ATOM 5587 C CA . ASP A 1 725 ? 9.703 8.923 9.105 1.00 83.69 725 ASP A CA 1
ATOM 5588 C C . ASP A 1 725 ? 9.006 8.073 10.175 1.00 83.69 725 ASP A C 1
ATOM 5590 O O . ASP A 1 725 ? 9.297 8.160 11.372 1.00 83.69 725 ASP A O 1
ATOM 5594 N N . ASN A 1 726 ? 8.045 7.256 9.748 1.00 81.31 726 ASN A N 1
ATOM 5595 C CA . ASN A 1 726 ? 7.265 6.419 10.658 1.00 81.31 726 ASN A CA 1
ATOM 5596 C C . ASN A 1 726 ? 8.127 5.394 11.412 1.00 81.31 726 ASN A C 1
ATOM 5598 O O . ASN A 1 726 ? 7.817 5.087 12.560 1.00 81.31 726 ASN A O 1
ATOM 5602 N N . LEU A 1 727 ? 9.201 4.885 10.805 1.00 83.81 727 LEU A N 1
ATOM 5603 C CA . LEU A 1 727 ? 10.035 3.837 11.396 1.00 83.81 727 LEU A CA 1
ATOM 5604 C C . LEU A 1 727 ? 10.886 4.409 12.527 1.00 83.81 727 LEU A C 1
ATOM 5606 O O . LEU A 1 727 ? 10.883 3.885 13.641 1.00 83.81 727 LEU A O 1
ATOM 5610 N N . VAL A 1 728 ? 11.522 5.558 12.279 1.00 86.31 728 VAL A N 1
ATOM 5611 C CA . VAL A 1 728 ? 12.278 6.279 13.312 1.00 86.31 728 VAL A CA 1
ATOM 5612 C C . VAL A 1 728 ? 11.359 6.655 14.472 1.00 86.31 728 VAL A C 1
ATOM 5614 O O . VAL A 1 728 ? 11.725 6.463 15.634 1.00 86.31 728 VAL A O 1
ATOM 5617 N N . ASN A 1 729 ? 10.147 7.137 14.175 1.00 82.88 729 ASN A N 1
ATOM 5618 C CA . ASN A 1 729 ? 9.150 7.444 15.197 1.00 82.88 729 ASN A CA 1
ATOM 5619 C C . ASN A 1 729 ? 8.816 6.213 16.051 1.00 82.88 729 ASN A C 1
ATOM 5621 O O . ASN A 1 729 ? 8.915 6.299 17.272 1.00 82.88 729 ASN A O 1
ATOM 5625 N N . VAL A 1 730 ? 8.482 5.067 15.451 1.00 85.00 730 VAL A N 1
ATOM 5626 C CA . VAL A 1 730 ? 8.160 3.832 16.192 1.00 85.00 730 VAL A CA 1
ATOM 5627 C C . VAL A 1 730 ? 9.310 3.412 17.111 1.00 85.00 730 VAL A C 1
ATOM 5629 O O . VAL A 1 730 ? 9.086 3.183 18.302 1.00 85.00 730 VAL A O 1
ATOM 5632 N N . CYS A 1 731 ? 10.550 3.393 16.617 1.00 86.62 731 CYS A N 1
ATOM 5633 C CA . CYS A 1 731 ? 11.698 3.003 17.436 1.00 86.62 731 CYS A CA 1
ATOM 5634 C C . CYS A 1 731 ? 11.920 3.966 18.613 1.00 86.62 731 CYS A C 1
ATOM 5636 O O . CYS A 1 731 ? 12.102 3.526 19.750 1.00 86.62 731 CYS A O 1
ATOM 5638 N N . VAL A 1 732 ? 11.836 5.282 18.386 1.00 88.56 732 VAL A N 1
ATOM 5639 C CA . VAL A 1 732 ? 11.967 6.274 19.468 1.00 88.56 732 VAL A CA 1
ATOM 5640 C C . VAL A 1 732 ? 10.838 6.139 20.500 1.00 88.56 732 VAL A C 1
ATOM 5642 O O . VAL A 1 732 ? 11.090 6.211 21.706 1.00 88.56 732 VAL A O 1
ATOM 5645 N N . MET A 1 733 ? 9.604 5.898 20.053 1.00 84.38 733 MET A N 1
ATOM 5646 C CA . MET A 1 733 ? 8.441 5.683 20.921 1.00 84.38 733 MET A CA 1
ATOM 5647 C C . MET A 1 733 ? 8.594 4.435 21.797 1.00 84.38 733 MET A C 1
ATOM 5649 O O . MET A 1 733 ? 8.289 4.481 22.994 1.00 84.38 733 MET A O 1
ATOM 5653 N N . ASN A 1 734 ? 9.126 3.345 21.241 1.00 86.50 734 ASN A N 1
ATOM 5654 C CA . ASN A 1 734 ? 9.414 2.118 21.983 1.00 86.50 734 ASN A CA 1
ATOM 5655 C C . ASN A 1 734 ? 10.463 2.360 23.071 1.00 86.50 734 ASN A C 1
ATOM 5657 O O . ASN A 1 734 ? 10.253 1.982 24.227 1.00 86.50 734 ASN A O 1
ATOM 5661 N N . VAL A 1 735 ? 11.543 3.079 22.742 1.00 88.62 735 VAL A N 1
ATOM 5662 C CA . VAL A 1 735 ? 12.554 3.467 23.734 1.00 88.62 735 VAL A CA 1
ATOM 5663 C C . VAL A 1 735 ? 11.910 4.300 24.848 1.00 88.62 735 VAL A C 1
ATOM 5665 O O . VAL A 1 735 ? 12.047 3.944 26.017 1.00 88.62 735 VAL A O 1
ATOM 5668 N N . PHE A 1 736 ? 11.136 5.348 24.539 1.00 88.88 736 PHE A N 1
ATOM 5669 C CA . PHE A 1 736 ? 10.463 6.151 25.574 1.00 88.88 736 PHE A CA 1
ATOM 5670 C C . PHE A 1 736 ? 9.503 5.342 26.449 1.00 88.88 736 PHE A C 1
ATOM 5672 O O . PHE A 1 736 ? 9.451 5.563 27.662 1.00 88.88 736 PHE A O 1
ATOM 5679 N N . THR A 1 737 ? 8.780 4.390 25.863 1.00 86.50 7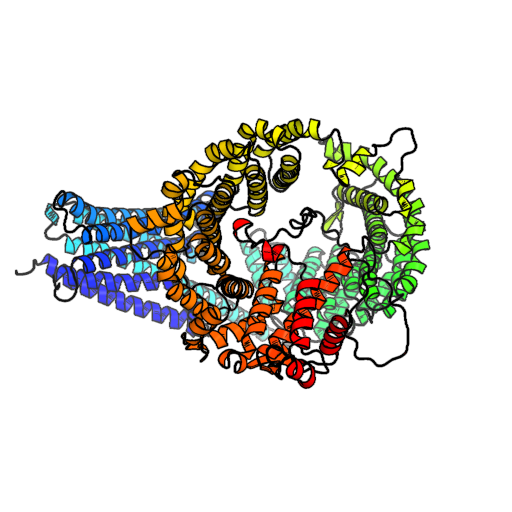37 THR A N 1
ATOM 5680 C CA . THR A 1 737 ? 7.873 3.500 26.594 1.00 86.50 737 THR A CA 1
ATOM 5681 C C . THR A 1 737 ? 8.634 2.663 27.616 1.00 86.50 737 THR A C 1
ATOM 5683 O O . THR A 1 737 ? 8.248 2.634 28.787 1.00 86.50 737 THR A O 1
ATOM 5686 N N . ILE A 1 738 ? 9.769 2.075 27.235 1.00 85.44 738 ILE A N 1
ATOM 5687 C CA . ILE A 1 738 ? 10.621 1.309 28.155 1.00 85.44 738 ILE A CA 1
ATOM 5688 C C . ILE A 1 738 ? 11.196 2.210 29.254 1.00 85.44 738 ILE A C 1
ATOM 5690 O O . ILE A 1 738 ? 11.119 1.871 30.436 1.00 85.44 738 ILE A O 1
ATOM 5694 N N . LEU A 1 739 ? 11.702 3.394 28.894 1.00 87.94 739 LEU A N 1
ATOM 5695 C CA . LEU A 1 739 ? 12.237 4.351 29.870 1.00 87.94 739 LEU A CA 1
ATOM 5696 C C . LEU A 1 739 ? 11.162 4.814 30.870 1.00 87.94 739 LEU A C 1
ATOM 5698 O O . LEU A 1 739 ? 11.471 5.027 32.042 1.00 87.94 739 LEU A O 1
ATOM 5702 N N . SER A 1 740 ? 9.900 4.932 30.444 1.00 86.75 740 SER A N 1
ATOM 5703 C CA . SER A 1 740 ? 8.782 5.316 31.320 1.00 86.75 740 SER A CA 1
ATOM 5704 C C . SER A 1 740 ? 8.433 4.256 32.372 1.00 86.75 740 SER A C 1
ATOM 5706 O O . SER A 1 740 ? 8.026 4.614 33.477 1.00 86.75 740 SER A O 1
ATOM 5708 N N . LYS A 1 741 ? 8.643 2.964 32.064 1.00 84.81 741 LYS A N 1
ATOM 5709 C CA . LYS A 1 741 ? 8.423 1.844 32.996 1.00 84.81 741 LYS A CA 1
ATOM 5710 C C . LYS A 1 741 ? 9.461 1.830 34.137 1.00 84.81 741 LYS A C 1
ATOM 5712 O O . LYS A 1 741 ? 9.222 1.189 35.158 1.00 84.81 741 LYS A O 1
ATOM 5717 N N . ASN A 1 742 ? 10.584 2.553 34.013 1.00 85.00 742 ASN A N 1
ATOM 5718 C CA . ASN A 1 742 ? 11.625 2.644 35.043 1.00 85.00 742 ASN A CA 1
ATOM 5719 C C . ASN A 1 742 ? 11.289 3.704 36.125 1.00 85.00 742 ASN A C 1
ATOM 5721 O O . ASN A 1 742 ? 11.382 4.912 35.863 1.00 85.00 742 ASN A O 1
ATOM 5725 N N . PRO A 1 743 ? 11.006 3.300 37.382 1.00 81.62 743 PRO A N 1
ATOM 5726 C CA . PRO A 1 743 ? 10.597 4.224 38.445 1.00 81.62 743 PRO A CA 1
ATOM 5727 C C . PRO A 1 743 ? 11.658 5.275 38.798 1.00 81.62 743 PRO A C 1
ATOM 5729 O O . PRO A 1 743 ? 11.323 6.374 39.237 1.00 81.62 743 PRO A O 1
ATOM 5732 N N . LEU A 1 744 ? 12.943 4.948 38.616 1.00 82.81 744 LEU A N 1
ATOM 5733 C CA . LEU A 1 744 ? 14.063 5.844 38.925 1.00 82.81 744 LEU A CA 1
ATOM 5734 C C . LEU A 1 744 ? 14.245 6.941 37.867 1.00 82.81 744 LEU A C 1
ATOM 5736 O O . LEU A 1 744 ? 14.868 7.965 38.148 1.00 82.81 744 LEU A O 1
ATOM 5740 N N . MET A 1 745 ? 13.706 6.736 36.663 1.00 83.88 745 MET A N 1
ATOM 5741 C CA . MET A 1 745 ? 13.859 7.638 35.521 1.00 83.88 745 MET A CA 1
ATOM 5742 C C . MET A 1 745 ? 12.636 8.531 35.301 1.00 83.88 745 MET A C 1
ATOM 5744 O O . MET A 1 745 ? 12.774 9.643 34.791 1.00 83.88 745 MET A O 1
ATOM 5748 N N . LEU A 1 746 ? 11.454 8.080 35.728 1.00 84.06 746 LEU A N 1
ATOM 5749 C CA . LEU A 1 746 ? 10.172 8.721 35.436 1.00 84.06 746 LEU A CA 1
ATOM 5750 C C . LEU A 1 746 ? 10.131 10.218 35.780 1.00 84.06 746 LEU A C 1
ATOM 5752 O O . LEU A 1 746 ? 9.705 11.022 34.955 1.00 84.06 746 LEU A O 1
ATOM 5756 N N . THR A 1 747 ? 10.603 10.623 36.962 1.00 84.94 747 THR A N 1
ATOM 5757 C CA . THR A 1 747 ? 10.574 12.038 37.382 1.00 84.94 747 THR A CA 1
ATOM 5758 C C . THR A 1 747 ? 11.436 12.927 36.481 1.00 84.94 747 THR A C 1
ATOM 5760 O O . THR A 1 747 ? 11.042 14.044 36.144 1.00 84.94 747 THR A O 1
ATOM 5763 N N . ALA A 1 748 ? 12.612 12.438 36.079 1.00 84.62 748 ALA A N 1
ATOM 5764 C CA . ALA A 1 748 ? 13.514 13.166 35.191 1.00 84.62 748 ALA A CA 1
ATOM 5765 C C . ALA A 1 748 ? 12.949 13.223 33.763 1.00 84.62 748 ALA A C 1
ATOM 5767 O O . ALA A 1 748 ? 12.895 14.296 33.158 1.00 84.62 748 ALA A O 1
ATOM 5768 N N . LEU A 1 749 ? 12.403 12.098 33.291 1.00 87.38 749 LEU A N 1
ATOM 5769 C CA . LEU A 1 749 ? 11.721 11.984 32.007 1.00 87.38 749 LEU A CA 1
ATOM 5770 C C . LEU A 1 749 ? 10.539 12.964 31.908 1.00 87.38 749 LEU A C 1
ATOM 5772 O O . LEU A 1 749 ? 10.447 13.723 30.945 1.00 87.38 749 LEU A O 1
ATOM 5776 N N . GLN A 1 750 ? 9.682 13.029 32.933 1.00 87.88 750 GLN A N 1
ATOM 5777 C CA . GLN A 1 750 ? 8.560 13.973 33.002 1.00 87.88 750 GLN A CA 1
ATOM 5778 C C . GLN A 1 750 ? 9.022 15.430 32.994 1.00 87.88 750 GLN A C 1
ATOM 5780 O O . GLN A 1 750 ? 8.432 16.253 32.296 1.00 87.88 750 GLN A O 1
ATOM 5785 N N . ALA A 1 751 ? 10.093 15.762 33.720 1.00 85.75 751 ALA A N 1
ATOM 5786 C CA . ALA A 1 751 ? 10.623 17.123 33.750 1.00 85.75 751 ALA A CA 1
ATOM 5787 C C . ALA A 1 751 ? 11.092 17.612 32.365 1.00 85.75 751 ALA A C 1
ATOM 5789 O O . ALA A 1 751 ? 11.033 18.814 32.099 1.00 85.75 751 ALA A O 1
ATOM 5790 N N . ARG A 1 752 ? 11.536 16.703 31.483 1.00 86.94 752 ARG A N 1
ATOM 5791 C CA . ARG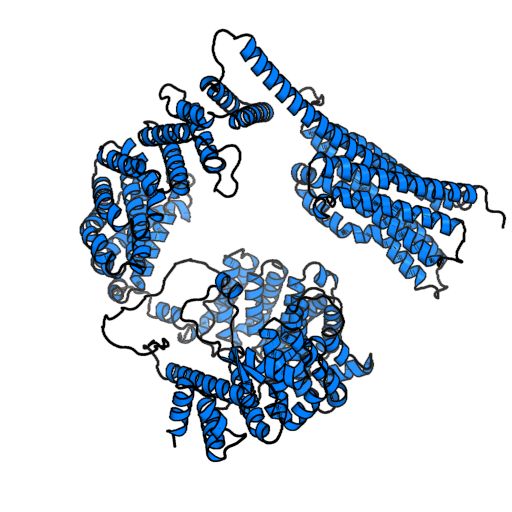 A 1 752 ? 12.015 17.032 30.128 1.00 86.94 752 ARG A CA 1
ATOM 5792 C C . ARG A 1 752 ? 10.952 16.907 29.044 1.00 86.94 752 ARG A C 1
ATOM 5794 O O . ARG A 1 752 ? 10.888 17.779 28.183 1.00 86.94 752 ARG A O 1
ATOM 5801 N N . LEU A 1 753 ? 10.137 15.852 29.077 1.00 87.62 753 LEU A N 1
ATOM 5802 C CA . LEU A 1 753 ? 9.153 15.554 28.032 1.00 87.62 753 LEU A CA 1
ATOM 5803 C C . LEU A 1 753 ? 7.818 16.274 28.231 1.00 87.62 753 LEU A C 1
ATOM 5805 O O . LEU A 1 753 ? 7.190 16.670 27.254 1.00 87.62 753 LEU A O 1
ATOM 5809 N N . LEU A 1 754 ? 7.363 16.489 29.468 1.00 87.94 754 LEU A N 1
ATOM 5810 C CA . LEU A 1 754 ? 6.020 17.032 29.690 1.00 87.94 754 LEU A CA 1
ATOM 5811 C C . LEU A 1 754 ? 5.833 18.458 29.126 1.00 87.94 754 LEU A C 1
ATOM 5813 O O . LEU A 1 754 ? 4.798 18.698 28.501 1.00 87.94 754 LEU A O 1
ATOM 5817 N N . PRO A 1 755 ? 6.790 19.404 29.268 1.00 88.38 755 PRO A N 1
ATOM 5818 C CA . PRO A 1 755 ? 6.653 20.739 28.683 1.00 88.38 755 PRO A CA 1
ATOM 5819 C C . PRO A 1 755 ? 6.501 20.770 27.146 1.00 88.38 755 PRO A C 1
ATOM 5821 O O . PRO A 1 755 ? 5.539 21.394 26.685 1.00 88.38 755 PRO A O 1
ATOM 5824 N N . PRO A 1 756 ? 7.372 20.124 26.333 1.00 85.56 756 PRO A N 1
ATOM 5825 C CA . PRO A 1 756 ? 7.206 20.118 24.877 1.00 85.56 756 PRO A CA 1
ATOM 5826 C C . PRO A 1 756 ? 5.936 19.383 24.432 1.00 85.56 756 PRO A C 1
ATOM 5828 O O . PRO A 1 756 ? 5.282 19.828 23.488 1.00 85.56 756 PRO A O 1
ATOM 5831 N N . LEU A 1 757 ? 5.518 18.328 25.139 1.00 88.62 757 LEU A N 1
ATOM 5832 C CA . LEU A 1 757 ? 4.268 17.623 24.840 1.00 88.62 757 LEU A CA 1
ATOM 5833 C C . LEU A 1 757 ? 3.030 18.486 25.127 1.00 88.62 757 LEU A C 1
ATOM 5835 O O . LEU A 1 757 ? 2.115 18.543 24.308 1.00 88.62 757 LEU A O 1
ATOM 5839 N N . CYS A 1 758 ? 3.019 19.230 26.240 1.00 88.00 758 CYS A N 1
ATOM 5840 C CA . CYS A 1 758 ? 1.937 20.172 26.549 1.00 88.00 758 CYS A CA 1
ATOM 5841 C C . CYS A 1 758 ? 1.833 21.288 25.500 1.00 88.00 758 CYS A C 1
ATOM 5843 O O . CYS A 1 758 ? 0.730 21.701 25.147 1.00 88.00 758 CYS A O 1
ATOM 5845 N N . HIS A 1 759 ? 2.969 21.779 24.993 1.00 86.75 759 HIS A N 1
ATOM 5846 C CA . HIS A 1 759 ? 2.976 22.760 23.909 1.00 86.75 759 HIS A CA 1
ATOM 5847 C C . HIS A 1 759 ? 2.410 22.169 22.612 1.00 86.75 759 HIS A C 1
ATOM 5849 O O . HIS A 1 759 ? 1.552 22.788 21.989 1.00 86.75 759 HIS A O 1
ATOM 5855 N N . SER A 1 760 ? 2.831 20.950 22.267 1.00 87.38 760 SER A N 1
ATOM 5856 C CA . SER A 1 760 ? 2.414 20.245 21.050 1.00 87.38 760 SER A CA 1
ATOM 5857 C C . SER A 1 760 ? 0.908 19.975 21.026 1.00 87.38 760 SER A C 1
ATOM 5859 O O . SER A 1 760 ? 0.241 20.285 20.043 1.00 87.38 760 SER A O 1
ATOM 5861 N N . VAL A 1 761 ? 0.334 19.495 22.136 1.00 86.88 761 VAL A N 1
ATOM 5862 C CA . VAL A 1 761 ? -1.112 19.212 22.233 1.00 86.88 761 VAL A CA 1
ATOM 5863 C C . VAL A 1 761 ? -1.966 20.487 22.257 1.00 86.88 761 VAL A C 1
ATOM 5865 O O . VAL A 1 761 ? -3.122 20.464 21.828 1.00 86.88 761 VAL A O 1
ATOM 5868 N N . ALA A 1 762 ? -1.405 21.615 22.705 1.00 86.75 762 ALA A N 1
ATOM 5869 C CA . ALA A 1 762 ? -2.070 22.917 22.674 1.00 86.75 762 ALA A CA 1
ATOM 5870 C C . ALA A 1 762 ? -1.982 23.634 21.311 1.00 86.75 762 ALA A C 1
ATOM 5872 O O . ALA A 1 762 ? -2.761 24.565 21.070 1.00 86.75 762 ALA A O 1
ATOM 5873 N N . ASP A 1 763 ? -1.067 23.227 20.425 1.00 86.62 763 ASP A N 1
ATOM 5874 C CA . ASP A 1 763 ? -0.856 23.864 19.128 1.00 86.62 763 ASP A CA 1
ATOM 5875 C C . ASP A 1 763 ? -1.804 23.314 18.050 1.00 86.62 763 ASP A C 1
ATOM 5877 O O . ASP A 1 763 ? -1.617 22.242 17.472 1.00 86.62 763 ASP A O 1
ATOM 5881 N N . ALA A 1 764 ? -2.825 24.107 17.724 1.00 81.56 764 ALA A N 1
ATOM 5882 C CA . ALA A 1 764 ? -3.775 23.776 16.667 1.00 81.56 764 ALA A CA 1
ATOM 5883 C C . ALA A 1 764 ? -3.144 23.766 15.259 1.00 81.56 764 ALA A C 1
ATOM 5885 O O . ALA A 1 764 ? -3.713 23.157 14.353 1.00 81.56 764 ALA A O 1
ATOM 5886 N N . ASN A 1 765 ? -2.008 24.437 15.033 1.00 83.56 765 ASN A N 1
ATOM 5887 C CA . ASN A 1 765 ? -1.322 24.386 13.739 1.00 83.56 765 ASN A CA 1
ATOM 5888 C C . ASN A 1 765 ? -0.606 23.052 13.554 1.00 83.56 765 ASN A C 1
ATOM 5890 O O . ASN A 1 765 ? -0.710 22.475 12.474 1.00 83.56 765 ASN A O 1
ATOM 5894 N N . LEU A 1 766 ? 0.048 22.548 14.607 1.00 82.19 766 LEU A N 1
ATOM 5895 C CA . LEU A 1 766 ? 0.699 21.237 14.597 1.00 82.19 766 LEU A CA 1
ATOM 5896 C C . LEU A 1 766 ? -0.312 20.139 14.246 1.00 82.19 766 LEU A C 1
ATOM 5898 O O . LEU A 1 766 ? -0.074 19.361 13.329 1.00 82.19 766 LEU A O 1
ATOM 5902 N N . MET A 1 767 ? -1.492 20.174 14.875 1.00 81.12 767 MET A N 1
ATOM 5903 C CA . MET A 1 767 ? -2.602 19.253 14.599 1.00 81.12 767 MET A CA 1
ATOM 5904 C C . MET A 1 767 ? -3.023 19.220 13.115 1.00 81.12 767 MET A C 1
ATOM 5906 O O . MET A 1 767 ? -3.384 18.166 12.608 1.00 81.12 767 MET A O 1
ATOM 5910 N N . ASN A 1 768 ? -2.981 20.360 12.412 1.00 80.31 768 ASN A N 1
ATOM 5911 C CA . ASN A 1 768 ? -3.444 20.471 11.020 1.00 80.31 768 ASN A CA 1
ATOM 5912 C C . ASN A 1 768 ? -2.333 20.302 9.969 1.00 80.31 768 ASN A C 1
ATOM 5914 O O . ASN A 1 768 ? -2.625 19.942 8.831 1.00 80.31 768 ASN A O 1
ATOM 5918 N N . GLN A 1 769 ? -1.083 20.637 10.301 1.00 81.12 769 GLN A N 1
ATOM 5919 C CA . GLN A 1 769 ? 0.043 20.631 9.357 1.00 81.12 769 GLN A CA 1
ATOM 5920 C C . GLN A 1 769 ? 0.933 19.393 9.502 1.00 81.12 769 GLN A C 1
ATOM 5922 O O . GLN A 1 769 ? 1.500 18.948 8.509 1.00 81.12 769 GLN A O 1
ATOM 5927 N N . GLN A 1 770 ? 1.060 18.855 10.717 1.00 79.00 770 GLN A N 1
ATOM 5928 C CA . GLN A 1 770 ? 1.926 17.725 11.065 1.00 79.00 770 GLN A CA 1
ATOM 5929 C C . GLN A 1 770 ? 1.182 16.789 12.031 1.00 79.00 770 GLN A C 1
ATOM 5931 O O . GLN A 1 770 ? 1.571 16.618 13.190 1.00 79.00 770 GLN A O 1
ATOM 5936 N N . SER A 1 771 ? 0.079 16.196 11.556 1.00 79.38 771 SER A N 1
ATOM 5937 C CA . SER A 1 771 ? -0.793 15.357 12.391 1.00 79.38 771 SER A CA 1
ATOM 5938 C C . SER A 1 771 ? -0.075 14.139 12.981 1.00 79.38 771 SER A C 1
ATOM 5940 O O . SER A 1 771 ? -0.396 13.751 14.100 1.00 79.38 771 SER A O 1
ATOM 5942 N N . GLY A 1 772 ? 0.957 13.610 12.308 1.00 78.75 772 GLY A N 1
ATOM 5943 C CA . GLY A 1 772 ? 1.811 12.534 12.828 1.00 78.75 772 GLY A CA 1
ATOM 5944 C C . GLY A 1 772 ? 2.501 12.895 14.148 1.00 78.75 772 GLY A C 1
ATOM 5945 O O . GLY A 1 772 ? 2.344 12.175 15.131 1.00 78.75 772 GLY A O 1
ATOM 5946 N N . ILE A 1 773 ? 3.165 14.059 14.216 1.00 80.44 773 ILE A N 1
ATOM 5947 C CA . ILE A 1 773 ? 3.818 14.547 15.448 1.00 80.44 773 ILE A CA 1
ATOM 5948 C C . ILE A 1 773 ? 2.782 14.808 16.543 1.00 80.44 773 ILE A C 1
ATOM 5950 O O . ILE A 1 773 ? 3.018 14.531 17.720 1.00 80.44 773 ILE A O 1
ATOM 5954 N N . TYR A 1 774 ? 1.624 15.364 16.172 1.00 88.00 774 TYR A N 1
ATOM 5955 C CA . TYR A 1 774 ? 0.542 15.592 17.125 1.00 88.00 774 TYR A CA 1
ATOM 5956 C C . TYR A 1 774 ? 0.062 14.265 17.726 1.00 88.00 774 TYR A C 1
ATOM 5958 O O . TYR A 1 774 ? -0.010 14.134 18.947 1.00 88.00 774 TYR A O 1
ATOM 5966 N N . SER A 1 775 ? -0.198 13.269 16.877 1.00 85.56 775 SER A N 1
ATOM 5967 C CA . SER A 1 775 ? -0.625 11.930 17.281 1.00 85.56 775 SER A CA 1
ATOM 5968 C C . SER A 1 775 ? 0.415 11.268 18.184 1.00 85.56 775 SER A C 1
ATOM 5970 O O . SER A 1 775 ? 0.085 10.852 19.292 1.00 85.56 775 SER A O 1
ATOM 5972 N N . SER A 1 776 ? 1.694 11.266 17.796 1.00 85.50 776 SER A N 1
ATOM 5973 C CA . SER A 1 776 ? 2.767 10.688 18.616 1.00 85.50 776 SER A CA 1
ATOM 5974 C C . SER A 1 776 ? 2.970 11.436 19.939 1.00 85.50 776 SER A C 1
ATOM 5976 O O . SER A 1 776 ? 3.281 10.818 20.956 1.00 85.50 776 SER A O 1
ATOM 5978 N N . SER A 1 777 ? 2.717 12.749 19.976 1.00 88.81 777 SER A N 1
ATOM 5979 C CA . SER A 1 777 ? 2.718 13.526 21.224 1.00 88.81 777 SER A CA 1
ATOM 5980 C C . SER A 1 777 ? 1.620 13.065 22.185 1.00 88.81 777 SER A C 1
ATOM 5982 O O . SER A 1 777 ? 1.853 12.961 23.390 1.00 88.81 777 SER A O 1
ATOM 5984 N N . VAL A 1 778 ? 0.422 12.782 21.664 1.00 89.25 778 VAL A N 1
ATOM 5985 C CA . VAL A 1 778 ? -0.704 12.260 22.454 1.00 89.25 778 VAL A CA 1
ATOM 5986 C C . VAL A 1 778 ? -0.393 10.856 22.984 1.00 89.25 778 VAL A C 1
ATOM 5988 O O . VAL A 1 778 ? -0.641 10.601 24.165 1.00 89.25 778 VAL A O 1
ATOM 5991 N N . ILE A 1 779 ? 0.239 9.999 22.172 1.00 87.62 779 ILE A N 1
ATOM 5992 C CA . ILE A 1 779 ? 0.702 8.665 22.594 1.00 87.62 779 ILE A CA 1
ATOM 5993 C C . ILE A 1 779 ? 1.719 8.781 23.738 1.00 87.62 779 ILE A C 1
ATOM 5995 O O . ILE A 1 779 ? 1.538 8.159 24.786 1.00 87.62 779 ILE A O 1
ATOM 5999 N N . LEU A 1 780 ? 2.758 9.619 23.597 1.00 87.81 780 LEU A N 1
ATOM 6000 C CA . LEU A 1 780 ? 3.763 9.821 24.655 1.00 87.81 780 LEU A CA 1
ATOM 6001 C C . LEU A 1 780 ? 3.144 10.340 25.951 1.00 87.81 780 LEU A C 1
ATOM 6003 O O . LEU A 1 780 ? 3.557 9.939 27.040 1.00 87.81 780 LEU A O 1
ATOM 6007 N N . LEU A 1 781 ? 2.143 11.217 25.860 1.00 90.44 781 LEU A N 1
ATOM 6008 C CA . LEU A 1 781 ? 1.395 11.651 27.036 1.00 90.44 781 LEU A CA 1
ATOM 6009 C C . LEU A 1 781 ? 0.659 10.482 27.689 1.00 90.44 781 LEU A C 1
ATOM 6011 O O . LEU A 1 781 ? 0.761 10.339 28.906 1.00 90.44 781 LEU A O 1
ATOM 6015 N N . GLY A 1 782 ? -0.016 9.633 26.908 1.00 88.19 782 GLY A N 1
ATOM 6016 C CA . GLY A 1 782 ? -0.661 8.412 27.402 1.00 88.19 782 GLY A CA 1
ATOM 6017 C C . GLY A 1 782 ? 0.315 7.509 28.163 1.00 88.19 782 GLY A C 1
ATOM 6018 O O . GLY A 1 782 ? 0.041 7.122 29.300 1.00 88.19 782 GLY A O 1
ATOM 6019 N N . VAL A 1 783 ? 1.504 7.280 27.599 1.00 86.44 783 VAL A N 1
ATOM 6020 C CA . VAL A 1 783 ? 2.603 6.526 28.230 1.00 86.44 783 VAL A CA 1
ATOM 6021 C C . VAL A 1 783 ? 3.025 7.150 29.570 1.00 86.44 783 VAL A C 1
ATOM 6023 O O . VAL A 1 783 ? 3.074 6.460 30.592 1.00 86.44 783 VAL A O 1
ATOM 6026 N N . LEU A 1 784 ? 3.270 8.466 29.615 1.00 89.19 784 LEU A N 1
ATOM 6027 C CA . LEU A 1 784 ? 3.664 9.164 30.849 1.00 89.19 784 LEU A CA 1
ATOM 6028 C C . LEU A 1 784 ? 2.563 9.158 31.919 1.00 89.19 784 LEU A C 1
ATOM 6030 O O . LEU A 1 784 ? 2.866 9.094 33.115 1.00 89.19 784 LEU A O 1
ATOM 6034 N N . ILE A 1 785 ? 1.294 9.228 31.512 1.00 89.31 785 ILE A N 1
ATOM 6035 C CA . ILE A 1 785 ? 0.137 9.169 32.412 1.00 89.31 785 ILE A CA 1
ATOM 6036 C C . ILE A 1 785 ? 0.019 7.770 33.021 1.00 89.31 785 ILE A C 1
ATOM 6038 O O . ILE A 1 785 ? -0.096 7.657 34.242 1.00 89.31 785 ILE A O 1
ATOM 6042 N N . ARG A 1 786 ? 0.117 6.706 32.211 1.00 86.19 786 ARG A N 1
ATOM 6043 C CA . ARG A 1 786 ? 0.070 5.312 32.691 1.00 86.19 786 ARG A CA 1
ATOM 6044 C C . ARG A 1 786 ? 1.195 4.999 33.679 1.00 86.19 786 ARG A C 1
ATOM 6046 O O . ARG A 1 786 ? 0.944 4.341 34.690 1.00 86.19 786 ARG A O 1
ATOM 6053 N N . ALA A 1 787 ? 2.392 5.535 33.437 1.00 84.69 787 ALA A N 1
ATOM 6054 C CA . ALA A 1 787 ? 3.538 5.394 34.334 1.00 84.69 787 ALA A CA 1
ATOM 6055 C C . ALA A 1 787 ? 3.435 6.242 35.622 1.00 84.69 787 ALA A C 1
ATOM 6057 O O . ALA A 1 787 ? 4.117 5.959 36.606 1.00 84.69 787 ALA A O 1
ATOM 6058 N N . SER A 1 788 ? 2.594 7.282 35.650 1.00 85.88 788 SER A N 1
ATOM 6059 C CA . SER A 1 788 ? 2.453 8.172 36.810 1.00 85.88 788 SER A CA 1
ATOM 6060 C C . SER A 1 788 ? 1.725 7.510 37.983 1.00 85.88 788 SER A C 1
ATOM 6062 O O . SER A 1 788 ? 0.785 6.730 37.814 1.00 85.88 788 SER A O 1
ATOM 6064 N N . ALA A 1 789 ? 2.117 7.888 39.203 1.00 82.69 789 ALA A N 1
ATOM 6065 C CA . ALA A 1 789 ? 1.368 7.539 40.404 1.00 82.69 789 ALA A CA 1
ATOM 6066 C C . ALA A 1 789 ? 0.018 8.283 40.449 1.00 82.69 789 ALA A C 1
ATOM 6068 O O . ALA A 1 789 ? -0.096 9.409 39.967 1.00 82.69 789 ALA A O 1
ATOM 6069 N N . SER A 1 790 ? -0.989 7.651 41.057 1.00 79.69 790 SER A N 1
ATOM 6070 C CA . SER A 1 790 ? -2.274 8.280 41.387 1.00 79.69 790 SER A CA 1
ATOM 6071 C C . SER A 1 790 ? -2.214 8.906 42.792 1.00 79.69 790 SER A C 1
ATOM 6073 O O . SER A 1 790 ? -1.697 8.249 43.705 1.00 79.69 790 SER A O 1
ATOM 6075 N N . PRO A 1 791 ? -2.755 10.122 43.017 1.00 81.38 791 PRO A N 1
ATOM 6076 C CA . PRO A 1 791 ? -3.412 11.013 42.050 1.00 81.38 791 PRO A CA 1
ATOM 6077 C C . PRO A 1 791 ? -2.416 11.705 41.108 1.00 81.38 791 PRO A C 1
ATOM 6079 O O . PRO A 1 791 ? -1.241 11.874 41.444 1.00 81.38 791 PRO A O 1
ATOM 6082 N N . LEU A 1 792 ? -2.893 12.127 39.934 1.00 85.69 792 LEU A N 1
ATOM 6083 C CA . LEU A 1 792 ? -2.030 12.708 38.904 1.00 85.69 792 LEU A CA 1
ATOM 6084 C C . LEU A 1 792 ? -1.509 14.099 39.311 1.00 85.69 792 LEU A C 1
ATOM 6086 O O . LEU A 1 792 ? -2.229 14.885 39.935 1.00 85.69 792 LEU A O 1
ATOM 6090 N N . PRO A 1 793 ? -0.281 14.475 38.901 1.00 84.62 793 PRO A N 1
ATOM 6091 C CA . PRO A 1 793 ? 0.189 15.849 39.024 1.00 84.62 793 PRO A CA 1
ATOM 6092 C C . PRO A 1 793 ? -0.787 16.850 38.373 1.00 84.62 793 PRO A C 1
ATOM 6094 O O . PRO A 1 793 ? -1.239 16.609 37.249 1.00 84.62 793 PRO A O 1
ATOM 6097 N N . PRO A 1 794 ? -1.058 18.020 38.994 1.00 83.38 794 PRO A N 1
ATOM 6098 C CA . PRO A 1 794 ? -2.058 18.974 38.499 1.00 83.38 794 PRO A CA 1
ATOM 6099 C C . PRO A 1 794 ? -1.858 19.423 37.045 1.00 83.38 794 PRO A C 1
ATOM 6101 O O . PRO A 1 794 ? -2.828 19.750 36.366 1.00 83.38 794 PRO A O 1
ATOM 6104 N N . VAL A 1 795 ? -0.612 19.403 36.555 1.00 84.94 795 VAL A N 1
ATOM 6105 C CA . VAL A 1 795 ? -0.239 19.801 35.189 1.00 84.94 795 VAL A CA 1
ATOM 6106 C C . VAL A 1 795 ? -1.004 19.011 34.122 1.00 84.94 795 VAL A C 1
ATOM 6108 O O . VAL A 1 795 ? -1.417 19.600 33.123 1.00 84.94 795 VAL A O 1
ATOM 6111 N N . TYR A 1 796 ? -1.261 17.716 34.334 1.00 87.50 796 TYR A N 1
ATOM 6112 C CA . TYR A 1 796 ? -2.019 16.902 33.376 1.00 87.50 796 TYR A CA 1
ATOM 6113 C C . TYR A 1 796 ? -3.467 17.399 33.238 1.00 87.50 796 TYR A C 1
ATOM 6115 O O . TYR A 1 796 ? -3.990 17.521 32.132 1.00 87.50 796 TYR A O 1
ATOM 6123 N N . MET A 1 797 ? -4.094 17.803 34.343 1.00 84.81 797 MET A N 1
ATOM 6124 C CA . MET A 1 797 ? -5.469 18.307 34.329 1.00 84.81 797 MET A CA 1
ATOM 6125 C C . MET A 1 797 ? -5.581 19.774 33.900 1.00 84.81 797 MET A C 1
ATOM 6127 O O . MET A 1 797 ? -6.605 20.167 33.345 1.00 84.81 797 MET A O 1
ATOM 6131 N N . THR A 1 798 ? -4.552 20.598 34.119 1.00 84.44 798 THR A N 1
ATOM 6132 C CA . THR A 1 798 ? -4.582 22.015 33.713 1.00 84.44 798 THR A CA 1
ATOM 6133 C C . THR A 1 798 ? -4.133 22.241 32.274 1.00 84.44 798 THR A C 1
ATOM 6135 O O . THR A 1 798 ? -4.666 23.131 31.615 1.00 84.44 798 THR A O 1
ATOM 6138 N N . SER A 1 799 ? -3.157 21.466 31.793 1.00 84.88 799 SER A N 1
ATOM 6139 C CA . SER A 1 799 ? -2.422 21.763 30.555 1.00 84.88 799 SER A CA 1
ATOM 6140 C C . SER A 1 799 ? -2.572 20.701 29.466 1.00 84.88 799 SER A C 1
ATOM 6142 O O . SER A 1 799 ? -2.358 21.027 28.303 1.00 84.88 799 SER A O 1
ATOM 6144 N N . VAL A 1 800 ? -2.954 19.463 29.807 1.00 87.12 800 VAL A N 1
ATOM 6145 C CA . VAL A 1 800 ? -3.121 18.364 28.832 1.00 87.12 800 VAL A CA 1
ATOM 6146 C C . VAL A 1 800 ? -4.597 18.088 28.559 1.00 87.12 800 VAL A C 1
ATOM 6148 O O . VAL A 1 800 ? -5.020 18.091 27.406 1.00 87.12 800 VAL A O 1
ATOM 6151 N N . PHE A 1 801 ? -5.403 17.917 29.611 1.00 85.94 801 PHE A N 1
ATOM 6152 C CA . PHE A 1 801 ? -6.807 17.525 29.478 1.00 85.94 801 PHE A CA 1
ATOM 6153 C C . PHE A 1 801 ? -7.659 18.517 28.650 1.00 85.94 801 PHE A C 1
ATOM 6155 O O . PHE A 1 801 ? -8.308 18.074 27.701 1.00 85.94 801 PHE A O 1
ATOM 6162 N N . PRO A 1 802 ? -7.659 19.848 28.900 1.00 84.62 802 PRO A N 1
ATOM 6163 C CA . PRO A 1 802 ? -8.519 20.758 28.137 1.00 84.62 802 PRO A CA 1
ATOM 6164 C C . PRO A 1 802 ? -8.163 20.857 26.640 1.00 84.62 802 PRO A C 1
ATOM 6166 O O . PRO A 1 802 ? -9.084 20.809 25.817 1.00 84.62 802 PRO A O 1
ATOM 6169 N N . PRO A 1 803 ? -6.877 20.982 26.242 1.00 85.50 803 PRO A N 1
ATOM 6170 C CA . PRO A 1 803 ? -6.515 20.986 24.826 1.00 85.50 803 PRO A CA 1
ATOM 6171 C C . PRO A 1 803 ? -6.780 19.651 24.123 1.00 85.50 803 PRO A C 1
ATOM 6173 O O . PRO A 1 803 ? -7.259 19.676 22.992 1.00 85.50 803 PRO A O 1
ATOM 6176 N N . LEU A 1 804 ? -6.572 18.512 24.799 1.00 86.56 804 LEU A N 1
ATOM 6177 C CA . LEU A 1 804 ? -6.884 17.185 24.258 1.00 86.56 804 LEU A CA 1
ATOM 6178 C C . LEU A 1 804 ? -8.375 17.048 23.921 1.00 86.56 804 LEU A C 1
ATOM 6180 O O . LEU A 1 804 ? -8.729 16.693 22.799 1.00 86.56 804 LEU A O 1
ATOM 6184 N N . ILE A 1 805 ? -9.264 17.413 24.853 1.00 81.62 805 ILE A N 1
ATOM 6185 C CA . ILE A 1 805 ? -10.717 17.379 24.613 1.00 81.62 805 ILE A CA 1
ATOM 6186 C C . ILE A 1 805 ? -11.101 18.307 23.457 1.00 81.62 805 ILE A C 1
ATOM 6188 O O . ILE A 1 805 ? -11.885 17.928 22.587 1.00 81.62 805 ILE A O 1
ATOM 6192 N N . LYS A 1 806 ? -10.524 19.512 23.399 1.00 81.00 806 LYS A N 1
ATOM 6193 C CA . LYS A 1 806 ? -10.765 20.443 22.289 1.00 81.00 806 LYS A CA 1
ATOM 6194 C C . LYS A 1 806 ? -10.321 19.852 20.946 1.00 81.00 806 LYS A C 1
ATOM 6196 O O . LYS A 1 806 ? -11.045 20.006 19.964 1.00 81.00 806 LYS A O 1
ATOM 6201 N N . ALA A 1 807 ? -9.171 19.184 20.897 1.00 82.31 807 ALA A N 1
ATOM 6202 C CA . ALA A 1 807 ? -8.665 18.536 19.693 1.00 82.31 807 ALA A CA 1
ATOM 6203 C C . ALA A 1 807 ? -9.575 17.392 19.238 1.00 82.31 807 ALA A C 1
ATOM 6205 O O . ALA A 1 807 ? -9.982 17.374 18.080 1.00 82.31 807 ALA A O 1
ATOM 6206 N N . MET A 1 808 ? -10.008 16.520 20.154 1.00 80.06 808 MET A N 1
ATOM 6207 C CA . MET A 1 808 ? -10.947 15.432 19.846 1.00 80.06 808 MET A CA 1
ATOM 6208 C C . MET A 1 808 ? -12.316 15.931 19.354 1.00 80.06 808 MET A C 1
ATOM 6210 O O . MET A 1 808 ? -12.985 15.255 18.580 1.00 80.06 808 MET A O 1
ATOM 6214 N N . MET A 1 809 ? -12.756 17.122 19.774 1.00 76.31 809 MET A N 1
ATOM 6215 C CA . MET A 1 809 ? -14.014 17.711 19.292 1.00 76.31 809 MET A CA 1
ATOM 6216 C C . MET A 1 809 ? -13.905 18.307 17.878 1.00 76.31 809 MET A C 1
ATOM 6218 O O . MET A 1 809 ? -14.905 18.373 17.153 1.00 76.31 809 MET A O 1
ATOM 6222 N N . VAL A 1 810 ? -12.719 18.783 17.493 1.00 78.44 810 VAL A N 1
ATOM 6223 C CA . VAL A 1 810 ? -12.503 19.533 16.244 1.00 78.44 810 VAL A CA 1
ATOM 6224 C C . VAL A 1 810 ? -11.903 18.664 15.139 1.00 78.44 810 VAL A C 1
ATOM 6226 O O . VAL A 1 810 ? -12.261 18.872 13.982 1.00 78.44 810 VAL A O 1
ATOM 6229 N N . SER A 1 811 ? -11.037 17.709 15.483 1.00 80.19 811 SER A N 1
ATOM 6230 C CA . SER A 1 811 ? -10.289 16.886 14.529 1.00 80.19 811 SER A CA 1
ATOM 6231 C C . SER A 1 811 ? -11.195 16.012 13.655 1.00 80.19 811 SER A C 1
ATOM 6233 O O . SER A 1 811 ? -12.209 15.483 14.112 1.00 80.19 811 SER A O 1
ATOM 6235 N N . GLU A 1 812 ? -10.796 15.852 12.393 1.00 78.06 812 GLU A N 1
ATOM 6236 C CA . GLU A 1 812 ? -11.352 14.878 11.441 1.00 78.06 812 GLU A CA 1
ATOM 6237 C C . GLU A 1 812 ? -10.375 13.715 11.176 1.00 78.06 812 GLU A C 1
ATOM 6239 O O . GLU A 1 812 ? -10.703 12.798 10.428 1.00 78.06 812 GLU A O 1
ATOM 6244 N N . ASP A 1 813 ? -9.183 13.749 11.782 1.00 82.56 813 ASP A N 1
ATOM 6245 C CA . ASP A 1 813 ? -8.174 12.697 11.670 1.00 82.56 813 ASP A CA 1
ATOM 6246 C C . ASP A 1 813 ? -8.495 11.550 12.641 1.00 82.56 813 ASP A C 1
ATOM 6248 O O . ASP A 1 813 ? -8.531 11.743 13.862 1.00 82.56 813 ASP A O 1
ATOM 6252 N N . ASN A 1 814 ? -8.718 10.354 12.090 1.00 83.19 814 ASN A N 1
ATOM 6253 C CA . ASN A 1 814 ? -9.059 9.163 12.862 1.00 83.19 814 ASN A CA 1
ATOM 6254 C C . ASN A 1 814 ? -7.941 8.751 13.828 1.00 83.19 814 ASN A C 1
ATOM 6256 O O . ASN A 1 814 ? -8.267 8.291 14.919 1.00 83.19 814 ASN A O 1
ATOM 6260 N N . ALA A 1 815 ? -6.663 8.955 13.482 1.00 83.44 815 ALA A N 1
ATOM 6261 C CA . ALA A 1 815 ? -5.546 8.624 14.367 1.00 83.44 815 ALA A CA 1
ATOM 6262 C C . ALA A 1 815 ? -5.588 9.497 15.628 1.00 83.44 815 ALA A C 1
ATOM 6264 O O . ALA A 1 815 ? -5.589 8.991 16.743 1.00 83.44 815 ALA A O 1
ATOM 6265 N N . ILE A 1 816 ? -5.777 10.811 15.470 1.00 85.44 816 ILE A N 1
ATOM 6266 C CA . ILE A 1 816 ? -5.897 11.738 16.607 1.00 85.44 816 ILE A CA 1
ATOM 6267 C C . ILE A 1 816 ? -7.093 11.377 17.500 1.00 85.44 816 ILE A C 1
ATOM 6269 O O . ILE A 1 816 ? -7.011 11.481 18.725 1.00 85.44 816 ILE A O 1
ATOM 6273 N N . LEU A 1 817 ? -8.216 10.963 16.905 1.00 84.25 817 LEU A N 1
ATOM 6274 C CA . LEU A 1 817 ? -9.398 10.543 17.660 1.00 84.25 817 LEU A CA 1
ATOM 6275 C C . LEU A 1 817 ? -9.155 9.245 18.436 1.00 84.25 817 LEU A C 1
ATOM 6277 O O . LEU A 1 817 ? -9.600 9.148 19.581 1.00 84.25 817 LEU A O 1
ATOM 6281 N N . GLN A 1 818 ? -8.467 8.276 17.831 1.00 85.25 818 GLN A N 1
ATOM 6282 C CA . GLN A 1 818 ? -8.093 7.006 18.450 1.00 85.25 818 GLN A CA 1
ATOM 6283 C C . GLN A 1 818 ? -7.086 7.213 19.589 1.00 85.25 818 GLN A C 1
ATOM 6285 O O . GLN A 1 818 ? -7.384 6.862 20.729 1.00 85.25 818 GLN A O 1
ATOM 6290 N N . GLU A 1 819 ? -5.958 7.874 19.330 1.00 86.94 819 GLU A N 1
ATOM 6291 C CA . GLU A 1 819 ? -4.938 8.134 20.357 1.00 86.94 819 GLU A CA 1
ATOM 6292 C C . GLU A 1 819 ? -5.464 9.051 21.465 1.00 86.94 819 GLU A C 1
ATOM 6294 O O . GLU A 1 819 ? -5.126 8.908 22.641 1.00 86.94 819 GLU A O 1
ATOM 6299 N N . GLY A 1 820 ? -6.367 9.972 21.119 1.00 87.19 820 GLY A N 1
ATOM 6300 C CA . GLY A 1 820 ? -7.078 10.780 22.100 1.00 87.19 820 GLY A CA 1
ATOM 6301 C C . GLY A 1 820 ? -7.976 9.953 23.022 1.00 87.19 820 GLY A C 1
ATOM 6302 O O . GLY A 1 820 ? -8.053 10.259 24.213 1.00 87.19 820 GLY A O 1
ATOM 6303 N N . GLN A 1 821 ? -8.623 8.897 22.513 1.00 83.81 821 GLN A N 1
ATOM 6304 C CA . GLN A 1 821 ? -9.415 7.966 23.327 1.00 83.81 821 GLN A CA 1
ATOM 6305 C C . GLN A 1 821 ? -8.539 7.168 24.295 1.00 83.81 821 GLN A C 1
ATOM 6307 O O . GLN A 1 821 ? -8.890 7.107 25.473 1.00 83.81 821 GLN A O 1
ATOM 6312 N N . ASP A 1 822 ? -7.403 6.625 23.846 1.00 85.06 822 ASP A N 1
ATOM 6313 C CA . ASP A 1 822 ? -6.465 5.891 24.716 1.00 85.06 822 ASP A CA 1
ATOM 6314 C C . ASP A 1 822 ? -5.848 6.798 25.798 1.00 85.06 822 ASP A C 1
ATOM 6316 O O . ASP A 1 822 ? -5.821 6.479 26.994 1.00 85.06 822 ASP A O 1
ATOM 6320 N N . CYS A 1 823 ? -5.425 8.004 25.412 1.00 89.06 823 CYS A N 1
ATOM 6321 C CA . CYS A 1 823 ? -4.878 8.984 26.348 1.00 89.06 823 CYS A CA 1
ATOM 6322 C C . CYS A 1 823 ? -5.930 9.420 27.384 1.00 89.06 823 CYS A C 1
ATOM 6324 O O . CYS A 1 823 ? -5.650 9.495 28.586 1.00 89.06 823 CYS A O 1
ATOM 6326 N N . LEU A 1 824 ? -7.177 9.638 26.951 1.00 86.44 824 LEU A N 1
ATOM 6327 C CA . LEU A 1 824 ? -8.289 9.932 27.851 1.00 86.44 824 LEU A CA 1
ATOM 6328 C C . LEU A 1 824 ? -8.602 8.750 28.776 1.00 86.44 824 LEU A C 1
ATOM 6330 O O . LEU A 1 824 ? -8.823 8.960 29.969 1.00 86.44 824 LEU A O 1
ATOM 6334 N N . GLN A 1 825 ? -8.581 7.520 28.262 1.00 86.31 825 GLN A N 1
ATOM 6335 C CA . GLN A 1 825 ? -8.758 6.307 29.060 1.00 86.31 825 GLN A CA 1
ATOM 6336 C C . GLN A 1 825 ? -7.722 6.249 30.187 1.00 86.31 825 GLN A C 1
ATOM 6338 O O . GLN A 1 825 ? -8.088 6.043 31.348 1.00 86.31 825 GLN A O 1
ATOM 6343 N N . SER A 1 826 ? -6.459 6.528 29.865 1.00 87.81 826 SER A N 1
ATOM 6344 C CA . SER A 1 826 ? -5.353 6.581 30.825 1.00 87.81 826 SER A CA 1
ATOM 6345 C C . SER A 1 826 ? -5.587 7.633 31.924 1.00 87.81 826 SER A C 1
ATOM 6347 O O . SER A 1 826 ? -5.399 7.349 33.109 1.00 87.81 826 SER A O 1
ATOM 6349 N N . LEU A 1 827 ? -6.070 8.834 31.569 1.00 87.44 827 LEU A N 1
ATOM 6350 C CA . LEU A 1 827 ? -6.422 9.882 32.545 1.00 87.44 827 LEU A CA 1
ATOM 6351 C C . LEU A 1 827 ? -7.556 9.444 33.478 1.00 87.44 827 LEU A C 1
ATOM 6353 O O . LEU A 1 827 ? -7.493 9.680 34.686 1.00 87.44 827 LEU A O 1
ATOM 6357 N N . MET A 1 828 ? -8.584 8.794 32.932 1.00 83.94 828 MET A N 1
ATOM 6358 C CA . MET A 1 828 ? -9.746 8.347 33.702 1.00 83.94 828 MET A CA 1
ATOM 6359 C C . MET A 1 828 ? -9.414 7.208 34.664 1.00 83.94 828 MET A C 1
ATOM 6361 O O . MET A 1 828 ? -9.948 7.180 35.773 1.00 83.94 828 MET A O 1
ATOM 6365 N N . LEU A 1 829 ? -8.534 6.285 34.268 1.00 85.81 829 LEU A N 1
ATOM 6366 C CA . LEU A 1 829 ? -8.072 5.207 35.141 1.00 85.81 829 LEU A CA 1
ATOM 6367 C C . LEU A 1 829 ? -7.257 5.751 36.322 1.00 85.81 829 LEU A C 1
ATOM 6369 O O . LEU A 1 829 ? -7.486 5.332 37.463 1.00 85.81 829 LEU A O 1
ATOM 6373 N N . LYS A 1 830 ? -6.380 6.735 36.078 1.00 86.62 830 LYS A N 1
ATOM 6374 C CA . LYS A 1 830 ? -5.497 7.303 37.107 1.00 86.62 830 LYS A CA 1
ATOM 6375 C C . LYS A 1 830 ? -6.162 8.313 38.041 1.00 86.62 830 LYS A C 1
ATOM 6377 O O . LYS A 1 830 ? -5.906 8.245 39.238 1.00 86.62 830 LYS A O 1
ATOM 6382 N N . ASP A 1 831 ? -6.988 9.236 37.545 1.00 84.75 831 ASP A N 1
ATOM 6383 C CA . ASP A 1 831 ? -7.592 10.286 38.384 1.00 84.75 831 ASP A CA 1
ATOM 6384 C C . ASP A 1 831 ? -9.013 10.674 37.940 1.00 84.75 831 ASP A C 1
ATOM 6386 O O . ASP A 1 831 ? -9.297 11.781 37.471 1.00 84.75 831 ASP A O 1
ATOM 6390 N N . PHE A 1 832 ? -9.945 9.734 38.113 1.00 82.44 832 PHE A N 1
ATOM 6391 C CA . PHE A 1 832 ? -11.354 9.933 37.773 1.00 82.44 832 PHE A CA 1
ATOM 6392 C C . PHE A 1 832 ? -11.985 11.131 38.505 1.00 82.44 832 PHE A C 1
ATOM 6394 O O . PHE A 1 832 ? -12.786 11.873 37.932 1.00 82.44 832 PHE A O 1
ATOM 6401 N N . GLN A 1 833 ? -11.624 11.348 39.774 1.00 77.94 833 GLN A N 1
ATOM 6402 C CA . GLN A 1 833 ? -12.220 12.408 40.580 1.00 77.94 833 GLN A CA 1
ATOM 6403 C C . GLN A 1 833 ? -11.809 13.795 40.076 1.00 77.94 833 GLN A C 1
ATOM 6405 O O . GLN A 1 833 ? -12.669 14.675 40.004 1.00 77.94 833 GLN A O 1
ATOM 6410 N N . ALA A 1 834 ? -10.548 13.999 39.681 1.00 77.75 834 ALA A N 1
ATOM 6411 C CA . ALA A 1 834 ? -10.108 15.266 39.100 1.00 77.75 834 ALA A CA 1
ATOM 6412 C C . ALA A 1 834 ? -10.806 15.561 37.762 1.00 77.75 834 ALA A C 1
ATOM 6414 O O . ALA A 1 834 ? -11.237 16.695 37.530 1.00 77.75 834 ALA A O 1
ATOM 6415 N N . VAL A 1 835 ? -11.000 14.540 36.917 1.00 77.56 835 VAL A N 1
ATOM 6416 C CA . VAL A 1 835 ? -11.764 14.653 35.659 1.00 77.56 835 VAL A CA 1
ATOM 6417 C C . VAL A 1 835 ? -13.209 15.087 35.937 1.00 77.56 835 VAL A C 1
ATOM 6419 O O . VAL A 1 835 ? -13.714 16.022 35.310 1.00 77.56 835 VAL A O 1
ATOM 6422 N N . VAL A 1 836 ? -13.865 14.479 36.930 1.00 71.25 836 VAL A N 1
ATOM 6423 C CA . VAL A 1 836 ? -15.236 14.828 37.348 1.00 71.25 836 VAL A CA 1
ATOM 6424 C C . VAL A 1 836 ? -15.328 16.211 38.009 1.00 71.25 836 VAL A C 1
ATOM 6426 O O . VAL A 1 836 ? -16.305 16.936 37.816 1.00 71.25 836 VAL A O 1
ATOM 6429 N N . GLN A 1 837 ? -14.338 16.621 38.798 1.00 70.25 837 GLN A N 1
ATOM 6430 C CA . GLN A 1 837 ? -14.341 17.938 39.444 1.00 70.25 837 GLN A CA 1
ATOM 6431 C C . GLN A 1 837 ? -14.178 19.070 38.428 1.00 70.25 837 GLN A C 1
ATOM 6433 O O . GLN A 1 837 ? -14.908 20.061 38.491 1.00 70.25 837 GLN A O 1
ATOM 6438 N N . TRP A 1 838 ? -13.272 18.907 37.461 1.00 67.69 838 TRP A N 1
ATOM 6439 C CA . TRP A 1 838 ? -13.128 19.846 36.347 1.00 67.69 838 TRP A CA 1
ATOM 6440 C C . TRP A 1 838 ? -14.425 19.941 35.529 1.00 67.69 838 TRP A C 1
ATOM 6442 O O . TRP A 1 838 ? -14.867 21.028 35.159 1.00 67.69 838 TRP A O 1
ATOM 6452 N N . TYR A 1 839 ? -15.089 18.803 35.332 1.00 60.41 839 TYR A N 1
ATOM 6453 C CA . TYR A 1 839 ? -16.380 18.680 34.662 1.00 60.41 839 TYR A CA 1
ATOM 6454 C C . TYR A 1 839 ? -17.509 19.480 35.333 1.00 60.41 839 TYR A C 1
ATOM 6456 O O . TYR A 1 839 ? -18.216 20.233 34.658 1.00 60.41 839 TYR A O 1
ATOM 6464 N N . PHE A 1 840 ? -17.664 19.371 36.658 1.00 55.09 840 PHE A N 1
ATOM 6465 C CA . PHE A 1 840 ? -18.712 20.095 37.391 1.00 55.09 840 PHE A CA 1
ATOM 6466 C C . PHE A 1 840 ? -18.515 21.617 37.362 1.00 55.09 840 PHE A C 1
ATOM 6468 O O . PHE A 1 840 ? -19.484 22.358 37.529 1.00 55.09 840 PHE A O 1
ATOM 6475 N N . ALA A 1 841 ? -17.288 22.091 37.130 1.00 50.00 841 ALA A N 1
ATOM 6476 C CA . ALA A 1 841 ? -16.958 23.511 37.135 1.00 50.00 841 ALA A CA 1
ATOM 6477 C C . ALA A 1 841 ? -17.324 24.252 35.835 1.00 50.00 841 ALA A C 1
ATOM 6479 O O . ALA A 1 841 ? -17.425 25.479 35.870 1.00 50.00 841 ALA A O 1
ATOM 6480 N N . ILE A 1 842 ? -17.503 23.556 34.699 1.00 51.56 842 ILE A N 1
ATOM 6481 C CA . ILE A 1 842 ? -17.533 24.218 33.380 1.00 51.56 842 ILE A CA 1
ATOM 6482 C C . ILE A 1 842 ? -18.838 24.014 32.593 1.00 51.56 842 ILE A C 1
ATOM 6484 O O . ILE A 1 842 ? -19.293 25.000 32.028 1.00 51.56 842 ILE A O 1
ATOM 6488 N N . LEU A 1 843 ? -19.486 22.837 32.563 1.00 41.00 843 LEU A N 1
ATOM 6489 C CA . LEU A 1 843 ? -20.782 22.607 31.876 1.00 41.00 843 LEU A CA 1
ATOM 6490 C C . LEU A 1 843 ? -21.363 21.233 32.269 1.00 41.00 843 LEU A C 1
ATOM 6492 O O . LEU A 1 843 ? -20.729 20.201 32.074 1.00 41.00 843 LEU A O 1
ATOM 6496 N N . GLY A 1 844 ? -22.589 21.193 32.791 1.00 40.72 844 GLY A N 1
ATOM 6497 C CA . GLY A 1 844 ? -23.180 19.997 33.404 1.00 40.72 844 GLY A CA 1
ATOM 6498 C C . GLY A 1 844 ? -23.665 18.872 32.474 1.00 40.72 844 GLY A C 1
ATOM 6499 O O . GLY A 1 844 ? -24.771 18.416 32.719 1.00 40.72 844 GLY A O 1
ATOM 6500 N N . ASN A 1 845 ? -22.915 18.429 31.446 1.00 49.44 845 ASN A N 1
ATOM 6501 C CA . ASN A 1 845 ? -23.215 17.195 30.667 1.00 49.44 845 ASN A CA 1
ATOM 6502 C C . ASN A 1 845 ? -22.092 16.699 29.699 1.00 49.44 845 ASN A C 1
ATOM 6504 O O . ASN A 1 845 ? -22.376 16.138 28.645 1.00 49.44 845 ASN A O 1
ATOM 6508 N N . THR A 1 846 ? -20.802 16.848 29.999 1.00 42.66 846 THR A N 1
ATOM 6509 C CA . THR A 1 846 ? -19.652 16.421 29.145 1.00 42.66 846 THR A CA 1
ATOM 6510 C C . THR A 1 846 ? -19.361 14.905 29.018 1.00 42.66 846 THR A C 1
ATOM 6512 O O . THR A 1 846 ? -18.748 14.514 28.030 1.00 42.66 846 THR A O 1
ATOM 6515 N N . VAL A 1 847 ? -19.811 14.019 29.924 1.00 43.81 847 VAL A N 1
ATOM 6516 C CA . VAL A 1 847 ? -19.705 12.554 29.732 1.00 43.81 847 VAL A CA 1
ATOM 6517 C C . VAL A 1 847 ? -20.583 12.177 28.545 1.00 43.81 847 VAL A C 1
ATOM 6519 O O . VAL A 1 847 ? -20.213 11.348 27.726 1.00 43.81 847 VAL A O 1
ATOM 6522 N N . THR A 1 848 ? -21.684 12.912 28.369 1.00 46.97 848 THR A N 1
ATOM 6523 C CA . THR A 1 848 ? -22.452 12.927 27.135 1.00 46.97 848 THR A CA 1
ATOM 6524 C C . THR A 1 848 ? -21.593 13.394 25.963 1.00 46.97 848 THR A C 1
ATOM 6526 O O . THR A 1 848 ? -21.608 12.689 24.986 1.00 46.97 848 THR A O 1
ATOM 6529 N N . ILE A 1 849 ? -20.790 14.464 26.004 1.00 46.81 849 ILE A N 1
ATOM 6530 C CA . ILE A 1 849 ? -20.080 15.015 24.816 1.00 46.81 849 ILE A CA 1
ATOM 6531 C C . ILE A 1 849 ? -19.012 14.075 24.220 1.00 46.81 849 ILE A C 1
ATOM 6533 O O . ILE A 1 849 ? -18.969 13.936 23.001 1.00 46.81 849 ILE A O 1
ATOM 6537 N N . VAL A 1 850 ? -18.207 13.380 25.034 1.00 49.00 850 VAL A N 1
ATOM 6538 C CA . VAL A 1 850 ? -17.224 12.390 24.522 1.00 49.00 850 VAL A CA 1
ATOM 6539 C C . VAL A 1 850 ? -17.909 11.086 24.076 1.00 49.00 850 VAL A C 1
ATOM 6541 O O . VAL A 1 850 ? -17.387 10.363 23.236 1.00 49.00 850 VAL A O 1
ATOM 6544 N N . LEU A 1 851 ? -19.112 10.803 24.589 1.00 45.72 851 LEU A N 1
ATOM 6545 C CA . LEU A 1 851 ? -19.894 9.612 24.235 1.00 45.72 851 LEU A CA 1
ATOM 6546 C C . LEU A 1 851 ? -20.988 9.901 23.178 1.00 45.72 851 LEU A C 1
ATOM 6548 O O . LEU A 1 851 ? -21.482 8.974 22.546 1.00 45.72 851 LEU A O 1
ATOM 6552 N N . THR A 1 852 ? -21.333 11.167 22.909 1.00 43.50 852 THR A N 1
ATOM 6553 C CA . THR A 1 852 ? -22.280 11.646 21.872 1.00 43.50 852 THR A CA 1
ATOM 6554 C C . THR A 1 852 ? -21.591 12.222 20.649 1.00 43.50 852 THR A C 1
ATOM 6556 O O . THR A 1 852 ? -22.236 12.290 19.604 1.00 43.50 852 THR A O 1
ATOM 6559 N N . SER A 1 853 ? -20.284 12.491 20.695 1.00 45.22 853 SER A N 1
ATOM 6560 C CA . SER A 1 853 ? -19.465 12.556 19.476 1.00 45.22 853 SER A CA 1
ATOM 6561 C C . SER A 1 853 ? -19.553 11.257 18.655 1.00 45.22 853 SER A C 1
ATOM 6563 O O . SER A 1 853 ? -19.354 11.298 17.446 1.00 45.22 853 SER A O 1
ATOM 6565 N N . SER A 1 854 ? -19.953 10.134 19.276 1.00 45.50 854 SER A N 1
ATOM 6566 C CA . SER A 1 854 ? -20.301 8.877 18.593 1.00 45.50 854 SER A CA 1
ATOM 6567 C C . SER A 1 854 ? -21.763 8.780 18.106 1.00 45.50 854 SER A C 1
ATOM 6569 O O . SER A 1 854 ? -22.096 7.863 17.355 1.00 45.50 854 SER A O 1
ATOM 6571 N N . ARG A 1 855 ? -22.655 9.696 18.524 1.00 39.56 855 ARG A N 1
ATOM 6572 C CA . ARG A 1 855 ? -24.118 9.579 18.350 1.00 39.56 855 ARG A CA 1
ATOM 6573 C C . ARG A 1 855 ? -24.747 10.625 17.424 1.00 39.56 855 ARG A C 1
ATOM 6575 O O . ARG A 1 855 ? -25.782 10.332 16.834 1.00 39.56 855 ARG A O 1
ATOM 6582 N N . GLU A 1 856 ? -24.162 11.807 17.246 1.00 38.72 856 GLU A N 1
ATOM 6583 C CA . GLU A 1 856 ? -24.733 12.831 16.358 1.00 38.72 856 GLU A CA 1
ATOM 6584 C C . GLU A 1 856 ? -23.885 13.066 15.104 1.00 38.72 856 GLU A C 1
ATOM 6586 O O . GLU A 1 856 ? -22.944 13.852 15.087 1.00 38.72 856 GLU A O 1
ATOM 6591 N N . GLY A 1 857 ? -24.278 12.412 14.010 1.00 41.94 857 GLY A N 1
ATOM 6592 C CA . GLY A 1 857 ? -24.323 13.056 12.694 1.00 41.94 857 GLY A CA 1
ATOM 6593 C C . GLY A 1 857 ? -23.012 13.478 12.027 1.00 41.94 857 GLY A C 1
ATOM 6594 O O . GLY A 1 857 ? -23.080 14.125 10.983 1.00 41.94 857 GLY A O 1
ATOM 6595 N N . ARG A 1 858 ? -21.833 13.108 12.534 1.00 46.66 858 ARG A N 1
ATOM 6596 C CA . ARG A 1 858 ? -20.639 13.110 11.684 1.00 46.66 858 ARG A CA 1
ATOM 6597 C C . ARG A 1 858 ? -20.694 11.866 10.811 1.00 46.66 858 ARG A C 1
ATOM 6599 O O . ARG A 1 858 ? -20.702 10.744 11.302 1.00 46.66 858 ARG A O 1
ATOM 6606 N N . THR A 1 859 ? -20.742 12.074 9.503 1.00 44.72 859 THR A N 1
ATOM 6607 C CA . THR A 1 859 ? -20.524 11.076 8.446 1.00 44.72 859 THR A CA 1
ATOM 6608 C C . THR A 1 859 ? -19.073 10.567 8.470 1.00 44.72 859 THR A C 1
ATOM 6610 O O . THR A 1 859 ? -18.381 10.617 7.457 1.00 44.72 859 THR A O 1
ATOM 6613 N N . GLY A 1 860 ? -18.573 10.210 9.653 1.00 53.72 860 GLY A N 1
ATOM 6614 C CA . GLY A 1 860 ? -17.200 9.808 9.908 1.00 53.72 860 GLY A CA 1
ATOM 6615 C C . GLY A 1 860 ? -17.031 8.302 9.767 1.00 53.72 860 GLY A C 1
ATOM 6616 O O . GLY A 1 860 ? -17.964 7.529 9.994 1.00 53.72 860 GLY A O 1
ATOM 6617 N N . ASP A 1 861 ? -15.828 7.913 9.371 1.00 64.56 861 ASP A N 1
ATOM 6618 C CA . ASP A 1 861 ? -15.379 6.531 9.275 1.00 64.56 861 ASP A CA 1
ATOM 6619 C C . ASP A 1 861 ? -15.460 5.821 10.642 1.00 64.56 861 ASP A C 1
ATOM 6621 O O . ASP A 1 861 ? -15.214 6.419 11.696 1.00 64.56 861 ASP A O 1
ATOM 6625 N N . GLU A 1 862 ? -15.842 4.543 10.642 1.00 73.12 862 GLU A N 1
ATOM 6626 C CA . GLU A 1 862 ? -16.051 3.767 11.871 1.00 73.12 862 GLU A CA 1
ATOM 6627 C C . GLU A 1 862 ? -14.759 3.555 12.664 1.00 73.12 862 GLU A C 1
ATOM 6629 O O . GLU A 1 862 ? -14.815 3.428 13.891 1.00 73.12 862 GLU A O 1
ATOM 6634 N N . SER A 1 863 ? -13.616 3.606 11.974 1.00 79.00 863 SER A N 1
ATOM 6635 C CA . SER A 1 863 ? -12.277 3.511 12.557 1.00 79.00 863 SER A CA 1
ATOM 6636 C C . SER A 1 863 ? -12.009 4.589 13.614 1.00 79.00 863 SER A C 1
ATOM 6638 O O . SER A 1 863 ? -11.254 4.353 14.548 1.00 79.00 863 SER A O 1
ATOM 6640 N N . SER A 1 864 ? -12.677 5.743 13.568 1.00 76.38 864 SER A N 1
ATOM 6641 C CA . SER A 1 864 ? -12.529 6.786 14.594 1.00 76.38 864 SER A CA 1
ATOM 6642 C C . SER A 1 864 ? -12.894 6.336 16.014 1.00 76.38 864 SER A C 1
ATOM 6644 O O . SER A 1 864 ? -12.521 7.010 16.965 1.00 76.38 864 SER A O 1
ATOM 6646 N N . CYS A 1 865 ? -13.631 5.233 16.186 1.00 75.81 865 CYS A N 1
ATOM 6647 C CA . CYS A 1 865 ? -14.201 4.814 17.471 1.00 75.81 865 CYS A CA 1
ATOM 6648 C C . CYS A 1 865 ? -13.598 3.514 18.034 1.00 75.81 865 CYS A C 1
ATOM 6650 O O . CYS A 1 865 ? -14.193 2.944 18.943 1.00 75.81 865 CYS A O 1
ATOM 6652 N N . LEU A 1 866 ? -12.479 3.004 17.503 1.00 81.69 866 LEU A N 1
ATOM 6653 C CA . LEU A 1 866 ? -11.976 1.660 17.852 1.00 81.69 866 LEU A CA 1
ATOM 6654 C C . LEU A 1 866 ? -11.696 1.453 19.354 1.00 81.69 866 LEU A C 1
ATOM 6656 O O . LEU A 1 866 ? -11.925 0.359 19.858 1.00 81.69 866 LEU A O 1
ATOM 6660 N N . TYR A 1 867 ? -11.296 2.501 20.081 1.00 79.38 867 TYR A N 1
ATOM 6661 C CA . TYR A 1 867 ? -10.985 2.437 21.519 1.00 79.38 867 TYR A CA 1
ATOM 6662 C C . TYR A 1 867 ? -12.132 2.919 22.426 1.00 79.38 867 TYR A C 1
ATOM 6664 O O . TYR A 1 867 ? -11.978 3.078 23.638 1.00 79.38 867 TYR A O 1
ATOM 6672 N N . VAL A 1 868 ? -13.329 3.148 21.876 1.00 80.00 868 VAL A N 1
ATOM 6673 C CA . VAL A 1 868 ? -14.449 3.687 22.663 1.00 80.00 868 VAL A CA 1
ATOM 6674 C C . VAL A 1 868 ? -14.966 2.672 23.689 1.00 80.00 868 VAL A C 1
ATOM 6676 O O . VAL A 1 868 ? -15.380 3.057 24.783 1.00 80.00 868 VAL A O 1
ATOM 6679 N N . GLY A 1 869 ? -14.933 1.372 23.371 1.00 81.06 869 GLY A N 1
ATOM 6680 C CA . GLY A 1 869 ? -15.418 0.316 24.265 1.00 81.06 869 GLY A CA 1
ATOM 6681 C C . GLY A 1 869 ? -14.562 0.160 25.526 1.00 81.06 869 GLY A C 1
ATOM 6682 O O . GLY A 1 869 ? -15.098 0.050 26.635 1.00 81.06 869 GLY A O 1
ATOM 6683 N N . THR A 1 870 ? -13.237 0.238 25.391 1.00 83.50 870 THR A N 1
ATOM 6684 C CA . THR A 1 870 ? -12.299 0.190 26.525 1.00 83.50 870 THR A CA 1
ATOM 6685 C C . THR A 1 870 ? -12.419 1.443 27.390 1.00 83.50 870 THR A C 1
ATOM 6687 O O . THR A 1 870 ? -12.540 1.335 28.613 1.00 83.50 870 THR A O 1
ATOM 6690 N N . LEU A 1 871 ? -12.532 2.624 26.771 1.00 83.44 871 LEU A N 1
ATOM 6691 C CA . LEU A 1 871 ? -12.795 3.884 27.469 1.00 83.44 871 LEU A CA 1
ATOM 6692 C C . LEU A 1 871 ? -14.082 3.822 28.305 1.00 83.44 871 LEU A C 1
ATOM 6694 O O . LEU A 1 871 ? -14.072 4.174 29.485 1.00 83.44 871 LEU A O 1
ATOM 6698 N N . ILE A 1 872 ? -15.186 3.342 27.724 1.00 80.62 872 ILE A N 1
ATOM 6699 C CA . ILE A 1 872 ? -16.472 3.174 28.422 1.00 80.62 872 ILE A CA 1
ATOM 6700 C C . ILE A 1 872 ? -16.332 2.233 29.617 1.00 80.62 872 ILE A C 1
ATOM 6702 O O . ILE A 1 872 ? -16.843 2.531 30.700 1.00 80.62 872 ILE A O 1
ATOM 6706 N N . THR A 1 873 ? -15.619 1.122 29.435 1.00 84.62 873 THR A N 1
ATOM 6707 C CA . THR A 1 873 ? -15.351 0.160 30.508 1.00 84.62 873 THR A CA 1
ATOM 6708 C C . THR A 1 873 ? -14.607 0.832 31.668 1.00 84.62 873 THR A C 1
ATOM 6710 O O . THR A 1 873 ? -15.002 0.659 32.825 1.00 84.62 873 THR A O 1
ATOM 6713 N N . SER A 1 874 ? -13.620 1.688 31.383 1.00 83.62 874 SER A N 1
ATOM 6714 C CA . SER A 1 874 ? -12.926 2.498 32.397 1.00 83.62 874 SER A CA 1
ATOM 6715 C C . SER A 1 874 ? -13.859 3.454 33.138 1.00 83.62 874 SER A C 1
ATOM 6717 O O . SER A 1 874 ? -13.788 3.545 34.366 1.00 83.62 874 SER A O 1
ATOM 6719 N N . VAL A 1 875 ? -14.764 4.140 32.427 1.00 81.06 875 VAL A N 1
ATOM 6720 C CA . VAL A 1 875 ? -15.728 5.065 33.053 1.00 81.06 875 VAL A CA 1
ATOM 6721 C C . VAL A 1 875 ? -16.658 4.319 34.006 1.00 81.06 875 VAL A C 1
ATOM 6723 O O . VAL A 1 875 ? -16.905 4.792 35.113 1.00 81.06 875 VAL A O 1
ATOM 6726 N N . ILE A 1 876 ? -17.166 3.152 33.602 1.00 80.06 876 ILE A N 1
ATOM 6727 C CA . ILE A 1 876 ? -18.067 2.339 34.429 1.00 80.06 876 ILE A CA 1
ATOM 6728 C C . ILE A 1 876 ? -17.332 1.838 35.677 1.00 80.06 876 ILE A C 1
ATOM 6730 O O . ILE A 1 876 ? -17.852 1.980 36.783 1.00 80.06 876 ILE A O 1
ATOM 6734 N N . LYS A 1 877 ? -16.106 1.321 35.519 1.00 82.56 877 LYS A N 1
ATOM 6735 C CA . LYS A 1 877 ? -15.322 0.747 36.624 1.00 82.56 877 LYS A CA 1
ATOM 6736 C C . LYS A 1 877 ? -14.910 1.791 37.669 1.00 82.56 877 LYS A C 1
ATOM 6738 O O . LYS A 1 877 ? -14.936 1.489 38.856 1.00 82.56 877 LYS A O 1
ATOM 6743 N N . LYS A 1 878 ? -14.536 3.009 37.251 1.00 82.75 878 LYS A N 1
ATOM 6744 C CA . LYS A 1 878 ? -14.059 4.082 38.154 1.00 82.75 878 LYS A CA 1
ATOM 6745 C C . LYS A 1 878 ? -15.154 5.065 38.586 1.00 82.75 878 LYS A C 1
ATOM 6747 O O . LYS A 1 878 ? -14.979 5.777 39.571 1.00 82.75 878 LYS A O 1
ATOM 6752 N N . GLY A 1 879 ? -16.269 5.133 37.855 1.00 74.50 879 GLY A N 1
ATOM 6753 C CA . GLY A 1 879 ? -17.294 6.160 38.038 1.00 74.50 879 GLY A CA 1
ATOM 6754 C C . GLY A 1 879 ? -18.272 5.955 39.185 1.00 74.50 879 GLY A C 1
ATOM 6755 O O . GLY A 1 879 ? -18.921 6.926 39.592 1.00 74.50 879 GLY A O 1
ATOM 6756 N N . GLU A 1 880 ? -18.358 4.732 39.714 1.00 72.56 880 GLU A N 1
ATOM 6757 C CA . GLU A 1 880 ? -19.210 4.326 40.841 1.00 72.56 880 GLU A CA 1
ATOM 6758 C C . GLU A 1 880 ? -20.585 5.040 40.846 1.00 72.56 880 GLU A C 1
ATOM 6760 O O . GLU A 1 880 ? -21.339 4.969 39.877 1.00 72.56 880 GLU A O 1
ATOM 6765 N N . ALA A 1 881 ? -20.936 5.765 41.916 1.00 72.62 881 ALA A N 1
ATOM 6766 C CA . ALA A 1 881 ? -22.229 6.442 42.049 1.00 72.62 881 ALA A CA 1
ATOM 6767 C C . ALA A 1 881 ? -22.400 7.665 41.123 1.00 72.62 881 ALA A C 1
ATOM 6769 O O . ALA A 1 881 ? -23.527 8.095 40.871 1.00 72.62 881 ALA A O 1
ATOM 6770 N N . THR A 1 882 ? -21.303 8.225 40.606 1.00 72.62 882 THR A N 1
ATOM 6771 C CA . THR A 1 882 ? -21.310 9.455 39.795 1.00 72.62 882 THR A CA 1
ATOM 6772 C C . THR A 1 882 ? -21.864 9.205 38.394 1.00 72.62 882 THR A C 1
ATOM 6774 O O . THR A 1 882 ? -22.507 10.082 37.818 1.00 72.62 882 THR A O 1
ATOM 6777 N N . ILE A 1 883 ? -21.644 8.005 37.843 1.00 73.88 883 ILE A N 1
ATOM 6778 C CA . ILE A 1 883 ? -22.074 7.654 36.481 1.00 73.88 883 ILE A CA 1
ATOM 6779 C C . ILE A 1 883 ? -23.526 7.154 36.417 1.00 73.88 883 ILE A C 1
ATOM 6781 O O . ILE A 1 883 ? -24.131 7.194 35.346 1.00 73.88 883 ILE A O 1
ATOM 6785 N N . LEU A 1 884 ? -24.120 6.731 37.542 1.00 76.62 884 LEU A N 1
ATOM 6786 C CA . LEU A 1 884 ? -25.469 6.142 37.591 1.00 76.62 884 LEU A CA 1
ATOM 6787 C C . LEU A 1 884 ? -26.555 6.952 36.847 1.00 76.62 884 LEU A C 1
ATOM 6789 O O . LEU A 1 884 ? -27.351 6.331 36.143 1.00 76.62 884 LEU A O 1
ATOM 6793 N N . PRO A 1 885 ? -26.603 8.302 36.912 1.00 75.75 885 PRO A N 1
ATOM 6794 C CA . PRO A 1 885 ? -27.610 9.082 36.183 1.00 75.75 885 PRO A CA 1
ATOM 6795 C C . PRO A 1 885 ? -27.435 9.066 34.655 1.00 75.75 885 PRO A C 1
ATOM 6797 O O . PRO A 1 885 ? -28.393 9.302 33.922 1.00 75.75 885 PRO A O 1
ATOM 6800 N N . ILE A 1 886 ? -26.215 8.823 34.169 1.00 72.88 886 ILE A N 1
ATOM 6801 C CA . ILE A 1 886 ? -25.828 8.930 32.751 1.00 72.88 886 ILE A CA 1
ATOM 6802 C C . ILE A 1 886 ? -25.729 7.541 32.102 1.00 72.88 886 ILE A C 1
ATOM 6804 O O . ILE A 1 886 ? -25.911 7.408 30.890 1.00 72.88 886 ILE A O 1
ATOM 6808 N N . LEU A 1 887 ? -25.511 6.498 32.909 1.00 78.75 887 LEU A N 1
ATOM 6809 C CA . LEU A 1 887 ? -25.350 5.112 32.476 1.00 78.75 887 LEU A CA 1
ATOM 6810 C C . LEU A 1 887 ? -26.459 4.630 31.512 1.00 78.75 887 LEU A C 1
ATOM 6812 O O . LEU A 1 887 ? -26.105 4.079 30.470 1.00 78.75 887 LEU A O 1
ATOM 6816 N N . PRO A 1 888 ? -27.768 4.889 31.734 1.00 81.88 888 PRO A N 1
ATOM 6817 C CA . PRO A 1 888 ? -28.810 4.473 30.788 1.00 81.88 888 PRO A CA 1
ATOM 6818 C C . PRO A 1 888 ? -28.642 5.076 29.385 1.00 81.88 888 PRO A C 1
ATOM 6820 O O . PRO A 1 888 ? -28.801 4.387 28.375 1.00 81.88 888 PRO A O 1
ATOM 6823 N N . ASN A 1 889 ? -28.282 6.359 29.300 1.00 77.56 889 ASN A N 1
ATOM 6824 C CA . ASN A 1 889 ? -28.083 7.041 28.019 1.00 77.56 889 ASN A CA 1
ATOM 6825 C C . ASN A 1 889 ? -26.842 6.512 27.295 1.00 77.56 889 ASN A C 1
ATOM 6827 O O . ASN A 1 889 ? -26.868 6.354 26.071 1.00 77.56 889 ASN A O 1
ATOM 6831 N N . LEU A 1 890 ? -25.791 6.201 28.059 1.00 77.81 890 LEU A N 1
ATOM 6832 C CA . LEU A 1 890 ? -24.552 5.623 27.558 1.00 77.81 890 LEU A CA 1
ATOM 6833 C C . LEU A 1 890 ? -24.780 4.233 26.959 1.00 77.81 890 LEU A C 1
ATOM 6835 O O . LEU A 1 890 ? -24.484 4.018 25.787 1.00 77.81 890 LEU A O 1
ATOM 6839 N N . LEU A 1 891 ? -25.379 3.314 27.716 1.00 83.69 891 LEU A N 1
ATOM 6840 C CA . LEU A 1 891 ? -25.646 1.958 27.228 1.00 83.69 891 LEU A CA 1
ATOM 6841 C C . LEU A 1 891 ? -26.589 1.967 26.020 1.00 83.69 891 LEU A C 1
ATOM 6843 O O . LEU A 1 891 ? -26.377 1.229 25.063 1.00 83.69 891 LEU A O 1
ATOM 6847 N N . THR A 1 892 ? -27.577 2.866 26.006 1.00 83.38 892 THR A N 1
ATOM 6848 C CA . THR A 1 892 ? -28.447 3.061 24.837 1.00 83.38 892 THR A CA 1
ATOM 6849 C C . THR A 1 892 ? -27.648 3.503 23.602 1.00 83.38 892 THR A C 1
ATOM 6851 O O . THR A 1 892 ? -27.926 3.046 22.497 1.00 83.38 892 THR A O 1
ATOM 6854 N N . ALA A 1 893 ? -26.654 4.386 23.758 1.00 78.75 893 ALA A N 1
ATOM 6855 C CA . ALA A 1 893 ? -25.794 4.813 22.651 1.00 78.75 893 ALA A CA 1
ATOM 6856 C C . ALA A 1 893 ? -24.939 3.658 22.104 1.00 78.75 893 ALA A C 1
ATOM 6858 O O . ALA A 1 893 ? -24.827 3.519 20.888 1.00 78.75 893 ALA A O 1
ATOM 6859 N N . ILE A 1 894 ? -24.416 2.797 22.983 1.00 83.62 894 ILE A N 1
ATOM 6860 C CA . ILE A 1 894 ? -23.660 1.599 22.591 1.00 83.62 894 ILE A CA 1
ATOM 6861 C C . ILE A 1 894 ? -24.524 0.663 21.746 1.00 83.62 894 ILE A C 1
ATOM 6863 O O . ILE A 1 894 ? -24.072 0.207 20.701 1.00 83.62 894 ILE A O 1
ATOM 6867 N N . VAL A 1 895 ? -25.775 0.413 22.153 1.00 87.56 895 VAL A N 1
ATOM 6868 C CA . VAL A 1 895 ? -26.707 -0.444 21.396 1.00 87.56 895 VAL A CA 1
ATOM 6869 C C . VAL A 1 895 ? -26.947 0.107 19.987 1.00 87.56 895 VAL A C 1
ATOM 6871 O O . VAL A 1 895 ? -26.855 -0.641 19.016 1.00 87.56 895 VAL A O 1
ATOM 6874 N N . TYR A 1 896 ? -27.196 1.413 19.844 1.00 83.44 896 TYR A N 1
ATOM 6875 C CA . TYR A 1 896 ? -27.342 2.027 18.518 1.00 83.44 896 TYR A CA 1
ATOM 6876 C C . TYR A 1 896 ? -26.051 1.946 17.696 1.00 83.44 896 TYR A C 1
ATOM 6878 O O . TYR A 1 896 ? -26.099 1.662 16.499 1.00 83.44 896 TYR A O 1
ATOM 6886 N N . ARG A 1 897 ? -24.882 2.132 18.323 1.00 81.56 897 ARG A N 1
ATOM 6887 C CA . ARG A 1 897 ? -23.602 2.014 17.619 1.00 81.56 897 ARG A CA 1
ATOM 6888 C C . ARG A 1 897 ? -23.365 0.588 17.129 1.00 81.56 897 ARG A C 1
ATOM 6890 O O . ARG A 1 897 ? -23.048 0.413 15.953 1.00 81.56 897 ARG A O 1
ATOM 6897 N N . LEU A 1 898 ? -23.620 -0.406 17.977 1.00 86.88 898 LEU A N 1
ATOM 6898 C CA . LEU A 1 898 ? -23.536 -1.831 17.654 1.00 86.88 898 LEU A CA 1
ATOM 6899 C C . LEU A 1 898 ? -24.451 -2.211 16.475 1.00 86.88 898 LEU A C 1
ATOM 6901 O O . LEU A 1 898 ? -24.087 -3.056 15.666 1.00 86.88 898 LEU A O 1
ATOM 6905 N N . ALA A 1 899 ? -25.606 -1.551 16.316 1.00 86.62 899 ALA A N 1
ATOM 6906 C CA . ALA A 1 899 ? -26.522 -1.799 15.195 1.00 86.62 899 ALA A CA 1
ATOM 6907 C C . ALA A 1 899 ? -25.924 -1.435 13.824 1.00 86.62 899 ALA A C 1
ATOM 6909 O O . ALA A 1 899 ? -26.265 -2.060 12.807 1.00 86.62 899 ALA A O 1
ATOM 6910 N N . THR A 1 900 ? -25.057 -0.417 13.816 1.00 83.69 900 THR A N 1
ATOM 6911 C CA . THR A 1 900 ? -24.461 0.193 12.616 1.00 83.69 900 THR A CA 1
ATOM 6912 C C . THR A 1 900 ? -23.019 -0.233 12.344 1.00 83.69 900 THR A C 1
ATOM 6914 O O . THR A 1 900 ? -22.579 -0.077 11.209 1.00 83.69 900 THR A O 1
ATOM 6917 N N . ALA A 1 901 ? -22.315 -0.775 13.342 1.00 85.81 901 ALA A N 1
ATOM 6918 C CA . ALA A 1 901 ? -20.911 -1.162 13.242 1.00 85.81 901 ALA A CA 1
ATOM 6919 C C . ALA A 1 901 ? -20.679 -2.320 12.253 1.00 85.81 901 ALA A C 1
ATOM 6921 O O . ALA A 1 901 ? -21.495 -3.237 12.127 1.00 85.81 901 ALA A O 1
ATOM 6922 N N . LYS A 1 902 ? -19.541 -2.262 11.563 1.00 86.06 902 LYS A N 1
ATOM 6923 C CA . LYS A 1 902 ? -19.040 -3.238 10.587 1.00 86.06 902 LYS A CA 1
ATOM 6924 C C . LYS A 1 902 ? -17.630 -3.718 10.911 1.00 86.06 902 LYS A C 1
ATOM 6926 O O . LYS A 1 902 ? -17.287 -4.825 10.514 1.00 86.06 902 LYS A O 1
ATOM 6931 N N . TYR A 1 903 ? -16.816 -2.901 11.584 1.00 86.88 903 TYR A N 1
ATOM 6932 C CA . TYR A 1 903 ? -15.484 -3.314 12.034 1.00 86.88 903 TYR A CA 1
ATOM 6933 C C . TYR A 1 903 ? -15.592 -4.282 13.216 1.00 86.88 903 TYR A C 1
ATOM 6935 O O . TYR A 1 903 ? -16.113 -3.917 14.270 1.00 86.88 903 TYR A O 1
ATOM 6943 N N . THR A 1 904 ? -15.048 -5.486 13.039 1.00 89.75 904 THR A N 1
ATOM 6944 C CA . THR A 1 904 ? -15.010 -6.566 14.037 1.00 89.75 904 THR A CA 1
ATOM 6945 C C . THR A 1 904 ? -14.436 -6.101 15.384 1.00 89.75 904 THR A C 1
ATOM 6947 O O . THR A 1 904 ? -15.132 -6.191 16.390 1.00 89.75 904 THR A O 1
ATOM 6950 N N . GLN A 1 905 ? -13.284 -5.419 15.402 1.00 87.12 905 GLN A N 1
ATOM 6951 C CA . GLN A 1 905 ? -12.678 -4.888 16.637 1.00 87.12 905 GLN A CA 1
ATOM 6952 C C . GLN A 1 905 ? -13.597 -3.923 17.420 1.00 87.12 905 GLN A C 1
ATOM 6954 O O . GLN A 1 905 ? -13.656 -3.949 18.652 1.00 87.12 905 GLN A O 1
ATOM 6959 N N . LEU A 1 906 ? -14.361 -3.068 16.726 1.00 87.19 906 LEU A N 1
ATOM 6960 C CA . LEU A 1 906 ? -15.332 -2.189 17.387 1.00 87.19 906 LEU A CA 1
ATOM 6961 C C . LEU A 1 906 ? -16.493 -3.003 17.971 1.00 87.19 906 LEU A C 1
ATOM 6963 O O . LEU A 1 906 ? -16.950 -2.731 19.075 1.00 87.19 906 LEU A O 1
ATOM 6967 N N . ILE A 1 907 ? -16.981 -4.000 17.236 1.00 90.75 907 ILE A N 1
ATOM 6968 C CA . ILE A 1 907 ? -18.061 -4.876 17.697 1.00 90.75 907 ILE A CA 1
ATOM 6969 C C . ILE A 1 907 ? -17.629 -5.628 18.963 1.00 90.75 907 ILE A C 1
ATOM 6971 O O . ILE A 1 907 ? -18.361 -5.603 19.954 1.00 90.75 907 ILE A O 1
ATOM 6975 N N . GLU A 1 908 ? -16.432 -6.216 18.963 1.00 90.69 908 GLU A N 1
ATOM 6976 C CA . GLU A 1 908 ? -15.850 -6.925 20.109 1.00 90.69 908 GLU A CA 1
ATOM 6977 C C . GLU A 1 908 ? -15.782 -6.034 21.353 1.00 90.69 908 GLU A C 1
ATOM 6979 O O . GLU A 1 908 ? -16.360 -6.363 22.391 1.00 90.69 908 GLU A O 1
ATOM 6984 N N . THR A 1 909 ? -15.144 -4.864 21.251 1.00 88.19 909 THR A N 1
ATOM 6985 C CA . THR A 1 909 ? -14.964 -3.964 22.403 1.00 88.19 909 THR A CA 1
ATOM 6986 C C . THR A 1 909 ? -16.294 -3.471 22.977 1.00 88.19 909 THR A C 1
ATOM 6988 O O . THR A 1 909 ? -16.416 -3.322 24.193 1.00 88.19 909 THR A O 1
ATOM 6991 N N . LEU A 1 910 ? -17.322 -3.261 22.144 1.00 89.94 910 LEU A N 1
ATOM 6992 C CA . LEU A 1 910 ? -18.665 -2.880 22.598 1.00 89.94 910 LEU A CA 1
ATOM 6993 C C . LEU A 1 910 ? -19.431 -4.046 23.243 1.00 89.94 910 LEU A C 1
ATOM 6995 O O . LEU A 1 910 ? -20.150 -3.829 24.222 1.00 89.94 910 LEU A O 1
ATOM 6999 N N . ILE A 1 911 ? -19.281 -5.276 22.738 1.00 93.69 911 ILE A N 1
ATOM 7000 C CA . ILE A 1 911 ? -19.848 -6.483 23.364 1.00 93.69 911 ILE A CA 1
ATOM 7001 C C . ILE A 1 911 ? -19.235 -6.693 24.752 1.00 93.69 911 ILE A C 1
ATOM 7003 O O . ILE A 1 911 ? -19.962 -6.954 25.715 1.00 93.69 911 ILE A O 1
ATOM 7007 N N . LEU A 1 912 ? -17.916 -6.524 24.881 1.00 92.06 912 LEU A N 1
ATOM 7008 C CA . LEU A 1 912 ? -17.193 -6.720 26.140 1.00 92.06 912 LEU A CA 1
ATOM 7009 C C . LEU A 1 912 ? -17.630 -5.741 27.246 1.00 92.06 912 LEU A C 1
ATOM 7011 O O . LEU A 1 912 ? -17.575 -6.092 28.428 1.00 92.06 912 LEU A O 1
ATOM 7015 N N . VAL A 1 913 ? -18.161 -4.560 26.899 1.00 90.88 913 VAL A N 1
ATOM 7016 C CA . VAL A 1 913 ? -18.817 -3.666 27.877 1.00 90.88 913 VAL A CA 1
ATOM 7017 C C . VAL A 1 913 ? -20.006 -4.373 28.540 1.00 90.88 913 VAL A C 1
ATOM 7019 O O . VAL A 1 913 ? -20.135 -4.360 29.766 1.00 90.88 913 VAL A O 1
ATOM 7022 N N . PHE A 1 914 ? -20.868 -5.028 27.756 1.00 93.19 914 PHE A N 1
ATOM 7023 C CA . PHE A 1 914 ? -22.008 -5.775 28.295 1.00 93.19 914 PHE A CA 1
ATOM 7024 C C . PHE A 1 914 ? -21.579 -7.053 29.015 1.00 93.19 914 PHE A C 1
ATOM 7026 O O . PHE A 1 914 ? -22.181 -7.387 30.037 1.00 93.19 914 PHE A O 1
ATOM 7033 N N . ALA A 1 915 ? -20.526 -7.729 28.544 1.00 93.56 915 ALA A N 1
ATOM 7034 C CA . ALA A 1 915 ? -19.957 -8.888 29.230 1.00 93.56 915 ALA A CA 1
ATOM 7035 C C . ALA A 1 915 ? -19.518 -8.531 30.663 1.00 93.56 915 ALA A C 1
ATOM 7037 O O . ALA A 1 915 ? -19.932 -9.188 31.623 1.00 93.56 915 ALA A O 1
ATOM 7038 N N . ASN A 1 916 ? -18.784 -7.424 30.825 1.00 90.69 916 ASN A N 1
ATOM 7039 C CA . ASN A 1 916 ? -18.396 -6.894 32.136 1.00 90.69 916 ASN A CA 1
ATOM 7040 C C . ASN A 1 916 ? -19.611 -6.568 33.020 1.00 90.69 916 ASN A C 1
ATOM 7042 O O . ASN A 1 916 ? -19.657 -6.963 34.186 1.00 90.69 916 ASN A O 1
ATOM 7046 N N . LEU A 1 917 ? -20.623 -5.886 32.473 1.00 90.06 917 LEU A N 1
ATOM 7047 C CA . LEU A 1 917 ? -21.826 -5.503 33.223 1.00 90.06 917 LEU A CA 1
ATOM 7048 C C . LEU A 1 917 ? -22.650 -6.707 33.695 1.00 90.06 917 LEU A C 1
ATOM 7050 O O . LEU A 1 917 ? -23.180 -6.684 34.806 1.00 90.06 917 LEU A O 1
ATOM 7054 N N . ILE A 1 918 ? -22.749 -7.763 32.882 1.00 92.06 918 ILE A N 1
ATOM 7055 C CA . ILE A 1 918 ? -23.466 -8.995 33.241 1.00 92.06 918 ILE A CA 1
ATOM 7056 C C . ILE A 1 918 ? -22.796 -9.686 34.429 1.00 92.06 918 ILE A C 1
ATOM 7058 O O . ILE A 1 918 ? -23.499 -10.146 35.331 1.00 92.06 918 ILE A O 1
ATOM 7062 N N . LEU A 1 919 ? -21.462 -9.733 34.459 1.00 90.19 919 LEU A N 1
ATOM 7063 C CA . LEU A 1 919 ? -20.726 -10.329 35.575 1.00 90.19 919 LEU A CA 1
ATOM 7064 C C . LEU A 1 919 ? -20.789 -9.474 36.849 1.00 90.19 919 LEU A C 1
ATOM 7066 O O . LEU A 1 919 ? -20.859 -10.028 37.942 1.00 90.19 919 LEU A O 1
ATOM 7070 N N . GLN A 1 920 ? -20.802 -8.143 36.727 1.00 86.31 920 GLN A N 1
ATOM 7071 C CA . GLN A 1 920 ? -20.801 -7.231 37.881 1.00 86.31 920 GLN A CA 1
ATOM 7072 C C . GLN A 1 920 ? -22.190 -7.010 38.500 1.00 86.31 920 GLN A C 1
ATOM 7074 O O . GLN A 1 920 ? -22.323 -6.965 39.723 1.00 86.31 920 GLN A O 1
ATOM 7079 N N . HIS A 1 921 ? -23.231 -6.851 37.678 1.00 85.19 921 HIS A N 1
ATOM 7080 C CA . HIS A 1 921 ? -24.577 -6.453 38.124 1.00 85.19 921 HIS A CA 1
ATOM 7081 C C . HIS A 1 921 ? -25.652 -7.530 37.914 1.00 85.19 921 HIS A C 1
ATOM 7083 O O . HIS A 1 921 ? -26.804 -7.338 38.315 1.00 85.19 921 HIS A O 1
ATOM 7089 N N . GLY A 1 922 ? -25.283 -8.663 37.313 1.00 85.56 922 GLY A N 1
ATOM 7090 C CA . GLY A 1 922 ? -26.176 -9.779 37.023 1.00 85.56 922 GLY A CA 1
ATOM 7091 C C . GLY A 1 922 ? -26.942 -9.622 35.708 1.00 85.56 922 GLY A C 1
ATOM 7092 O O . GLY A 1 922 ? -27.266 -8.522 35.259 1.00 85.56 922 GLY A O 1
ATOM 7093 N N . SER A 1 923 ? -27.281 -10.756 35.092 1.00 86.38 923 SER A N 1
ATOM 7094 C CA . SER A 1 923 ? -27.937 -10.800 33.781 1.00 86.38 923 SER A CA 1
ATOM 7095 C C . SER A 1 923 ? -29.350 -10.204 33.776 1.00 86.38 923 SER A C 1
ATOM 7097 O O . SER A 1 923 ? -29.704 -9.527 32.816 1.00 86.38 923 SER A O 1
ATOM 7099 N N . ALA A 1 924 ? -30.146 -10.394 34.834 1.00 86.06 924 ALA A N 1
ATOM 7100 C CA . ALA A 1 924 ? -31.544 -9.945 34.882 1.00 86.06 924 ALA A CA 1
ATOM 7101 C C . ALA A 1 924 ? -31.691 -8.424 34.687 1.00 86.06 924 ALA A C 1
ATOM 7103 O O . ALA A 1 924 ? -32.466 -7.978 33.844 1.00 86.06 924 ALA A O 1
ATOM 7104 N N . THR A 1 925 ? -30.880 -7.635 35.398 1.00 88.06 925 THR A N 1
ATOM 7105 C CA . THR A 1 925 ? -30.880 -6.166 35.319 1.00 88.06 925 THR A CA 1
ATOM 7106 C C . THR A 1 925 ? -30.561 -5.674 33.906 1.00 88.06 925 THR A C 1
ATOM 7108 O O . THR A 1 925 ? -31.195 -4.748 33.398 1.00 88.06 925 THR A O 1
ATOM 7111 N N . ILE A 1 926 ? -29.581 -6.307 33.254 1.00 90.44 926 ILE A N 1
ATOM 7112 C CA . ILE A 1 926 ? -29.138 -5.934 31.907 1.00 90.44 926 ILE A CA 1
ATOM 7113 C C . ILE A 1 926 ? -30.179 -6.340 30.860 1.00 90.44 926 ILE A C 1
ATOM 7115 O O . ILE A 1 926 ? -30.469 -5.559 29.955 1.00 90.44 926 ILE A O 1
ATOM 7119 N N . VAL A 1 927 ? -30.797 -7.514 31.006 1.00 90.69 927 VAL A N 1
ATOM 7120 C CA . VAL A 1 927 ? -31.880 -7.976 30.125 1.00 90.69 927 VAL A CA 1
ATOM 7121 C C . VAL A 1 927 ? -33.103 -7.061 30.226 1.00 90.69 927 VAL A C 1
ATOM 7123 O O . VAL A 1 927 ? -33.652 -6.669 29.194 1.00 90.69 927 VAL A O 1
ATOM 7126 N N . ASP A 1 928 ? -33.499 -6.660 31.438 1.00 90.00 928 ASP A N 1
ATOM 7127 C CA . ASP A 1 928 ? -34.590 -5.701 31.651 1.00 90.00 928 ASP A CA 1
ATOM 7128 C C . ASP A 1 928 ? -34.322 -4.381 30.933 1.00 90.00 928 ASP A C 1
ATOM 7130 O O . ASP A 1 928 ? -35.157 -3.918 30.152 1.00 90.00 928 ASP A O 1
ATOM 7134 N N . PHE A 1 929 ? -33.127 -3.825 31.126 1.00 90.88 929 PHE A N 1
ATOM 7135 C CA . PHE A 1 929 ? -32.714 -2.583 30.488 1.00 90.88 929 PHE A CA 1
ATOM 7136 C C . PHE A 1 929 ? -32.705 -2.681 28.952 1.00 90.88 929 PHE A C 1
ATOM 7138 O O . PHE A 1 929 ? -33.326 -1.860 28.276 1.00 90.88 929 PHE A O 1
ATOM 7145 N N . LEU A 1 930 ? -32.053 -3.705 28.392 1.00 91.75 930 LEU A N 1
ATOM 7146 C CA . LEU A 1 930 ? -31.918 -3.887 26.942 1.00 91.75 930 LEU A CA 1
ATOM 7147 C C . LEU A 1 930 ? -33.256 -4.155 26.250 1.00 91.75 930 LEU A C 1
ATOM 7149 O O . LEU A 1 930 ? -33.474 -3.690 25.131 1.00 91.75 930 LEU A O 1
ATOM 7153 N N . SER A 1 931 ? -34.172 -4.861 26.919 1.00 89.75 931 SER A N 1
ATOM 7154 C CA . SER A 1 931 ? -35.517 -5.114 26.391 1.00 89.75 931 SER A CA 1
ATOM 7155 C C . SER A 1 931 ? -36.366 -3.841 26.270 1.00 89.75 931 SER A C 1
ATOM 7157 O O . SER A 1 931 ? -37.279 -3.792 25.448 1.00 89.75 931 SER A O 1
ATOM 7159 N N . GLY A 1 932 ? -36.046 -2.797 27.044 1.00 89.12 932 GLY A N 1
ATOM 7160 C CA . GLY A 1 932 ? -36.702 -1.489 26.982 1.00 89.12 932 GLY A CA 1
ATOM 7161 C C . GLY A 1 932 ? -36.201 -0.573 25.859 1.00 89.12 932 GLY A C 1
ATOM 7162 O O . GLY A 1 932 ? -36.794 0.482 25.632 1.00 89.12 932 GLY A O 1
ATOM 7163 N N . ILE A 1 933 ? -35.129 -0.948 25.151 1.00 89.88 933 ILE A N 1
ATOM 7164 C CA . ILE A 1 933 ? -34.551 -0.155 24.059 1.00 89.88 933 ILE A CA 1
ATOM 7165 C C . ILE A 1 933 ? -35.101 -0.650 22.718 1.00 89.88 933 ILE A C 1
ATOM 7167 O O . ILE A 1 933 ? -35.023 -1.834 22.402 1.00 89.88 933 ILE A O 1
ATOM 7171 N N . SER A 1 934 ? -35.612 0.267 21.897 1.00 88.69 934 SER A N 1
ATOM 7172 C CA . SER A 1 934 ? -36.045 -0.016 20.523 1.00 88.69 934 SER A CA 1
ATOM 7173 C C . SER A 1 934 ? -34.955 0.392 19.534 1.00 88.69 934 SER A C 1
ATOM 7175 O O . SER A 1 934 ? -34.485 1.522 19.611 1.00 88.69 934 SER A O 1
ATOM 7177 N N . VAL A 1 935 ? -34.605 -0.473 18.575 1.00 86.88 935 VAL A N 1
ATOM 7178 C CA . VAL A 1 935 ? -33.595 -0.202 17.534 1.00 86.88 935 VAL A CA 1
ATOM 7179 C C . VAL A 1 935 ? -34.261 -0.163 16.149 1.00 86.88 935 VAL A C 1
ATOM 7181 O O . VAL A 1 935 ? -34.478 -1.213 15.531 1.00 86.88 935 VAL A O 1
ATOM 7184 N N . PRO A 1 936 ? -34.608 1.032 15.629 1.00 79.25 936 PRO A N 1
ATOM 7185 C CA . PRO A 1 936 ? -35.350 1.163 14.377 1.00 79.25 936 PRO A CA 1
ATOM 7186 C C . PRO A 1 936 ? -34.587 0.669 13.144 1.00 79.25 936 PRO A C 1
ATOM 7188 O O . PRO A 1 936 ? -35.221 0.158 12.226 1.00 79.25 936 PRO A O 1
ATOM 7191 N N . GLU A 1 937 ? -33.250 0.780 13.095 1.00 77.50 937 GLU A N 1
ATOM 7192 C CA . GLU A 1 937 ? -32.493 0.425 11.880 1.00 77.50 937 GLU A CA 1
ATOM 7193 C C . GLU A 1 937 ? -32.586 -1.067 11.529 1.00 77.50 937 GLU A C 1
ATOM 7195 O O . GLU A 1 937 ? -32.512 -1.440 10.358 1.00 77.50 937 GLU A O 1
ATOM 7200 N N . ARG A 1 938 ? -32.742 -1.925 12.544 1.00 77.56 938 ARG A N 1
ATOM 7201 C CA . ARG A 1 938 ? -32.764 -3.391 12.410 1.00 77.56 938 ARG A CA 1
ATOM 7202 C C . ARG A 1 938 ? -34.147 -3.997 12.675 1.00 77.56 938 ARG A C 1
ATOM 7204 O O . ARG A 1 938 ? -34.306 -5.194 12.467 1.00 77.56 938 ARG A O 1
ATOM 7211 N N . ASN A 1 939 ? -35.134 -3.197 13.097 1.00 85.75 939 ASN A N 1
ATOM 7212 C CA . ASN A 1 939 ? -36.439 -3.656 13.602 1.00 85.75 939 ASN A CA 1
ATOM 7213 C C . ASN A 1 939 ? -36.327 -4.684 14.747 1.00 85.75 939 ASN A C 1
ATOM 7215 O O . ASN A 1 939 ? -37.109 -5.630 14.808 1.00 85.75 939 ASN A O 1
ATOM 7219 N N . LEU A 1 940 ? -35.353 -4.499 15.640 1.00 89.19 940 LEU A N 1
ATOM 7220 C CA . LEU A 1 940 ? -35.113 -5.356 16.804 1.00 89.19 940 LEU A CA 1
ATOM 7221 C C . LEU A 1 940 ? -35.184 -4.524 18.087 1.00 89.19 940 LEU A C 1
ATOM 7223 O O . LEU A 1 940 ? -34.996 -3.303 18.060 1.00 89.19 940 LEU A O 1
ATOM 7227 N N . ASN A 1 941 ? -35.424 -5.170 19.225 1.00 92.62 941 ASN A N 1
ATOM 7228 C CA . ASN A 1 941 ? -35.124 -4.544 20.514 1.00 92.62 941 ASN A CA 1
ATOM 7229 C C . ASN A 1 941 ? -33.618 -4.650 20.840 1.00 92.62 941 ASN A C 1
ATOM 7231 O O . ASN A 1 941 ? -32.871 -5.390 20.194 1.00 92.62 941 ASN A O 1
ATOM 7235 N N . GLY A 1 942 ? -33.152 -3.894 21.835 1.00 91.31 942 GLY A N 1
ATOM 7236 C CA . GLY A 1 942 ? -31.735 -3.852 22.206 1.00 91.31 942 GLY A CA 1
ATOM 7237 C C . GLY A 1 942 ? -31.174 -5.208 22.644 1.00 91.31 942 GLY A C 1
ATOM 7238 O O . GLY A 1 942 ? -30.014 -5.505 22.364 1.00 91.31 942 GLY A O 1
ATOM 7239 N N . LEU A 1 943 ? -31.997 -6.052 23.276 1.00 93.69 943 LEU A N 1
ATOM 7240 C CA . LEU A 1 943 ? -31.612 -7.405 23.686 1.00 93.69 943 LEU A CA 1
ATOM 7241 C C . LEU A 1 943 ? -31.423 -8.313 22.466 1.00 93.69 943 LEU A C 1
ATOM 7243 O O . LEU A 1 943 ? -30.383 -8.947 22.330 1.00 93.69 943 LEU A O 1
ATOM 7247 N N . GLU A 1 944 ? -32.400 -8.355 21.563 1.00 92.94 944 GLU A N 1
ATOM 7248 C CA . GLU A 1 944 ? -32.344 -9.138 20.324 1.00 92.94 944 GLU A CA 1
ATOM 7249 C C . GLU A 1 944 ? -31.134 -8.756 19.475 1.00 92.94 944 GLU A C 1
ATOM 7251 O O . GLU A 1 944 ? -30.440 -9.638 18.966 1.00 92.94 944 GLU A O 1
ATOM 7256 N N . LEU A 1 945 ? -30.846 -7.455 19.361 1.00 93.88 945 LEU A N 1
ATOM 7257 C CA . LEU A 1 945 ? -29.665 -6.973 18.656 1.00 93.88 945 LEU A CA 1
ATOM 7258 C C . LEU A 1 945 ? -28.380 -7.478 19.315 1.00 93.88 945 LEU A C 1
ATOM 7260 O O . LEU A 1 945 ? -27.562 -8.088 18.628 1.00 93.88 945 LEU A O 1
ATOM 7264 N N . LEU A 1 946 ? -28.206 -7.236 20.621 1.00 94.88 946 LEU A N 1
ATOM 7265 C CA . LEU A 1 946 ? -26.989 -7.629 21.330 1.00 94.88 946 LEU A CA 1
ATOM 7266 C C . LEU A 1 946 ? -26.757 -9.133 21.206 1.00 94.88 946 LEU A C 1
ATOM 7268 O O . LEU A 1 946 ? -25.662 -9.537 20.851 1.00 94.88 946 LEU A O 1
ATOM 7272 N N . LEU A 1 947 ? -27.775 -9.961 21.447 1.00 94.69 947 LEU A N 1
ATOM 7273 C CA . LEU A 1 947 ? -27.630 -11.417 21.395 1.00 94.69 947 LEU A CA 1
ATOM 7274 C C . LEU A 1 947 ? -27.355 -11.936 19.980 1.00 94.69 947 LEU A C 1
ATOM 7276 O O . LEU A 1 947 ? -26.604 -12.895 19.829 1.00 94.69 947 LEU A O 1
ATOM 7280 N N . THR A 1 948 ? -27.924 -11.304 18.949 1.00 93.12 948 THR A N 1
ATOM 7281 C CA . THR A 1 948 ? -27.653 -11.671 17.550 1.00 93.12 948 THR A CA 1
ATOM 7282 C C . THR A 1 948 ? -26.215 -11.343 17.167 1.00 93.12 948 THR A C 1
ATOM 7284 O O . THR A 1 948 ? -25.515 -12.198 16.634 1.00 93.12 948 THR A O 1
ATOM 7287 N N . VAL A 1 949 ? -25.761 -10.123 17.464 1.00 93.69 949 VAL A N 1
ATOM 7288 C CA . VAL A 1 949 ? -24.401 -9.676 17.134 1.00 93.69 949 VAL A CA 1
ATOM 7289 C C . VAL A 1 949 ? -23.372 -10.425 17.985 1.00 93.69 949 VAL A C 1
ATOM 7291 O O . VAL A 1 949 ? -22.392 -10.935 17.457 1.00 93.69 949 VAL A O 1
ATOM 7294 N N . TRP A 1 950 ? -23.622 -10.591 19.282 1.00 95.31 950 TRP A N 1
ATOM 7295 C CA . TRP A 1 950 ? -22.734 -11.336 20.173 1.00 95.31 950 TRP A CA 1
ATOM 7296 C C . TRP A 1 950 ? -22.595 -12.801 19.746 1.00 95.31 950 TRP A C 1
ATOM 7298 O O . TRP A 1 950 ? -21.489 -13.324 19.720 1.00 95.31 950 TRP A O 1
ATOM 7308 N N . ALA A 1 951 ? -23.682 -13.463 19.341 1.00 93.50 951 ALA A N 1
ATOM 7309 C CA . ALA A 1 951 ? -23.620 -14.844 18.865 1.00 93.50 951 ALA A CA 1
ATOM 7310 C C . ALA A 1 951 ? -22.865 -15.018 17.533 1.00 93.50 951 ALA A C 1
ATOM 7312 O O . ALA A 1 951 ? -22.250 -16.069 17.334 1.00 93.50 951 ALA A O 1
ATOM 7313 N N . ASP A 1 952 ? -22.936 -14.032 16.633 1.00 91.62 952 ASP A N 1
ATOM 7314 C CA . ASP A 1 952 ? -22.227 -14.052 15.346 1.00 91.62 952 ASP A CA 1
ATOM 7315 C C . ASP A 1 952 ? -20.718 -13.790 15.539 1.00 91.62 952 ASP A C 1
ATOM 7317 O O . ASP A 1 952 ? -19.912 -14.457 14.899 1.00 91.62 952 ASP A O 1
ATOM 7321 N N . HIS A 1 953 ? -20.343 -12.901 16.470 1.00 93.62 953 HIS A N 1
ATOM 7322 C CA . HIS A 1 953 ? -18.958 -12.452 16.693 1.00 93.62 953 HIS A CA 1
ATOM 7323 C C . HIS A 1 953 ? -18.271 -13.073 17.928 1.00 93.62 953 HIS A C 1
ATOM 7325 O O . HIS A 1 953 ? -17.171 -12.668 18.290 1.00 93.62 953 HIS A O 1
ATOM 7331 N N . PHE A 1 954 ? -18.884 -14.052 18.607 1.00 93.50 954 PHE A N 1
ATOM 7332 C CA . PHE A 1 954 ? -18.339 -14.620 19.853 1.00 93.50 954 PHE A CA 1
ATOM 7333 C C . PHE A 1 954 ? -16.916 -15.171 19.687 1.00 93.50 954 PHE A C 1
ATOM 7335 O O . PHE A 1 954 ? -16.073 -14.925 20.543 1.00 93.50 954 PHE A O 1
ATOM 7342 N N . GLY A 1 955 ? -16.670 -15.904 18.597 1.00 88.94 955 GLY A N 1
ATOM 7343 C CA . GLY A 1 955 ? -15.368 -16.506 18.294 1.00 88.94 955 GLY A CA 1
ATOM 7344 C C . GLY A 1 955 ? -14.380 -15.558 17.614 1.00 88.94 955 GLY A C 1
ATOM 7345 O O . GLY A 1 955 ? -13.294 -15.995 17.260 1.00 88.94 955 GLY A O 1
ATOM 7346 N N . GLU A 1 956 ? -14.762 -14.298 17.390 1.00 89.38 956 GLU A N 1
ATOM 7347 C CA . GLU A 1 956 ? -13.868 -13.274 16.840 1.00 89.38 956 GLU A CA 1
ATOM 7348 C C . GLU A 1 956 ? -13.150 -12.492 17.949 1.00 89.38 956 GLU A C 1
ATOM 7350 O O . GLU A 1 956 ? -12.179 -11.813 17.656 1.00 89.38 956 GLU A O 1
ATOM 7355 N N . VAL A 1 957 ? -13.593 -12.600 19.211 1.00 88.75 957 VAL A N 1
ATOM 7356 C CA . VAL A 1 957 ? -12.982 -11.896 20.349 1.00 88.75 957 VAL A CA 1
ATOM 7357 C C . VAL A 1 957 ? -11.557 -12.388 20.587 1.00 88.75 957 VAL A C 1
ATOM 7359 O O . VAL A 1 957 ? -11.352 -13.570 20.855 1.00 88.75 957 VAL A O 1
ATOM 7362 N N . ASN A 1 958 ? -10.599 -11.459 20.574 1.00 83.88 958 ASN A N 1
ATOM 7363 C CA . ASN A 1 958 ? -9.179 -11.748 20.795 1.00 83.88 958 ASN A CA 1
ATOM 7364 C C . ASN A 1 958 ? -8.657 -11.200 22.136 1.00 83.88 958 ASN A C 1
ATOM 7366 O O . ASN A 1 958 ? -9.201 -10.249 22.707 1.00 83.88 958 ASN A O 1
ATOM 7370 N N . GLY A 1 959 ? -7.557 -11.786 22.615 1.00 82.44 959 GLY A N 1
ATOM 7371 C CA . GLY A 1 959 ? -6.859 -11.407 23.848 1.00 82.44 959 GLY A CA 1
ATOM 7372 C C . GLY A 1 959 ? -7.171 -12.332 25.025 1.00 82.44 959 GLY A C 1
ATOM 7373 O O . GLY A 1 959 ? -8.331 -12.676 25.268 1.00 82.44 959 GLY A O 1
ATOM 7374 N N . PHE A 1 960 ? -6.131 -12.707 25.774 1.00 82.38 960 PHE A N 1
ATOM 7375 C CA . PHE A 1 960 ? -6.201 -13.710 26.839 1.00 82.38 960 PHE A CA 1
ATOM 7376 C C . PHE A 1 960 ? -7.310 -13.420 27.860 1.00 82.38 960 PHE A C 1
ATOM 7378 O O . PHE A 1 960 ? -8.207 -14.245 28.046 1.00 82.38 960 PHE A O 1
ATOM 7385 N N . TYR A 1 961 ? -7.330 -12.239 28.485 1.00 88.44 961 TYR A N 1
ATOM 7386 C CA . TYR A 1 961 ? -8.397 -11.858 29.415 1.00 88.44 961 TYR A CA 1
ATOM 7387 C C . TYR A 1 961 ? -9.768 -11.714 28.742 1.00 88.44 961 TYR A C 1
ATOM 7389 O O . TYR A 1 961 ? -10.780 -12.144 29.303 1.00 88.44 961 TYR A O 1
ATOM 7397 N N . ASN A 1 962 ? -9.820 -11.120 27.547 1.00 89.31 962 ASN A N 1
ATOM 7398 C CA . ASN A 1 962 ? -11.073 -10.817 26.851 1.00 89.31 962 ASN A CA 1
ATOM 7399 C C . ASN A 1 962 ? -11.845 -12.084 26.471 1.00 89.31 962 ASN A C 1
ATOM 7401 O O . ASN A 1 962 ? -13.064 -12.122 26.651 1.00 89.31 962 ASN A O 1
ATOM 7405 N N . VAL A 1 963 ? -11.151 -13.137 26.029 1.00 90.19 963 VAL A N 1
ATOM 7406 C CA . VAL A 1 963 ? -11.751 -14.452 25.746 1.00 90.19 963 VAL A CA 1
ATOM 7407 C C . VAL A 1 963 ? -12.365 -15.048 27.017 1.00 90.19 963 VAL A C 1
ATOM 7409 O O . VAL A 1 963 ? -13.540 -15.428 27.015 1.00 90.19 963 VAL A O 1
ATOM 7412 N N . LYS A 1 964 ? -11.637 -15.033 28.147 1.00 91.50 964 LYS A N 1
ATOM 7413 C CA . LYS A 1 964 ? -12.158 -15.523 29.441 1.00 91.50 964 LYS A CA 1
ATOM 7414 C C . LYS A 1 964 ? -13.384 -14.742 29.902 1.00 91.50 964 LYS A C 1
ATOM 7416 O O . LYS A 1 964 ? -14.389 -15.330 30.307 1.00 91.50 964 LYS A O 1
ATOM 7421 N N . LEU A 1 965 ? -13.312 -13.413 29.828 1.00 92.50 965 LEU A N 1
ATOM 7422 C CA . LEU A 1 965 ? -14.399 -12.505 30.183 1.00 92.50 965 LEU A CA 1
ATOM 7423 C C . LEU A 1 965 ? -15.650 -12.777 29.341 1.00 92.50 965 LEU A C 1
ATOM 7425 O O . LEU A 1 965 ? -16.754 -12.887 29.883 1.00 92.50 965 LEU A O 1
ATOM 7429 N N . ASN A 1 966 ? -15.469 -12.918 28.029 1.00 94.69 966 ASN A N 1
ATOM 7430 C CA . ASN A 1 966 ? -16.527 -13.199 27.069 1.00 94.69 966 ASN A CA 1
ATOM 7431 C C . ASN A 1 966 ? -17.230 -14.535 27.374 1.00 94.69 966 ASN A C 1
ATOM 7433 O O . ASN A 1 966 ? -18.458 -14.583 27.517 1.00 94.69 966 ASN A O 1
ATOM 7437 N N . ALA A 1 967 ? -16.457 -15.607 27.566 1.00 94.12 967 ALA A N 1
ATOM 7438 C CA . ALA A 1 967 ? -16.972 -16.938 27.875 1.00 94.12 967 ALA A CA 1
ATOM 7439 C C . ALA A 1 967 ? -17.670 -17.007 29.247 1.00 94.12 967 ALA A C 1
ATOM 7441 O O . ALA A 1 967 ? -18.780 -17.539 29.354 1.00 94.12 967 ALA A O 1
ATOM 7442 N N . ALA A 1 968 ? -17.089 -16.410 30.295 1.00 94.00 968 ALA A N 1
ATOM 7443 C CA . ALA A 1 968 ? -17.695 -16.365 31.629 1.00 94.00 968 ALA A CA 1
ATOM 7444 C C . ALA A 1 968 ? -19.022 -15.582 31.642 1.00 94.00 968 ALA A C 1
ATOM 7446 O O . ALA A 1 968 ? -20.001 -15.998 32.282 1.00 94.00 968 ALA A O 1
ATOM 7447 N N . ALA A 1 969 ? -19.094 -14.466 30.910 1.00 94.69 969 ALA A N 1
ATOM 7448 C CA . ALA A 1 969 ? -20.321 -13.688 30.772 1.00 94.69 969 ALA A CA 1
ATOM 7449 C C . ALA A 1 969 ? -21.407 -14.462 30.009 1.00 94.69 969 ALA A C 1
ATOM 7451 O O . ALA A 1 969 ? -22.561 -14.493 30.451 1.00 94.69 969 ALA A O 1
ATOM 7452 N N . MET A 1 970 ? -21.042 -15.152 28.923 1.00 95.25 970 MET A N 1
ATOM 7453 C CA . MET A 1 970 ? -21.955 -16.001 28.149 1.00 95.25 970 MET A CA 1
ATOM 7454 C C . MET A 1 970 ? -22.500 -17.173 28.983 1.00 95.25 970 MET A C 1
ATOM 7456 O O . MET A 1 970 ? -23.708 -17.426 28.986 1.00 95.25 970 MET A O 1
ATOM 7460 N N . ALA A 1 971 ? -21.649 -17.839 29.770 1.00 93.44 971 ALA A N 1
ATOM 7461 C CA . ALA A 1 971 ? -22.061 -18.894 30.700 1.00 93.44 971 ALA A CA 1
ATOM 7462 C C . ALA A 1 971 ? -23.042 -18.368 31.766 1.00 93.44 971 ALA A C 1
ATOM 7464 O O . ALA A 1 971 ? -24.087 -18.972 32.041 1.00 93.44 971 ALA A O 1
ATOM 7465 N N . THR A 1 972 ? -22.760 -17.190 32.327 1.00 92.06 972 THR A N 1
ATOM 7466 C CA . THR A 1 972 ? -23.629 -16.536 33.317 1.00 92.06 972 THR A CA 1
ATOM 7467 C C . THR A 1 972 ? -24.984 -16.148 32.723 1.00 92.06 972 THR A C 1
ATOM 7469 O O . THR A 1 972 ? -26.021 -16.328 33.372 1.00 92.06 972 THR A O 1
ATOM 7472 N N . LEU A 1 973 ? -25.008 -15.664 31.481 1.00 92.00 973 LEU A N 1
ATOM 7473 C CA . LEU A 1 973 ? -26.237 -15.355 30.756 1.00 92.00 973 LEU A CA 1
ATOM 7474 C C . LEU A 1 973 ? -27.057 -16.624 30.474 1.00 92.00 973 LEU A C 1
ATOM 7476 O O . LEU A 1 973 ? -28.260 -16.651 30.748 1.00 92.00 973 LEU A O 1
ATOM 7480 N N . PHE A 1 974 ? -26.414 -17.704 30.016 1.00 91.44 974 PHE A N 1
ATOM 7481 C CA . PHE A 1 974 ? -27.078 -18.986 29.761 1.00 91.44 974 PHE A CA 1
ATOM 7482 C C . PHE A 1 974 ? -27.729 -19.563 31.024 1.00 91.44 974 PHE A C 1
ATOM 7484 O O . PHE A 1 974 ? -28.885 -19.998 30.975 1.00 91.44 974 PHE A O 1
ATOM 7491 N N . LYS A 1 975 ? -27.041 -19.507 32.173 1.00 88.50 975 LYS A N 1
ATOM 7492 C CA . LYS A 1 975 ? -27.539 -20.031 33.458 1.00 88.50 975 LYS A CA 1
ATOM 7493 C C . LYS A 1 975 ? -28.899 -19.454 33.865 1.00 88.50 975 LYS A C 1
ATOM 7495 O O . LYS A 1 975 ? -29.713 -20.161 34.449 1.00 88.50 975 LYS A O 1
ATOM 7500 N N . HIS A 1 976 ? -29.148 -18.185 33.545 1.00 83.19 976 HIS A N 1
ATOM 7501 C CA . HIS A 1 976 ? -30.379 -17.473 33.905 1.00 83.19 976 HIS A CA 1
ATOM 7502 C C . HIS A 1 976 ? -31.400 -17.399 32.755 1.00 83.19 976 HIS A C 1
ATOM 7504 O O . HIS A 1 976 ? -32.518 -16.923 32.951 1.00 83.19 976 HIS A O 1
ATOM 7510 N N . SER A 1 977 ? -31.054 -17.895 31.561 1.00 81.69 977 SER A N 1
ATOM 7511 C CA . SER A 1 977 ? -31.945 -17.871 30.391 1.00 81.69 977 SER A CA 1
ATOM 7512 C C . SER A 1 977 ? -33.192 -18.752 30.557 1.00 81.69 977 SER A C 1
ATOM 7514 O O . SER A 1 977 ? -34.241 -18.463 29.986 1.00 81.69 977 SER A O 1
ATOM 7516 N N . GLY A 1 978 ? -33.132 -19.800 31.385 1.00 74.75 978 GLY A N 1
ATOM 7517 C CA . GLY A 1 978 ? -34.261 -20.682 31.690 1.00 74.75 978 GLY A CA 1
ATOM 7518 C C . GLY A 1 978 ? -35.446 -19.976 32.352 1.00 74.75 978 GLY A C 1
ATOM 7519 O O . GLY A 1 978 ? -36.590 -20.367 32.137 1.00 74.75 978 GLY A O 1
ATOM 7520 N N . SER A 1 979 ? -35.173 -18.923 33.124 1.00 75.75 979 SER A N 1
ATOM 7521 C CA . SER A 1 979 ? -36.179 -18.127 33.837 1.00 75.75 979 SER A CA 1
ATOM 7522 C C . SER A 1 979 ? -36.708 -16.926 33.049 1.00 75.75 979 SER A C 1
ATOM 7524 O O . SER A 1 979 ? -37.668 -16.305 33.497 1.00 75.75 979 SER A O 1
ATOM 7526 N N . ASP A 1 980 ? -36.111 -16.589 31.900 1.00 84.38 980 ASP A N 1
ATOM 7527 C CA . ASP A 1 980 ? -36.459 -15.391 31.130 1.00 84.38 980 ASP A CA 1
ATOM 7528 C C . ASP A 1 980 ? -36.917 -15.740 29.706 1.00 84.38 980 ASP A C 1
ATOM 7530 O O . ASP A 1 980 ? -36.120 -16.067 28.822 1.00 84.38 980 ASP A O 1
ATOM 7534 N N . GLU A 1 981 ? -38.228 -15.638 29.462 1.00 84.31 981 GLU A N 1
ATOM 7535 C CA . GLU A 1 981 ? -38.819 -15.912 28.148 1.00 84.31 981 GLU A CA 1
ATOM 7536 C C . GLU A 1 981 ? -38.274 -15.007 27.035 1.00 84.31 981 GLU A C 1
ATOM 7538 O O . GLU A 1 981 ? -38.309 -15.397 25.866 1.00 84.31 981 GLU A O 1
ATOM 7543 N N . ARG A 1 982 ? -37.799 -13.796 27.357 1.00 88.31 982 ARG A N 1
ATOM 7544 C CA . ARG A 1 982 ? -37.310 -12.847 26.345 1.00 88.31 982 ARG A CA 1
ATOM 7545 C C . ARG A 1 982 ? -36.035 -13.365 25.696 1.00 88.31 982 ARG A C 1
ATOM 7547 O O . ARG A 1 982 ? -35.915 -13.292 24.481 1.00 88.31 982 ARG A O 1
ATOM 7554 N N . VAL A 1 983 ? -35.133 -13.953 26.485 1.00 87.69 983 VAL A N 1
ATOM 7555 C CA . VAL A 1 983 ? -33.872 -14.539 25.997 1.00 87.69 983 VAL A CA 1
ATOM 7556 C C . VAL A 1 983 ? -34.138 -15.808 25.181 1.00 87.69 983 VAL A C 1
ATOM 7558 O O . VAL A 1 983 ? -33.511 -16.022 24.147 1.00 87.69 983 VAL A O 1
ATOM 7561 N N . GLN A 1 984 ? -35.105 -16.632 25.597 1.00 86.88 984 GLN A N 1
ATOM 7562 C CA . GLN A 1 984 ? -35.453 -17.875 24.891 1.00 86.88 984 GLN A CA 1
ATOM 7563 C C . GLN A 1 984 ? -36.069 -17.641 23.507 1.00 86.88 984 GLN A C 1
ATOM 7565 O O . GLN A 1 984 ? -35.908 -18.476 22.618 1.00 86.88 984 GLN A O 1
ATOM 7570 N N . LYS A 1 985 ? -36.779 -16.521 23.322 1.00 88.06 985 LYS A N 1
ATOM 7571 C CA . LYS A 1 985 ? -37.446 -16.171 22.058 1.00 88.06 985 LYS A CA 1
ATOM 7572 C C . LYS A 1 985 ? -36.488 -15.643 20.988 1.00 88.06 985 LYS A C 1
ATOM 7574 O O . LYS A 1 985 ? -36.877 -15.604 19.823 1.00 88.06 985 LYS A O 1
ATOM 7579 N N . VAL A 1 986 ? -35.262 -15.255 21.349 1.00 91.25 986 VAL A N 1
ATOM 7580 C CA . VAL A 1 986 ? -34.292 -14.731 20.380 1.00 91.25 986 VAL A CA 1
ATOM 7581 C C . VAL A 1 986 ? -33.771 -15.860 19.493 1.00 91.25 986 VAL A C 1
ATOM 7583 O O . VAL A 1 986 ? -33.271 -16.875 19.981 1.00 91.25 986 VAL A O 1
ATOM 7586 N N . ILE A 1 987 ? -33.881 -15.668 18.178 1.00 91.56 987 ILE A N 1
ATOM 7587 C CA . ILE A 1 987 ? -33.427 -16.611 17.154 1.00 91.56 987 ILE A CA 1
ATOM 7588 C C . ILE A 1 987 ? -32.179 -16.046 16.474 1.00 91.56 987 ILE A C 1
ATOM 7590 O O . ILE A 1 987 ? -32.205 -14.929 15.962 1.00 91.56 987 ILE A O 1
ATOM 7594 N N . VAL A 1 988 ? -31.104 -16.831 16.441 1.00 92.62 988 VAL A N 1
ATOM 7595 C CA . VAL A 1 988 ? -29.785 -16.439 15.919 1.00 92.62 988 VAL A CA 1
ATOM 7596 C C . VAL A 1 988 ? -29.290 -17.419 14.855 1.00 92.62 988 VAL A C 1
ATOM 7598 O O . VAL A 1 988 ? -29.865 -18.499 14.661 1.00 92.62 988 VAL A O 1
ATOM 7601 N N . LYS A 1 989 ? -28.219 -17.051 14.143 1.00 90.06 989 LYS A N 1
ATOM 7602 C CA . LYS A 1 989 ? -27.592 -17.932 13.155 1.00 90.06 989 LYS A CA 1
ATOM 7603 C C . LYS A 1 989 ? -26.837 -19.063 13.860 1.00 90.06 989 LYS A C 1
ATOM 7605 O O . LYS A 1 989 ? -25.935 -18.854 14.670 1.00 90.06 989 LYS A O 1
ATOM 7610 N N . GLY A 1 990 ? -27.226 -20.286 13.534 1.00 85.94 990 GLY A N 1
ATOM 7611 C CA . GLY A 1 990 ? -26.556 -21.520 13.920 1.00 85.94 990 GLY A CA 1
ATOM 7612 C C . GLY A 1 990 ? -25.399 -21.824 12.976 1.00 85.94 990 GLY A C 1
ATOM 7613 O O . GLY A 1 990 ? -24.475 -21.024 12.848 1.00 85.94 990 GLY A O 1
ATOM 7614 N N . ARG A 1 991 ? -25.439 -22.984 12.319 1.00 81.50 991 ARG A N 1
ATOM 7615 C CA . ARG A 1 991 ? -24.385 -23.428 11.403 1.00 81.50 991 ARG A CA 1
ATOM 7616 C C . ARG A 1 991 ? -24.694 -23.067 9.963 1.00 81.50 991 ARG A C 1
ATOM 7618 O O . ARG A 1 991 ? -25.858 -22.999 9.559 1.00 81.50 991 ARG A O 1
ATOM 7625 N N . LEU A 1 992 ? -23.635 -22.875 9.190 1.00 82.19 992 LEU A N 1
ATOM 7626 C CA . LEU A 1 992 ? -23.720 -22.829 7.741 1.00 82.19 992 LEU A CA 1
ATOM 7627 C C . LEU A 1 992 ? -24.104 -24.225 7.233 1.00 82.19 992 LEU A C 1
ATOM 7629 O O . LEU A 1 992 ? -23.525 -25.222 7.662 1.00 82.19 992 LEU A O 1
ATOM 7633 N N . LYS A 1 993 ? -25.091 -24.317 6.341 1.00 77.44 993 LYS A N 1
ATOM 7634 C CA . LYS A 1 993 ? -25.433 -25.595 5.714 1.00 77.44 993 LYS A CA 1
ATOM 7635 C C . LYS A 1 993 ? -24.258 -26.044 4.833 1.00 77.44 993 LYS A C 1
ATOM 7637 O O . LYS A 1 993 ? -23.843 -25.267 3.970 1.00 77.44 993 LYS A O 1
ATOM 7642 N N . PRO A 1 994 ? -23.728 -27.263 5.029 1.00 64.88 994 PRO A N 1
ATOM 7643 C CA . PRO A 1 994 ? -22.585 -27.740 4.265 1.00 64.88 994 PRO A CA 1
ATOM 7644 C C . PRO A 1 994 ? -22.939 -27.801 2.781 1.00 64.88 994 PRO A C 1
ATOM 7646 O O . PRO A 1 994 ? -24.032 -28.229 2.404 1.00 64.88 994 PRO A O 1
ATOM 7649 N N . THR A 1 995 ? -22.006 -27.362 1.941 1.00 61.69 995 THR A N 1
ATOM 7650 C CA . THR A 1 995 ? -22.104 -27.513 0.488 1.00 61.69 995 THR A CA 1
ATOM 7651 C C . THR A 1 995 ? -20.967 -28.417 0.037 1.00 61.69 995 THR A C 1
ATOM 7653 O O . THR A 1 995 ? -19.833 -28.208 0.445 1.00 61.69 995 THR A O 1
ATOM 7656 N N . GLU A 1 996 ? -21.245 -29.399 -0.820 1.00 58.12 996 GLU A N 1
ATOM 7657 C CA . GLU A 1 996 ? -20.274 -30.423 -1.260 1.00 58.12 996 GLU A CA 1
ATOM 7658 C C . GLU A 1 996 ? -19.070 -29.877 -2.060 1.00 58.12 996 GLU A C 1
ATOM 7660 O O . GLU A 1 996 ? -18.201 -30.640 -2.470 1.00 58.12 996 GLU A O 1
ATOM 7665 N N . LYS A 1 997 ? -19.014 -28.571 -2.360 1.00 64.19 997 LYS A N 1
ATOM 7666 C CA . LYS A 1 997 ? -17.975 -27.961 -3.203 1.00 64.19 997 LYS A CA 1
ATOM 7667 C C . LYS A 1 997 ? -17.516 -26.627 -2.637 1.00 64.19 997 LYS A C 1
ATOM 7669 O O . LYS A 1 997 ? -18.335 -25.863 -2.135 1.00 64.19 997 LYS A O 1
ATOM 7674 N N . ILE A 1 998 ? -16.238 -26.303 -2.851 1.00 67.19 998 ILE A N 1
ATOM 7675 C CA . ILE A 1 998 ? -15.663 -24.984 -2.558 1.00 67.19 998 ILE A CA 1
ATOM 7676 C C . ILE A 1 998 ? -16.482 -23.905 -3.285 1.00 67.19 998 ILE A C 1
ATOM 7678 O O . ILE A 1 998 ? -16.513 -23.830 -4.523 1.00 67.19 998 ILE A O 1
ATOM 7682 N N . ILE A 1 999 ? -17.167 -23.066 -2.508 1.00 63.38 999 ILE A N 1
ATOM 7683 C CA . ILE A 1 999 ? -17.912 -21.917 -3.013 1.00 63.38 999 ILE A CA 1
ATOM 7684 C C . ILE A 1 999 ? -16.979 -20.708 -3.007 1.00 63.38 999 ILE A C 1
ATOM 7686 O O . ILE A 1 999 ? -16.646 -20.148 -1.970 1.00 63.38 999 ILE A O 1
ATOM 7690 N N . THR A 1 1000 ? -16.571 -20.271 -4.194 1.00 73.12 1000 THR A N 1
ATOM 7691 C CA . THR A 1 1000 ? -15.835 -19.014 -4.361 1.00 73.12 1000 THR A CA 1
ATOM 7692 C C . THR A 1 1000 ? -16.768 -17.810 -4.188 1.00 73.12 1000 THR A C 1
ATOM 7694 O O . THR A 1 1000 ? -17.972 -17.910 -4.432 1.00 73.12 1000 THR A O 1
ATOM 7697 N N . ARG A 1 1001 ? -16.219 -16.623 -3.882 1.00 68.12 1001 ARG A N 1
ATOM 7698 C CA . ARG A 1 1001 ? -16.987 -15.359 -3.760 1.00 68.12 1001 ARG A CA 1
ATOM 7699 C C . ARG A 1 1001 ? -17.873 -15.040 -4.982 1.00 68.12 1001 ARG A C 1
ATOM 7701 O O . ARG A 1 1001 ? -18.865 -14.327 -4.868 1.00 68.12 1001 ARG A O 1
ATOM 7708 N N . SER A 1 1002 ? -17.514 -15.536 -6.170 1.00 69.81 1002 SER A N 1
ATOM 7709 C CA . SER A 1 1002 ? -18.317 -15.405 -7.395 1.00 69.81 1002 SER A CA 1
ATOM 7710 C C . SER A 1 1002 ? -19.490 -16.389 -7.455 1.00 69.81 1002 SER A C 1
ATOM 7712 O O . SER A 1 1002 ? -20.550 -16.034 -7.968 1.00 69.81 1002 SER A O 1
ATOM 7714 N N . LYS A 1 1003 ? -19.333 -17.599 -6.904 1.00 67.31 1003 LYS A N 1
ATOM 7715 C CA . LYS A 1 1003 ? -20.399 -18.604 -6.796 1.00 67.31 1003 LYS A CA 1
ATOM 7716 C C . LYS A 1 1003 ? -21.361 -18.302 -5.644 1.00 67.31 1003 LYS A C 1
ATOM 7718 O O . LYS A 1 1003 ?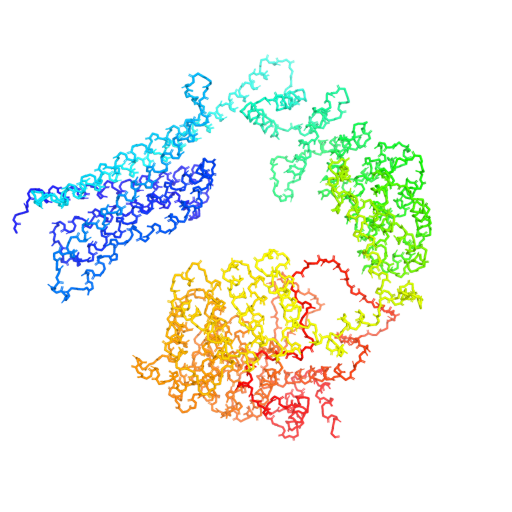 -22.562 -18.467 -5.844 1.00 67.31 1003 LYS A O 1
ATOM 7723 N N . SER A 1 1004 ? -20.881 -17.776 -4.511 1.00 65.50 1004 SER A N 1
ATOM 7724 C CA . SER A 1 1004 ? -21.739 -17.395 -3.371 1.00 65.50 1004 SER A CA 1
ATOM 7725 C C . SER A 1 1004 ? -22.689 -16.237 -3.697 1.00 65.50 1004 SER A C 1
ATOM 7727 O O . SER A 1 1004 ? -23.783 -16.150 -3.152 1.00 65.50 1004 SER A O 1
ATOM 7729 N N . LYS A 1 1005 ? -22.341 -15.379 -4.669 1.00 70.81 1005 LYS A N 1
ATOM 7730 C CA . LYS A 1 1005 ? -23.276 -14.374 -5.209 1.00 70.81 1005 LYS A CA 1
ATOM 7731 C C . LYS A 1 1005 ? -24.489 -14.991 -5.914 1.00 70.81 1005 LYS A C 1
ATOM 7733 O O . LYS A 1 1005 ? -25.551 -14.378 -5.914 1.00 70.81 1005 LYS A O 1
ATOM 7738 N N . ASN A 1 1006 ? -24.331 -16.171 -6.516 1.00 70.12 1006 ASN A N 1
ATOM 7739 C CA . ASN A 1 1006 ? -25.398 -16.863 -7.245 1.00 70.12 1006 ASN A CA 1
ATOM 7740 C C . ASN A 1 1006 ? -26.153 -17.870 -6.363 1.00 70.12 1006 ASN A C 1
ATOM 7742 O O . ASN A 1 1006 ? -27.329 -18.130 -6.610 1.00 70.12 1006 ASN A O 1
ATOM 7746 N N . VAL A 1 1007 ? -25.494 -18.420 -5.338 1.00 72.62 1007 VAL A N 1
ATOM 7747 C CA . VAL A 1 1007 ? -26.092 -19.283 -4.311 1.00 72.62 1007 VAL A CA 1
ATOM 7748 C C . VAL A 1 1007 ? -25.674 -18.739 -2.941 1.00 72.62 1007 VAL A C 1
ATOM 7750 O O . VAL A 1 1007 ? -24.580 -19.067 -2.485 1.00 72.62 1007 VAL A O 1
ATOM 7753 N N . PRO A 1 1008 ? -26.487 -17.872 -2.310 1.00 70.88 1008 PRO A N 1
ATOM 7754 C CA . PRO A 1 1008 ? -26.131 -17.270 -1.032 1.00 70.88 1008 PRO A CA 1
ATOM 7755 C C . PRO A 1 1008 ? -26.093 -18.311 0.089 1.00 70.88 1008 PRO A C 1
ATOM 7757 O O . PRO A 1 1008 ? -26.889 -19.255 0.111 1.00 70.88 1008 PRO A O 1
ATOM 7760 N N . ASP A 1 1009 ? -25.190 -18.081 1.036 1.00 74.56 1009 ASP A N 1
ATOM 7761 C CA . ASP A 1 1009 ? -24.979 -18.909 2.218 1.00 74.56 1009 ASP A CA 1
ATOM 7762 C C . ASP A 1 1009 ? -26.273 -19.069 3.029 1.00 74.56 1009 ASP A C 1
ATOM 7764 O O . ASP A 1 1009 ? -26.939 -18.095 3.394 1.00 74.56 1009 ASP A O 1
ATOM 7768 N N . GLN A 1 1010 ? -26.650 -20.318 3.311 1.00 80.31 1010 GLN A N 1
ATOM 7769 C CA . GLN A 1 1010 ? -27.830 -20.634 4.112 1.00 80.31 1010 GLN A CA 1
ATOM 7770 C C . GLN A 1 1010 ? -27.413 -21.102 5.499 1.00 80.31 1010 GLN A C 1
ATOM 7772 O O . GLN A 1 1010 ? -26.779 -22.144 5.638 1.00 80.31 1010 GLN A O 1
ATOM 7777 N N . TYR A 1 1011 ? -27.850 -20.383 6.527 1.00 84.38 1011 TYR A N 1
ATOM 7778 C CA . TYR A 1 1011 ? -27.625 -20.758 7.919 1.00 84.38 1011 TYR A CA 1
ATOM 7779 C C . TYR A 1 1011 ? -28.858 -21.454 8.504 1.00 84.38 1011 TYR A C 1
ATOM 7781 O O . TYR A 1 1011 ? -29.998 -21.156 8.138 1.00 84.38 1011 TYR A O 1
ATOM 7789 N N . THR A 1 1012 ? -28.649 -22.384 9.431 1.00 88.00 1012 THR A N 1
ATOM 7790 C CA . THR A 1 1012 ? -29.724 -22.886 10.297 1.00 88.00 1012 THR A CA 1
ATOM 7791 C C . THR A 1 1012 ? -30.097 -21.799 11.301 1.00 88.00 1012 THR A C 1
ATOM 7793 O O . THR A 1 1012 ? -29.203 -21.244 11.929 1.00 88.00 1012 THR A O 1
ATOM 7796 N N . MET A 1 1013 ? -31.381 -21.511 11.505 1.00 89.38 1013 MET A N 1
ATOM 7797 C CA . MET A 1 1013 ? -31.820 -20.561 12.536 1.00 89.38 1013 MET A CA 1
ATOM 7798 C C . MET A 1 1013 ? -32.163 -21.323 13.817 1.00 89.38 1013 MET A C 1
ATOM 7800 O O . MET A 1 1013 ? -32.989 -22.236 13.771 1.00 89.38 1013 MET A O 1
ATOM 7804 N N . ILE A 1 1014 ? -31.530 -20.973 14.938 1.00 91.00 1014 ILE A N 1
ATOM 7805 C CA . ILE A 1 1014 ? -31.673 -21.682 16.220 1.00 91.00 1014 ILE A CA 1
ATOM 7806 C C . ILE A 1 1014 ? -31.940 -20.709 17.378 1.00 91.00 1014 ILE A C 1
ATOM 7808 O O . ILE A 1 1014 ? -31.567 -19.538 17.286 1.00 91.00 1014 ILE A O 1
ATOM 7812 N N . PRO A 1 1015 ? -32.562 -21.161 18.481 1.00 91.75 1015 PRO A N 1
ATOM 7813 C CA . PRO A 1 1015 ? -32.702 -20.343 19.682 1.00 91.75 1015 PRO A CA 1
ATOM 7814 C C . PRO A 1 1015 ? -31.343 -19.953 20.275 1.00 91.75 1015 PRO A C 1
ATOM 7816 O O . PRO A 1 1015 ? -30.427 -20.777 20.331 1.00 91.75 1015 PRO A O 1
ATOM 7819 N N . PHE A 1 1016 ? -31.228 -18.724 20.784 1.00 93.19 1016 PHE A N 1
ATOM 7820 C CA . PHE A 1 1016 ? -29.997 -18.209 21.392 1.00 93.19 1016 PHE A CA 1
ATOM 7821 C C . PHE A 1 1016 ? -29.403 -19.124 22.481 1.00 93.19 1016 PHE A C 1
ATOM 7823 O O . PHE A 1 1016 ? -28.202 -19.383 22.413 1.00 93.19 1016 PHE A O 1
ATOM 7830 N N . PRO A 1 1017 ? -30.182 -19.693 23.432 1.00 91.75 1017 PRO A N 1
ATOM 7831 C CA . PRO A 1 1017 ? -29.617 -20.596 24.437 1.00 91.75 1017 PRO A CA 1
ATOM 7832 C C . PRO A 1 1017 ? -28.891 -21.803 23.830 1.00 91.75 1017 PRO A C 1
ATOM 7834 O O . PRO A 1 1017 ? -27.886 -22.249 24.375 1.00 91.75 1017 PRO A O 1
ATOM 7837 N N . ALA A 1 1018 ? -29.355 -22.308 22.684 1.00 90.44 1018 ALA A N 1
ATOM 7838 C CA . ALA A 1 1018 ? -28.684 -23.402 21.994 1.00 90.44 1018 ALA A CA 1
ATOM 7839 C C . ALA A 1 1018 ? -27.351 -22.951 21.386 1.00 90.44 1018 ALA A C 1
ATOM 7841 O O . ALA A 1 1018 ? -26.332 -23.605 21.594 1.00 90.44 1018 ALA A O 1
ATOM 7842 N N . LYS A 1 1019 ? -27.335 -21.792 20.714 1.00 92.56 1019 LYS A N 1
ATOM 7843 C CA . LYS A 1 1019 ? -26.104 -21.196 20.174 1.00 92.56 1019 LYS A CA 1
ATOM 7844 C C . LYS A 1 1019 ? -25.080 -20.902 21.274 1.00 92.56 1019 LYS A C 1
ATOM 7846 O O . LYS A 1 1019 ? -23.904 -21.172 21.063 1.00 92.56 1019 LYS A O 1
ATOM 7851 N N . ALA A 1 1020 ? -25.519 -20.423 22.440 1.00 92.50 1020 ALA A N 1
ATOM 7852 C CA . ALA A 1 1020 ? -24.658 -20.183 23.599 1.00 92.50 1020 ALA A CA 1
ATOM 7853 C C . ALA A 1 1020 ? -23.934 -21.466 24.053 1.00 92.50 1020 ALA A C 1
ATOM 7855 O O . ALA A 1 1020 ? -22.731 -21.443 24.287 1.00 92.50 1020 ALA A O 1
ATOM 7856 N N . VAL A 1 1021 ? -24.631 -22.607 24.111 1.00 92.25 1021 VAL A N 1
ATOM 7857 C CA . VAL A 1 1021 ? -23.997 -23.902 24.428 1.00 92.25 1021 VAL A CA 1
ATOM 7858 C C . VAL A 1 1021 ? -22.990 -24.309 23.351 1.00 92.25 1021 VAL A C 1
ATOM 7860 O O . VAL A 1 1021 ? -21.894 -24.745 23.691 1.00 92.25 1021 VAL A O 1
ATOM 7863 N N . MET A 1 1022 ? -23.326 -24.141 22.069 1.00 91.62 1022 MET A N 1
ATOM 7864 C CA . MET A 1 1022 ? -22.427 -24.489 20.959 1.00 91.62 1022 MET A CA 1
ATOM 7865 C C . MET A 1 1022 ? -21.113 -23.701 21.018 1.00 91.62 1022 MET A C 1
ATOM 7867 O O . MET A 1 1022 ? -20.036 -24.286 20.901 1.00 91.62 1022 MET A O 1
ATOM 7871 N N . VAL A 1 1023 ? -21.188 -22.382 21.234 1.00 92.56 1023 VAL A N 1
ATOM 7872 C CA . VAL A 1 1023 ? -19.982 -21.545 21.306 1.00 92.56 1023 VAL A CA 1
ATOM 7873 C C . VAL A 1 1023 ? -19.155 -21.843 22.559 1.00 92.56 1023 VAL A C 1
ATOM 7875 O O . VAL A 1 1023 ? -17.940 -21.918 22.452 1.00 92.56 1023 VAL A O 1
ATOM 7878 N N . LEU A 1 1024 ? -19.783 -22.132 23.708 1.00 93.81 1024 LEU A N 1
ATOM 7879 C CA . LEU A 1 1024 ? -19.068 -22.525 24.934 1.00 93.81 1024 LEU A CA 1
ATOM 7880 C C . LEU A 1 1024 ? -18.383 -23.899 24.818 1.00 93.81 1024 LEU A C 1
ATOM 7882 O O . LEU A 1 1024 ? -17.314 -24.099 25.387 1.00 93.81 1024 LEU A O 1
ATOM 7886 N N . LEU A 1 1025 ? -18.976 -24.853 24.090 1.00 92.12 1025 LEU A N 1
ATOM 7887 C CA . LEU A 1 1025 ? -18.333 -26.142 23.796 1.00 92.12 1025 LEU A CA 1
ATOM 7888 C C . LEU A 1 1025 ? -17.123 -25.972 22.874 1.00 92.12 1025 LEU A C 1
ATOM 7890 O O . LEU A 1 1025 ? -16.100 -26.624 23.081 1.00 92.12 1025 LEU A O 1
ATOM 7894 N N . THR A 1 1026 ? -17.248 -25.091 21.882 1.00 90.75 1026 THR A N 1
ATOM 7895 C CA . THR A 1 1026 ? -16.157 -24.757 20.957 1.00 90.75 1026 THR A CA 1
ATOM 7896 C C . THR A 1 1026 ? -15.008 -24.079 21.707 1.00 90.75 1026 THR A C 1
ATOM 7898 O O . THR A 1 1026 ? -13.864 -24.503 21.579 1.00 90.75 1026 THR A O 1
ATOM 7901 N N . ASP A 1 1027 ? -15.323 -23.111 22.571 1.00 90.56 1027 ASP A N 1
ATOM 7902 C CA . ASP A 1 1027 ? -14.351 -22.409 23.419 1.00 90.56 1027 ASP A CA 1
ATOM 7903 C C . ASP A 1 1027 ? -13.640 -23.365 24.394 1.00 90.56 1027 ASP A C 1
ATOM 7905 O O . ASP A 1 1027 ? -12.422 -23.313 24.550 1.00 90.56 1027 ASP A O 1
ATOM 7909 N N . TYR A 1 1028 ? -14.361 -24.322 24.995 1.00 91.44 1028 TYR A N 1
ATOM 7910 C CA . TYR A 1 1028 ? -13.745 -25.383 25.804 1.00 91.44 1028 TYR A CA 1
ATOM 7911 C C . TYR A 1 1028 ? -12.746 -26.222 24.998 1.00 91.44 1028 TYR A C 1
ATOM 7913 O O . TYR A 1 1028 ? -11.663 -26.534 25.496 1.00 91.44 1028 TYR A O 1
ATOM 7921 N N . GLN A 1 1029 ? -13.102 -26.613 23.770 1.00 89.12 1029 GLN A N 1
ATOM 7922 C CA . GLN A 1 1029 ? -12.218 -27.408 22.921 1.00 89.12 1029 GLN A CA 1
ATOM 7923 C C . GLN A 1 1029 ? -10.945 -26.631 22.565 1.00 89.12 1029 GLN A C 1
ATOM 7925 O O . GLN A 1 1029 ? -9.857 -27.177 22.736 1.00 89.12 1029 GLN A O 1
ATOM 7930 N N . GLN A 1 1030 ? -11.076 -25.365 22.165 1.00 87.25 1030 GLN A N 1
ATOM 7931 C CA . GLN A 1 1030 ? -9.940 -24.490 21.861 1.00 87.25 1030 GLN A CA 1
ATOM 7932 C C . GLN A 1 1030 ? -9.019 -24.323 23.077 1.00 87.25 1030 GLN A C 1
ATOM 7934 O O . GLN A 1 1030 ? -7.821 -24.575 22.979 1.00 87.25 1030 GLN A O 1
ATOM 7939 N N . ASN A 1 1031 ? -9.573 -24.011 24.254 1.00 85.38 1031 ASN A N 1
ATOM 7940 C CA . ASN A 1 1031 ? -8.794 -23.901 25.494 1.00 85.38 1031 ASN A CA 1
ATOM 7941 C C . ASN A 1 1031 ? -8.072 -25.213 25.854 1.00 85.38 1031 ASN A C 1
ATOM 7943 O O . ASN A 1 1031 ? -6.939 -25.194 26.338 1.00 85.38 1031 ASN A O 1
ATOM 7947 N N . ARG A 1 1032 ? -8.702 -26.369 25.608 1.00 84.38 1032 ARG A N 1
ATOM 7948 C CA . ARG A 1 1032 ? -8.093 -27.682 25.859 1.00 84.38 1032 ARG A CA 1
ATOM 7949 C C . ARG A 1 1032 ? -6.948 -27.983 24.891 1.00 84.38 1032 ARG A C 1
ATOM 7951 O O . ARG A 1 1032 ? -5.933 -28.522 25.321 1.00 84.38 1032 ARG A O 1
ATOM 7958 N N . GLU A 1 1033 ? -7.105 -27.659 23.612 1.00 83.25 1033 GLU A N 1
ATOM 7959 C CA . GLU A 1 1033 ? -6.065 -27.833 22.590 1.00 83.25 1033 GLU A CA 1
ATOM 7960 C C . GLU A 1 1033 ? -4.859 -26.926 22.862 1.00 83.25 1033 GLU A C 1
ATOM 7962 O O . GLU A 1 1033 ? -3.723 -27.404 22.840 1.00 83.25 1033 GLU A O 1
ATOM 7967 N N . SER A 1 1034 ? -5.090 -25.662 23.230 1.00 76.69 1034 SER A N 1
ATOM 7968 C CA . SER A 1 1034 ? -4.027 -24.736 23.641 1.00 76.69 1034 SER A CA 1
ATOM 7969 C C . SER A 1 1034 ? -3.282 -25.229 24.886 1.00 76.69 1034 SER A C 1
ATOM 7971 O O . SER A 1 1034 ? -2.052 -25.219 24.915 1.00 76.69 1034 SER A O 1
ATOM 7973 N N . ALA A 1 1035 ? -3.998 -25.755 25.886 1.00 72.81 1035 ALA A N 1
ATOM 7974 C CA . ALA A 1 1035 ? -3.377 -26.343 27.076 1.00 72.81 1035 ALA A CA 1
ATOM 7975 C C . ALA A 1 1035 ? -2.540 -27.599 26.759 1.00 72.81 1035 ALA A C 1
ATOM 7977 O O . ALA A 1 1035 ? -1.495 -27.810 27.369 1.00 72.81 1035 ALA A O 1
ATOM 7978 N N . MET A 1 1036 ? -2.962 -28.422 25.790 1.00 67.25 1036 MET A N 1
ATOM 7979 C CA . MET A 1 1036 ? -2.198 -29.599 25.347 1.00 67.25 1036 MET A CA 1
ATOM 7980 C C . MET A 1 1036 ? -0.941 -29.233 24.546 1.00 67.25 1036 MET A C 1
ATOM 7982 O O . MET A 1 1036 ? 0.049 -29.961 24.622 1.00 67.25 1036 MET A O 1
ATOM 7986 N N . LYS A 1 1037 ? -0.962 -28.121 23.799 1.00 57.16 1037 LYS A N 1
ATOM 7987 C CA . LYS A 1 1037 ? 0.218 -27.593 23.093 1.00 57.16 1037 LYS A CA 1
ATOM 7988 C C . LYS A 1 1037 ? 1.245 -26.988 24.059 1.00 57.16 1037 LYS A C 1
ATOM 7990 O O . LYS A 1 1037 ? 2.435 -27.196 23.862 1.00 57.16 1037 LYS A O 1
ATOM 7995 N N . GLY A 1 1038 ? 0.801 -26.321 25.128 1.00 46.75 1038 GLY A N 1
ATOM 7996 C CA . GLY A 1 1038 ? 1.687 -25.712 26.134 1.00 46.75 1038 GLY A CA 1
ATOM 7997 C C . GLY A 1 1038 ? 2.475 -26.703 27.007 1.00 46.75 1038 GLY A C 1
ATOM 7998 O O . GLY A 1 1038 ? 3.544 -26.357 27.500 1.00 46.75 1038 GLY A O 1
ATOM 7999 N N . ASP A 1 1039 ? 1.992 -27.939 27.175 1.00 34.00 1039 ASP A N 1
ATOM 8000 C CA . ASP A 1 1039 ? 2.653 -28.975 27.998 1.00 34.00 1039 ASP A CA 1
ATOM 8001 C C . ASP A 1 1039 ? 3.686 -29.810 27.205 1.00 34.00 1039 ASP A C 1
ATOM 8003 O O . ASP A 1 1039 ? 4.473 -30.571 27.771 1.00 34.00 1039 ASP A O 1
ATOM 8007 N N . LYS A 1 1040 ? 3.734 -29.650 25.874 1.00 31.89 1040 LYS A N 1
ATOM 8008 C CA . LYS A 1 1040 ? 4.741 -30.273 25.004 1.00 31.89 1040 LYS A CA 1
ATOM 8009 C C . LYS A 1 1040 ? 5.773 -29.243 24.562 1.00 31.89 1040 LYS A C 1
ATOM 8011 O O . LYS A 1 1040 ? 5.702 -28.683 23.473 1.00 31.89 1040 LYS A O 1
ATOM 8016 N N . GLY A 1 1041 ? 6.794 -29.051 25.392 1.00 31.89 1041 GLY A N 1
ATOM 8017 C CA . GLY A 1 1041 ? 8.064 -28.519 24.911 1.00 31.89 1041 GLY A CA 1
ATOM 8018 C C . GLY A 1 1041 ? 8.626 -29.438 23.820 1.00 31.89 1041 GLY A C 1
ATOM 8019 O O . GLY A 1 1041 ? 9.164 -30.498 24.130 1.00 31.89 1041 GLY A O 1
ATOM 8020 N N . GLY A 1 1042 ? 8.498 -29.017 22.562 1.00 30.83 1042 GLY A N 1
ATOM 8021 C CA . GLY A 1 1042 ? 9.115 -29.650 21.397 1.00 30.83 1042 GLY A CA 1
ATOM 8022 C C . GLY A 1 1042 ? 8.283 -30.753 20.728 1.00 30.83 1042 GLY A C 1
ATOM 8023 O O . GLY A 1 1042 ? 7.977 -31.775 21.333 1.00 30.83 1042 GLY A O 1
ATOM 8024 N N . MET A 1 1043 ? 8.033 -30.548 19.431 1.00 30.98 1043 MET A N 1
ATOM 8025 C CA . MET A 1 1043 ? 7.676 -31.544 18.411 1.00 30.98 1043 MET A CA 1
ATOM 8026 C C . MET A 1 1043 ? 6.370 -32.336 18.629 1.00 30.98 1043 MET A C 1
ATOM 8028 O O . MET A 1 1043 ? 6.351 -33.381 19.276 1.00 30.98 1043 MET A O 1
ATOM 8032 N N . ALA A 1 1044 ? 5.287 -31.844 18.021 1.00 25.00 1044 ALA A N 1
ATOM 8033 C CA . ALA A 1 1044 ? 4.239 -32.633 17.355 1.00 25.00 1044 ALA A CA 1
ATOM 8034 C C . ALA A 1 1044 ? 3.144 -31.668 16.866 1.00 25.00 1044 ALA A C 1
ATOM 8036 O O . ALA A 1 1044 ? 2.222 -31.341 17.618 1.00 25.00 1044 ALA A O 1
ATOM 8037 N N . ALA A 1 1045 ? 3.265 -31.194 15.625 1.00 28.66 1045 ALA A N 1
ATOM 8038 C CA . ALA A 1 1045 ? 2.111 -30.743 14.862 1.00 28.66 1045 ALA A CA 1
ATOM 8039 C C . ALA A 1 1045 ? 1.489 -32.002 14.260 1.00 28.66 1045 ALA A C 1
ATOM 8041 O O . ALA A 1 1045 ? 2.136 -32.679 13.473 1.00 28.66 1045 ALA A O 1
ATOM 8042 N N . ASP A 1 1046 ? 0.284 -32.346 14.701 1.00 28.61 1046 ASP A N 1
ATOM 8043 C CA . ASP A 1 1046 ? -0.529 -33.342 14.022 1.00 28.61 1046 ASP A CA 1
ATOM 8044 C C . ASP A 1 1046 ? -1.975 -32.843 13.995 1.00 28.61 1046 ASP A C 1
ATOM 8046 O O . ASP A 1 1046 ? -2.459 -32.202 14.937 1.00 28.61 1046 ASP A O 1
ATOM 8050 N N . GLU A 1 1047 ? -2.585 -33.056 12.841 1.00 30.95 1047 GLU A N 1
ATOM 8051 C CA . GLU A 1 1047 ? -3.752 -32.388 12.280 1.00 30.95 1047 GLU A CA 1
ATOM 8052 C C . GLU A 1 1047 ? -5.052 -32.510 13.095 1.00 30.95 1047 GLU A C 1
ATOM 8054 O O . GLU A 1 1047 ? -5.344 -33.512 13.748 1.00 30.95 1047 GLU A O 1
ATOM 8059 N N . PHE A 1 1048 ? -5.938 -31.525 12.912 1.00 24.84 1048 PHE A N 1
ATOM 8060 C CA . PHE A 1 1048 ? -7.361 -31.830 12.765 1.00 24.84 1048 PHE A CA 1
ATOM 8061 C C . PHE A 1 1048 ? -7.899 -31.159 11.502 1.00 24.84 1048 PHE A C 1
ATOM 8063 O O . PHE A 1 1048 ? -8.553 -30.114 11.520 1.00 24.84 1048 PHE A O 1
ATOM 8070 N N . THR A 1 1049 ? -7.599 -31.809 10.383 1.00 26.77 1049 THR A N 1
ATOM 8071 C CA . THR A 1 1049 ? -8.478 -31.889 9.226 1.00 26.77 1049 THR A CA 1
ATOM 8072 C C . THR A 1 1049 ? -9.812 -32.488 9.681 1.00 26.77 1049 THR A C 1
ATOM 8074 O O . THR A 1 1049 ? -9.891 -33.509 10.366 1.00 26.77 1049 THR A O 1
ATOM 8077 N N . GLY A 1 1050 ? -10.908 -31.808 9.349 1.00 26.17 1050 GLY A N 1
ATOM 8078 C CA . GLY A 1 1050 ? -12.242 -32.358 9.532 1.00 26.17 1050 GLY A CA 1
ATOM 8079 C C . GLY A 1 1050 ? -12.478 -33.472 8.518 1.00 26.17 1050 GLY A C 1
ATOM 8080 O O . GLY A 1 1050 ? -12.961 -33.197 7.423 1.00 26.17 1050 GLY A O 1
ATOM 8081 N N . GLU A 1 1051 ? -12.170 -34.715 8.878 1.00 26.53 1051 GLU A N 1
ATOM 8082 C CA . GLU A 1 1051 ? -12.542 -35.875 8.072 1.00 26.53 1051 GLU A CA 1
ATOM 8083 C C . GLU A 1 1051 ? -13.959 -36.361 8.397 1.00 26.53 1051 GLU A C 1
ATOM 8085 O O . GLU A 1 1051 ? -14.285 -36.832 9.493 1.00 26.53 1051 GLU A O 1
ATOM 8090 N N . THR A 1 1052 ? -14.815 -36.289 7.382 1.00 26.78 1052 THR A N 1
ATOM 8091 C CA . THR A 1 1052 ? -15.873 -37.273 7.168 1.00 26.78 1052 THR A CA 1
ATOM 8092 C C . THR A 1 1052 ? -15.218 -38.601 6.804 1.00 26.78 1052 THR A C 1
ATOM 8094 O O . THR A 1 1052 ? -14.559 -38.690 5.774 1.00 26.78 1052 THR A O 1
ATOM 8097 N N . ALA A 1 1053 ? -15.413 -39.615 7.644 1.00 27.86 1053 ALA A N 1
ATOM 8098 C CA . ALA A 1 1053 ? -14.950 -40.972 7.401 1.00 27.86 1053 ALA A CA 1
ATOM 8099 C C . ALA A 1 1053 ? -15.519 -41.547 6.091 1.00 27.86 1053 ALA A C 1
ATOM 8101 O O . ALA A 1 1053 ? -16.737 -41.602 5.932 1.00 27.86 1053 ALA A O 1
ATOM 8102 N N . ASP A 1 1054 ? -14.636 -42.000 5.203 1.00 25.30 1054 ASP A N 1
ATOM 8103 C CA . ASP A 1 1054 ? -14.665 -43.356 4.650 1.00 25.30 1054 ASP A CA 1
ATOM 8104 C C . ASP A 1 1054 ? -13.259 -43.724 4.140 1.00 25.30 1054 ASP A C 1
ATOM 8106 O O . ASP A 1 1054 ? -12.498 -42.889 3.665 1.00 25.30 1054 ASP A O 1
ATOM 8110 N N . SER A 1 1055 ? -12.908 -44.983 4.364 1.00 27.58 1055 SER A N 1
ATOM 8111 C CA . SER A 1 1055 ? -11.570 -45.526 4.593 1.00 27.58 1055 SER A CA 1
ATOM 8112 C C . SER A 1 1055 ? -10.835 -46.077 3.360 1.00 27.58 1055 SER A C 1
ATOM 8114 O O . SER A 1 1055 ? -11.481 -46.514 2.412 1.00 27.58 1055 SER A O 1
ATOM 8116 N N . GLU A 1 1056 ? -9.509 -46.217 3.536 1.00 27.64 1056 GLU A N 1
ATOM 8117 C CA . GLU A 1 1056 ? -8.532 -47.076 2.822 1.00 27.64 1056 GLU A CA 1
ATOM 8118 C C . GLU A 1 1056 ? -7.953 -46.538 1.497 1.00 27.64 1056 GLU A C 1
ATOM 8120 O O . GLU A 1 1056 ? -8.524 -46.718 0.428 1.00 27.64 1056 GLU A O 1
ATOM 8125 N N . ASP A 1 1057 ? -6.784 -45.888 1.558 1.00 26.91 1057 ASP A N 1
ATOM 8126 C CA . ASP A 1 1057 ? -5.483 -46.514 1.249 1.00 26.91 1057 ASP A CA 1
ATOM 8127 C C . ASP A 1 1057 ? -4.342 -45.535 1.590 1.00 26.91 1057 ASP A C 1
ATOM 8129 O O . ASP A 1 1057 ? -4.406 -44.348 1.280 1.00 26.91 1057 ASP A O 1
ATOM 8133 N N . GLY A 1 1058 ? -3.337 -46.023 2.323 1.00 33.50 1058 GLY A N 1
ATOM 8134 C CA . GLY A 1 1058 ? -2.293 -45.197 2.924 1.00 33.50 1058 GLY A CA 1
ATOM 8135 C C . GLY A 1 1058 ? -1.162 -44.835 1.968 1.00 33.50 1058 GLY A C 1
ATOM 8136 O O . GLY A 1 1058 ? -0.572 -45.727 1.368 1.00 33.50 1058 GLY A O 1
ATOM 8137 N N . GLU A 1 1059 ? -0.812 -43.550 1.937 1.00 27.45 1059 GLU A N 1
ATOM 8138 C CA . GLU A 1 1059 ? 0.511 -43.045 1.573 1.00 27.45 1059 GLU A CA 1
ATOM 8139 C C . GLU A 1 1059 ? 0.862 -41.884 2.521 1.00 27.45 1059 GLU A C 1
ATOM 8141 O O . GLU A 1 1059 ? 0.080 -40.960 2.732 1.00 27.45 1059 GLU A O 1
ATOM 8146 N N . GLU A 1 1060 ? 2.015 -42.049 3.160 1.00 28.66 1060 GLU A N 1
ATOM 8147 C CA . GLU A 1 1060 ? 2.691 -41.209 4.150 1.00 28.66 1060 GLU A CA 1
ATOM 8148 C C . GLU A 1 1060 ? 3.134 -39.903 3.457 1.00 28.66 1060 GLU A C 1
ATOM 8150 O O . GLU A 1 1060 ? 3.891 -39.961 2.488 1.00 28.66 1060 GLU A O 1
ATOM 8155 N N . TRP A 1 1061 ? 2.625 -38.742 3.888 1.00 26.95 1061 TRP A N 1
ATOM 8156 C CA . TRP A 1 1061 ? 3.038 -37.437 3.357 1.00 26.95 1061 TRP A CA 1
ATOM 8157 C C . TRP A 1 1061 ? 4.085 -36.817 4.278 1.00 26.95 1061 TRP A C 1
ATOM 8159 O O . TRP A 1 1061 ? 3.788 -36.461 5.416 1.00 26.95 1061 TRP A O 1
ATOM 8169 N N . ASP A 1 1062 ? 5.303 -36.744 3.742 1.00 25.39 1062 ASP A N 1
ATOM 8170 C CA . ASP A 1 1062 ? 6.480 -36.091 4.304 1.00 25.39 1062 ASP A CA 1
ATOM 8171 C C . ASP A 1 1062 ? 6.271 -34.582 4.519 1.00 25.39 1062 ASP A C 1
ATOM 8173 O O . ASP A 1 1062 ? 5.577 -33.893 3.764 1.00 25.39 1062 ASP A O 1
ATOM 8177 N N . ASP A 1 1063 ? 6.943 -34.108 5.563 1.00 27.25 1063 ASP A N 1
ATOM 8178 C CA . ASP A 1 1063 ? 7.004 -32.754 6.097 1.00 27.25 1063 ASP A CA 1
ATOM 8179 C C . ASP A 1 1063 ? 7.253 -31.665 5.029 1.00 27.25 1063 ASP A C 1
ATOM 8181 O O . ASP A 1 1063 ? 8.231 -31.690 4.278 1.00 27.25 1063 ASP A O 1
ATOM 8185 N N . LEU A 1 1064 ? 6.374 -30.657 5.001 1.00 28.47 1064 LEU A N 1
ATOM 8186 C CA . LEU A 1 1064 ? 6.578 -29.403 4.276 1.00 28.47 1064 LEU A CA 1
ATOM 8187 C C . LEU A 1 1064 ? 7.468 -28.481 5.120 1.00 28.47 1064 LEU A C 1
ATOM 8189 O O . LEU A 1 1064 ? 6.982 -27.841 6.050 1.00 28.47 1064 LEU A O 1
ATOM 8193 N N . ASP A 1 1065 ? 8.756 -28.424 4.780 1.00 29.36 1065 ASP A N 1
ATOM 8194 C CA . ASP A 1 1065 ? 9.690 -27.423 5.298 1.00 29.36 1065 ASP A CA 1
ATOM 8195 C C . ASP A 1 1065 ? 9.358 -26.022 4.758 1.00 29.36 1065 ASP A C 1
ATOM 8197 O O . ASP A 1 1065 ? 9.096 -25.816 3.565 1.00 29.36 1065 ASP A O 1
ATOM 8201 N N . ASP A 1 1066 ? 9.403 -25.076 5.691 1.00 29.06 1066 ASP A N 1
ATOM 8202 C CA . ASP A 1 1066 ? 9.150 -23.653 5.550 1.00 29.06 1066 ASP A CA 1
ATOM 8203 C C . ASP A 1 1066 ? 10.001 -22.980 4.460 1.00 29.06 1066 ASP A C 1
ATOM 8205 O O . ASP A 1 1066 ? 11.198 -23.216 4.281 1.00 29.06 1066 ASP A O 1
ATOM 8209 N N . GLU A 1 1067 ? 9.344 -22.084 3.731 1.00 28.98 1067 GLU A N 1
ATOM 8210 C CA . GLU A 1 1067 ? 9.894 -21.276 2.651 1.00 28.98 1067 GLU A CA 1
ATOM 8211 C C . GLU A 1 1067 ? 10.785 -20.163 3.237 1.00 28.98 1067 GLU A C 1
ATOM 8213 O O . GLU A 1 1067 ? 10.336 -19.049 3.500 1.00 28.98 1067 GLU A O 1
ATOM 8218 N N . ALA A 1 1068 ? 12.067 -20.467 3.463 1.00 29.95 1068 ALA A N 1
ATOM 8219 C CA . ALA A 1 1068 ? 13.095 -19.489 3.819 1.00 29.95 1068 ALA A CA 1
ATOM 8220 C C . ALA A 1 1068 ? 13.480 -18.630 2.598 1.00 29.95 1068 ALA A C 1
ATOM 8222 O O . ALA A 1 1068 ? 14.511 -18.831 1.956 1.00 29.95 1068 ALA A O 1
ATOM 8223 N N . GLY A 1 1069 ? 12.631 -17.658 2.268 1.00 28.31 1069 GLY A N 1
ATOM 8224 C CA . GLY A 1 1069 ? 12.988 -16.536 1.405 1.00 28.31 1069 GLY A CA 1
ATOM 8225 C C . GLY A 1 1069 ? 13.811 -15.515 2.189 1.00 28.31 1069 GLY A C 1
ATOM 8226 O O . GLY A 1 1069 ? 13.279 -14.796 3.031 1.00 28.31 1069 GLY A O 1
ATOM 8227 N N . VAL A 1 1070 ? 15.113 -15.449 1.913 1.00 29.17 1070 VAL A N 1
ATOM 8228 C CA . VAL A 1 1070 ? 16.027 -14.432 2.446 1.00 29.17 1070 VAL A CA 1
ATOM 8229 C C . VAL A 1 1070 ? 15.751 -13.089 1.757 1.00 29.17 1070 VAL A C 1
ATOM 8231 O O . VAL A 1 1070 ? 16.428 -12.723 0.799 1.00 29.17 1070 VAL A O 1
ATOM 8234 N N . ASP A 1 1071 ? 14.780 -12.332 2.267 1.00 26.19 1071 ASP A N 1
ATOM 8235 C CA . ASP A 1 1071 ? 14.764 -10.871 2.137 1.00 26.19 1071 ASP A CA 1
ATOM 8236 C C . ASP A 1 1071 ? 15.587 -10.291 3.296 1.00 26.19 1071 ASP A C 1
ATOM 8238 O O . ASP A 1 1071 ? 15.095 -9.963 4.378 1.00 26.19 1071 ASP A O 1
ATOM 8242 N N . ALA A 1 1072 ? 16.900 -10.209 3.078 1.00 34.19 1072 ALA A N 1
ATOM 8243 C CA . ALA A 1 1072 ? 17.804 -9.525 3.985 1.00 34.19 1072 ALA A CA 1
ATOM 8244 C C . ALA A 1 1072 ? 17.462 -8.023 4.027 1.00 34.19 1072 ALA A C 1
ATOM 8246 O O . ALA A 1 1072 ? 17.562 -7.319 3.022 1.00 34.19 1072 ALA A O 1
ATOM 8247 N N . VAL A 1 1073 ? 17.140 -7.558 5.240 1.00 29.05 1073 VAL A N 1
ATOM 8248 C CA . VAL A 1 1073 ? 16.804 -6.179 5.650 1.00 29.05 1073 VAL A CA 1
ATOM 8249 C C . VAL A 1 1073 ? 15.375 -5.732 5.291 1.00 29.05 1073 VAL A C 1
ATOM 8251 O O . VAL A 1 1073 ? 15.147 -4.679 4.697 1.00 29.05 1073 VAL A O 1
ATOM 8254 N N . GLY A 1 1074 ? 14.390 -6.537 5.701 1.00 25.81 1074 GLY A N 1
ATOM 8255 C CA . GLY A 1 1074 ? 12.979 -6.153 5.785 1.00 25.81 1074 GLY A CA 1
ATOM 8256 C C . GLY A 1 1074 ? 12.601 -5.662 7.187 1.00 25.81 1074 GLY A C 1
ATOM 8257 O O . GLY A 1 1074 ? 12.724 -6.390 8.166 1.00 25.81 1074 GLY A O 1
ATOM 8258 N N . PHE A 1 1075 ? 12.141 -4.414 7.266 1.00 30.53 1075 PHE A N 1
ATOM 8259 C CA . PHE A 1 1075 ? 11.537 -3.794 8.443 1.00 30.53 1075 PHE A CA 1
ATOM 8260 C C . PHE A 1 1075 ? 10.298 -4.555 8.933 1.00 30.53 1075 PHE A C 1
ATOM 8262 O O . PHE A 1 1075 ? 9.334 -4.695 8.183 1.00 30.53 1075 PHE A O 1
ATOM 8269 N N . GLY A 1 1076 ? 10.282 -4.888 10.226 1.00 36.25 1076 GLY A N 1
ATOM 8270 C CA . GLY A 1 1076 ? 9.069 -5.219 10.974 1.00 36.25 1076 GLY A CA 1
ATOM 8271 C C . GLY A 1 1076 ? 8.898 -6.701 11.312 1.00 36.25 1076 GLY A C 1
ATOM 8272 O O . GLY A 1 1076 ? 8.825 -7.540 10.429 1.00 36.25 1076 GLY A O 1
ATOM 8273 N N . GLU A 1 1077 ? 8.742 -6.947 12.617 1.00 31.42 1077 GLU A N 1
ATOM 8274 C CA . GLU A 1 1077 ? 8.095 -8.102 13.273 1.00 31.42 1077 GLU A CA 1
ATOM 8275 C C . GLU A 1 1077 ? 8.934 -9.210 13.938 1.00 31.42 1077 GLU A C 1
ATOM 8277 O O . GLU A 1 1077 ? 8.359 -9.882 14.784 1.00 31.42 1077 GLU A O 1
ATOM 8282 N N . ASP A 1 1078 ? 10.256 -9.344 13.755 1.00 28.88 1078 ASP A N 1
ATOM 8283 C CA . ASP A 1 1078 ? 10.963 -10.542 14.293 1.00 28.88 1078 ASP A CA 1
ATOM 8284 C C . ASP A 1 1078 ? 11.921 -10.337 15.491 1.00 28.88 1078 ASP A C 1
ATOM 8286 O O . ASP A 1 1078 ? 12.753 -11.183 15.798 1.00 28.88 1078 ASP A O 1
ATOM 8290 N N . TRP A 1 1079 ? 11.805 -9.229 16.232 1.00 30.48 1079 TRP A N 1
ATOM 8291 C CA . TRP A 1 1079 ? 12.508 -9.065 17.527 1.00 30.48 1079 TRP A CA 1
ATOM 8292 C C . TRP A 1 1079 ? 11.566 -8.698 18.678 1.00 30.48 1079 TRP A C 1
ATOM 8294 O O . TRP A 1 1079 ? 11.971 -8.077 19.665 1.00 30.48 1079 TRP A O 1
ATOM 8304 N N . GLY A 1 1080 ? 10.292 -9.075 18.551 1.00 29.88 1080 GLY A N 1
ATOM 8305 C CA . GLY A 1 1080 ? 9.380 -9.128 19.684 1.00 29.88 1080 GLY A CA 1
ATOM 8306 C C . GLY A 1 1080 ? 9.819 -10.257 20.606 1.00 29.88 1080 GLY A C 1
ATOM 8307 O O . GLY A 1 1080 ? 9.885 -11.409 20.188 1.00 29.88 1080 GLY A O 1
ATOM 8308 N N . ASP A 1 1081 ? 10.166 -9.907 21.840 1.00 30.59 1081 ASP A N 1
ATOM 8309 C CA . ASP A 1 1081 ? 10.367 -10.848 22.932 1.00 30.59 1081 ASP A CA 1
ATOM 8310 C C . ASP A 1 1081 ? 9.328 -11.989 22.881 1.00 30.59 1081 ASP A C 1
ATOM 8312 O O . ASP A 1 1081 ? 8.149 -11.766 22.600 1.00 30.59 1081 ASP A O 1
ATOM 8316 N N . ASN A 1 1082 ? 9.755 -13.201 23.250 1.00 27.17 1082 ASN A N 1
ATOM 8317 C CA . ASN A 1 1082 ? 8.894 -14.295 23.725 1.00 27.17 1082 ASN A CA 1
ATOM 8318 C C . ASN A 1 1082 ? 8.206 -13.904 25.061 1.00 27.17 1082 ASN A C 1
ATOM 8320 O O . ASN A 1 1082 ? 8.166 -14.684 26.016 1.00 27.17 1082 ASN A O 1
ATOM 8324 N N . ASP A 1 1083 ? 7.727 -12.667 25.156 1.00 32.53 1083 ASP A N 1
ATOM 8325 C CA . ASP A 1 1083 ? 6.901 -12.180 26.237 1.00 32.53 1083 ASP A CA 1
ATOM 8326 C C . ASP A 1 1083 ? 5.518 -12.803 26.029 1.00 32.53 1083 ASP A C 1
ATOM 8328 O O . ASP A 1 1083 ? 4.933 -12.729 24.948 1.00 32.53 1083 ASP A O 1
ATOM 8332 N N . GLU A 1 1084 ? 5.044 -13.491 27.068 1.00 36.84 1084 GLU A N 1
ATOM 8333 C CA . GLU A 1 1084 ? 3.652 -13.891 27.280 1.00 36.84 1084 GLU A CA 1
ATOM 8334 C C . GLU A 1 1084 ? 2.703 -12.950 26.525 1.00 36.84 1084 GLU A C 1
ATOM 8336 O O . GLU A 1 1084 ? 2.787 -11.756 26.797 1.00 36.84 1084 GLU A O 1
ATOM 8341 N N . GLU A 1 1085 ? 1.864 -13.458 25.599 1.00 38.91 1085 GLU A N 1
ATOM 8342 C CA . GLU A 1 1085 ? 0.889 -12.679 24.805 1.00 38.91 1085 GLU A CA 1
ATOM 8343 C C . GLU A 1 1085 ? 0.452 -11.412 25.563 1.00 38.91 1085 GLU A C 1
ATOM 8345 O O . GLU A 1 1085 ? -0.380 -11.503 26.471 1.00 38.91 1085 GLU A O 1
ATOM 8350 N N . GLU A 1 1086 ? 1.085 -10.260 25.280 1.00 43.72 1086 GLU A N 1
ATOM 8351 C CA . GLU A 1 1086 ? 0.962 -9.083 26.148 1.00 43.72 1086 GLU A CA 1
ATOM 8352 C C . GLU A 1 1086 ? -0.510 -8.651 26.075 1.00 43.72 1086 GLU A C 1
ATOM 8354 O O . GLU A 1 1086 ? -1.001 -8.222 25.027 1.00 43.72 1086 GLU A O 1
ATOM 8359 N N . ASP A 1 1087 ? -1.262 -8.886 27.156 1.00 54.84 1087 ASP A N 1
ATOM 8360 C CA . ASP A 1 1087 ? -2.709 -8.700 27.154 1.00 54.84 1087 ASP A CA 1
ATOM 8361 C C . ASP A 1 1087 ? -3.006 -7.239 26.805 1.00 54.84 1087 ASP A C 1
ATOM 8363 O O . ASP A 1 1087 ? -2.650 -6.317 27.539 1.00 54.84 1087 ASP A O 1
ATOM 8367 N N . THR A 1 1088 ? -3.654 -7.019 25.660 1.00 61.28 1088 THR A N 1
ATOM 8368 C CA . THR A 1 1088 ? -3.984 -5.672 25.157 1.00 61.28 1088 THR A CA 1
ATOM 8369 C C . THR A 1 1088 ? -4.879 -4.872 26.115 1.00 61.28 1088 THR A C 1
ATOM 8371 O O . THR A 1 1088 ? -5.084 -3.668 25.938 1.00 61.28 1088 THR A O 1
ATOM 8374 N N . THR A 1 1089 ? -5.428 -5.527 27.142 1.00 72.50 1089 THR A N 1
ATOM 8375 C CA . THR A 1 1089 ? -6.260 -4.918 28.174 1.00 72.50 1089 THR A CA 1
ATOM 8376 C C . THR A 1 1089 ? -5.412 -4.266 29.265 1.00 72.50 1089 THR A C 1
ATOM 8378 O O . THR A 1 1089 ? -4.600 -4.921 29.910 1.00 72.50 1089 THR A O 1
ATOM 8381 N N . ASP A 1 1090 ? -5.675 -2.988 29.568 1.00 76.62 1090 ASP A N 1
ATOM 8382 C CA . ASP A 1 1090 ? -5.013 -2.300 30.684 1.00 76.62 1090 ASP A CA 1
ATOM 8383 C C . ASP A 1 1090 ? -5.156 -3.105 32.004 1.00 76.62 1090 ASP A C 1
ATOM 8385 O O . ASP A 1 1090 ? -6.280 -3.479 32.368 1.00 76.62 1090 ASP A O 1
ATOM 8389 N N . PRO A 1 1091 ? -4.066 -3.350 32.763 1.00 78.75 1091 PRO A N 1
ATOM 8390 C CA . PRO A 1 1091 ? -4.107 -4.121 34.007 1.00 78.75 1091 PRO A CA 1
ATOM 8391 C C . PRO A 1 1091 ? -5.111 -3.601 35.043 1.00 78.75 1091 PRO A C 1
ATOM 8393 O O . PRO A 1 1091 ? -5.661 -4.379 35.825 1.00 78.75 1091 PRO A O 1
ATOM 8396 N N . GLU A 1 1092 ? -5.400 -2.295 35.058 1.00 78.75 1092 GLU A N 1
ATOM 8397 C CA . GLU A 1 1092 ? -6.408 -1.715 35.950 1.00 78.75 1092 GLU A CA 1
ATOM 8398 C C . GLU A 1 1092 ? -7.843 -2.089 35.550 1.00 78.75 1092 GLU A C 1
ATOM 8400 O O . GLU A 1 1092 ? -8.756 -1.974 36.376 1.00 78.75 1092 GLU A O 1
ATOM 8405 N N . LEU A 1 1093 ? -8.077 -2.555 34.320 1.00 80.94 1093 LEU A N 1
ATOM 8406 C CA . LEU A 1 1093 ? -9.373 -3.028 33.825 1.00 80.94 1093 LEU A CA 1
ATOM 8407 C C . LEU A 1 1093 ? -9.608 -4.516 34.064 1.00 80.94 1093 LEU A C 1
ATOM 8409 O O . LEU A 1 1093 ? -10.766 -4.903 34.247 1.00 80.94 1093 LEU A O 1
ATOM 8413 N N . ILE A 1 1094 ? -8.548 -5.305 34.203 1.00 84.50 1094 ILE A N 1
ATOM 8414 C CA . ILE A 1 1094 ? -8.630 -6.747 34.435 1.00 84.50 1094 ILE A CA 1
ATOM 8415 C C . ILE A 1 1094 ? -9.413 -7.048 35.724 1.00 84.50 1094 ILE A C 1
ATOM 8417 O O . ILE A 1 1094 ? -9.205 -6.449 36.787 1.00 84.50 1094 ILE A O 1
ATOM 8421 N N . ASN A 1 1095 ? -10.376 -7.963 35.621 1.00 85.12 1095 ASN A N 1
ATOM 8422 C CA . ASN A 1 1095 ? -11.003 -8.600 36.769 1.00 85.12 1095 ASN A CA 1
ATOM 8423 C C . ASN A 1 1095 ? -10.180 -9.833 37.139 1.00 85.12 1095 ASN A C 1
ATOM 8425 O O . ASN A 1 1095 ? -10.228 -10.844 36.438 1.00 85.12 1095 ASN A O 1
ATOM 8429 N N . LYS A 1 1096 ? -9.444 -9.746 38.249 1.00 83.44 1096 LYS A N 1
ATOM 8430 C CA . LYS A 1 1096 ? -8.541 -10.807 38.696 1.00 83.44 1096 LYS A CA 1
ATOM 8431 C C . LYS A 1 1096 ? -9.252 -12.148 38.903 1.00 83.44 1096 LYS A C 1
ATOM 8433 O O . LYS A 1 1096 ? -8.716 -13.178 38.515 1.00 83.44 1096 LYS A O 1
ATOM 8438 N N . ASP A 1 1097 ? -10.485 -12.126 39.407 1.00 84.94 1097 ASP A N 1
ATOM 8439 C CA . ASP A 1 1097 ? -11.264 -13.346 39.643 1.00 84.94 1097 ASP A CA 1
ATOM 8440 C C . ASP A 1 1097 ? -11.591 -14.090 38.344 1.00 84.94 1097 ASP A C 1
ATOM 8442 O O . ASP A 1 1097 ? -11.770 -15.301 38.370 1.00 84.94 1097 ASP A O 1
ATOM 8446 N N . VAL A 1 1098 ? -11.684 -13.372 37.218 1.00 86.75 1098 VAL A N 1
ATOM 8447 C CA . VAL A 1 1098 ? -11.904 -13.943 35.880 1.00 86.75 1098 VAL A CA 1
ATOM 8448 C C . VAL A 1 1098 ? -10.575 -14.305 35.220 1.00 86.75 1098 VAL A C 1
ATOM 8450 O O . VAL A 1 1098 ? -10.465 -15.354 34.590 1.00 86.75 1098 VAL A O 1
ATOM 8453 N N . TYR A 1 1099 ? -9.559 -13.457 35.381 1.00 86.81 1099 TYR A N 1
ATOM 8454 C CA . TYR A 1 1099 ? -8.220 -13.668 34.833 1.00 86.81 1099 TYR A CA 1
ATOM 8455 C C . TYR A 1 1099 ? -7.588 -14.968 35.344 1.00 86.81 1099 TYR A C 1
ATOM 8457 O O . TYR A 1 1099 ? -7.065 -15.756 34.554 1.00 86.81 1099 TYR A O 1
ATOM 8465 N N . ASP A 1 1100 ? -7.724 -15.233 36.645 1.00 86.25 1100 ASP A N 1
ATOM 8466 C CA . ASP A 1 1100 ? -7.161 -16.407 37.317 1.00 86.25 1100 ASP A CA 1
ATOM 8467 C C . ASP A 1 1100 ? -7.975 -17.698 37.057 1.00 86.25 1100 ASP A C 1
ATOM 8469 O O . ASP A 1 1100 ? -7.588 -18.776 37.514 1.00 86.25 1100 ASP A O 1
ATOM 8473 N N . LEU A 1 1101 ? -9.094 -17.642 36.313 1.00 86.44 1101 LEU A N 1
ATOM 8474 C CA . LEU A 1 1101 ? -9.869 -18.841 35.977 1.00 86.44 1101 LEU A CA 1
ATOM 8475 C C . LEU A 1 1101 ? -9.089 -19.757 35.032 1.00 86.44 1101 LEU A C 1
ATOM 8477 O O . LEU A 1 1101 ? -8.648 -19.353 33.949 1.00 86.44 1101 LEU A O 1
ATOM 8481 N N . ASN A 1 1102 ? -9.025 -21.038 35.396 1.00 86.94 1102 ASN A N 1
ATOM 8482 C CA . ASN A 1 1102 ? -8.751 -22.104 34.445 1.00 86.94 1102 ASN A CA 1
ATOM 8483 C C . ASN A 1 1102 ? -10.023 -22.346 33.620 1.00 86.94 1102 ASN A C 1
ATOM 8485 O O . ASN A 1 1102 ? -10.975 -22.966 34.099 1.00 86.94 1102 ASN A O 1
ATOM 8489 N N . MET A 1 1103 ? -10.055 -21.832 32.388 1.00 88.19 1103 MET A N 1
ATOM 8490 C CA . MET A 1 1103 ? -11.247 -21.899 31.535 1.00 88.19 1103 MET A CA 1
ATOM 8491 C C . MET A 1 1103 ? -11.679 -23.330 31.227 1.00 88.19 1103 MET A C 1
ATOM 8493 O O . MET A 1 1103 ? -12.876 -23.613 31.203 1.00 88.19 1103 MET A O 1
ATOM 8497 N N . THR A 1 1104 ? -10.734 -24.257 31.078 1.00 88.75 1104 THR A N 1
ATOM 8498 C CA . THR A 1 1104 ? -11.028 -25.673 30.836 1.00 88.75 1104 THR A CA 1
ATOM 8499 C C . THR A 1 1104 ? -11.787 -26.288 32.019 1.00 88.75 1104 THR A C 1
ATOM 8501 O O . THR A 1 1104 ? -12.803 -26.964 31.831 1.00 88.75 1104 THR A O 1
ATOM 8504 N N . GLU A 1 1105 ? -11.364 -26.016 33.255 1.00 89.31 1105 GLU A N 1
ATOM 8505 C CA . GLU A 1 1105 ? -12.048 -26.485 34.474 1.00 89.31 1105 GLU A CA 1
ATOM 8506 C C . GLU A 1 1105 ? -13.371 -25.746 34.727 1.00 89.31 1105 GLU A C 1
ATOM 8508 O O . GLU A 1 1105 ? -14.388 -26.348 35.088 1.00 89.31 1105 GLU A O 1
ATOM 8513 N N . TYR A 1 1106 ? -13.389 -24.433 34.506 1.00 91.75 1106 TYR A N 1
ATOM 8514 C CA . TYR A 1 1106 ? -14.579 -23.607 34.685 1.00 91.75 1106 TYR A CA 1
ATOM 8515 C C . TYR A 1 1106 ? -15.704 -24.025 33.728 1.00 91.75 1106 TYR A C 1
ATOM 8517 O O . TYR A 1 1106 ? -16.826 -24.284 34.167 1.00 91.75 1106 TYR A O 1
ATOM 8525 N N . LEU A 1 1107 ? -15.413 -24.162 32.432 1.00 92.31 1107 LEU A N 1
ATOM 8526 C CA . LEU A 1 1107 ? -16.412 -24.536 31.428 1.00 92.31 1107 LEU A CA 1
ATOM 8527 C C . LEU A 1 1107 ? -16.869 -25.989 31.584 1.00 92.31 1107 LEU A C 1
ATOM 8529 O O . LEU A 1 1107 ? -18.067 -26.259 31.485 1.00 92.31 1107 LEU A O 1
ATOM 8533 N N . SER A 1 1108 ? -15.959 -26.922 31.887 1.00 91.31 1108 SER A N 1
ATOM 8534 C CA . SER A 1 1108 ? -16.334 -28.324 32.133 1.00 91.31 1108 SER A CA 1
ATOM 8535 C C . SER A 1 1108 ? -17.257 -28.461 33.345 1.00 91.31 1108 SER A C 1
ATOM 8537 O O . SER A 1 1108 ? -18.338 -29.047 33.233 1.00 91.31 1108 SER A O 1
ATOM 8539 N N . SER A 1 1109 ? -16.903 -27.859 34.485 1.00 90.88 1109 SER A N 1
ATOM 8540 C CA . SER A 1 1109 ? -17.742 -27.874 35.692 1.00 90.88 1109 SER A CA 1
ATOM 8541 C C . SER A 1 1109 ? -19.094 -27.185 35.473 1.00 90.88 1109 SER A C 1
ATOM 8543 O O . SER A 1 1109 ? -20.133 -27.691 35.916 1.00 90.88 1109 SER A O 1
ATOM 8545 N N . PHE A 1 1110 ? -19.113 -26.078 34.727 1.00 92.38 1110 PHE A N 1
ATOM 8546 C CA . PHE A 1 1110 ? -20.335 -25.388 34.325 1.00 92.38 1110 PHE A CA 1
ATOM 8547 C C . PHE A 1 1110 ? -21.255 -26.281 33.481 1.00 92.38 1110 PHE A C 1
ATOM 8549 O O . PHE A 1 1110 ? -22.442 -26.413 33.799 1.00 92.38 1110 PHE A O 1
ATOM 8556 N N . ILE A 1 1111 ? -20.721 -26.940 32.449 1.00 92.00 1111 ILE A N 1
ATOM 8557 C CA . ILE A 1 1111 ? -21.478 -27.830 31.556 1.00 92.00 1111 ILE A CA 1
ATOM 8558 C C . ILE A 1 1111 ? -22.006 -29.052 32.318 1.00 92.00 1111 ILE A C 1
ATOM 8560 O O . ILE A 1 1111 ? -23.183 -29.396 32.180 1.00 92.00 1111 ILE A O 1
ATOM 8564 N N . ILE A 1 1112 ? -21.191 -29.667 33.184 1.00 90.25 1112 ILE A N 1
ATOM 8565 C CA . ILE A 1 1112 ? -21.613 -30.792 34.039 1.00 90.25 1112 ILE A CA 1
ATOM 8566 C C . ILE A 1 1112 ? -22.775 -30.372 34.948 1.00 90.25 1112 ILE A C 1
ATOM 8568 O O . ILE A 1 1112 ? -23.758 -31.105 35.077 1.00 90.25 1112 ILE A O 1
ATOM 8572 N N . SER A 1 1113 ? -22.698 -29.183 35.552 1.00 89.88 1113 SER A N 1
ATOM 8573 C CA . SER A 1 1113 ? -23.765 -28.637 36.399 1.00 89.88 1113 SER A CA 1
ATOM 8574 C C . SER A 1 1113 ? -25.051 -28.360 35.612 1.00 89.88 1113 SER A C 1
ATOM 8576 O O . SER A 1 1113 ? -26.148 -28.675 36.088 1.00 89.88 1113 SER A O 1
ATOM 8578 N N . CYS A 1 1114 ? -24.933 -27.832 34.389 1.00 89.19 1114 CYS A N 1
ATOM 8579 C CA . CYS A 1 1114 ? -26.072 -27.594 33.502 1.00 89.19 1114 CYS A CA 1
ATOM 8580 C C . CYS A 1 1114 ? -26.764 -28.899 33.097 1.00 89.19 1114 CYS A C 1
ATOM 8582 O O . CYS A 1 1114 ? -27.993 -28.978 33.163 1.00 89.19 1114 CYS A O 1
ATOM 8584 N N . ALA A 1 1115 ? -25.989 -29.932 32.755 1.00 87.56 1115 ALA A N 1
ATOM 8585 C CA . ALA A 1 1115 ? -26.503 -31.255 32.413 1.00 87.56 1115 ALA A CA 1
ATOM 8586 C C . ALA A 1 1115 ? -27.164 -31.957 33.611 1.00 87.56 1115 ALA A C 1
ATOM 8588 O O . ALA A 1 1115 ? -28.223 -32.560 33.460 1.00 87.56 1115 ALA A O 1
ATOM 8589 N N . ALA A 1 1116 ? -26.576 -31.855 34.808 1.00 86.69 1116 ALA A N 1
ATOM 8590 C CA . ALA A 1 1116 ? -27.097 -32.502 36.013 1.00 86.69 1116 ALA A CA 1
ATOM 8591 C C . ALA A 1 1116 ? -28.419 -31.891 36.505 1.00 86.69 1116 ALA A C 1
ATOM 8593 O O . ALA A 1 1116 ? -29.301 -32.620 36.951 1.00 86.69 1116 ALA A O 1
ATOM 8594 N N . ASN A 1 1117 ? -28.560 -30.565 36.419 1.00 85.44 1117 ASN A N 1
ATOM 8595 C CA . ASN A 1 1117 ? -29.726 -29.838 36.932 1.00 85.44 1117 ASN A CA 1
ATOM 8596 C C . ASN A 1 1117 ? -30.731 -29.438 35.836 1.00 85.44 1117 ASN A C 1
ATOM 8598 O O . ASN A 1 1117 ? -31.695 -28.733 36.128 1.00 85.44 1117 ASN A O 1
ATOM 8602 N N . ASN A 1 1118 ? -30.499 -29.854 34.584 1.00 85.06 1118 ASN A N 1
ATOM 8603 C CA . ASN A 1 1118 ? -31.258 -29.443 33.397 1.00 85.06 1118 ASN A CA 1
ATOM 8604 C C . ASN A 1 1118 ? -31.485 -27.916 33.330 1.00 85.06 1118 ASN A C 1
ATOM 8606 O O . ASN A 1 1118 ? -32.594 -27.430 33.085 1.00 85.06 1118 ASN A O 1
ATOM 8610 N N . VAL A 1 1119 ? -30.423 -27.148 33.590 1.00 83.88 1119 VAL A N 1
ATOM 8611 C CA . VAL A 1 1119 ? -30.472 -25.678 33.602 1.00 83.88 1119 VAL A CA 1
ATOM 8612 C C . VAL A 1 1119 ? -30.882 -25.183 32.216 1.00 83.88 1119 VAL A C 1
ATOM 8614 O O . VAL A 1 1119 ? -30.315 -25.612 31.218 1.00 83.88 1119 VAL A O 1
ATOM 8617 N N . SER A 1 1120 ? -31.870 -24.290 32.139 1.00 82.00 1120 SER A N 1
ATOM 8618 C CA . SER A 1 1120 ? -32.295 -23.660 30.877 1.00 82.00 1120 SER A CA 1
ATOM 8619 C C . SER A 1 1120 ? -32.653 -24.648 29.750 1.00 82.00 1120 SER A C 1
ATOM 8621 O O . SER A 1 1120 ? -32.391 -24.378 28.581 1.00 82.00 1120 SER A O 1
ATOM 8623 N N . ASN A 1 1121 ? -33.264 -25.792 30.091 1.00 82.50 1121 ASN A N 1
ATOM 8624 C CA . ASN A 1 1121 ? -33.605 -26.875 29.154 1.00 82.50 1121 ASN A CA 1
ATOM 8625 C C . ASN A 1 1121 ? -32.389 -27.483 28.424 1.00 82.50 1121 ASN A C 1
ATOM 8627 O O . ASN A 1 1121 ? -32.513 -27.937 27.282 1.00 82.50 1121 ASN A O 1
ATOM 8631 N N . PHE A 1 1122 ? -31.225 -27.525 29.083 1.00 87.25 1122 PHE A N 1
ATOM 8632 C CA . PHE A 1 1122 ? -29.982 -28.069 28.531 1.00 87.25 1122 PHE A CA 1
ATOM 8633 C C . PHE A 1 1122 ? -30.139 -29.473 27.931 1.00 87.25 1122 PHE A C 1
ATOM 8635 O O . PHE A 1 1122 ? -29.604 -29.726 26.856 1.00 87.25 1122 PHE A O 1
ATOM 8642 N N . SER A 1 1123 ? -30.908 -30.373 28.557 1.00 84.38 1123 SER A N 1
ATOM 8643 C CA . SER A 1 1123 ? -31.111 -31.734 28.032 1.00 84.38 1123 SER A CA 1
ATOM 8644 C C . SER A 1 1123 ? -31.755 -31.737 26.641 1.00 84.38 1123 SER A C 1
ATOM 8646 O O . SER A 1 1123 ? -31.347 -32.497 25.772 1.00 84.38 1123 SER A O 1
ATOM 8648 N N . ASN A 1 1124 ? -32.711 -30.837 26.391 1.00 85.50 1124 ASN A N 1
ATOM 8649 C CA . ASN A 1 1124 ? -33.357 -30.730 25.082 1.00 85.50 1124 ASN A CA 1
ATOM 8650 C C . ASN A 1 1124 ? -32.384 -30.189 24.018 1.00 85.50 1124 ASN A C 1
ATOM 8652 O O . ASN A 1 1124 ? -32.313 -30.710 22.907 1.00 85.50 1124 ASN A O 1
ATOM 8656 N N . ILE A 1 1125 ? -31.586 -29.180 24.382 1.00 86.25 1125 ILE A N 1
ATOM 8657 C CA . ILE A 1 1125 ? -30.549 -28.618 23.504 1.00 86.25 1125 ILE A CA 1
ATOM 8658 C C . ILE A 1 1125 ? -29.533 -29.704 23.125 1.00 86.25 1125 ILE A C 1
ATOM 8660 O O . ILE A 1 1125 ? -29.234 -29.877 21.942 1.00 86.25 1125 ILE A O 1
ATOM 8664 N N . ALA A 1 1126 ? -29.055 -30.457 24.120 1.00 84.12 1126 ALA A N 1
ATOM 8665 C CA . ALA A 1 1126 ? -28.076 -31.520 23.939 1.00 84.12 1126 ALA A CA 1
ATOM 8666 C C . ALA A 1 1126 ? -28.576 -32.624 22.997 1.00 84.12 1126 ALA A C 1
ATOM 8668 O O . ALA A 1 1126 ? -27.825 -33.076 22.135 1.00 84.12 1126 ALA A O 1
ATOM 8669 N N . ASP A 1 1127 ? -29.843 -33.024 23.114 1.00 83.25 1127 ASP A N 1
ATOM 8670 C CA . ASP A 1 1127 ? -30.395 -34.128 22.327 1.00 83.25 1127 ASP A CA 1
ATOM 8671 C C . ASP A 1 1127 ? -30.813 -33.704 20.912 1.00 83.25 1127 ASP A C 1
ATOM 8673 O O . ASP A 1 1127 ? -30.505 -34.413 19.945 1.00 83.25 1127 ASP A O 1
ATOM 8677 N N . GLN A 1 1128 ? -31.496 -32.562 20.775 1.00 81.88 1128 GLN A N 1
ATOM 8678 C CA . GLN A 1 1128 ? -32.192 -32.182 19.538 1.00 81.88 1128 GLN A CA 1
ATOM 8679 C C . GLN A 1 1128 ? -31.423 -31.210 18.639 1.00 81.88 1128 GLN A C 1
ATOM 8681 O O . GLN A 1 1128 ? -31.719 -31.159 17.446 1.00 81.88 1128 GLN A O 1
ATOM 8686 N N . ILE A 1 1129 ? -30.479 -30.430 19.180 1.00 83.25 1129 ILE A N 1
ATOM 8687 C CA . ILE A 1 1129 ? -29.844 -29.327 18.437 1.00 83.25 1129 ILE A CA 1
ATOM 8688 C C . ILE A 1 1129 ? -28.358 -29.591 18.166 1.00 83.25 1129 ILE A C 1
ATOM 8690 O O . ILE A 1 1129 ? -27.904 -29.320 17.055 1.00 83.25 1129 ILE A O 1
ATOM 8694 N N . LEU A 1 1130 ? -27.614 -30.146 19.132 1.00 85.44 1130 LEU A N 1
ATOM 8695 C CA . LEU A 1 1130 ? -26.189 -30.454 18.947 1.00 85.44 1130 LEU A CA 1
ATOM 8696 C C . LEU A 1 1130 ? -25.978 -31.593 17.927 1.00 85.44 1130 LEU A C 1
ATOM 8698 O O . LEU A 1 1130 ? -26.723 -32.584 17.906 1.00 85.44 1130 LEU A O 1
ATOM 8702 N N . ASP A 1 1131 ? -24.929 -31.489 17.110 1.00 84.75 1131 ASP A N 1
ATOM 8703 C CA . ASP A 1 1131 ? -24.520 -32.548 16.170 1.00 84.75 1131 ASP A CA 1
ATOM 8704 C C . ASP A 1 1131 ? -23.581 -33.577 16.789 1.00 84.75 1131 ASP A C 1
ATOM 8706 O O . ASP A 1 1131 ? -23.272 -33.543 17.975 1.00 84.75 1131 ASP A O 1
ATOM 8710 N N . SER A 1 1132 ? -23.136 -34.527 15.966 1.00 82.00 1132 SER A N 1
ATOM 8711 C CA . SER A 1 1132 ? -22.191 -35.569 16.350 1.00 82.00 1132 SER A CA 1
ATOM 8712 C C . SER A 1 1132 ? -20.878 -35.009 16.905 1.00 82.00 1132 SER A C 1
ATOM 8714 O O . SER A 1 1132 ? -20.388 -35.544 17.898 1.00 82.00 1132 SER A O 1
ATOM 8716 N N . GLY A 1 1133 ? -20.331 -33.941 16.313 1.00 82.38 1133 GLY A N 1
ATOM 8717 C CA . GLY A 1 1133 ? -19.099 -33.292 16.771 1.00 82.38 1133 GLY A CA 1
ATOM 8718 C C . GLY A 1 1133 ? -19.257 -32.670 18.158 1.00 82.38 1133 GLY A C 1
ATOM 8719 O O . GLY A 1 1133 ? -18.560 -33.053 19.097 1.00 82.38 1133 GLY A O 1
ATOM 8720 N N . GLU A 1 1134 ? -20.244 -31.793 18.333 1.00 87.12 1134 GLU A N 1
ATOM 8721 C CA . GLU A 1 1134 ? -20.521 -31.145 19.622 1.00 87.12 1134 GLU A CA 1
ATOM 8722 C C . GLU A 1 1134 ? -20.951 -32.152 20.698 1.00 87.12 1134 GLU A C 1
ATOM 8724 O O . GLU A 1 1134 ? -20.543 -32.039 21.855 1.00 87.12 1134 GLU A O 1
ATOM 8729 N N . LYS A 1 1135 ? -21.709 -33.195 20.330 1.00 87.50 1135 LYS A N 1
ATOM 8730 C CA . LYS A 1 1135 ? -22.050 -34.307 21.236 1.00 87.50 1135 LYS A CA 1
ATOM 8731 C C . LYS A 1 1135 ? -20.821 -35.101 21.662 1.00 87.50 1135 LYS A C 1
ATOM 8733 O O . LYS A 1 1135 ? -20.783 -35.563 22.801 1.00 87.50 1135 LYS A O 1
ATOM 8738 N N . LYS A 1 1136 ? -19.810 -35.251 20.801 1.00 87.75 1136 LYS A N 1
ATOM 8739 C CA . LYS A 1 1136 ? -18.530 -35.887 21.154 1.00 87.75 1136 LYS A CA 1
ATOM 8740 C C . LYS A 1 1136 ? -17.760 -35.037 22.166 1.00 87.75 1136 LYS A C 1
ATOM 8742 O O . LYS A 1 1136 ? -17.270 -35.586 23.153 1.00 87.75 1136 LYS A O 1
ATOM 8747 N N . ILE A 1 1137 ? -17.718 -33.713 21.981 1.00 88.56 1137 ILE A N 1
ATOM 8748 C CA . ILE A 1 1137 ? -17.119 -32.778 22.953 1.00 88.56 1137 ILE A CA 1
ATOM 8749 C C . ILE A 1 1137 ? -17.859 -32.880 24.291 1.00 88.56 1137 ILE A C 1
ATOM 8751 O O . ILE A 1 1137 ? -17.234 -33.154 25.318 1.00 88.56 1137 ILE A O 1
ATOM 8755 N N . LEU A 1 1138 ? -19.189 -32.752 24.275 1.00 89.31 1138 LEU A N 1
ATOM 8756 C CA . LEU A 1 1138 ? -20.038 -32.865 25.462 1.00 89.31 1138 LEU A CA 1
ATOM 8757 C C . LEU A 1 1138 ? -19.849 -34.215 26.170 1.00 89.31 1138 LEU A C 1
ATOM 8759 O O . LEU A 1 1138 ? -19.700 -34.258 27.388 1.00 89.31 1138 LEU A O 1
ATOM 8763 N N . GLY A 1 1139 ? -19.801 -35.313 25.414 1.00 86.31 1139 GLY A N 1
ATOM 8764 C CA . GLY A 1 1139 ? -19.522 -36.650 25.933 1.00 86.31 1139 GLY A CA 1
ATOM 8765 C C . GLY A 1 1139 ? -18.162 -36.732 26.624 1.00 86.31 1139 GLY A C 1
ATOM 8766 O O . GLY A 1 1139 ? -18.072 -37.293 27.715 1.00 86.31 1139 GLY A O 1
ATOM 8767 N N . SER A 1 1140 ? -17.126 -36.112 26.048 1.00 87.81 1140 SER A N 1
ATOM 8768 C CA . SER A 1 1140 ? -15.793 -36.063 26.661 1.00 87.81 1140 SER A CA 1
ATOM 8769 C C . SER A 1 1140 ? -15.800 -35.324 28.003 1.00 87.81 1140 SER A C 1
ATOM 8771 O O . SER A 1 1140 ? -15.231 -35.827 28.967 1.00 87.81 1140 SER A O 1
ATOM 8773 N N . ILE A 1 1141 ? -16.533 -34.213 28.112 1.00 87.62 1141 ILE A N 1
ATOM 8774 C CA . ILE A 1 1141 ? -16.683 -33.451 29.362 1.00 87.62 1141 ILE A CA 1
ATOM 8775 C C . ILE A 1 1141 ? -17.438 -34.274 30.412 1.00 87.62 1141 ILE A C 1
ATOM 8777 O O . ILE A 1 1141 ? -16.997 -34.402 31.550 1.00 87.62 1141 ILE A O 1
ATOM 8781 N N . LEU A 1 1142 ? -18.568 -34.877 30.034 1.00 86.06 1142 LEU A N 1
ATOM 8782 C CA . LEU A 1 1142 ? -19.398 -35.659 30.957 1.00 86.06 1142 LEU A CA 1
ATOM 8783 C C . LEU A 1 1142 ? -18.726 -36.963 31.416 1.00 86.06 1142 LEU A C 1
ATOM 8785 O O . LEU A 1 1142 ? -19.105 -37.498 32.457 1.00 86.06 1142 LEU A O 1
ATOM 8789 N N . SER A 1 1143 ? -17.748 -37.465 30.657 1.00 79.62 1143 SER A N 1
ATOM 8790 C CA . SER A 1 1143 ? -16.958 -38.652 31.006 1.00 79.62 1143 SER A CA 1
ATOM 8791 C C . SER A 1 1143 ? -15.873 -38.403 32.060 1.00 79.62 1143 SER A C 1
ATOM 8793 O O . SER A 1 1143 ? -15.382 -39.364 32.640 1.00 79.62 1143 SER A O 1
ATOM 8795 N N . GLN A 1 1144 ? -15.540 -37.142 32.366 1.00 68.12 1144 GLN A N 1
ATOM 8796 C CA . GLN A 1 1144 ? -14.560 -36.758 33.400 1.00 68.12 1144 GLN A CA 1
ATOM 8797 C C . GLN A 1 1144 ? -15.104 -36.888 34.841 1.00 68.12 1144 GLN A C 1
ATOM 8799 O O . GLN A 1 1144 ? -14.540 -36.314 35.770 1.00 68.12 1144 GLN A O 1
ATOM 8804 N N . LYS A 1 1145 ? -16.227 -37.593 35.019 1.00 51.09 1145 LYS A N 1
ATOM 8805 C CA . LYS A 1 1145 ? -16.968 -37.724 36.279 1.00 51.09 1145 LYS A CA 1
ATOM 8806 C C . LYS A 1 1145 ? -16.371 -38.728 37.256 1.00 51.09 1145 LYS A C 1
ATOM 8808 O O . LYS A 1 1145 ? -15.931 -39.805 36.796 1.00 51.09 1145 LYS A O 1
#

Sequence (1145 aa):
MPKSLPDTIAFLLSIAMAAFASVLLLLLLCFIWQYEVAAKQRVLTFKNIGTPFNISLSLIAASFIVLYVCFAIAIQQAYDILDAALVSLFIQLCLGTIQFCYVFHSWQRSKFIIKRSAPLLHPIFGILIVASPILFYAPVLTQLVLWLCTSCHQNQAAVDSLQFITPGIAGVSCAVFDSLFLWCFTRYIHSKNLDEAGQLNEEHPEFLTISFYGQITCITCYVAIAVYIVGVSAPVLAPVRNLMIVIANSFLMAGFLSLCGLKRALFLLGEEQGRRNSATLKRSIERAGRALSASSGSSATSLDANAVAGALQSVLSATDNRTRQNAEQILGEMAIVEGFPVCLAEIARTTNAPVHLRLSAAVNLKNFVAKSWSSREFGFVGTEPGAEAKAFIKAVVLAGLSDSESRIRVLMAAIATKIANIEDLESWPELFTSLMANLQSGGAEQIHGALRVISSFVDDISETQFSQIAPVLLPQVYEIFANEAFNPRIRSRAVSVFRKFLTTLKNVEKVIPNVVSQYLEPQLPSWMSSFHAILAPMHLSNEQIIFKTEIFYTIEFLASDFPIPMKAYLPETIPIVWRTASALFPIYSSTSIVVNENIDAAEEVDTDGDVQGIQSLLFNIFSILGIASEMKSMGHAFVVPESGAPSDFLRGLAEKPEAVSHFNQFIGPIIECICSMLPNAADDFLLLLLETLIPLVKVDSAATVKYEATLVPLLVQVWTAHPDDNLVNVCVMNVFTILSKNPLMLTALQARLLPPLCHSVADANLMNQQSGIYSSSVILLGVLIRASASPLPPVYMTSVFPPLIKAMMVSEDNAILQEGQDCLQSLMLKDFQAVVQWYFAILGNTVTIVLTSSREGRTGDESSCLYVGTLITSVIKKGEATILPILPNLLTAIVYRLATAKYTQLIETLILVFANLILQHGSATIVDFLSGISVPERNLNGLELLLTVWADHFGEVNGFYNVKLNAAAMATLFKHSGSDERVQKVIVKGRLKPTEKIITRSKSKNVPDQYTMIPFPAKAVMVLLTDYQQNRESAMKGDKGGMAADEFTGETADSEDGEEWDDLDDEAGVDAVGFGEDWGDNDEEEDTTDPELINKDVYDLNMTEYLSSFIISCAANNVSNFSNIADQILDSGEKKILGSILSQK

Secondary structure (DSSP, 8-state):
-PPPHHHHHHHHHHHHHHHHHHHHHHHHHHHIIIIIIITTT----HHHH--HHHHHHHHHHHHHHHHHHHHHHHHHT-TTTS-HHHHHHHHHHHHHHHHHHHHHHHHHHHHHHHHHH-TTHHHHHHHHHHHHHHHHHHHHHHHHHHHHTTT--S-HHHHHHHHHHHHHHHHHHHHHHHHHHHHHHHHHHHHHSB-TTS-B----HHHHHHHHHHHHHHHHHHHHHHHHHHHHH-GGGGGGHHHHHHHHHHHHHHHHHHHHHHHHHHHHHHHHHHHHHHHHHHHHHHHHHHHHHHS-SS------HHHHHHHHHHHHT--SHHHHHHHHHHHHHHTTSTTHHHHHHHHHH-TTS-HHHHHHHHHHHHHHHHHHS-TTSTT--S-PPPHHHHHHHHHHHHHHTT-SSHHHHHHHHHHHHHHHHHHHHHH-HHHHHHHHHHHTT--HHHHHHHHHHHHHHGGG--HHHHHHHHHHHHHHHHHHHH-TTS-HHHHHHHHHHHHHHHHHHHHHHTTSTTHHHHHTTTTHHHHHHHHHHHHSS----HHHHHHHHHHHHHHHHHHHH-HHHHTTTHHHHHHHHHHHHHHHHHHHIIIIIS--TT-----EE-TTS-EE-HHHHHHHHHHHHHHHHH-GGGHHHH---SSSPPPHHHHHHHH-GGG-TTGGGTHHHHHHHHHHHGGG--HHHHHHHHHHHHHHHHH-HHHHHTTHHHHHHHHHHHHHH-TT-HHHHHHHHHHHHHHHH-TTTHHHHHHHHHHHHHHHHH-HHHHHH-HHHHHHHHHHHHHHHHHSPSSPPHHIIIIIHHHHHHHHHH---HHHHHHHHHHHHHHHHH-HHHHHHHHHHH-TTHHHHHHHTTTS-----GGGGTTHHHHHHHHHHHHHHHHTTTHHHHHHHHHHHHHH---HHHHHHHHHHHHHHHHHH-HHHHHHHHHT-EETTTTEEHHHHHHHHHHHHGGG--SHHHHHHHHHHHHHHHHHHTT-HHHHT-EEEEEEPP-SS---HHHHTTS---EEEEEHHHHHHHHHHHHHHHHHHHHHHHT--S--------PPP------------------TT--SSTT----S---SS-TTT--HHHHT--HHHHHHHHHHHHHHHTGGGHHHHHHHT--HHHHHHHHHHHTT-

Radius of gyration: 40.03 Å; chains: 1; bounding box: 84×112×106 Å

Organism: NCBI:txid246404

InterPro domains:
  IPR001494 Importin-beta, N-terminal domain [PF03810] (327-398)
  IPR001494 Importin-beta, N-terminal domain [PS50166] (327-403)
  IPR001494 Importin-beta, N-terminal domain [SM00913] (327-403)
  IPR011989 Armadillo-like helical [G3DSA:1.25.10.10] (303-646)
  IPR011989 Armadillo-like helical [G3DSA:1.25.10.10] (647-1140)
  IPR016024 Armadillo-type fold [SSF48371] (302-1067)

pLDDT: mean 78.16, std 16.81, range [24.84, 96.19]

Foldseek 3Di:
DPADPLLVVLLVLLVVQLVVLVVVLVVLLVCLCVQQDVVVVHDDDCVSSDDLLNVLLNLLSVLSNLLSVLLNCQSVVVCVVPHNLVSLLSNLVSQLSNLLSLLVNLCVVQLVLCCVQPVPCNVVVVVCSVCLSCLSCVLSVLSVCVVVPVPDPPCPPVSVLCNLVSSLSSLVVSLVSLVVSLVSLVSSQQVPAQDPVGDGDPPDVLSVLVNVLSVLLSVLSVVLSVLSCCLSVDPVNVSNSSSSNSVSVVSNVVNSVSSVVSVVVNSVVVVVVVVVVVVVVVVVVVVVVVVVVVPPPDDDDDDDLVVLLVLLVQLVPDPDPVSNVVSVVVNVVLLQGACLLVSLLVQLLPPPHDPSSNLSSLVVNLVCLQAAQDPVDDNHDHHHHDPVSVVSSQVSLLVQCQDPDLSSLLSSLSSNLSNCVVQPCVNVVVLVVSLLCLLVVPDQSSLNSSLSNLLRCLLVQDLVRLVVCQVSLLVSLLVQLQDPVHALQSNLSSLSSVLSNVVNQLVSCVPDPPSCVVRPLVCCVSLLVSLLVLLVDDDDDLSSLSSNLSSLVSLLSCCVSPVPSSVVRLVSVLVSLVVNLVVCVVVCCDVPPVPDVPDPQPQDQRPVRDRRGSVSSNVSSVSSVVSLCPPPVNVVVLDDPDDDDPDCVVVCCVPPVLVDPCSVVCLLVLLVVLLVCCVVDDDPRNLVSLQVLLVSCVNDVVSVLVCLVRVLVSLVVQCVVCLPDVSSLVSSLSNLLSQLLRPSRLVVNCVPLVVVLLVLLQDPVCCVPRVSSSLSSLLSLLSSLLSDAPPDDCCCVPRPVPSLVVCCLPDLDLSSLVSSLSSLLSNLLRHVPSVVVVQVVPDPPCVCVNLCVLVDDDPHDPSSCLNVLLSVLSCVVRVPPNCVVVVLVNLLSLLQSCLVDDDLSSVLSSLLSVLVCCVVPNDVVVLVSQQPAAHVVVRDTSLLSSLQSCLVNVVVHDFLLSVLSSLVSLLRNLLCLLVDPVQQPRKYFDDWDDDPDDQDPVNCVVVPIDTDIDRSSLSSLVVLLVSLVVLVVVVVVVVDPDDDDDDPDPDDDDDDDDDDDDDDDDDPDPPDDDDDDDPPPPPDRPGPRDPSSGDVVSSPDSSNVVSLVSLLVCVVVVRSVSVCSLPPPDDPVSVVSSVVSNVVD